Protein 6FWY (pdb70)

B-factor: mean 42.36, std 6.83, range [26.88, 72.82]

Structure (mmCIF, N/CA/C/O backbone):
data_6FWY
#
_entry.id   6FWY
#
_cell.length_a   197.700
_cell.length_b   33.732
_cell.length_c   206.052
_cell.angle_alpha   90.000
_cell.angle_beta   105.880
_cell.angle_gamma   90.000
#
_symmetry.space_group_name_H-M   'C 1 2 1'
#
loop_
_entity.id
_entity.type
_entity.pdbx_description
1 polymer 'B-type Cna protein'
2 non-polymer 'TETRAETHYLENE GLYCOL'
3 non-polymer GLYCEROL
4 water water
#
loop_
_atom_site.group_PDB
_atom_site.id
_atom_site.type_symbol
_atom_site.label_atom_id
_atom_site.label_alt_id
_atom_site.label_comp_id
_atom_site.label_asym_id
_atom_site.label_entity_id
_atom_site.label_seq_id
_atom_site.pdbx_PDB_ins_code
_atom_site.Cartn_x
_atom_site.Cartn_y
_atom_site.Cartn_z
_atom_site.occupancy
_atom_site.B_iso_or_equiv
_atom_site.auth_seq_id
_atom_site.auth_comp_id
_atom_site.auth_asym_id
_atom_site.auth_atom_id
_atom_site.pdbx_PDB_model_num
ATOM 1 N N . GLY A 1 1 ? -17.336 -31.555 24.184 1.00 41.96 1 GLY A N 1
ATOM 2 C CA . GLY A 1 1 ? -17.541 -30.117 24.532 1.00 38.82 1 GLY A CA 1
ATOM 3 C C . GLY A 1 1 ? -18.858 -29.911 25.257 1.00 35.30 1 GLY A C 1
ATOM 4 O O . GLY A 1 1 ? -19.867 -30.551 24.921 1.00 40.35 1 GLY A O 1
ATOM 5 N N . ALA A 1 2 ? -18.842 -29.043 26.268 1.00 64.05 2 ALA A N 1
ATOM 6 C CA . ALA A 1 2 ? -20.024 -28.799 27.102 1.00 59.55 2 ALA A CA 1
ATOM 7 C C . ALA A 1 2 ? -20.866 -27.679 26.496 1.00 56.04 2 ALA A C 1
ATOM 8 O O . ALA A 1 2 ? -20.345 -26.847 25.720 1.00 54.70 2 ALA A O 1
ATOM 10 N N . MET A 1 3 ? -22.133 -27.612 26.914 1.00 53.38 3 MET A N 1
ATOM 11 C CA . MET A 1 3 ? -22.978 -26.491 26.514 1.00 50.55 3 MET A CA 1
ATOM 12 C C . MET A 1 3 ? -23.414 -25.649 27.701 1.00 48.42 3 MET A C 1
ATOM 13 O O . MET A 1 3 ? -24.050 -26.142 28.650 1.00 48.44 3 MET A O 1
ATOM 18 N N . GLY A 1 4 ? -23.096 -24.363 27.614 1.00 46.72 4 GLY A N 1
ATOM 19 C CA . GLY A 1 4 ? -23.401 -23.444 28.687 1.00 45.53 4 GLY A CA 1
ATOM 20 C C . GLY A 1 4 ? -24.872 -23.111 28.714 1.00 44.67 4 GLY A C 1
ATOM 21 O O . GLY A 1 4 ? -25.543 -23.043 27.648 1.00 45.92 4 GLY A O 1
ATOM 22 N N . ASP A 1 5 ? -25.377 -22.889 29.921 1.00 43.74 5 ASP A N 1
ATOM 23 C CA A ASP A 1 5 ? -26.764 -22.489 30.162 0.50 43.10 5 ASP A CA 1
ATOM 24 C CA B ASP A 1 5 ? -26.768 -22.489 30.163 0.50 43.11 5 ASP A CA 1
ATOM 25 C C . ASP A 1 5 ? -26.778 -21.019 30.595 1.00 42.05 5 ASP A C 1
ATOM 26 O O . ASP A 1 5 ? -26.424 -20.700 31.727 1.00 42.10 5 ASP A O 1
ATOM 35 N N . VAL A 1 6 ? -27.169 -20.132 29.683 1.00 40.67 6 VAL A N 1
ATOM 36 C CA . VAL A 1 6 ? -27.257 -18.702 29.947 1.00 39.75 6 VAL A CA 1
ATOM 37 C C . VAL A 1 6 ? -28.580 -18.425 30.662 1.00 39.86 6 VAL A C 1
ATOM 38 O O . VAL A 1 6 ? -29.638 -18.853 30.193 1.00 40.20 6 VAL A O 1
ATOM 42 N N . THR A 1 7 ? -28.519 -17.718 31.790 1.00 39.43 7 THR A N 1
ATOM 43 C CA . THR A 1 7 ? -29.723 -17.314 32.506 1.00 39.72 7 THR A CA 1
ATOM 44 C C . THR A 1 7 ? -30.386 -16.188 31.719 1.00 38.75 7 THR A C 1
ATOM 45 O O . THR A 1 7 ? -29.729 -15.212 31.347 1.00 38.73 7 THR A O 1
ATOM 49 N N . LYS A 1 8 ? -31.675 -16.336 31.454 1.00 38.44 8 LYS A N 1
ATOM 50 C CA . LYS A 1 8 ? -32.379 -15.369 30.621 1.00 37.62 8 LYS A CA 1
ATOM 51 C C . LYS A 1 8 ? -32.939 -14.239 31.471 1.00 37.91 8 LYS A C 1
ATOM 52 O O . LYS A 1 8 ? -33.417 -14.486 32.583 1.00 39.39 8 LYS A O 1
ATOM 58 N N . PRO A 1 9 ? -32.857 -12.992 30.981 1.00 36.85 9 PRO A N 1
ATOM 59 C CA . PRO A 1 9 ? -33.628 -11.935 31.628 1.00 37.22 9 PRO A CA 1
ATOM 60 C C . PRO A 1 9 ? -35.116 -12.179 31.430 1.00 37.37 9 PRO A C 1
ATOM 61 O O . PRO A 1 9 ? -35.486 -12.922 30.534 1.00 36.99 9 PRO A O 1
ATOM 65 N N . THR A 1 10 ? -35.942 -11.600 32.282 1.00 37.47 10 THR A N 1
ATOM 66 C CA . THR A 1 10 ? -37.395 -11.725 32.181 1.00 37.89 10 THR A CA 1
ATOM 67 C C . THR A 1 10 ? -38.109 -10.496 31.609 1.00 36.60 10 THR A C 1
ATOM 68 O O . THR A 1 10 ? -39.230 -10.644 31.093 1.00 36.14 10 THR A O 1
ATOM 72 N N . SER A 1 11 ? -37.518 -9.309 31.740 1.00 36.20 11 SER A N 1
ATOM 73 C CA . SER A 1 11 ? -38.080 -8.073 31.175 1.00 36.67 11 SER A CA 1
ATOM 74 C C . SER A 1 11 ? -37.065 -6.942 31.137 1.00 35.94 11 SER A C 1
ATOM 75 O O . SER A 1 11 ? -35.990 -7.039 31.720 1.00 35.17 11 SER A O 1
ATOM 78 N N . ALA A 1 12 ? -37.429 -5.879 30.437 1.00 36.39 12 ALA A N 1
ATOM 79 C CA . ALA A 1 12 ? -36.574 -4.707 30.252 1.00 36.45 12 ALA A CA 1
ATOM 80 C C . ALA A 1 12 ? -37.456 -3.470 30.106 1.00 37.25 12 ALA A C 1
ATOM 81 O O . ALA A 1 12 ? -38.575 -3.538 29.614 1.00 36.76 12 ALA A O 1
ATOM 83 N N . LYS A 1 13 ? -36.935 -2.344 30.584 1.00 38.22 13 LYS A N 1
ATOM 84 C CA . LYS A 1 13 ? -37.612 -1.051 30.583 1.00 39.45 13 LYS A CA 1
ATOM 85 C C . LYS A 1 13 ? -36.699 -0.095 29.838 1.00 38.90 13 LYS A C 1
ATOM 86 O O . LYS A 1 13 ? -35.507 0.004 30.144 1.00 39.20 13 LYS A O 1
ATOM 92 N N . PHE A 1 14 ? -37.284 0.622 28.886 1.00 38.78 14 PHE A N 1
ATOM 93 C CA . PHE A 1 14 ? -36.511 1.499 28.015 1.00 38.50 14 PHE A CA 1
ATOM 94 C C . PHE A 1 14 ? -36.916 2.956 28.184 1.00 39.70 14 PHE A C 1
ATOM 95 O O . PHE A 1 14 ? -38.071 3.273 28.494 1.00 40.42 14 PHE A O 1
ATOM 103 N N . ILE A 1 15 ? -35.952 3.833 27.933 1.00 40.11 15 ILE A N 1
ATOM 104 C CA . ILE A 1 15 ? -36.067 5.264 28.202 1.00 40.68 15 ILE A CA 1
ATOM 105 C C . ILE A 1 15 ? -35.467 5.967 27.001 1.00 39.57 15 ILE A C 1
ATOM 106 O O . ILE A 1 15 ? -34.422 5.557 26.518 1.00 37.69 15 ILE A O 1
ATOM 111 N N . GLU A 1 16 ? -36.118 7.025 26.536 1.00 40.51 16 GLU A N 1
ATOM 112 C CA . GLU A 1 16 ? -35.612 7.872 25.435 1.00 40.49 16 GLU A CA 1
ATOM 113 C C . GLU A 1 16 ? -34.433 8.708 25.911 1.00 40.73 16 GLU A C 1
ATOM 114 O O . GLU A 1 16 ? -34.467 9.226 27.034 1.00 42.31 16 GLU A O 1
ATOM 120 N N . THR A 1 17 ? -33.392 8.835 25.091 1.00 39.31 17 THR A N 1
ATOM 121 C CA . THR A 1 17 ? -32.237 9.697 25.422 1.00 39.96 17 THR A CA 1
ATOM 122 C C . THR A 1 17 ? -32.439 11.166 25.047 1.00 40.41 17 THR A C 1
ATOM 123 O O . THR A 1 17 ? -31.695 12.025 25.507 1.00 41.55 17 THR A O 1
ATOM 127 N N . GLY A 1 18 ? -33.401 11.450 24.186 1.00 39.73 18 GLY A N 1
ATOM 128 C CA . GLY A 1 18 ? -33.589 12.778 23.598 1.00 40.75 18 GLY A CA 1
ATOM 129 C C . GLY A 1 18 ? -32.997 12.902 22.199 1.00 39.51 18 GLY A C 1
ATOM 130 O O . GLY A 1 18 ? -33.249 13.876 21.533 1.00 40.26 18 GLY A O 1
ATOM 131 N N . VAL A 1 19 ? -32.171 11.951 21.778 1.00 38.37 19 VAL A N 1
ATOM 132 C CA . VAL A 1 19 ? -31.631 11.943 20.428 1.00 38.58 19 VAL A CA 1
ATOM 133 C C . VAL A 1 19 ? -32.646 11.350 19.436 1.00 37.32 19 VAL A C 1
ATOM 134 O O . VAL A 1 19 ? -33.200 10.279 19.661 1.00 36.97 19 VAL A O 1
ATOM 138 N N . LYS A 1 20 ? -32.890 12.059 18.353 1.00 37.69 20 LYS A N 1
ATOM 139 C CA . LYS A 1 20 ? -33.768 11.549 17.293 1.00 37.64 20 LYS A CA 1
ATOM 140 C C . LYS A 1 20 ? -33.367 12.119 15.954 1.00 36.67 20 LYS A C 1
ATOM 141 O O . LYS A 1 20 ? -32.720 13.168 15.873 1.00 37.42 20 LYS A O 1
ATOM 147 N N . THR A 1 21 ? -33.788 11.406 14.922 1.00 35.16 21 THR A N 1
ATOM 148 C CA . THR A 1 21 ? -33.511 11.794 13.549 1.00 35.00 21 THR A CA 1
ATOM 149 C C . THR A 1 21 ? -34.647 11.351 12.632 1.00 34.45 21 THR A C 1
ATOM 150 O O . THR A 1 21 ? -35.306 10.342 12.871 1.00 32.32 21 THR A O 1
ATOM 154 N N . ASP A 1 22 ? -34.829 12.112 11.548 1.00 36.08 22 ASP A N 1
ATOM 155 C CA . ASP A 1 22 ? -35.723 11.721 10.463 1.00 34.93 22 ASP A CA 1
ATOM 156 C C . ASP A 1 22 ? -35.069 10.705 9.515 1.00 34.58 22 ASP A C 1
ATOM 157 O O . ASP A 1 22 ? -35.726 10.211 8.567 1.00 34.40 22 ASP A O 1
ATOM 162 N N . GLY A 1 23 ? -33.784 10.409 9.719 1.00 33.53 23 GLY A N 1
ATOM 163 C CA . GLY A 1 23 ? -33.087 9.387 8.946 1.00 32.74 23 GLY A CA 1
ATOM 164 C C . GLY A 1 23 ? -32.232 9.998 7.877 1.00 32.71 23 GLY A C 1
ATOM 165 O O . GLY A 1 23 ? -32.527 11.087 7.389 1.00 33.91 23 GLY A O 1
ATOM 166 N N . TYR A 1 24 ? -31.154 9.301 7.530 1.00 32.22 24 TYR A N 1
ATOM 167 C CA . TYR A 1 24 ? -30.216 9.713 6.477 1.00 33.29 24 TYR A CA 1
ATOM 168 C C . TYR A 1 24 ? -30.403 8.946 5.159 1.00 32.28 24 TYR A C 1
ATOM 169 O O . TYR A 1 24 ? -29.680 9.188 4.199 1.00 32.65 24 TYR A O 1
ATOM 178 N N . ILE A 1 25 ? -31.358 8.022 5.162 1.00 31.48 25 ILE A N 1
ATOM 179 C CA . ILE A 1 25 ? -31.689 7.154 4.050 1.00 31.72 25 ILE A CA 1
ATOM 180 C C . ILE A 1 25 ? -33.201 7.019 3.992 1.00 31.59 25 ILE A C 1
ATOM 181 O O . ILE A 1 25 ? -33.904 7.435 4.897 1.00 32.28 25 ILE A O 1
ATOM 186 N N . ARG A 1 26 ? -33.682 6.418 2.912 1.00 32.23 26 ARG A N 1
ATOM 187 C CA . ARG A 1 26 ? -35.081 6.026 2.775 1.00 32.04 26 ARG A CA 1
ATOM 188 C C . ARG A 1 26 ? -35.076 4.583 2.300 1.00 32.24 26 ARG A C 1
ATOM 189 O O . ARG A 1 26 ? -34.018 4.047 1.978 1.00 32.42 26 ARG A O 1
ATOM 197 N N . VAL A 1 27 ? -36.250 3.958 2.270 1.00 31.89 27 VAL A N 1
ATOM 198 C CA . VAL A 1 27 ? -36.373 2.580 1.832 1.00 31.57 27 VAL A CA 1
ATOM 199 C C . VAL A 1 27 ? -37.570 2.427 0.900 1.00 32.27 27 VAL A C 1
ATOM 200 O O . VAL A 1 27 ? -38.702 2.820 1.265 1.00 31.62 27 VAL A O 1
ATOM 204 N N . ASN A 1 28 ? -37.307 1.838 -0.275 1.00 31.10 28 ASN A N 1
ATOM 205 C CA . ASN A 1 28 ? -38.354 1.329 -1.141 1.00 31.73 28 ASN A CA 1
ATOM 206 C C . ASN A 1 28 ? -38.986 0.103 -0.498 1.00 32.44 28 ASN A C 1
ATOM 207 O O . ASN A 1 28 ? -38.455 -0.998 -0.533 1.00 31.43 28 ASN A O 1
ATOM 212 N N . MET A 1 29 ? -40.116 0.338 0.146 1.00 33.75 29 MET A N 1
ATOM 213 C CA . MET A 1 29 ? -40.890 -0.693 0.781 1.00 34.83 29 MET A CA 1
ATOM 214 C C . MET A 1 29 ? -41.897 -1.176 -0.230 1.00 35.21 29 MET A C 1
ATOM 215 O O . MET A 1 29 ? -42.238 -0.431 -1.141 1.00 35.75 29 MET A O 1
ATOM 220 N N . PRO A 1 30 ? -42.456 -2.380 -0.023 1.00 36.24 30 PRO A N 1
ATOM 221 C CA . PRO A 1 30 ? -43.359 -2.929 -1.051 1.00 37.67 30 PRO A CA 1
ATOM 222 C C . PRO A 1 30 ? -44.530 -2.084 -1.562 1.00 38.97 30 PRO A C 1
ATOM 223 O O . PRO A 1 30 ? -44.818 -2.135 -2.745 1.00 40.56 30 PRO A O 1
ATOM 227 N N . ASN A 1 31 ? -45.192 -1.329 -0.724 1.00 38.37 31 ASN A N 1
ATOM 228 C CA . ASN A 1 31 ? -46.307 -0.495 -1.195 1.00 39.29 31 ASN A CA 1
ATOM 229 C C . ASN A 1 31 ? -45.925 1.013 -1.235 1.00 38.62 31 ASN A C 1
ATOM 230 O O . ASN A 1 31 ? -46.777 1.865 -1.469 1.00 40.03 31 ASN A O 1
ATOM 235 N N . HIS A 1 32 ? -44.662 1.304 -0.909 1.00 37.07 32 HIS A N 1
ATOM 236 C CA A HIS A 1 32 ? -44.243 2.661 -0.550 0.50 35.84 32 HIS A CA 1
ATOM 237 C CA B HIS A 1 32 ? -44.243 2.675 -0.577 0.50 36.20 32 HIS A CA 1
ATOM 238 C C . HIS A 1 32 ? -42.799 2.989 -0.980 1.00 35.00 32 HIS A C 1
ATOM 239 O O . HIS A 1 32 ? -41.827 2.745 -0.216 1.00 35.02 32 HIS A O 1
ATOM 252 N N . PRO A 1 33 ? -42.644 3.585 -2.176 1.00 34.81 33 PRO A N 1
ATOM 253 C CA . PRO A 1 33 ? -41.321 4.022 -2.580 1.00 34.13 33 PRO A CA 1
ATOM 254 C C . PRO A 1 33 ? -40.784 5.150 -1.693 1.00 32.72 33 PRO A C 1
ATOM 255 O O . PRO A 1 33 ? -41.554 5.994 -1.255 1.00 31.95 33 PRO A O 1
ATOM 259 N N . ASN A 1 34 ? -39.472 5.144 -1.458 1.00 31.67 34 ASN A N 1
ATOM 260 C CA . ASN A 1 34 ? -38.778 6.233 -0.759 1.00 32.55 34 ASN A CA 1
ATOM 261 C C . ASN A 1 34 ? -39.362 6.535 0.646 1.00 32.49 34 ASN A C 1
ATOM 262 O O . ASN A 1 34 ? -39.397 7.678 1.092 1.00 32.80 34 ASN A O 1
ATOM 267 N N . GLU A 1 35 A -39.815 5.491 1.338 1.00 32.43 35 GLU A N 1
ATOM 268 C CA . GLU A 1 35 A -40.402 5.626 2.667 1.00 33.22 35 GLU A CA 1
ATOM 269 C C . GLU A 1 35 A -39.300 6.038 3.678 1.00 31.87 35 GLU A C 1
ATOM 270 O O . GLU A 1 35 A -38.198 5.487 3.660 1.00 30.07 35 GLU A O 1
ATOM 276 N N . TRP A 1 36 ? -39.609 7.025 4.521 1.00 31.98 36 TRP A N 1
ATOM 277 C CA . TRP A 1 36 ? -38.660 7.503 5.537 1.00 32.12 36 TRP A CA 1
ATOM 278 C C . TRP A 1 36 ? -38.539 6.470 6.656 1.00 30.70 36 TRP A C 1
ATOM 279 O O . TRP A 1 36 ? -39.501 5.755 6.971 1.00 29.93 36 TRP A O 1
ATOM 290 N N . MET A 1 37 ? -37.333 6.400 7.215 1.00 30.81 37 MET A N 1
ATOM 291 C CA . MET A 1 37 ? -37.046 5.515 8.329 1.00 31.76 37 MET A CA 1
ATOM 292 C C . MET A 1 37 ? -36.523 6.339 9.509 1.00 31.88 37 MET A C 1
ATOM 293 O O . MET A 1 37 ? -35.320 6.416 9.753 1.00 32.13 37 MET A O 1
ATOM 298 N N . ILE A 1 38 ? -37.468 6.950 10.215 1.00 32.05 38 ILE A N 1
ATOM 299 C CA . ILE A 1 38 ? -37.182 7.818 11.342 1.00 32.43 38 ILE A CA 1
ATOM 300 C C . ILE A 1 38 ? -36.896 6.908 12.559 1.00 31.96 38 ILE A C 1
ATOM 301 O O . ILE A 1 38 ? -37.258 5.716 12.562 1.00 29.80 38 ILE A O 1
ATOM 306 N N . SER A 1 39 ? -36.245 7.488 13.571 1.00 32.28 39 SER A N 1
ATOM 307 C CA . SER A 1 39 ? -35.948 6.755 14.790 1.00 32.41 39 SER A CA 1
ATOM 308 C C . SER A 1 39 ? -35.661 7.679 15.964 1.00 33.08 39 SER A C 1
ATOM 309 O O . SER A 1 39 ? -35.232 8.833 15.791 1.00 32.61 39 SER A O 1
ATOM 312 N N . SER A 1 40 ? -35.909 7.127 17.151 1.00 32.94 40 SER A N 1
ATOM 313 C CA . SER A 1 40 ? -35.578 7.766 18.425 1.00 34.61 40 SER A CA 1
ATOM 314 C C . SER A 1 40 ? -34.585 6.889 19.176 1.00 33.46 40 SER A C 1
ATOM 315 O O . SER A 1 40 ? -34.799 5.692 19.326 1.00 32.32 40 SER A O 1
ATOM 318 N N . GLN A 1 41 ? -33.513 7.494 19.662 1.00 34.21 41 GLN A N 1
ATOM 319 C CA . GLN A 1 41 ? -32.515 6.745 20.416 1.00 34.49 41 GLN A CA 1
ATOM 320 C C . GLN A 1 41 ? -33.055 6.451 21.835 1.00 35.63 41 GLN A C 1
ATOM 321 O O . GLN A 1 41 ? -33.637 7.325 22.497 1.00 36.22 41 GLN A O 1
ATOM 327 N N . PHE A 1 42 ? -32.876 5.207 22.271 1.00 35.14 42 PHE A N 1
ATOM 328 C CA . PHE A 1 42 ? -33.278 4.781 23.600 1.00 34.74 42 PHE A CA 1
ATOM 329 C C . PHE A 1 42 ? -32.254 3.832 24.247 1.00 35.23 42 PHE A C 1
ATOM 330 O O . PHE A 1 42 ? -31.425 3.213 23.559 1.00 33.01 42 PHE A O 1
ATOM 338 N N . LYS A 1 43 ? -32.350 3.752 25.588 1.00 36.05 43 LYS A N 1
ATOM 339 C CA . LYS A 1 43 ? -31.499 2.937 26.426 1.00 36.67 43 LYS A CA 1
ATOM 340 C C . LYS A 1 43 ? -32.382 2.123 27.354 1.00 37.07 43 LYS A C 1
ATOM 341 O O . LYS A 1 43 ? -33.496 2.546 27.685 1.00 37.77 43 LYS A O 1
ATOM 347 N N . ASP A 1 44 ? -31.865 0.994 27.836 1.00 36.66 44 ASP A N 1
ATOM 348 C CA . ASP A 1 44 ? -32.552 0.261 28.888 1.00 37.16 44 ASP A CA 1
ATOM 349 C C . ASP A 1 44 ? -32.261 0.965 30.229 1.00 38.06 44 ASP A C 1
ATOM 350 O O . ASP A 1 44 ? -31.483 1.921 30.266 1.00 37.82 44 ASP A O 1
ATOM 355 N N . SER A 1 45 ? -32.885 0.518 31.311 1.00 38.69 45 SER A N 1
ATOM 356 C CA . SER A 1 45 ? -32.753 1.212 32.603 1.00 39.98 45 SER A CA 1
ATOM 357 C C . SER A 1 45 ? -31.375 1.080 33.283 1.00 41.21 45 SER A C 1
ATOM 358 O O . SER A 1 45 ? -31.115 1.761 34.274 1.00 42.65 45 SER A O 1
ATOM 361 N N . HIS A 1 46 ? -30.510 0.204 32.776 1.00 41.02 46 HIS A N 1
ATOM 362 C CA . HIS A 1 46 ? -29.100 0.145 33.224 1.00 41.83 46 HIS A CA 1
ATOM 363 C C . HIS A 1 46 ? -28.152 1.000 32.337 1.00 41.87 46 HIS A C 1
ATOM 364 O O . HIS A 1 46 ? -26.935 0.922 32.472 1.00 42.56 46 HIS A O 1
ATOM 371 N N . GLY A 1 47 ? -28.701 1.798 31.426 1.00 41.00 47 GLY A N 1
ATOM 372 C CA . GLY A 1 47 ? -27.898 2.700 30.606 1.00 40.82 47 GLY A CA 1
ATOM 373 C C . GLY A 1 47 ? -27.259 2.100 29.356 1.00 39.61 47 GLY A C 1
ATOM 374 O O . GLY A 1 47 ? -26.377 2.720 28.755 1.00 39.12 47 GLY A O 1
ATOM 375 N N . ASN A 1 48 ? -27.684 0.903 28.959 1.00 38.73 48 ASN A N 1
ATOM 376 C CA . ASN A 1 48 ? -27.161 0.268 27.739 1.00 37.64 48 ASN A CA 1
ATOM 377 C C . ASN A 1 48 ? -28.093 0.542 26.573 1.00 36.11 48 ASN A C 1
ATOM 378 O O . ASN A 1 48 ? -29.313 0.475 26.714 1.00 35.35 48 ASN A O 1
ATOM 383 N N . ILE A 1 49 ? -27.496 0.876 25.433 1.00 35.43 49 ILE A N 1
ATOM 384 C CA . ILE A 1 49 ? -28.238 1.251 24.251 1.00 34.70 49 ILE A CA 1
ATOM 385 C C . ILE A 1 49 ? -29.125 0.115 23.722 1.00 33.86 49 ILE A C 1
ATOM 386 O O . ILE A 1 49 ? -28.703 -1.032 23.669 1.00 34.17 49 ILE A O 1
ATOM 391 N N . GLY A 1 50 ? -30.367 0.436 23.385 1.00 33.86 50 GLY A N 1
ATOM 392 C CA . GLY A 1 50 ? -31.288 -0.523 22.735 1.00 32.88 50 GLY A CA 1
ATOM 393 C C . GLY A 1 50 ? -31.391 -0.215 21.246 1.00 32.51 50 GLY A C 1
ATOM 394 O O . GLY A 1 50 ? -31.201 0.941 20.837 1.00 32.57 50 GLY A O 1
ATOM 395 N N . TYR A 1 51 ? -31.671 -1.225 20.431 1.00 30.95 51 TYR A N 1
ATOM 396 C CA . TYR A 1 51 ? -31.963 -1.019 18.996 1.00 31.20 51 TYR A CA 1
ATOM 397 C C . TYR A 1 51 ? -33.304 -1.625 18.638 1.00 30.69 51 TYR A C 1
ATOM 398 O O . TYR A 1 51 ? -33.715 -2.638 19.191 1.00 29.81 51 TYR A O 1
ATOM 407 N N . CYS A 1 52 ? -33.974 -0.950 17.707 1.00 31.49 52 CYS A N 1
ATOM 408 C CA . CYS A 1 52 ? -35.288 -1.332 17.218 1.00 32.11 52 CYS A CA 1
ATOM 409 C C . CYS A 1 52 ? -35.207 -2.502 16.215 1.00 31.63 52 CYS A C 1
ATOM 410 O O . CYS A 1 52 ? -34.344 -2.523 15.353 1.00 30.99 52 CYS A O 1
ATOM 413 N N . MET A 1 53 ? -36.106 -3.467 16.371 1.00 32.97 53 MET A N 1
ATOM 414 C CA . MET A 1 53 ? -36.230 -4.640 15.483 1.00 33.60 53 MET A CA 1
ATOM 415 C C . MET A 1 53 ? -37.307 -4.463 14.424 1.00 33.63 53 MET A C 1
ATOM 416 O O . MET A 1 53 ? -37.367 -5.287 13.509 1.00 34.90 53 MET A O 1
ATOM 421 N N . ASP A 1 54 ? -38.186 -3.478 14.594 1.00 33.65 54 ASP A N 1
ATOM 422 C CA . ASP A 1 54 ? -39.360 -3.305 13.730 1.00 34.72 54 ASP A CA 1
ATOM 423 C C . ASP A 1 54 ? -39.449 -1.856 13.248 1.00 35.14 54 ASP A C 1
ATOM 424 O O . ASP A 1 54 ? -39.824 -0.970 14.021 1.00 35.42 54 ASP A O 1
ATOM 429 N N . SER A 1 55 ? -39.183 -1.612 11.968 1.00 34.65 55 SER A N 1
ATOM 430 C CA . SER A 1 55 ? -39.149 -0.240 11.432 1.00 34.37 55 SER A CA 1
ATOM 431 C C . SER A 1 55 ? -40.486 0.499 11.396 1.00 35.00 55 SER A C 1
ATOM 432 O O . SER A 1 55 ? -40.497 1.717 11.280 1.00 35.87 55 SER A O 1
ATOM 435 N N . GLU A 1 56 ? -41.602 -0.215 11.486 1.00 35.56 56 GLU A N 1
ATOM 436 C CA . GLU A 1 56 ? -42.932 0.388 11.336 1.00 36.12 56 GLU A CA 1
ATOM 437 C C . GLU A 1 56 ? -43.702 0.564 12.629 1.00 35.60 56 GLU A C 1
ATOM 438 O O . GLU A 1 56 ? -44.874 0.922 12.601 1.00 36.08 56 GLU A O 1
ATOM 444 N N . LEU A 1 57 ? -43.067 0.303 13.763 1.00 35.18 57 LEU A N 1
ATOM 445 C CA . LEU A 1 57 ? -43.712 0.443 15.081 1.00 35.77 57 LEU A CA 1
ATOM 446 C C . LEU A 1 57 ? -42.976 1.517 15.891 1.00 34.98 57 LEU A C 1
ATOM 447 O O . LEU A 1 57 ? -41.775 1.722 15.702 1.00 33.99 57 LEU A O 1
ATOM 452 N N . PRO A 1 58 ? -43.696 2.214 16.795 1.00 36.01 58 PRO A N 1
ATOM 453 C CA . PRO A 1 58 ? -43.059 3.237 17.627 1.00 36.19 58 PRO A CA 1
ATOM 454 C C . PRO A 1 58 ? -42.074 2.683 18.682 1.00 35.90 58 PRO A C 1
ATOM 455 O O . PRO A 1 58 ? -42.130 1.511 19.041 1.00 35.22 58 PRO A O 1
ATOM 459 N N . SER A 1 59 ? -41.188 3.555 19.156 1.00 36.52 59 SER A N 1
ATOM 460 C CA . SER A 1 59 ? -40.196 3.232 20.195 1.00 36.43 59 SER A CA 1
ATOM 461 C C . SER A 1 59 ? -40.832 2.673 21.472 1.00 35.74 59 SER A C 1
ATOM 462 O O . SER A 1 59 ? -41.910 3.100 21.840 1.00 36.09 59 SER A O 1
ATOM 465 N N . PRO A 1 60 ? -40.155 1.725 22.139 1.00 34.83 60 PRO A N 1
ATOM 466 C CA . PRO A 1 60 ? -40.788 1.024 23.268 1.00 36.00 60 PRO A CA 1
ATOM 467 C C . PRO A 1 60 ? -40.552 1.772 24.614 1.00 36.15 60 PRO A C 1
ATOM 468 O O . PRO A 1 60 ? -40.003 1.209 25.542 1.00 35.66 60 PRO A O 1
ATOM 472 N N . THR A 1 61 ? -41.024 3.011 24.679 1.00 37.17 61 THR A N 1
ATOM 473 C CA . THR A 1 61 ? -40.772 3.952 25.763 1.00 38.14 61 THR A CA 1
ATOM 474 C C . THR A 1 61 ? -42.050 4.685 26.174 1.00 39.87 61 THR A C 1
ATOM 475 O O . THR A 1 61 ? -43.044 4.722 25.441 1.00 38.68 61 THR A O 1
ATOM 479 N N . GLY A 1 62 ? -42.009 5.281 27.367 1.00 41.74 62 GLY A N 1
ATOM 480 C CA . GLY A 1 62 ? -43.167 5.965 27.964 1.00 44.03 62 GLY A CA 1
ATOM 481 C C . GLY A 1 62 ? -44.019 5.054 28.836 1.00 45.17 62 GLY A C 1
ATOM 482 O O . GLY A 1 62 ? -43.733 3.883 28.980 1.00 46.04 62 GLY A O 1
ATOM 483 N N . SER A 1 63 ? -45.069 5.613 29.430 1.00 46.78 63 SER A N 1
ATOM 484 C CA . SER A 1 63 ? -45.933 4.889 30.377 1.00 47.65 63 SER A CA 1
ATOM 485 C C . SER A 1 63 ? -46.760 3.776 29.721 1.00 47.24 63 SER A C 1
ATOM 486 O O . SER A 1 63 ? -47.009 2.746 30.329 1.00 47.79 63 SER A O 1
ATOM 489 N N . GLY A 1 64 ? -47.181 3.986 28.488 1.00 46.84 64 GLY A N 1
ATOM 490 C CA . GLY A 1 64 ? -47.893 2.971 27.699 1.00 46.64 64 GLY A CA 1
ATOM 491 C C . GLY A 1 64 ? -47.075 1.696 27.554 1.00 44.86 64 GLY A C 1
ATOM 492 O O . GLY A 1 64 ? -47.515 0.615 27.979 1.00 46.55 64 GLY A O 1
ATOM 493 N N . ALA A 1 65 ? -45.870 1.838 27.002 1.00 42.40 65 ALA A N 1
ATOM 494 C CA . ALA A 1 65 ? -44.918 0.722 26.856 1.00 40.68 65 ALA A CA 1
ATOM 495 C C . ALA A 1 65 ? -44.704 -0.103 28.161 1.00 40.77 65 ALA A C 1
ATOM 496 O O . ALA A 1 65 ? -44.861 -1.321 28.167 1.00 38.72 65 ALA A O 1
ATOM 498 N N . GLY A 1 66 ? -44.344 0.597 29.233 1.00 41.54 66 GLY A N 1
ATOM 499 C CA . GLY A 1 66 ? -43.960 -0.022 30.502 1.00 42.56 66 GLY A CA 1
ATOM 500 C C . GLY A 1 66 ? -42.778 -0.921 30.275 1.00 41.34 66 GLY A C 1
ATOM 501 O O . GLY A 1 66 ? -41.934 -0.629 29.403 1.00 41.62 66 GLY A O 1
ATOM 502 N N . SER A 1 67 ? -42.735 -2.025 30.980 1.00 41.21 67 SER A N 1
ATOM 503 C CA . SER A 1 67 ? -41.767 -3.090 30.698 1.00 40.61 67 SER A CA 1
ATOM 504 C C . SER A 1 67 ? -42.217 -3.962 29.512 1.00 39.73 67 SER A C 1
ATOM 505 O O . SER A 1 67 ? -43.404 -4.258 29.360 1.00 40.25 67 SER A O 1
ATOM 508 N N . LEU A 1 68 ? -41.239 -4.347 28.702 1.00 38.44 68 LEU A N 1
ATOM 509 C CA . LEU A 1 68 ? -41.406 -5.366 27.662 1.00 37.92 68 LEU A CA 1
ATOM 510 C C . LEU A 1 68 ? -40.889 -6.695 28.222 1.00 37.74 68 LEU A C 1
ATOM 511 O O . LEU A 1 68 ? -39.788 -6.755 28.754 1.00 36.59 68 LEU A O 1
ATOM 516 N N . LYS A 1 69 ? -41.683 -7.755 28.090 1.00 38.44 69 LYS A N 1
ATOM 517 C CA . LYS A 1 69 ? -41.275 -9.097 28.553 1.00 39.26 69 LYS A CA 1
ATOM 518 C C . LYS A 1 69 ? -40.220 -9.675 27.606 1.00 38.17 69 LYS A C 1
ATOM 519 O O . LYS A 1 69 ? -40.146 -9.297 26.430 1.00 35.87 69 LYS A O 1
ATOM 525 N N . TYR A 1 70 ? -39.397 -10.570 28.154 1.00 38.20 70 TYR A N 1
ATOM 526 C CA . TYR A 1 70 ? -38.384 -11.316 27.399 1.00 37.75 70 TYR A CA 1
ATOM 527 C C . TYR A 1 70 ? -39.004 -12.051 26.217 1.00 37.75 70 TYR A C 1
ATOM 528 O O . TYR A 1 70 ? -40.064 -12.645 26.350 1.00 38.22 70 TYR A O 1
ATOM 537 N N . LYS A 1 71 ? -38.339 -11.979 25.062 1.00 37.27 71 LYS A N 1
ATOM 538 C CA . LYS A 1 71 ? -38.792 -12.655 23.863 1.00 38.25 71 LYS A CA 1
ATOM 539 C C . LYS A 1 71 ? -37.834 -13.775 23.450 1.00 38.56 71 LYS A C 1
ATOM 540 O O . LYS A 1 71 ? -38.265 -14.896 23.232 1.00 39.41 71 LYS A O 1
ATOM 546 N N . GLY A 1 72 ? -36.547 -13.454 23.310 1.00 38.26 72 GLY A N 1
ATOM 547 C CA . GLY A 1 72 ? -35.553 -14.448 22.903 1.00 38.34 72 GLY A CA 1
ATOM 548 C C . GLY A 1 72 ? -34.120 -13.976 22.953 1.00 38.02 72 GLY A C 1
ATOM 549 O O . GLY A 1 72 ? -33.817 -12.813 23.297 1.00 39.08 72 GLY A O 1
ATOM 550 N N . ALA A 1 73 ? -33.224 -14.905 22.630 1.00 37.63 73 ALA A N 1
ATOM 551 C CA . ALA A 1 73 ? -31.781 -14.656 22.685 1.00 37.28 73 ALA A CA 1
ATOM 552 C C . ALA A 1 73 ? -31.342 -14.125 21.347 1.00 36.26 73 ALA A C 1
ATOM 553 O O . ALA A 1 73 ? -31.652 -14.709 20.326 1.00 38.41 73 ALA A O 1
ATOM 555 N N . GLY A 1 74 ? -30.608 -13.024 21.338 1.00 35.50 74 GLY A N 1
ATOM 556 C CA . GLY A 1 74 ? -30.097 -12.446 20.082 1.00 34.82 74 GLY A CA 1
ATOM 557 C C . GLY A 1 74 ? -29.045 -13.321 19.433 1.00 35.05 74 GLY A C 1
ATOM 558 O O . GLY A 1 74 ? -28.245 -13.966 20.129 1.00 35.20 74 GLY A O 1
ATOM 559 N N . SER A 1 75 ? -29.033 -13.362 18.097 1.00 34.50 75 SER A N 1
ATOM 560 C CA . SER A 1 75 ? -28.049 -14.175 17.381 1.00 34.87 75 SER A CA 1
ATOM 561 C C . SER A 1 75 ? -26.619 -13.617 17.489 1.00 34.21 75 SER A C 1
ATOM 562 O O . SER A 1 75 ? -26.405 -12.501 17.953 1.00 33.89 75 SER A O 1
ATOM 565 N N . ASP A 1 76 ? -25.644 -14.394 17.028 1.00 35.00 76 ASP A N 1
ATOM 566 C CA . ASP A 1 76 ? -24.270 -13.923 16.924 1.00 35.51 76 ASP A CA 1
ATOM 567 C C . ASP A 1 76 ? -24.146 -12.667 16.049 1.00 35.27 76 ASP A C 1
ATOM 568 O O . ASP A 1 76 ? -23.293 -11.810 16.295 1.00 35.07 76 ASP A O 1
ATOM 573 N N . GLU A 1 77 ? -24.999 -12.548 15.042 1.00 35.30 77 GLU A N 1
ATOM 574 C CA . GLU A 1 77 ? -25.010 -11.359 14.178 1.00 35.13 77 GLU A CA 1
ATOM 575 C C . GLU A 1 77 ? -25.349 -10.114 15.003 1.00 33.81 77 GLU A C 1
ATOM 576 O O . GLU A 1 77 ? -24.671 -9.102 14.894 1.00 33.50 77 GLU A O 1
ATOM 582 N N . PHE A 1 78 ? -26.387 -10.202 15.829 1.00 33.41 78 PHE A N 1
ATOM 583 C CA . PHE A 1 78 ? -26.760 -9.101 16.719 1.00 32.92 78 PHE A CA 1
ATOM 584 C C . PHE A 1 78 ? -25.681 -8.827 17.781 1.00 33.17 78 PHE A C 1
ATOM 585 O O . PHE A 1 78 ? -25.412 -7.675 18.086 1.00 32.78 78 PHE A O 1
ATOM 593 N N . TYR A 1 79 ? -25.055 -9.865 18.325 1.00 33.56 79 TYR A N 1
ATOM 594 C CA . TYR A 1 79 ? -23.915 -9.681 19.235 1.00 34.12 79 TYR A CA 1
ATOM 595 C C . TYR A 1 79 ? -22.865 -8.816 18.582 1.00 34.63 79 TYR A C 1
ATOM 596 O O . TYR A 1 79 ? -22.454 -7.821 19.148 1.00 34.20 79 TYR A O 1
ATOM 605 N N . ARG A 1 80 ? -22.460 -9.194 17.371 1.00 35.02 80 ARG A N 1
ATOM 606 C CA . ARG A 1 80 ? -21.435 -8.460 16.646 1.00 35.55 80 ARG A CA 1
ATOM 607 C C . ARG A 1 80 ? -21.855 -7.049 16.257 1.00 34.69 80 ARG A C 1
ATOM 608 O O . ARG A 1 80 ? -21.016 -6.157 16.243 1.00 35.16 80 ARG A O 1
ATOM 616 N N . MET A 1 81 ? -23.137 -6.837 15.968 1.00 33.87 81 MET A N 1
ATOM 617 C CA . MET A 1 81 ? -23.628 -5.491 15.680 1.00 34.06 81 MET A CA 1
ATOM 618 C C . MET A 1 81 ? -23.318 -4.562 16.857 1.00 34.53 81 MET A C 1
ATOM 619 O O . MET A 1 81 ? -22.826 -3.453 16.646 1.00 34.82 81 MET A O 1
ATOM 624 N N . PHE A 1 82 ? -23.618 -5.013 18.076 1.00 34.16 82 PHE A N 1
ATOM 625 C CA . PHE A 1 82 ? -23.296 -4.243 19.268 1.00 34.82 82 PHE A CA 1
ATOM 626 C C . PHE A 1 82 ? -21.790 -4.051 19.440 1.00 35.73 82 PHE A C 1
ATOM 627 O O . PHE A 1 82 ? -21.345 -2.943 19.609 1.00 36.98 82 PHE A O 1
ATOM 635 N N . LYS A 1 83 ? -21.019 -5.128 19.374 1.00 35.87 83 LYS A N 1
ATOM 636 C CA . LYS A 1 83 ? -19.551 -5.073 19.579 1.00 36.85 83 LYS A CA 1
ATOM 637 C C . LYS A 1 83 ? -18.827 -4.212 18.542 1.00 37.29 83 LYS A C 1
ATOM 638 O O . LYS A 1 83 ? -17.877 -3.513 18.877 1.00 37.75 83 LYS A O 1
ATOM 644 N N . GLY A 1 84 ? -19.286 -4.277 17.289 1.00 36.46 84 GLY A N 1
ATOM 645 C CA . GLY A 1 84 ? -18.677 -3.535 16.177 1.00 37.09 84 GLY A CA 1
ATOM 646 C C . GLY A 1 84 ? -19.375 -2.250 15.770 1.00 36.38 84 GLY A C 1
ATOM 647 O O . GLY A 1 84 ? -18.943 -1.595 14.840 1.00 36.75 84 GLY A O 1
ATOM 648 N N . GLY A 1 85 ? -20.441 -1.893 16.477 1.00 35.80 85 GLY A N 1
ATOM 649 C CA . GLY A 1 85 ? -21.235 -0.697 16.193 1.00 35.49 85 GLY A CA 1
ATOM 650 C C . GLY A 1 85 ? -21.218 0.292 17.364 1.00 36.08 85 GLY A C 1
ATOM 651 O O . GLY A 1 85 ? -20.413 0.174 18.301 1.00 36.09 85 GLY A O 1
ATOM 652 N N . PHE A 1 86 ? -22.110 1.273 17.292 1.00 36.24 86 PHE A N 1
ATOM 653 C CA . PHE A 1 86 ? -22.117 2.379 18.243 1.00 36.79 86 PHE A CA 1
ATOM 654 C C . PHE A 1 86 ? -22.912 1.930 19.486 1.00 36.60 86 PHE A C 1
ATOM 655 O O . PHE A 1 86 ? -23.905 1.206 19.308 1.00 35.22 86 PHE A O 1
ATOM 663 N N . PRO A 1 87 ? -22.500 2.306 20.717 1.00 36.70 87 PRO A N 1
ATOM 664 C CA . PRO A 1 87 ? -21.313 3.126 21.029 1.00 38.37 87 PRO A CA 1
ATOM 665 C C . PRO A 1 87 ? -20.045 2.368 21.406 1.00 39.74 87 PRO A C 1
ATOM 666 O O . PRO A 1 87 ? -19.098 2.978 21.902 1.00 41.08 87 PRO A O 1
ATOM 670 N N . SER A 1 88 ? -20.032 1.051 21.200 1.00 39.21 88 SER A N 1
ATOM 671 C CA . SER A 1 88 ? -18.845 0.239 21.469 1.00 39.82 88 SER A CA 1
ATOM 672 C C . SER A 1 88 ? -17.679 0.736 20.618 1.00 40.79 88 SER A C 1
ATOM 673 O O . SER A 1 88 ? -16.565 0.842 21.106 1.00 41.79 88 SER A O 1
ATOM 676 N N . LYS A 1 89 ? -17.956 1.054 19.353 1.00 40.01 89 LYS A N 1
ATOM 677 C CA . LYS A 1 89 ? -17.015 1.777 18.508 1.00 40.99 89 LYS A CA 1
ATOM 678 C C . LYS A 1 89 ? -17.441 3.242 18.408 1.00 40.71 89 LYS A C 1
ATOM 679 O O . LYS A 1 89 ? -18.656 3.551 18.380 1.00 38.97 89 LYS A O 1
ATOM 685 N N . THR A 1 90 ? -16.446 4.127 18.323 1.00 41.92 90 THR A N 1
ATOM 686 C CA . THR A 1 90 ? -16.709 5.560 18.227 1.00 42.95 90 THR A CA 1
ATOM 687 C C . THR A 1 90 ? -17.099 5.932 16.805 1.00 42.77 90 THR A C 1
ATOM 688 O O . THR A 1 90 ? -16.893 5.164 15.867 1.00 42.49 90 THR A O 1
ATOM 692 N N . ALA A 1 91 ? -17.630 7.139 16.648 1.00 43.15 91 ALA A N 1
ATOM 693 C CA . ALA A 1 91 ? -17.939 7.701 15.342 1.00 42.54 91 ALA A CA 1
ATOM 694 C C . ALA A 1 91 ? -16.711 7.703 14.406 1.00 44.23 91 ALA A C 1
ATOM 695 O O . ALA A 1 91 ? -16.803 7.256 13.248 1.00 44.24 91 ALA A O 1
ATOM 697 N N . LYS A 1 92 ? -15.580 8.199 14.905 1.00 46.11 92 LYS A N 1
ATOM 698 C CA . LYS A 1 92 ? -14.327 8.231 14.143 1.00 47.94 92 LYS A CA 1
ATOM 699 C C . LYS A 1 92 ? -13.915 6.847 13.606 1.00 47.57 92 LYS A C 1
ATOM 700 O O . LYS A 1 92 ? -13.582 6.706 12.429 1.00 48.18 92 LYS A O 1
ATOM 706 N N . GLU A 1 93 ? -13.935 5.851 14.487 1.00 46.69 93 GLU A N 1
ATOM 707 C CA . GLU A 1 93 ? -13.618 4.466 14.127 1.00 46.06 93 GLU A CA 1
ATOM 708 C C . GLU A 1 93 ? -14.550 3.876 13.077 1.00 43.88 93 GLU A C 1
ATOM 709 O O . GLU A 1 93 ? -14.119 3.110 12.238 1.00 44.42 93 GLU A O 1
ATOM 715 N N . LEU A 1 94 ? -15.825 4.235 13.139 1.00 42.28 94 LEU A N 1
ATOM 716 C CA . LEU A 1 94 ? -16.823 3.772 12.166 1.00 41.34 94 LEU A CA 1
ATOM 717 C C . LEU A 1 94 ? -16.873 4.550 10.829 1.00 42.06 94 LEU A C 1
ATOM 718 O O . LEU A 1 94 ? -17.492 4.086 9.876 1.00 41.58 94 LEU A O 1
ATOM 723 N N . GLY A 1 95 ? -16.236 5.717 10.758 1.00 43.73 95 GLY A N 1
ATOM 724 C CA . GLY A 1 95 ? -16.296 6.566 9.569 1.00 43.65 95 GLY A CA 1
ATOM 725 C C . GLY A 1 95 ? -17.480 7.520 9.577 1.00 42.80 95 GLY A C 1
ATOM 726 O O . GLY A 1 95 ? -17.666 8.279 8.639 1.00 43.38 95 GLY A O 1
ATOM 727 N N . ALA A 1 96 ? -18.273 7.493 10.646 1.00 42.07 96 ALA A N 1
ATOM 728 C CA . ALA A 1 96 ? -19.361 8.440 10.837 1.00 41.06 96 ALA A CA 1
ATOM 729 C C . ALA A 1 96 ? -18.782 9.776 11.271 1.00 42.39 96 ALA A C 1
ATOM 730 O O . ALA A 1 96 ? -17.748 9.827 11.908 1.00 43.61 96 ALA A O 1
ATOM 732 N N . GLY A 1 97 ? -19.448 10.856 10.904 1.00 42.73 97 GLY A N 1
ATOM 733 C CA . GLY A 1 97 ? -19.018 12.216 11.246 1.00 44.20 97 GLY A CA 1
ATOM 734 C C . GLY A 1 97 ? -19.411 12.695 12.630 1.00 43.95 97 GLY A C 1
ATOM 735 O O . GLY A 1 97 ? -18.868 13.679 13.076 1.00 45.57 97 GLY A O 1
ATOM 736 N N . ASN A 1 98 ? -20.385 12.040 13.257 1.00 42.95 98 ASN A N 1
ATOM 737 C CA . ASN A 1 98 ? -20.836 12.370 14.624 1.00 43.13 98 ASN A CA 1
ATOM 738 C C . ASN A 1 98 ? -21.581 11.168 15.226 1.00 41.48 98 ASN A C 1
ATOM 739 O O . ASN A 1 98 ? -21.846 10.193 14.521 1.00 40.03 98 ASN A O 1
ATOM 744 N N . ASP A 1 99 ? -21.929 11.255 16.503 1.00 41.63 99 ASP A N 1
ATOM 745 C CA . ASP A 1 99 ? -22.604 10.159 17.224 1.00 40.77 99 ASP A CA 1
ATOM 746 C C . ASP A 1 99 ? -24.023 9.820 16.752 1.00 38.97 99 ASP A C 1
ATOM 747 O O . ASP A 1 99 ? -24.456 8.674 16.912 1.00 37.03 99 ASP A O 1
ATOM 752 N N . THR A 1 100 ? -24.739 10.799 16.192 1.00 38.80 100 THR A N 1
ATOM 753 C CA . THR A 1 100 ? -26.086 10.553 15.651 1.00 37.25 100 THR A CA 1
ATOM 754 C C . THR A 1 100 ? -25.991 9.693 14.402 1.00 35.84 100 THR A C 1
ATOM 755 O O . THR A 1 100 ? -26.753 8.752 14.257 1.00 34.10 100 THR A O 1
ATOM 759 N N . GLU A 1 101 ? -25.053 10.034 13.520 1.00 36.56 101 GLU A N 1
ATOM 760 C CA . GLU A 1 101 ? -24.780 9.237 12.318 1.00 36.32 101 GLU A CA 1
ATOM 761 C C . GLU A 1 101 ? -24.315 7.820 12.667 1.00 35.79 101 GLU A C 1
ATOM 762 O O . GLU A 1 101 ? -24.741 6.862 12.031 1.00 34.77 101 GLU A O 1
ATOM 768 N N . ALA A 1 102 ? -23.435 7.704 13.663 1.00 36.19 102 ALA A N 1
ATOM 769 C CA . ALA A 1 102 ? -22.925 6.390 14.099 1.00 35.96 102 ALA A CA 1
ATOM 770 C C . ALA A 1 102 ? -24.051 5.532 14.678 1.00 34.24 102 ALA A C 1
ATOM 771 O O . ALA A 1 102 ? -24.209 4.375 14.310 1.00 33.86 102 ALA A O 1
ATOM 773 N N . TRP A 1 103 ? -24.841 6.116 15.568 1.00 34.16 103 TRP A N 1
ATOM 774 C CA . TRP A 1 103 ? -26.006 5.432 16.115 1.00 33.62 103 TRP A CA 1
ATOM 775 C C . TRP A 1 103 ? -26.998 4.996 15.023 1.00 33.77 103 TRP A C 1
ATOM 776 O O . TRP A 1 103 ? -27.448 3.848 15.023 1.00 33.99 103 TRP A O 1
ATOM 787 N N . TYR A 1 104 ? -27.336 5.895 14.099 1.00 33.98 104 TYR A N 1
ATOM 788 C CA . TYR A 1 104 ? -28.311 5.566 13.049 1.00 33.49 104 TYR A CA 1
ATOM 789 C C . TYR A 1 104 ? -27.808 4.461 12.129 1.00 33.79 104 TYR A C 1
ATOM 790 O O . TYR A 1 104 ? -28.574 3.566 11.734 1.00 33.13 104 TYR A O 1
ATOM 799 N N . ALA A 1 105 ? -26.529 4.535 11.765 1.00 34.96 105 ALA A N 1
ATOM 800 C CA . ALA A 1 105 ? -25.862 3.470 10.997 1.00 34.59 105 ALA A CA 1
ATOM 801 C C . ALA A 1 105 ? -26.033 2.127 11.666 1.00 33.46 105 ALA A C 1
ATOM 802 O O . ALA A 1 105 ? -26.311 1.143 11.000 1.00 33.24 105 ALA A O 1
ATOM 804 N N . THR A 1 106 ? -25.895 2.099 12.984 1.00 32.91 106 THR A N 1
ATOM 805 C CA . THR A 1 106 ? -26.059 0.866 13.731 1.00 32.18 106 THR A CA 1
ATOM 806 C C . THR A 1 106 ? -27.534 0.424 13.717 1.00 31.29 106 THR A C 1
ATOM 807 O O . THR A 1 106 ? -27.816 -0.752 13.532 1.00 31.81 106 THR A O 1
ATOM 811 N N . GLN A 1 107 ? -28.458 1.359 13.893 1.00 30.73 107 GLN A N 1
ATOM 812 C CA . GLN A 1 107 ? -29.897 1.053 13.827 1.00 30.92 107 GLN A CA 1
ATOM 813 C C . GLN A 1 107 ? -30.293 0.518 12.435 1.00 30.74 107 GLN A C 1
ATOM 814 O O . GLN A 1 107 ? -31.171 -0.335 12.316 1.00 30.04 107 GLN A O 1
ATOM 820 N N . LEU A 1 108 ? -29.637 1.028 11.397 1.00 30.82 108 LEU A N 1
ATOM 821 C CA . LEU A 1 108 ? -29.886 0.558 10.038 1.00 31.20 108 LEU A CA 1
ATOM 822 C C . LEU A 1 108 ? -29.497 -0.926 9.912 1.00 30.99 108 LEU A C 1
ATOM 823 O O . LEU A 1 108 ? -30.266 -1.727 9.412 1.00 31.24 108 LEU A O 1
ATOM 828 N N . VAL A 1 109 ? -28.327 -1.289 10.440 1.00 31.41 109 VAL A N 1
ATOM 829 C CA . VAL A 1 109 ? -27.909 -2.697 10.566 1.00 31.61 109 VAL A CA 1
ATOM 830 C C . VAL A 1 109 ? -28.955 -3.525 11.332 1.00 31.28 109 VAL A C 1
ATOM 831 O O . VAL A 1 109 ? -29.369 -4.588 10.866 1.00 31.25 109 VAL A O 1
ATOM 835 N N . SER A 1 110 ? -29.387 -3.035 12.479 1.00 29.75 110 SER A N 1
ATOM 836 C CA . SER A 1 110 ? -30.429 -3.723 13.242 1.00 30.01 110 SER A CA 1
ATOM 837 C C . SER A 1 110 ? -31.699 -4.023 12.412 1.00 29.48 110 SER A C 1
ATOM 838 O O . SER A 1 110 ? -32.218 -5.134 12.444 1.00 28.36 110 SER A O 1
ATOM 841 N N . TRP A 1 111 ? -32.180 -3.023 11.680 1.00 29.59 111 TRP A N 1
ATOM 842 C CA . TRP A 1 111 ? -33.385 -3.178 10.863 1.00 30.20 111 TRP A CA 1
ATOM 843 C C . TRP A 1 111 ? -33.209 -4.253 9.782 1.00 30.38 111 TRP A C 1
ATOM 844 O O . TRP A 1 111 ? -34.093 -5.064 9.569 1.00 31.16 111 TRP A O 1
ATOM 855 N N . VAL A 1 112 ? -32.049 -4.248 9.130 1.00 30.79 112 VAL A N 1
ATOM 856 C CA . VAL A 1 112 ? -31.716 -5.226 8.092 1.00 31.18 112 VAL A CA 1
ATOM 857 C C . VAL A 1 112 ? -31.569 -6.623 8.683 1.00 31.32 112 VAL A C 1
ATOM 858 O O . VAL A 1 112 ? -32.167 -7.560 8.192 1.00 30.96 112 VAL A O 1
ATOM 862 N N . LEU A 1 113 ? -30.814 -6.757 9.768 1.00 31.33 113 LEU A N 1
ATOM 863 C CA . LEU A 1 113 ? -30.654 -8.053 10.451 1.00 31.72 113 LEU A CA 1
ATOM 864 C C . LEU A 1 113 ? -31.971 -8.637 10.918 1.00 31.80 113 LEU A C 1
ATOM 865 O O . LEU A 1 113 ? -32.154 -9.837 10.873 1.00 33.07 113 LEU A O 1
ATOM 870 N N . ALA A 1 114 ? -32.884 -7.785 11.362 1.00 31.79 114 ALA A N 1
ATOM 871 C CA . ALA A 1 114 ? -34.214 -8.221 11.806 1.00 32.22 114 ALA A CA 1
ATOM 872 C C . ALA A 1 114 ? -35.170 -8.541 10.643 1.00 32.16 114 ALA A C 1
ATOM 873 O O . ALA A 1 114 ? -36.270 -9.008 10.858 1.00 32.25 114 ALA A O 1
ATOM 875 N N . GLY A 1 115 ? -34.745 -8.279 9.415 1.00 32.64 115 GLY A N 1
ATOM 876 C CA . GLY A 1 115 ? -35.501 -8.662 8.224 1.00 32.91 115 GLY A CA 1
ATOM 877 C C . GLY A 1 115 ? -36.557 -7.653 7.778 1.00 32.08 115 GLY A C 1
ATOM 878 O O . GLY A 1 115 ? -37.452 -8.007 7.026 1.00 32.32 115 GLY A O 1
ATOM 879 N N . ASN A 1 116 ? -36.453 -6.407 8.225 1.00 31.08 116 ASN A N 1
ATOM 880 C CA . ASN A 1 116 ? -37.457 -5.394 7.916 1.00 31.17 116 ASN A CA 1
ATOM 881 C C . ASN A 1 116 ? -37.443 -5.000 6.405 1.00 31.62 116 ASN A C 1
ATOM 882 O O . ASN A 1 116 ? -38.472 -4.695 5.827 1.00 29.85 116 ASN A O 1
ATOM 887 N N . PHE A 1 117 ? -36.234 -4.981 5.848 1.00 31.20 117 PHE A N 1
ATOM 888 C CA . PHE A 1 117 ? -35.970 -4.791 4.452 1.00 32.49 117 PHE A CA 1
ATOM 889 C C . PHE A 1 117 ? -34.563 -5.296 4.105 1.00 32.98 117 PHE A C 1
ATOM 890 O O . PHE A 1 117 ? -33.682 -5.453 4.981 1.00 32.43 117 PHE A O 1
ATOM 898 N N . LYS A 1 118 ? -34.386 -5.556 2.812 1.00 33.87 118 LYS A N 1
ATOM 899 C CA . LYS A 1 118 ? -33.100 -5.957 2.247 1.00 34.16 118 LYS A CA 1
ATOM 900 C C . LYS A 1 118 ? -32.254 -4.718 1.944 1.00 33.35 118 LYS A C 1
ATOM 901 O O . LYS A 1 118 ? -32.790 -3.596 1.843 1.00 31.85 118 LYS A O 1
ATOM 907 N N . VAL A 1 119 ? -30.941 -4.930 1.789 1.00 33.99 119 VAL A N 1
ATOM 908 C CA . VAL A 1 119 ? -29.999 -3.862 1.449 1.00 34.54 119 VAL A CA 1
ATOM 909 C C . VAL A 1 119 ? -30.334 -3.242 0.078 1.00 35.33 119 VAL A C 1
ATOM 910 O O . VAL A 1 119 ? -30.208 -2.029 -0.093 1.00 35.82 119 VAL A O 1
ATOM 914 N N . SER A 1 120 ? -30.796 -4.050 -0.871 1.00 35.45 120 SER A N 1
ATOM 915 C CA . SER A 1 120 ? -31.179 -3.544 -2.183 1.00 36.21 120 SER A CA 1
ATOM 916 C C . SER A 1 120 ? -32.386 -2.592 -2.161 1.00 35.76 120 SER A C 1
ATOM 917 O O . SER A 1 120 ? -32.608 -1.859 -3.125 1.00 35.09 120 SER A O 1
ATOM 920 N N . GLN A 1 121 ? -33.189 -2.635 -1.087 1.00 34.75 121 GLN A N 1
ATOM 921 C CA . GLN A 1 121 ? -34.279 -1.665 -0.908 1.00 34.47 121 GLN A CA 1
ATOM 922 C C . GLN A 1 121 ? -33.829 -0.292 -0.359 1.00 33.61 121 GLN A C 1
ATOM 923 O O . GLN A 1 121 ? -34.580 0.673 -0.436 1.00 33.12 121 GLN A O 1
ATOM 929 N N . ILE A 1 122 ? -32.622 -0.193 0.185 1.00 33.39 122 ILE A N 1
ATOM 930 C CA . ILE A 1 122 ? -32.169 1.070 0.773 1.00 33.14 122 ILE A CA 1
ATOM 931 C C . ILE A 1 122 ? -31.903 2.119 -0.302 1.00 32.61 122 ILE A C 1
ATOM 932 O O . ILE A 1 122 ? -31.147 1.866 -1.209 1.00 34.37 122 ILE A O 1
ATOM 937 N N . VAL A 1 123 ? -32.539 3.280 -0.170 1.00 32.30 123 VAL A N 1
ATOM 938 C CA . VAL A 1 123 ? -32.274 4.472 -0.991 1.00 33.29 123 VAL A CA 1
ATOM 939 C C . VAL A 1 123 ? -31.283 5.382 -0.248 1.00 33.53 123 VAL A C 1
ATOM 940 O O . VAL A 1 123 ? -31.604 5.926 0.815 1.00 34.25 123 VAL A O 1
ATOM 944 N N . TRP A 1 124 ? -30.097 5.564 -0.816 1.00 33.64 124 TRP A N 1
ATOM 945 C CA . TRP A 1 124 ? -28.984 6.235 -0.131 1.00 34.36 124 TRP A CA 1
ATOM 946 C C . TRP A 1 124 ? -29.030 7.735 -0.329 1.00 34.93 124 TRP A C 1
ATOM 947 O O . TRP A 1 124 ? -28.100 8.334 -0.866 1.00 36.77 124 TRP A O 1
ATOM 958 N N . SER A 1 125 ? -30.127 8.335 0.117 1.00 34.03 125 SER A N 1
ATOM 959 C CA . SER A 1 125 ? -30.334 9.781 0.031 1.00 34.21 125 SER A CA 1
ATOM 960 C C . SER A 1 125 ? -31.581 10.131 0.825 1.00 33.84 125 SER A C 1
ATOM 961 O O . SER A 1 125 ? -32.476 9.299 1.001 1.00 33.27 125 SER A O 1
ATOM 964 N N . HIS A 1 126 ? -31.615 11.364 1.316 1.00 34.92 126 HIS A N 1
ATOM 965 C CA . HIS A 1 126 ? -32.728 11.894 2.104 1.00 33.90 126 HIS A CA 1
ATOM 966 C C . HIS A 1 126 ? -32.805 13.418 1.873 1.00 34.40 126 HIS A C 1
ATOM 967 O O . HIS A 1 126 ? -31.771 14.098 1.899 1.00 35.33 126 HIS A O 1
ATOM 974 N N . PRO A 1 127 ? -34.022 13.974 1.664 1.00 34.92 127 PRO A N 1
ATOM 975 C CA . PRO A 1 127 ? -34.158 15.423 1.334 1.00 36.39 127 PRO A CA 1
ATOM 976 C C . PRO A 1 127 ? -33.648 16.447 2.371 1.00 37.85 127 PRO A C 1
ATOM 977 O O . PRO A 1 127 ? -33.408 17.603 2.013 1.00 39.08 127 PRO A O 1
ATOM 981 N N . ASN A 1 128 ? -33.465 16.019 3.622 1.00 37.48 128 ASN A N 1
ATOM 982 C CA . ASN A 1 128 ? -33.041 16.881 4.750 1.00 38.89 128 ASN A CA 1
ATOM 983 C C . ASN A 1 128 ? -31.564 16.717 5.133 1.00 39.06 128 ASN A C 1
ATOM 984 O O . ASN A 1 128 ? -31.120 17.323 6.099 1.00 40.65 128 ASN A O 1
ATOM 989 N N . HIS A 1 129 ? -30.823 15.875 4.409 1.00 38.55 129 HIS A N 1
ATOM 990 C CA . HIS A 1 129 ? -29.407 15.657 4.695 1.00 38.63 129 HIS A CA 1
ATOM 991 C C . HIS A 1 129 ? -28.592 15.659 3.419 1.00 39.20 129 HIS A C 1
ATOM 992 O O . HIS A 1 129 ? -29.076 15.258 2.345 1.00 39.19 129 HIS A O 1
ATOM 999 N N . THR A 1 130 ? -27.344 16.113 3.525 1.00 40.21 130 THR A N 1
ATOM 1000 C CA . THR A 1 130 ? -26.475 16.241 2.346 1.00 40.50 130 THR A CA 1
ATOM 1001 C C . THR A 1 130 ? -25.998 14.841 1.932 1.00 40.33 130 THR A C 1
ATOM 1002 O O . THR A 1 130 ? -26.084 13.880 2.715 1.00 39.99 130 THR A O 1
ATOM 1006 N N . ALA A 1 131 ? -25.504 14.745 0.701 1.00 40.78 131 ALA A N 1
ATOM 1007 C CA . ALA A 1 131 ? -24.919 13.519 0.200 1.00 40.33 131 ALA A CA 1
ATOM 1008 C C . ALA A 1 131 ? -23.728 13.051 1.033 1.00 40.62 131 ALA A C 1
ATOM 1009 O O . ALA A 1 131 ? -23.540 11.851 1.199 1.00 40.18 131 ALA A O 1
ATOM 1011 N N . ALA A 1 132 ? -22.933 13.986 1.552 1.00 42.25 132 ALA A N 1
ATOM 1012 C CA . ALA A 1 132 ? -21.759 13.654 2.385 1.00 42.63 132 ALA A CA 1
ATOM 1013 C C . ALA A 1 132 ? -22.165 13.051 3.727 1.00 42.06 132 ALA A C 1
ATOM 1014 O O . ALA A 1 132 ? -21.541 12.084 4.183 1.00 42.42 132 ALA A O 1
ATOM 1016 N N . GLU A 1 133 ? -23.224 13.596 4.342 1.00 41.49 133 GLU A N 1
ATOM 1017 C CA . GLU A 1 133 ? -23.800 13.020 5.575 1.00 40.53 133 GLU A CA 1
ATOM 1018 C C . GLU A 1 133 ? -24.249 11.571 5.353 1.00 38.92 133 GLU A C 1
ATOM 1019 O O . GLU A 1 133 ? -23.856 10.656 6.066 1.00 37.19 133 GLU A O 1
ATOM 1025 N N . THR A 1 134 ? -25.068 11.377 4.313 1.00 38.13 134 THR A N 1
ATOM 1026 C CA . THR A 1 134 ? -25.600 10.062 3.997 1.00 36.33 134 THR A CA 1
ATOM 1027 C C . THR A 1 134 ? -24.462 9.082 3.668 1.00 37.09 134 THR A C 1
ATOM 1028 O O . THR A 1 134 ? -24.510 7.937 4.110 1.00 36.38 134 THR A O 1
ATOM 1032 N N . ALA A 1 135 ? -23.444 9.542 2.930 1.00 37.78 135 ALA A N 1
ATOM 1033 C CA . ALA A 1 135 ? -22.294 8.703 2.564 1.00 38.68 135 ALA A CA 1
ATOM 1034 C C . ALA A 1 135 ? -21.448 8.236 3.773 1.00 38.84 135 ALA A C 1
ATOM 1035 O O . ALA A 1 135 ? -20.955 7.101 3.788 1.00 38.88 135 ALA A O 1
ATOM 1037 N N . ARG A 1 136 ? -21.271 9.102 4.766 1.00 38.90 136 ARG A N 1
ATOM 1038 C CA . ARG A 1 136 ? -20.644 8.688 6.032 1.00 39.33 136 ARG A CA 1
ATOM 1039 C C . ARG A 1 136 ? -21.479 7.603 6.719 1.00 37.68 136 ARG A C 1
ATOM 1040 O O . ARG A 1 136 ? -20.944 6.594 7.169 1.00 36.74 136 ARG A O 1
ATOM 1048 N N . VAL A 1 137 ? -22.797 7.799 6.747 1.00 36.75 137 VAL A N 1
ATOM 1049 C CA . VAL A 1 137 ? -23.708 6.776 7.272 1.00 36.18 137 VAL A CA 1
ATOM 1050 C C . VAL A 1 137 ? -23.599 5.448 6.500 1.00 35.78 137 VAL A C 1
ATOM 1051 O O . VAL A 1 137 ? -23.513 4.370 7.114 1.00 34.22 137 VAL A O 1
ATOM 1055 N N . LYS A 1 138 ? -23.574 5.537 5.166 1.00 35.80 138 LYS A N 1
ATOM 1056 C CA . LYS A 1 138 ? -23.395 4.358 4.316 1.00 35.90 138 LYS A CA 1
ATOM 1057 C C . LYS A 1 138 ? -22.080 3.602 4.610 1.00 36.59 138 LYS A C 1
ATOM 1058 O O . LYS A 1 138 ? -22.067 2.379 4.713 1.00 36.08 138 LYS A O 1
ATOM 1064 N N . LYS A 1 139 ? -20.991 4.351 4.713 1.00 37.75 139 LYS A N 1
ATOM 1065 C CA . LYS A 1 139 ? -19.676 3.806 5.050 1.00 39.09 139 LYS A CA 1
ATOM 1066 C C . LYS A 1 139 ? -19.701 3.100 6.424 1.00 38.79 139 LYS A C 1
ATOM 1067 O O . LYS A 1 139 ? -19.260 1.956 6.541 1.00 39.15 139 LYS A O 1
ATOM 1073 N N . ALA A 1 140 ? -20.246 3.772 7.433 1.00 37.76 140 ALA A N 1
ATOM 1074 C CA . ALA A 1 140 ? -20.427 3.169 8.768 1.00 37.35 140 ALA A CA 1
ATOM 1075 C C . ALA A 1 140 ? -21.297 1.917 8.751 1.00 35.84 140 ALA A C 1
ATOM 1076 O O . ALA A 1 140 ? -20.915 0.900 9.337 1.00 34.59 140 ALA A O 1
ATOM 1078 N N . PHE A 1 141 ? -22.449 2.001 8.077 1.00 34.93 141 PHE A N 1
ATOM 1079 C CA . PHE A 1 141 ? -23.349 0.845 7.872 1.00 34.36 141 PHE A CA 1
ATOM 1080 C C . PHE A 1 141 ? -22.616 -0.371 7.305 1.00 35.36 141 PHE A C 1
ATOM 1081 O O . PHE A 1 141 ? -22.698 -1.467 7.860 1.00 35.90 141 PHE A O 1
ATOM 1089 N N . GLU A 1 142 ? -21.914 -0.170 6.192 1.00 36.12 142 GLU A N 1
ATOM 1090 C CA . GLU A 1 142 ? -21.207 -1.256 5.513 1.00 37.40 142 GLU A CA 1
ATOM 1091 C C . GLU A 1 142 ? -20.124 -1.904 6.370 1.00 37.50 142 GLU A C 1
ATOM 1092 O O . GLU A 1 142 ? -19.928 -3.117 6.325 1.00 37.50 142 GLU A O 1
ATOM 1098 N N . LYS A 1 143 ? -19.411 -1.087 7.134 1.00 38.25 143 LYS A N 1
ATOM 1099 C CA . LYS A 1 143 ? -18.439 -1.618 8.084 1.00 39.14 143 LYS A CA 1
ATOM 1100 C C . LYS A 1 143 ? -19.149 -2.504 9.111 1.00 37.91 143 LYS A C 1
ATOM 1101 O O . LYS A 1 143 ? -18.786 -3.650 9.290 1.00 38.24 143 LYS A O 1
ATOM 1107 N N . ILE A 1 144 ? -20.169 -1.967 9.765 1.00 36.73 144 ILE A N 1
ATOM 1108 C CA . ILE A 1 144 ? -20.851 -2.680 10.858 1.00 36.14 144 ILE A CA 1
ATOM 1109 C C . ILE A 1 144 ? -21.544 -3.938 10.321 1.00 35.63 144 ILE A C 1
ATOM 1110 O O . ILE A 1 144 ? -21.432 -5.015 10.913 1.00 35.40 144 ILE A O 1
ATOM 1115 N N . TYR A 1 145 ? -22.246 -3.802 9.197 1.00 34.85 145 TYR A N 1
ATOM 1116 C CA . TYR A 1 145 ? -22.987 -4.914 8.600 1.00 34.57 145 TYR A CA 1
ATOM 1117 C C . TYR A 1 145 ? -22.045 -6.053 8.190 1.00 35.85 145 TYR A C 1
ATOM 1118 O O . TYR A 1 145 ? -22.282 -7.211 8.522 1.00 35.89 145 TYR A O 1
ATOM 1127 N N . ASP A 1 146 ? -20.963 -5.713 7.494 1.00 37.02 146 ASP A N 1
ATOM 1128 C CA . ASP A 1 146 ? -19.961 -6.699 7.107 1.00 38.72 146 ASP A CA 1
ATOM 1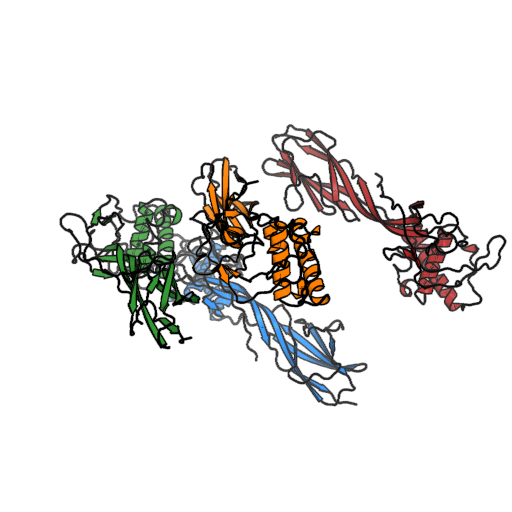129 C C . ASP A 1 146 ? -19.455 -7.495 8.321 1.00 38.42 146 ASP A C 1
ATOM 1130 O O . ASP A 1 146 ? -19.366 -8.716 8.271 1.00 37.90 146 ASP A O 1
ATOM 1135 N N . TYR A 1 147 ? -19.159 -6.791 9.413 1.00 37.56 147 TYR A N 1
ATOM 1136 C CA . TYR A 1 147 ? -18.713 -7.435 10.637 1.00 38.35 147 TYR A CA 1
ATOM 1137 C C . TYR A 1 147 ? -19.819 -8.323 11.249 1.00 37.26 147 TYR A C 1
ATOM 1138 O O . TYR A 1 147 ? -19.566 -9.461 11.628 1.00 37.09 147 TYR A O 1
ATOM 1147 N N . ALA A 1 148 ? -21.045 -7.814 11.310 1.00 36.37 148 ALA A N 1
ATOM 1148 C CA . ALA A 1 148 ? -22.179 -8.581 11.834 1.00 36.13 148 ALA A CA 1
ATOM 1149 C C . ALA A 1 148 ? -22.458 -9.875 11.054 1.00 36.86 148 ALA A C 1
ATOM 1150 O O . ALA A 1 148 ? -22.638 -10.927 11.662 1.00 37.97 148 ALA A O 1
ATOM 1152 N N . LYS A 1 149 ? -22.465 -9.790 9.728 1.00 37.22 149 LYS A N 1
ATOM 1153 C CA . LYS A 1 149 ? -22.675 -10.951 8.858 1.00 38.22 149 LYS A CA 1
ATOM 1154 C C . LYS A 1 149 ? -21.476 -11.887 8.830 1.00 39.73 149 LYS A C 1
ATOM 1155 O O . LYS A 1 149 ? -21.639 -13.099 8.932 1.00 40.87 149 LYS A O 1
ATOM 1161 N N . ASN A 1 150 ? -20.279 -11.331 8.658 1.00 40.36 150 ASN A N 1
ATOM 1162 C CA . ASN A 1 150 ? -19.091 -12.114 8.288 1.00 41.91 150 ASN A CA 1
ATOM 1163 C C . ASN A 1 150 ? -18.016 -12.246 9.349 1.00 42.70 150 ASN A C 1
ATOM 1164 O O . ASN A 1 150 ? -17.093 -13.028 9.163 1.00 44.26 150 ASN A O 1
ATOM 1169 N N . GLY A 1 151 ? -18.120 -11.504 10.450 1.00 41.82 151 GLY A N 1
ATOM 1170 C CA . GLY A 1 151 ? -17.158 -11.592 11.568 1.00 42.19 151 GLY A CA 1
ATOM 1171 C C . GLY A 1 151 ? -17.287 -12.914 12.296 1.00 42.75 151 GLY A C 1
ATOM 1172 O O . GLY A 1 151 ? -18.291 -13.609 12.157 1.00 43.07 151 GLY A O 1
ATOM 1173 N N . LYS A 1 152 ? -16.266 -13.264 13.076 1.00 43.62 152 LYS A N 1
ATOM 1174 C CA . LYS A 1 152 ? -16.195 -14.568 13.747 1.00 44.50 152 LYS A CA 1
ATOM 1175 C C . LYS A 1 152 ? -16.558 -14.564 15.238 1.00 43.56 152 LYS A C 1
ATOM 1176 O O . LYS A 1 152 ? -16.872 -15.623 15.786 1.00 44.54 152 LYS A O 1
ATOM 1182 N N . ASP A 1 153 ? -16.507 -13.395 15.889 1.00 42.69 153 ASP A N 1
ATOM 1183 C CA . ASP A 1 153 ? -16.647 -13.304 17.357 1.00 41.70 153 ASP A CA 1
ATOM 1184 C C . ASP A 1 153 ? -18.074 -13.586 17.797 1.00 40.16 153 ASP A C 1
ATOM 1185 O O . ASP A 1 153 ? -19.039 -13.205 17.121 1.00 39.55 153 ASP A O 1
ATOM 1190 N N . THR A 1 154 ? -18.184 -14.246 18.945 1.00 40.15 154 THR A N 1
ATOM 1191 C CA . THR A 1 154 ? -19.456 -14.673 19.532 1.00 39.35 154 THR A CA 1
ATOM 1192 C C . THR A 1 154 ? -19.394 -14.376 21.026 1.00 39.27 154 THR A C 1
ATOM 1193 O O . THR A 1 154 ? -18.314 -14.080 21.546 1.00 39.59 154 THR A O 1
ATOM 1197 N N . PRO A 1 155 ? -20.544 -14.479 21.740 1.00 38.66 155 PRO A N 1
ATOM 1198 C CA . PRO A 1 155 ? -20.518 -14.351 23.210 1.00 38.32 155 PRO A CA 1
ATOM 1199 C C . PRO A 1 155 ? -20.120 -15.643 23.969 1.00 39.20 155 PRO A C 1
ATOM 1200 O O . PRO A 1 155 ? -20.358 -15.741 25.179 1.00 40.19 155 PRO A O 1
ATOM 1204 N N . ASN A 1 156 ? -19.530 -16.609 23.278 1.00 39.52 156 ASN A N 1
ATOM 1205 C CA . ASN A 1 156 ? -19.131 -17.881 23.849 1.00 41.27 156 ASN A CA 1
ATOM 1206 C C . ASN A 1 156 ? -18.259 -17.730 25.120 1.00 41.97 156 ASN A C 1
ATOM 1207 O O . ASN A 1 156 ? -17.357 -16.907 25.172 1.00 41.77 156 ASN A O 1
ATOM 1212 N N . THR A 1 157 ? -18.604 -18.518 26.134 1.00 41.08 157 THR A N 1
ATOM 1213 C CA . THR A 1 157 ? -17.820 -18.652 27.352 1.00 40.36 157 THR A CA 1
ATOM 1214 C C . THR A 1 157 ? -16.860 -19.818 27.145 1.00 40.06 157 THR A C 1
ATOM 1215 O O . THR A 1 157 ? -17.291 -20.932 26.880 1.00 40.17 157 THR A O 1
ATOM 1219 N N . GLU A 1 158 ? -15.566 -19.533 27.221 1.00 40.85 158 GLU A N 1
ATOM 1220 C CA . GLU A 1 158 ? -14.531 -20.559 27.256 1.00 41.24 158 GLU A CA 1
ATOM 1221 C C . GLU A 1 158 ? -14.316 -20.924 28.722 1.00 40.14 158 GLU A C 1
ATOM 1222 O O . GLU A 1 158 ? -14.223 -20.033 29.580 1.00 40.78 158 GLU A O 1
ATOM 1228 N N . PHE A 1 159 ? -14.236 -22.220 29.012 1.00 39.42 159 PHE A N 1
ATOM 1229 C CA . PHE A 1 159 ? -13.876 -22.697 30.346 1.00 37.90 159 PHE A CA 1
ATOM 1230 C C . PHE A 1 159 ? -13.144 -24.028 30.269 1.00 37.85 159 PHE A C 1
ATOM 1231 O O . PHE A 1 159 ? -13.591 -24.959 29.596 1.00 37.65 159 PHE A O 1
ATOM 1239 N N . SER A 1 160 ? -12.018 -24.112 30.975 1.00 37.40 160 SER A N 1
ATOM 1240 C CA . SER A 1 160 ? -11.246 -25.340 31.032 1.00 37.61 160 SER A CA 1
ATOM 1241 C C . SER A 1 160 ? -10.551 -25.527 32.383 1.00 37.31 160 SER A C 1
ATOM 1242 O O . SER A 1 160 ? -10.162 -24.559 33.045 1.00 36.70 160 SER A O 1
ATOM 1245 N N . ILE A 1 161 ? -10.431 -26.798 32.768 1.00 37.48 161 ILE A N 1
ATOM 1246 C CA . ILE A 1 161 ? -9.582 -27.232 33.860 1.00 36.83 161 ILE A CA 1
ATOM 1247 C C . ILE A 1 161 ? -8.594 -28.210 33.253 1.00 37.97 161 ILE A C 1
ATOM 1248 O O . ILE A 1 161 ? -8.997 -29.184 32.652 1.00 38.66 161 ILE A O 1
ATOM 1253 N N . THR A 1 162 ? -7.305 -27.945 33.428 1.00 38.95 162 THR A N 1
ATOM 1254 C CA . THR A 1 162 ? -6.237 -28.735 32.816 1.00 40.95 162 THR A CA 1
ATOM 1255 C C . THR A 1 162 ? -5.184 -29.125 33.861 1.00 41.27 162 THR A C 1
ATOM 1256 O O . THR A 1 162 ? -4.696 -28.273 34.596 1.00 41.15 162 THR A O 1
ATOM 1260 N N . ALA A 1 163 ? -4.858 -30.409 33.927 1.00 42.19 163 ALA A N 1
ATOM 1261 C CA . ALA A 1 163 ? -3.826 -30.930 34.828 1.00 42.22 163 ALA A CA 1
ATOM 1262 C C . ALA A 1 163 ? -2.498 -30.357 34.377 1.00 44.67 163 ALA A C 1
ATOM 1263 O O . ALA A 1 163 ? -2.201 -30.365 33.181 1.00 46.98 163 ALA A O 1
ATOM 1265 N N . SER A 1 164 ? -1.735 -29.819 35.325 1.00 44.63 164 SER A N 1
ATOM 1266 C CA . SER A 1 164 ? -0.419 -29.228 35.049 1.00 47.45 164 SER A CA 1
ATOM 1267 C C . SER A 1 164 ? 0.727 -30.077 35.582 1.00 48.72 164 SER A C 1
ATOM 1268 O O . SER A 1 164 ? 1.743 -30.233 34.901 1.00 52.63 164 SER A O 1
ATOM 1271 N N . LYS A 1 165 ? 0.582 -30.612 36.791 1.00 46.73 165 LYS A N 1
ATOM 1272 C CA . LYS A 1 165 ? 1.626 -31.442 37.404 1.00 47.46 165 LYS A CA 1
ATOM 1273 C C . LYS A 1 165 ? 1.087 -32.313 38.523 1.00 45.08 165 LYS A C 1
ATOM 1274 O O . LYS A 1 165 ? 0.008 -32.059 39.052 1.00 42.81 165 LYS A O 1
ATOM 1280 N N . THR A 1 166 ? 1.850 -33.344 38.869 1.00 46.28 166 THR A N 1
ATOM 1281 C CA . THR A 1 166 ? 1.549 -34.263 39.955 1.00 45.33 166 THR A CA 1
ATOM 1282 C C . THR A 1 166 ? 2.826 -34.463 40.752 1.00 46.71 166 THR A C 1
ATOM 1283 O O . THR A 1 166 ? 3.912 -34.436 40.182 1.00 48.73 166 THR A O 1
ATOM 1287 N N . ALA A 1 167 ? 2.702 -34.677 42.058 1.00 45.64 167 ALA A N 1
ATOM 1288 C CA . ALA A 1 167 ? 3.855 -34.981 42.897 1.00 47.17 167 ALA A CA 1
ATOM 1289 C C . ALA A 1 167 ? 3.425 -35.571 44.237 1.00 47.04 167 ALA A C 1
ATOM 1290 O O . ALA A 1 167 ? 2.338 -35.268 44.749 1.00 45.75 167 ALA A O 1
ATOM 1292 N N . ASP A 1 168 ? 4.297 -36.400 44.806 1.00 48.20 168 ASP A N 1
ATOM 1293 C CA . ASP A 1 168 ? 4.157 -36.811 46.185 1.00 48.54 168 ASP A CA 1
ATOM 1294 C C . ASP A 1 168 ? 4.831 -35.740 47.054 1.00 48.90 168 ASP A C 1
ATOM 1295 O O . ASP A 1 168 ? 5.949 -35.326 46.769 1.00 50.89 168 ASP A O 1
ATOM 1300 N N . GLU A 1 169 ? 4.112 -35.283 48.079 1.00 48.27 169 GLU A N 1
ATOM 1301 C CA . GLU A 1 169 ? 4.548 -34.212 48.976 1.00 49.07 169 GLU A CA 1
ATOM 1302 C C . GLU A 1 169 ? 4.017 -34.530 50.362 1.00 49.05 169 GLU A C 1
ATOM 1303 O O . GLU A 1 169 ? 2.810 -34.646 50.551 1.00 47.57 169 GLU A O 1
ATOM 1309 N N . GLY A 1 170 ? 4.923 -34.664 51.333 1.00 51.18 170 GLY A N 1
ATOM 1310 C CA . GLY A 1 170 ? 4.558 -35.034 52.704 1.00 51.96 170 GLY A CA 1
ATOM 1311 C C . GLY A 1 170 ? 3.774 -36.333 52.726 1.00 51.10 170 GLY A C 1
ATOM 1312 O O . GLY A 1 170 ? 4.224 -37.329 52.178 1.00 50.64 170 GLY A O 1
ATOM 1313 N N . LYS A 1 171 ? 2.585 -36.298 53.313 1.00 51.83 171 LYS A N 1
ATOM 1314 C CA . LYS A 1 171 ? 1.734 -37.483 53.438 1.00 52.79 171 LYS A CA 1
ATOM 1315 C C . LYS A 1 171 ? 0.672 -37.605 52.310 1.00 50.85 171 LYS A C 1
ATOM 1316 O O . LYS A 1 171 ? -0.333 -38.308 52.457 1.00 51.33 171 LYS A O 1
ATOM 1322 N N . TYR A 1 172 ? 0.878 -36.896 51.196 1.00 43.21 172 TYR A N 1
ATOM 1323 C CA . TYR A 1 172 ? -0.138 -36.808 50.141 1.00 42.63 172 TYR A CA 1
ATOM 1324 C C . TYR A 1 172 ? 0.422 -37.075 48.753 1.00 43.08 172 TYR A C 1
ATOM 1325 O O . TYR A 1 172 ? 1.550 -36.668 48.440 1.00 43.58 172 TYR A O 1
ATOM 1334 N N . HIS A 1 173 ? -0.387 -37.759 47.931 1.00 42.60 173 HIS A N 1
ATOM 1335 C CA . HIS A 1 173 ? -0.285 -37.662 46.484 1.00 42.14 173 HIS A CA 1
ATOM 1336 C C . HIS A 1 173 ? -0.969 -36.352 46.120 1.00 41.98 173 HIS A C 1
ATOM 1337 O O . HIS A 1 173 ? -2.096 -36.127 46.551 1.00 41.60 173 HIS A O 1
ATOM 1344 N N . THR A 1 174 ? -0.298 -35.494 45.345 1.00 42.36 174 THR A N 1
ATOM 1345 C CA . THR A 1 174 ? -0.842 -34.176 44.962 1.00 42.13 174 THR A CA 1
ATOM 1346 C C . THR A 1 174 ? -1.087 -34.085 43.440 1.00 42.10 174 THR A C 1
ATOM 1347 O O . THR A 1 174 ? -0.315 -34.617 42.643 1.00 42.45 174 THR A O 1
ATOM 1351 N N . PHE A 1 175 ? -2.168 -33.412 43.060 1.00 41.37 175 PHE A N 1
ATOM 1352 C CA . PHE A 1 175 ? -2.537 -33.214 41.660 1.00 41.63 175 PHE A CA 1
ATOM 1353 C C . PHE A 1 175 ? -2.923 -31.749 41.473 1.00 41.63 175 PHE A C 1
ATOM 1354 O O . PHE A 1 175 ? -3.920 -31.287 42.028 1.00 39.78 175 PHE A O 1
ATOM 1362 N N . THR A 1 176 ? -2.124 -31.011 40.714 1.00 43.00 176 THR A N 1
ATOM 1363 C CA . THR A 1 176 ? -2.380 -29.596 40.454 1.00 43.25 176 THR A CA 1
ATOM 1364 C C . THR A 1 176 ? -3.049 -29.421 39.091 1.00 43.26 176 THR A C 1
ATOM 1365 O O . THR A 1 176 ? -2.705 -30.099 38.136 1.00 44.26 176 THR A O 1
ATOM 1369 N N . TYR A 1 177 ? -4.015 -28.506 39.028 1.00 42.66 177 TYR A N 1
ATOM 1370 C CA . TYR A 1 177 ? -4.792 -28.202 37.819 1.00 42.12 177 TYR A CA 1
ATOM 1371 C C . TYR A 1 177 ? -4.833 -26.691 37.589 1.00 42.70 177 TYR A C 1
ATOM 1372 O O . TYR A 1 177 ? -4.861 -25.934 38.542 1.00 42.54 177 TYR A O 1
ATOM 1381 N N . LYS A 1 178 ? -4.788 -26.262 36.332 1.00 43.18 178 LYS A N 1
ATOM 1382 C CA . LYS A 1 178 ? -5.003 -24.854 35.942 1.00 43.69 178 LYS A CA 1
ATOM 1383 C C . LYS A 1 178 ? -6.432 -24.618 35.446 1.00 42.22 178 LYS A C 1
ATOM 1384 O O . LYS A 1 178 ? -6.918 -25.375 34.617 1.00 41.95 178 LYS A O 1
ATOM 1390 N N . THR A 1 179 ? -7.068 -23.565 35.949 1.00 41.70 179 THR A N 1
ATOM 1391 C CA . THR A 1 179 ? -8.365 -23.109 35.456 1.00 40.87 179 THR A CA 1
ATOM 1392 C C . THR A 1 179 ? -8.140 -21.977 34.459 1.00 42.06 179 THR A C 1
ATOM 1393 O O . THR A 1 179 ? -7.174 -21.214 34.594 1.00 43.41 179 THR A O 1
ATOM 1397 N N . ALA A 1 180 ? -9.034 -21.872 33.474 1.00 41.08 180 ALA A N 1
ATOM 1398 C CA . ALA A 1 180 ? -8.987 -20.796 32.495 1.00 42.18 180 ALA A CA 1
ATOM 1399 C C . ALA A 1 180 ? -10.379 -20.435 31.986 1.00 40.90 180 ALA A C 1
ATOM 1400 O O . ALA A 1 180 ? -11.224 -21.305 31.800 1.00 39.50 180 ALA A O 1
ATOM 1402 N N . SER A 1 181 ? -10.604 -19.142 31.769 1.00 41.40 181 SER A N 1
ATOM 1403 C CA . SER A 1 181 ? -11.861 -18.640 31.221 1.00 40.55 181 SER A CA 1
ATOM 1404 C C . SER A 1 181 ? -11.679 -17.242 30.638 1.00 41.43 181 SER A C 1
ATOM 1405 O O . SER A 1 181 ? -10.855 -16.460 31.108 1.00 42.26 181 SER A O 1
ATOM 1408 N N . ASN A 1 182 ? -12.479 -16.936 29.619 1.00 40.86 182 ASN A N 1
ATOM 1409 C CA . ASN A 1 182 ? -12.576 -15.574 29.100 1.00 41.80 182 ASN A CA 1
ATOM 1410 C C . ASN A 1 182 ? -13.666 -14.741 29.790 1.00 40.86 182 ASN A C 1
ATOM 1411 O O . ASN A 1 182 ? -13.919 -13.624 29.379 1.00 40.50 182 ASN A O 1
ATOM 1416 N N . LYS A 1 183 ? -14.305 -15.281 30.831 1.00 40.17 183 LYS A N 1
ATOM 1417 C CA . LYS A 1 183 ? -15.285 -14.540 31.635 1.00 39.85 183 LYS A CA 1
ATOM 1418 C C . LYS A 1 183 ? -14.868 -14.575 33.108 1.00 40.31 183 LYS A C 1
ATOM 1419 O O . LYS A 1 183 ? -14.164 -15.474 33.535 1.00 39.89 183 LYS A O 1
ATOM 1425 N N . THR A 1 184 ? -15.324 -13.585 33.870 1.00 41.20 184 THR A N 1
ATOM 1426 C CA . THR A 1 184 ? -15.039 -13.506 35.304 1.00 42.33 184 THR A CA 1
ATOM 1427 C C . THR A 1 184 ? -16.126 -14.259 36.090 1.00 41.09 184 THR A C 1
ATOM 1428 O O . THR A 1 184 ? -17.308 -14.301 35.682 1.00 39.92 184 THR A O 1
ATOM 1432 N N . GLY A 1 185 A -15.707 -14.858 37.202 1.00 40.86 185 GLY A N 1
ATOM 1433 C CA . GLY A 1 185 A -16.572 -15.665 38.054 1.00 40.00 185 GLY A CA 1
ATOM 1434 C C . GLY A 1 185 A -15.761 -16.691 38.833 1.00 40.03 185 GLY A C 1
ATOM 1435 O O . GLY A 1 185 A -14.638 -16.413 39.231 1.00 41.50 185 GLY A O 1
ATOM 1436 N N . ASN A 1 186 ? -16.339 -17.870 39.056 1.00 38.97 186 ASN A N 1
ATOM 1437 C CA . ASN A 1 186 ? -15.657 -18.984 39.745 1.00 39.38 186 ASN A CA 1
ATOM 1438 C C . ASN A 1 186 ? -16.216 -20.304 39.243 1.00 38.07 186 ASN A C 1
ATOM 1439 O O . ASN A 1 186 ? -17.125 -20.310 38.413 1.00 37.80 186 ASN A O 1
ATOM 1444 N N . ALA A 1 187 ? -15.669 -21.406 39.736 1.00 37.50 187 ALA A N 1
ATOM 1445 C CA . ALA A 1 187 ? -16.153 -22.737 39.391 1.00 36.94 187 ALA A CA 1
ATOM 1446 C C . ALA A 1 187 ? -16.348 -23.605 40.630 1.00 37.53 187 ALA A C 1
ATOM 1447 O O . ALA A 1 187 ? -15.653 -23.452 41.632 1.00 37.28 187 ALA A O 1
ATOM 1449 N N . LYS A 1 188 ? -17.315 -24.505 40.514 1.00 37.58 188 LYS A N 1
ATOM 1450 C CA A LYS A 1 188 ? -17.662 -25.480 41.537 0.50 37.71 188 LYS A CA 1
ATOM 1451 C CA B LYS A 1 188 ? -17.660 -25.480 41.536 0.50 37.69 188 LYS A CA 1
ATOM 1452 C C . LYS A 1 188 ? -17.221 -26.852 41.056 1.00 37.38 188 LYS A C 1
ATOM 1453 O O . LYS A 1 188 ? -17.544 -27.257 39.936 1.00 36.68 188 LYS A O 1
ATOM 1464 N N . LEU A 1 189 ? -16.490 -27.576 41.902 1.00 37.70 189 LEU A N 1
ATOM 1465 C CA . LEU A 1 189 ? -16.084 -28.940 41.578 1.00 37.97 189 LEU A CA 1
ATOM 1466 C C . LEU A 1 189 ? -17.167 -29.943 41.952 1.00 38.71 189 LEU A C 1
ATOM 1467 O O . LEU A 1 189 ? -17.748 -29.841 43.026 1.00 39.90 189 LEU A O 1
ATOM 1472 N N . THR A 1 190 ? -17.447 -30.885 41.056 1.00 38.73 190 THR A N 1
ATOM 1473 C CA . THR A 1 190 ? -18.332 -32.013 41.328 1.00 40.07 190 THR A CA 1
ATOM 1474 C C . THR A 1 190 ? -17.535 -33.284 41.111 1.00 40.29 190 THR A C 1
ATOM 1475 O O . THR A 1 190 ? -16.960 -33.499 40.042 1.00 40.56 190 THR A O 1
ATOM 1479 N N . PHE A 1 191 ? -17.509 -34.136 42.131 1.00 40.48 191 PHE A N 1
ATOM 1480 C CA . PHE A 1 191 ? -16.818 -35.422 42.048 1.00 40.68 191 PHE A CA 1
ATOM 1481 C C . PHE A 1 191 ? -17.775 -36.481 41.542 1.00 41.74 191 PHE A C 1
ATOM 1482 O O . PHE A 1 191 ? -18.868 -36.647 42.077 1.00 42.66 191 PHE A O 1
ATOM 1490 N N . THR A 1 192 ? -17.364 -37.159 40.477 1.00 42.02 192 THR A N 1
ATOM 1491 C CA . THR A 1 192 ? -18.212 -38.114 39.763 1.00 43.40 192 THR A CA 1
ATOM 1492 C C . THR A 1 192 ? -17.908 -39.561 40.119 1.00 44.44 192 THR A C 1
ATOM 1493 O O . THR A 1 192 ? -18.559 -40.460 39.611 1.00 46.72 192 THR A O 1
ATOM 1497 N N . SER A 1 193 ? -16.933 -39.773 41.003 1.00 44.18 193 SER A N 1
ATOM 1498 C CA . SER A 1 193 ? -16.665 -41.066 41.627 1.00 44.68 193 SER A CA 1
ATOM 1499 C C . SER A 1 193 ? -16.510 -40.863 43.128 1.00 45.04 193 SER A C 1
ATOM 1500 O O . SER A 1 193 ? -16.594 -39.742 43.631 1.00 44.33 193 SER A O 1
ATOM 1503 N N . ALA A 1 194 ? -16.287 -41.969 43.833 1.00 45.60 194 ALA A N 1
ATOM 1504 C CA . ALA A 1 194 ? -15.997 -41.968 45.259 1.00 45.50 194 ALA A CA 1
ATOM 1505 C C . ALA A 1 194 ? -14.776 -41.117 45.596 1.00 43.89 194 ALA A C 1
ATOM 1506 O O . ALA A 1 194 ? -13.751 -41.213 44.934 1.00 43.88 194 ALA A O 1
ATOM 1508 N N . LYS A 1 195 ? -14.906 -40.278 46.612 1.00 43.21 195 LYS A N 1
ATOM 1509 C CA . LYS A 1 195 ? -13.786 -39.488 47.117 1.00 42.24 195 LYS A CA 1
ATOM 1510 C C . LYS A 1 195 ? -13.053 -40.308 48.178 1.00 42.56 195 LYS A C 1
ATOM 1511 O O . LYS A 1 195 ? -13.683 -40.776 49.131 1.00 42.92 195 LYS A O 1
ATOM 1517 N N . PRO A 1 196 ? -11.725 -40.466 48.037 1.00 41.93 196 PRO A N 1
ATOM 1518 C CA . PRO A 1 196 ? -10.987 -41.133 49.118 1.00 42.39 196 PRO A CA 1
ATOM 1519 C C . PRO A 1 196 ? -11.070 -40.345 50.428 1.00 42.03 196 PRO A C 1
ATOM 1520 O O . PRO A 1 196 ? -11.153 -39.107 50.408 1.00 40.80 196 PRO A O 1
ATOM 1524 N N . ALA A 1 197 ? -11.071 -41.069 51.545 1.00 42.85 197 ALA A N 1
ATOM 1525 C CA . ALA A 1 197 ? -11.072 -40.449 52.874 1.00 43.54 197 ALA A CA 1
ATOM 1526 C C . ALA A 1 197 ? -9.861 -39.538 53.039 1.00 41.82 197 ALA A C 1
ATOM 1527 O O . ALA A 1 197 ? -8.757 -39.853 52.534 1.00 40.36 197 ALA A O 1
ATOM 1529 N N . GLY A 1 198 ? -10.080 -38.399 53.702 1.00 42.10 198 GLY A N 1
ATOM 1530 C CA . GLY A 1 198 ? -8.976 -37.462 53.993 1.00 42.28 198 GLY A CA 1
ATOM 1531 C C . GLY A 1 198 ? -8.501 -36.658 52.786 1.00 41.49 198 GLY A C 1
ATOM 1532 O O . GLY A 1 198 ? -7.456 -36.021 52.844 1.00 40.64 198 GLY A O 1
ATOM 1533 N N . MET A 1 199 ? -9.266 -36.679 51.688 1.00 41.25 199 MET A N 1
ATOM 1534 C CA . MET A 1 199 ? -8.939 -35.874 50.512 1.00 41.01 199 MET A CA 1
ATOM 1535 C C . MET A 1 199 ? -9.086 -34.390 50.853 1.00 40.68 199 MET A C 1
ATOM 1536 O O . MET A 1 199 ? -10.031 -34.000 51.502 1.00 41.57 199 MET A O 1
ATOM 1541 N N . LYS A 1 200 ? -8.130 -33.588 50.426 1.00 40.65 200 LYS A N 1
ATOM 1542 C CA . LYS A 1 200 ? -8.185 -32.134 50.595 1.00 41.72 200 LYS A CA 1
ATOM 1543 C C . LYS A 1 200 ? -7.938 -31.418 49.269 1.00 40.62 200 LYS A C 1
ATOM 1544 O O . LYS A 1 200 ? -7.325 -31.962 48.369 1.00 39.15 200 LYS A O 1
ATOM 1550 N N . ILE A 1 201 ? -8.427 -30.186 49.201 1.00 41.13 201 ILE A N 1
ATOM 1551 C CA . ILE A 1 201 ? -8.243 -29.293 48.055 1.00 40.79 201 ILE A CA 1
ATOM 1552 C C . ILE A 1 201 ? -7.594 -27.991 48.545 1.00 41.86 201 ILE A C 1
ATOM 1553 O O . ILE A 1 201 ? -7.989 -27.449 49.579 1.00 43.07 201 ILE A O 1
ATOM 1558 N N . TYR A 1 202 ? -6.596 -27.502 47.814 1.00 41.94 202 TYR A N 1
ATOM 1559 C CA . TYR A 1 202 ? -5.909 -26.241 48.124 1.00 43.35 202 TYR A CA 1
ATOM 1560 C C . TYR A 1 202 ? -5.923 -25.269 46.949 1.00 43.47 202 TYR A C 1
ATOM 1561 O O . TYR A 1 202 ? -5.833 -25.693 45.796 1.00 44.04 202 TYR A O 1
ATOM 1570 N N . ASP A 1 203 ? -6.060 -23.969 47.231 1.00 44.06 203 ASP A N 1
ATOM 1571 C CA . ASP A 1 203 ? -5.967 -22.915 46.203 1.00 44.02 203 ASP A CA 1
ATOM 1572 C C . ASP A 1 203 ? -4.505 -22.676 45.814 1.00 44.70 203 ASP A C 1
ATOM 1573 O O . ASP A 1 203 ? -3.603 -23.333 46.338 1.00 43.89 203 ASP A O 1
ATOM 1578 N N . ALA A 1 204 ? -4.280 -21.733 44.902 1.00 45.15 204 ALA A N 1
ATOM 1579 C CA . ALA A 1 204 ? -2.938 -21.423 44.384 1.00 46.74 204 ALA A CA 1
ATOM 1580 C C . ALA A 1 204 ? -1.977 -20.870 45.420 1.00 48.46 204 ALA A C 1
ATOM 1581 O O . ALA A 1 204 ? -0.772 -20.950 45.220 1.00 49.38 204 ALA A O 1
ATOM 1583 N N . ASP A 1 205 ? -2.510 -20.283 46.497 1.00 49.64 205 ASP A N 1
ATOM 1584 C CA . ASP A 1 205 ? -1.702 -19.722 47.594 1.00 52.11 205 ASP A CA 1
ATOM 1585 C C . ASP A 1 205 ? -1.384 -20.767 48.678 1.00 52.31 205 ASP A C 1
ATOM 1586 O O . ASP A 1 205 ? -0.746 -20.434 49.681 1.00 54.06 205 ASP A O 1
ATOM 1591 N N . GLY A 1 206 ? -1.834 -22.013 48.495 1.00 50.49 206 GLY A N 1
ATOM 1592 C CA . GLY A 1 206 ? -1.600 -23.090 49.470 1.00 50.47 206 GLY A CA 1
ATOM 1593 C C . GLY A 1 206 ? -2.590 -23.158 50.623 1.00 50.32 206 GLY A C 1
ATOM 1594 O O . GLY A 1 206 ? -2.371 -23.884 51.570 1.00 50.49 206 GLY A O 1
ATOM 1595 N N . LYS A 1 207 ? -3.688 -22.426 50.519 1.00 50.43 207 LYS A N 1
ATOM 1596 C CA . LYS A 1 207 ? -4.720 -22.371 51.553 1.00 50.30 207 LYS A CA 1
ATOM 1597 C C . LYS A 1 207 ? -5.849 -23.334 51.191 1.00 48.15 207 LYS A C 1
ATOM 1598 O O . LYS A 1 207 ? -6.254 -23.435 50.022 1.00 45.85 207 LYS A O 1
ATOM 1604 N N . GLU A 1 208 ? -6.361 -24.030 52.193 1.00 47.42 208 GLU A N 1
ATOM 1605 C CA . GLU A 1 208 ? -7.342 -25.086 51.982 1.00 46.01 208 GLU A CA 1
ATOM 1606 C C . GLU A 1 208 ? -8.689 -24.532 51.527 1.00 45.13 208 GLU A C 1
ATOM 1607 O O . GLU A 1 208 ? -9.157 -23.532 52.029 1.00 44.97 208 GLU A O 1
ATOM 1613 N N . ILE A 1 209 ? -9.282 -25.207 50.551 1.00 44.21 209 ILE A N 1
ATOM 1614 C CA . ILE A 1 209 ? -10.646 -24.953 50.074 1.00 44.34 209 ILE A CA 1
ATOM 1615 C C . ILE A 1 209 ? -11.546 -25.988 50.744 1.00 44.59 209 ILE A C 1
ATOM 1616 O O . ILE A 1 209 ? -11.233 -27.183 50.731 1.00 44.22 209 ILE A O 1
ATOM 1621 N N . THR A 1 210 ? -12.645 -25.540 51.329 1.00 45.94 210 THR A N 1
ATOM 1622 C CA . THR A 1 210 ? -13.612 -26.453 51.992 1.00 46.65 210 THR A CA 1
ATOM 1623 C C . THR A 1 210 ? -15.043 -26.340 51.450 1.00 46.52 210 THR A C 1
ATOM 1624 O O . THR A 1 210 ? -15.925 -27.062 51.901 1.00 47.24 210 THR A O 1
ATOM 1628 N N . ASN A 1 211 ? -15.259 -25.449 50.476 1.00 45.67 211 ASN A N 1
ATOM 1629 C CA . ASN A 1 211 ? -16.574 -25.231 49.894 1.00 45.60 211 ASN A CA 1
ATOM 1630 C C . ASN A 1 211 ? -16.621 -25.669 48.404 1.00 43.53 211 ASN A C 1
ATOM 1631 O O . ASN A 1 211 ? -17.497 -25.262 47.673 1.00 43.37 211 ASN A O 1
ATOM 1636 N N . ASN A 1 212 ? -15.663 -26.502 47.999 1.00 43.00 212 ASN A N 1
ATOM 1637 C CA . ASN A 1 212 ? -15.503 -27.024 46.618 1.00 42.08 212 ASN A CA 1
ATOM 1638 C C . ASN A 1 212 ? -15.450 -25.965 45.511 1.00 41.16 212 ASN A C 1
ATOM 1639 O O . ASN A 1 212 ? -15.741 -26.271 44.356 1.00 40.58 212 ASN A O 1
ATOM 1644 N N . THR A 1 213 ? -15.028 -24.743 45.839 1.00 41.39 213 THR A N 1
ATOM 1645 C CA . THR A 1 213 ? -15.040 -23.630 44.887 1.00 40.61 213 THR A CA 1
ATOM 1646 C C . THR A 1 213 ? -13.611 -23.203 44.550 1.00 40.06 213 THR A C 1
ATOM 1647 O O . THR A 1 213 ? -12.781 -23.105 45.430 1.00 41.04 213 THR A O 1
ATOM 1651 N N . VAL A 1 214 ? -13.337 -22.985 43.266 1.00 39.16 214 VAL A N 1
ATOM 1652 C CA . VAL A 1 214 ? -12.010 -22.588 42.776 1.00 39.20 214 VAL A CA 1
ATOM 1653 C C . VAL A 1 214 ? -12.118 -21.314 41.955 1.00 39.55 214 VAL A C 1
ATOM 1654 O O . VAL A 1 214 ? -13.198 -20.964 41.453 1.00 38.72 214 VAL A O 1
ATOM 1658 N N . LYS A 1 215 ? -10.996 -20.625 41.818 1.00 40.53 215 LYS A N 1
ATOM 1659 C CA . LYS A 1 215 ? -10.935 -19.425 41.009 1.00 41.12 215 LYS A CA 1
ATOM 1660 C C . LYS A 1 215 ? -10.668 -19.788 39.557 1.00 40.27 215 LYS A C 1
ATOM 1661 O O . LYS A 1 215 ? -10.123 -20.836 39.281 1.00 39.46 215 LYS A O 1
ATOM 1667 N N . LEU A 1 216 ? -11.087 -18.897 38.662 1.00 40.69 216 LEU A N 1
ATOM 1668 C CA . LEU A 1 216 ? -10.800 -18.985 37.220 1.00 40.69 216 LEU A CA 1
ATOM 1669 C C . LEU A 1 216 ? -9.505 -18.249 36.908 1.00 42.38 216 LEU A C 1
ATOM 1670 O O . LEU A 1 216 ? -9.202 -17.237 37.536 1.00 44.25 216 LEU A O 1
ATOM 1675 N N . ASN A 1 217 ? -8.776 -18.737 35.909 1.00 42.34 217 ASN A N 1
ATOM 1676 C CA . ASN A 1 217 ? -7.456 -18.199 35.545 1.00 44.14 217 ASN A CA 1
ATOM 1677 C C . ASN A 1 217 ? -6.506 -18.245 36.748 1.00 45.43 217 ASN A C 1
ATOM 1678 O O . ASN A 1 217 ? -5.865 -17.258 37.124 1.00 47.20 217 ASN A O 1
ATOM 1683 N N . SER A 1 218 ? -6.445 -19.428 37.343 1.00 44.67 218 SER A N 1
ATOM 1684 C CA . SER A 1 218 ? -5.700 -19.677 38.567 1.00 45.55 218 SER A CA 1
ATOM 1685 C C . SER A 1 218 ? -5.286 -21.147 38.590 1.00 44.82 218 SER A C 1
ATOM 1686 O O . SER A 1 218 ? -5.200 -21.787 37.545 1.00 44.62 218 SER A O 1
ATOM 1689 N N . SER A 1 219 ? -5.005 -21.684 39.767 1.00 44.59 219 SER A N 1
ATOM 1690 C CA . SER A 1 219 ? -4.797 -23.113 39.906 1.00 43.61 219 SER A CA 1
ATOM 1691 C C . SER A 1 219 ? -5.282 -23.609 41.246 1.00 42.76 219 SER A C 1
ATOM 1692 O O . SER A 1 219 ? -5.552 -22.828 42.142 1.00 42.99 219 SER A O 1
ATOM 1695 N N . PHE A 1 220 ? -5.442 -24.917 41.347 1.00 41.59 220 PHE A N 1
ATOM 1696 C CA . PHE A 1 220 ? -5.723 -25.573 42.606 1.00 41.69 220 PHE A CA 1
ATOM 1697 C C . PHE A 1 220 ? -5.046 -26.926 42.631 1.00 41.68 220 PHE A C 1
ATOM 1698 O O . PHE A 1 220 ? -4.612 -27.426 41.612 1.00 41.62 220 PHE A O 1
ATOM 1706 N N . THR A 1 221 ? -4.979 -27.512 43.820 1.00 41.64 221 THR A N 1
ATOM 1707 C CA . THR A 1 221 ? -4.332 -28.799 44.041 1.00 40.73 221 THR A CA 1
ATOM 1708 C C . THR A 1 221 ? -5.266 -29.709 44.836 1.00 39.76 221 THR A C 1
ATOM 1709 O O . THR A 1 221 ? -5.837 -29.288 45.831 1.00 40.27 221 THR A O 1
ATOM 1713 N N . ILE A 1 222 ? -5.439 -30.936 44.354 1.00 39.17 222 ILE A N 1
ATOM 1714 C CA . ILE A 1 222 ? -6.133 -31.996 45.067 1.00 39.19 222 ILE A CA 1
ATOM 1715 C C . ILE A 1 222 ? -5.068 -32.861 45.739 1.00 39.66 222 ILE A C 1
ATOM 1716 O O . ILE A 1 222 ? -4.057 -33.191 45.120 1.00 39.58 222 ILE A O 1
ATOM 1721 N N . LYS A 1 223 ? -5.308 -33.218 47.000 1.00 39.82 223 LYS A N 1
ATOM 1722 C CA . LYS A 1 223 ? -4.374 -34.026 47.782 1.00 40.16 223 LYS A CA 1
ATOM 1723 C C . LYS A 1 223 ? -5.046 -35.284 48.299 1.00 39.59 223 LYS A C 1
ATOM 1724 O O . LYS A 1 223 ? -6.090 -35.211 48.930 1.00 40.04 223 LYS A O 1
ATOM 1730 N N . VAL A 1 224 ? -4.434 -36.428 48.028 1.00 39.43 224 VAL A N 1
ATOM 1731 C CA . VAL A 1 224 ? -4.978 -37.741 48.360 1.00 39.68 224 VAL A CA 1
ATOM 1732 C C . VAL A 1 224 ? -3.962 -38.390 49.294 1.00 39.68 224 VAL A C 1
ATOM 1733 O O . VAL A 1 224 ? -2.801 -38.512 48.922 1.00 39.23 224 VAL A O 1
ATOM 1737 N N . PRO A 1 225 ? -4.385 -38.795 50.510 1.00 40.24 225 PRO A N 1
ATOM 1738 C CA . PRO A 1 225 ? -3.405 -39.391 51.441 1.00 40.97 225 PRO A CA 1
ATOM 1739 C C . PRO A 1 225 ? -2.672 -40.598 50.851 1.00 41.02 225 PRO A C 1
ATOM 1740 O O . PRO A 1 225 ? -3.297 -41.437 50.191 1.00 40.67 225 PRO A O 1
ATOM 1744 N N . VAL A 1 226 ? -1.357 -40.678 51.073 1.00 41.25 226 VAL A N 1
ATOM 1745 C CA . VAL A 1 226 ? -0.563 -41.813 50.550 1.00 41.54 226 VAL A CA 1
ATOM 1746 C C . VAL A 1 226 ? -0.967 -43.163 51.160 1.00 41.61 226 VAL A C 1
ATOM 1747 O O . VAL A 1 226 ? -0.585 -44.205 50.665 1.00 42.53 226 VAL A O 1
ATOM 1751 N N . THR A 1 227 ? -1.738 -43.144 52.239 1.00 42.51 227 THR A N 1
ATOM 1752 C CA . THR A 1 227 ? -2.369 -44.351 52.796 1.00 43.24 227 THR A CA 1
ATOM 1753 C C . THR A 1 227 ? -3.547 -44.893 51.986 1.00 43.66 227 THR A C 1
ATOM 1754 O O . THR A 1 227 ? -3.983 -46.023 52.206 1.00 44.36 227 THR A O 1
ATOM 1758 N N . THR A 1 228 ? -4.057 -44.103 51.040 1.00 43.11 228 THR A N 1
ATOM 1759 C CA . THR A 1 228 ? -5.203 -44.496 50.244 1.00 42.92 228 THR A CA 1
ATOM 1760 C C . THR A 1 228 ? -4.835 -45.679 49.343 1.00 43.42 228 THR A C 1
ATOM 1761 O O . THR A 1 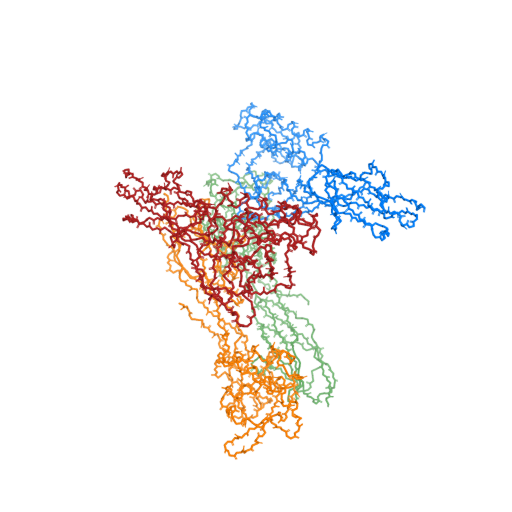228 ? -3.783 -45.643 48.692 1.00 44.05 228 THR A O 1
ATOM 1765 N N . PRO A 1 229 ? -5.691 -46.724 49.297 1.00 44.11 229 PRO A N 1
ATOM 1766 C CA . PRO A 1 229 ? -5.516 -47.824 48.340 1.00 44.85 229 PRO A CA 1
ATOM 1767 C C . PRO A 1 229 ? -5.392 -47.348 46.884 1.00 44.58 229 PRO A C 1
ATOM 1768 O O . PRO A 1 229 ? -6.057 -46.398 46.490 1.00 43.49 229 PRO A O 1
ATOM 1772 N N . SER A 1 230 ? -4.532 -48.010 46.115 1.00 45.22 230 SER A N 1
ATOM 1773 C CA . SER A 1 230 ? -4.276 -47.642 44.721 1.00 45.71 230 SER A CA 1
ATOM 1774 C C . SER A 1 230 ? -5.575 -47.481 43.949 1.00 45.89 230 SER A C 1
ATOM 1775 O O . SER A 1 230 ? -6.488 -48.294 44.094 1.00 46.74 230 SER A O 1
ATOM 1778 N N . GLY A 1 231 ? -5.687 -46.416 43.169 1.00 44.98 231 GLY A N 1
ATOM 1779 C CA . GLY A 1 231 ? -6.914 -46.190 42.416 1.00 45.74 231 GLY A CA 1
ATOM 1780 C C . GLY A 1 231 ? -7.016 -44.840 41.729 1.00 44.85 231 GLY A C 1
ATOM 1781 O O . GLY A 1 231 ? -6.010 -44.167 41.472 1.00 44.17 231 GLY A O 1
ATOM 1782 N N . THR A 1 232 ? -8.252 -44.462 41.429 1.00 44.54 232 THR A N 1
ATOM 1783 C CA . THR A 1 232 ? -8.535 -43.258 40.676 1.00 43.84 232 THR A CA 1
ATOM 1784 C C . THR A 1 232 ? -9.696 -42.474 41.272 1.00 43.22 232 THR A C 1
ATOM 1785 O O . THR A 1 232 ? -10.557 -43.009 41.971 1.00 43.73 232 THR A O 1
ATOM 1789 N N . LEU A 1 233 ? -9.710 -41.201 40.924 1.00 42.29 233 LEU A N 1
ATOM 1790 C CA . LEU A 1 233 ? -10.745 -40.265 41.290 1.00 42.03 233 LEU A CA 1
ATOM 1791 C C . LEU A 1 233 ? -11.084 -39.497 40.018 1.00 41.63 233 LEU A C 1
ATOM 1792 O O . LEU A 1 233 ? -10.188 -39.162 39.252 1.00 40.90 233 LEU A O 1
ATOM 1797 N N . SER A 1 234 ? -12.358 -39.211 39.786 1.00 41.83 234 SER A N 1
ATOM 1798 C CA . SER A 1 234 ? -12.744 -38.380 38.644 1.00 41.81 234 SER A CA 1
ATOM 1799 C C . SER A 1 234 ? -13.600 -37.206 39.089 1.00 40.94 234 SER A C 1
ATOM 1800 O O . SER A 1 234 ? -14.335 -37.297 40.056 1.00 40.96 234 SER A O 1
ATOM 1803 N N . PHE A 1 235 ? -13.477 -36.086 38.383 1.00 40.47 235 PHE A N 1
ATOM 1804 C CA . PHE A 1 235 ? -14.271 -34.885 38.678 1.00 39.72 235 PHE A CA 1
ATOM 1805 C C . PHE A 1 235 ? -14.426 -33.978 37.462 1.00 39.52 235 PHE A C 1
ATOM 1806 O O . PHE A 1 235 ? -13.784 -34.186 36.431 1.00 39.75 235 PHE A O 1
ATOM 1814 N N . LYS A 1 236 ? -15.294 -32.983 37.613 1.00 38.71 236 LYS A N 1
ATOM 1815 C CA . LYS A 1 236 ? -15.419 -31.874 36.666 1.00 38.18 236 LYS A CA 1
ATOM 1816 C C . LYS A 1 236 ? -15.630 -30.585 37.452 1.00 37.20 236 LYS A C 1
ATOM 1817 O O . LYS A 1 236 ? -15.927 -30.614 38.651 1.00 37.14 236 LYS A O 1
ATOM 1823 N N . GLY A 1 237 ? -15.501 -29.469 36.751 1.00 36.36 237 GLY A N 1
ATOM 1824 C CA . GLY A 1 237 ? -15.830 -28.155 37.271 1.00 36.48 237 GLY A CA 1
ATOM 1825 C C . GLY A 1 237 ? -17.029 -27.621 36.533 1.00 36.64 237 GLY A C 1
ATOM 1826 O O . GLY A 1 237 ? -17.228 -27.960 35.371 1.00 37.12 237 GLY A O 1
ATOM 1827 N N . THR A 1 238 ? -17.820 -26.792 37.209 1.00 37.10 238 THR A N 1
ATOM 1828 C CA . THR A 1 238 ? -18.908 -26.042 36.572 1.00 37.51 238 THR A CA 1
ATOM 1829 C C . THR A 1 238 ? -18.644 -24.568 36.846 1.00 37.61 238 THR A C 1
ATOM 1830 O O . THR A 1 238 ? -18.821 -24.098 37.965 1.00 37.86 238 THR A O 1
ATOM 1834 N N . ALA A 1 239 ? -18.230 -23.834 35.812 1.00 37.87 239 ALA A N 1
ATOM 1835 C CA . ALA A 1 239 ? -18.002 -22.395 35.937 1.00 37.36 239 ALA A CA 1
ATOM 1836 C C . ALA A 1 239 ? -19.330 -21.668 36.103 1.00 37.31 239 ALA A C 1
ATOM 1837 O O . ALA A 1 239 ? -20.354 -22.080 35.562 1.00 37.46 239 ALA A O 1
ATOM 1839 N N . ASN A 1 240 ? -19.309 -20.616 36.903 1.00 37.35 240 ASN A N 1
ATOM 1840 C CA . ASN A 1 240 ? -20.437 -19.734 37.060 1.00 37.99 240 ASN A CA 1
ATOM 1841 C C . ASN A 1 240 ? -19.884 -18.345 36.804 1.00 38.34 240 ASN A C 1
ATOM 1842 O O . ASN A 1 240 ? -19.101 -17.820 37.609 1.00 38.87 240 ASN A O 1
ATOM 1847 N N . VAL A 1 241 ? -20.272 -17.784 35.664 1.00 37.71 241 VAL A N 1
ATOM 1848 C CA . VAL A 1 241 ? -19.656 -16.579 35.151 1.00 38.03 241 VAL A CA 1
ATOM 1849 C C . VAL A 1 241 ? -20.669 -15.489 34.875 1.00 37.77 241 VAL A C 1
ATOM 1850 O O . VAL A 1 241 ? -21.867 -15.721 34.808 1.00 37.72 241 VAL A O 1
ATOM 1854 N N . SER A 1 242 ? -20.137 -14.292 34.740 1.00 38.22 242 SER A N 1
ATOM 1855 C CA . SER A 1 242 ? -20.874 -13.138 34.305 1.00 38.60 242 SER A CA 1
ATOM 1856 C C . SER A 1 242 ? -20.676 -13.066 32.791 1.00 38.43 242 SER A C 1
ATOM 1857 O O . SER A 1 242 ? -19.557 -13.265 32.313 1.00 39.56 242 SER A O 1
ATOM 1860 N N . THR A 1 243 ? -21.750 -12.819 32.042 1.00 37.23 243 THR A N 1
ATOM 1861 C CA . THR A 1 243 ? -21.671 -12.697 30.596 1.00 36.52 243 THR A CA 1
ATOM 1862 C C . THR A 1 243 ? -22.653 -11.619 30.117 1.00 36.16 243 THR A C 1
ATOM 1863 O O . THR A 1 243 ? -23.752 -11.489 30.652 1.00 35.02 243 THR A O 1
ATOM 1867 N N . THR A 1 244 ? -22.226 -10.829 29.133 1.00 36.72 244 THR A N 1
ATOM 1868 C CA . THR A 1 244 ? -23.062 -9.768 28.538 1.00 36.54 244 THR A CA 1
ATOM 1869 C C . THR A 1 244 ? -23.417 -10.166 27.096 1.00 36.37 244 THR A C 1
ATOM 1870 O O . THR A 1 244 ? -22.561 -10.142 26.202 1.00 37.26 244 THR A O 1
ATOM 1874 N N . ASN A 1 245 ? -24.679 -10.568 26.899 1.00 35.75 245 ASN A N 1
ATOM 1875 C CA . ASN A 1 245 ? -25.201 -11.109 25.617 1.00 35.29 245 ASN A CA 1
ATOM 1876 C C . ASN A 1 245 ? -26.417 -10.295 25.134 1.00 34.70 245 ASN A C 1
ATOM 1877 O O . ASN A 1 245 ? -27.075 -9.633 25.939 1.00 33.76 245 ASN A O 1
ATOM 1882 N N . PRO A 1 246 ? -26.719 -10.339 23.828 1.00 34.68 246 PRO A N 1
ATOM 1883 C CA . PRO A 1 246 ? -27.876 -9.609 23.327 1.00 34.23 246 PRO A CA 1
ATOM 1884 C C . PRO A 1 246 ? -29.161 -10.377 23.514 1.00 33.47 246 PRO A C 1
ATOM 1885 O O . PRO A 1 246 ? -29.205 -11.569 23.225 1.00 33.32 246 PRO A O 1
ATOM 1889 N N . PHE A 1 247 ? -30.204 -9.694 23.970 1.00 32.87 247 PHE A N 1
ATOM 1890 C CA . PHE A 1 247 ? -31.533 -10.293 24.146 1.00 32.64 247 PHE A CA 1
ATOM 1891 C C . PHE A 1 247 ? -32.614 -9.417 23.520 1.00 32.37 247 PHE A C 1
ATOM 1892 O O . PHE A 1 247 ? -32.486 -8.195 23.470 1.00 31.93 247 PHE A O 1
ATOM 1900 N N . THR A 1 248 ? -33.670 -10.062 23.041 1.00 32.53 248 THR A N 1
ATOM 1901 C CA . THR A 1 248 ? -34.788 -9.370 22.417 1.00 32.53 248 THR A CA 1
ATOM 1902 C C . THR A 1 248 ? -35.976 -9.359 23.351 1.00 32.72 248 THR A C 1
ATOM 1903 O O . THR A 1 248 ? -36.195 -10.318 24.114 1.00 33.74 248 THR A O 1
ATOM 1907 N N . PHE A 1 249 ? -36.747 -8.278 23.266 1.00 32.36 249 PHE A N 1
ATOM 1908 C CA . PHE A 1 249 ? -37.916 -8.060 24.089 1.00 32.74 249 PHE A CA 1
ATOM 1909 C C . PHE A 1 249 ? -39.175 -7.731 23.287 1.00 32.89 249 PHE A C 1
ATOM 1910 O O . PHE A 1 249 ? -39.110 -7.108 22.231 1.00 30.81 249 PHE A O 1
ATOM 1918 N N . ASP A 1 250 ? -40.315 -8.132 23.841 1.00 33.58 250 ASP A N 1
ATOM 1919 C CA . ASP A 1 250 ? -41.575 -8.188 23.124 1.00 34.22 250 ASP A CA 1
ATOM 1920 C C . ASP A 1 250 ? -42.364 -6.887 23.246 1.00 34.43 250 ASP A C 1
ATOM 1921 O O . ASP A 1 250 ? -42.845 -6.555 24.305 1.00 35.83 250 ASP A O 1
ATOM 1926 N N . GLY A 1 251 ? -42.473 -6.159 22.135 1.00 34.50 251 GLY A N 1
ATOM 1927 C CA . GLY A 1 251 ? -43.307 -4.951 22.028 1.00 34.34 251 GLY A CA 1
ATOM 1928 C C . GLY A 1 251 ? -44.805 -5.181 21.846 1.00 34.69 251 GLY A C 1
ATOM 1929 O O . GLY A 1 251 ? -45.569 -4.218 21.777 1.00 33.80 251 GLY A O 1
ATOM 1930 N N . ARG A 1 252 ? -45.216 -6.447 21.793 1.00 35.53 252 ARG A N 1
ATOM 1931 C CA . ARG A 1 252 ? -46.626 -6.886 21.864 1.00 36.98 252 ARG A CA 1
ATOM 1932 C C . ARG A 1 252 ? -47.437 -6.445 20.646 1.00 36.81 252 ARG A C 1
ATOM 1933 O O . ARG A 1 252 ? -48.640 -6.253 20.744 1.00 37.45 252 ARG A O 1
ATOM 1941 N N . GLY A 1 253 ? -46.770 -6.288 19.508 1.00 36.58 253 GLY A N 1
ATOM 1942 C CA . GLY A 1 253 ? -47.421 -5.808 18.272 1.00 36.51 253 GLY A CA 1
ATOM 1943 C C . GLY A 1 253 ? -47.908 -4.364 18.315 1.00 36.52 253 GLY A C 1
ATOM 1944 O O . GLY A 1 253 ? -48.612 -3.953 17.416 1.00 37.96 253 GLY A O 1
ATOM 1945 N N . VAL A 1 254 ? -47.554 -3.608 19.351 1.00 36.56 254 VAL A N 1
ATOM 1946 C CA . VAL A 1 254 ? -47.976 -2.209 19.519 1.00 35.95 254 VAL A CA 1
ATOM 1947 C C . VAL A 1 254 ? -46.743 -1.322 19.471 1.00 35.36 254 VAL A C 1
ATOM 1948 O O . VAL A 1 254 ? -46.694 -0.329 18.737 1.00 35.14 254 VAL A O 1
ATOM 1952 N N . TYR A 1 255 ? -45.744 -1.668 20.280 1.00 34.45 255 TYR A N 1
ATOM 1953 C CA . TYR A 1 255 ? -44.430 -1.028 20.204 1.00 34.24 255 TYR A CA 1
ATOM 1954 C C . TYR A 1 255 ? -43.468 -1.961 19.502 1.00 34.32 255 TYR A C 1
ATOM 1955 O O . TYR A 1 255 ? -43.722 -3.149 19.402 1.00 35.41 255 TYR A O 1
ATOM 1964 N N . GLN A 1 256 ? -42.378 -1.434 18.961 1.00 34.10 256 GLN A N 1
ATOM 1965 C CA . GLN A 1 256 ? -41.390 -2.279 18.325 1.00 34.26 256 GLN A CA 1
ATOM 1966 C C . GLN A 1 256 ? -40.799 -3.255 19.326 1.00 34.44 256 GLN A C 1
ATOM 1967 O O . GLN A 1 256 ? -40.721 -2.943 20.529 1.00 36.55 256 GLN A O 1
ATOM 1972 N N . ASP A 1 257 ? -40.426 -4.439 18.848 1.00 33.76 257 ASP A N 1
ATOM 1973 C CA . ASP A 1 257 ? -39.505 -5.302 19.567 1.00 33.72 257 ASP A CA 1
ATOM 1974 C C . ASP A 1 257 ? -38.147 -4.597 19.618 1.00 33.36 257 ASP A C 1
ATOM 1975 O O . ASP A 1 257 ? -37.785 -3.827 18.698 1.00 33.63 257 ASP A O 1
ATOM 1980 N N . ALA A 1 258 ? -37.401 -4.871 20.680 1.00 32.79 258 ALA A N 1
ATOM 1981 C CA . ALA A 1 258 ? -36.104 -4.243 20.900 1.00 32.53 258 ALA A CA 1
ATOM 1982 C C . ALA A 1 258 ? -35.043 -5.249 21.353 1.00 32.06 258 ALA A C 1
ATOM 1983 O O . ALA A 1 258 ? -35.327 -6.205 22.057 1.00 32.15 258 ALA A O 1
ATOM 1985 N N . VAL A 1 259 ? -33.814 -5.003 20.922 1.00 32.24 259 VAL A N 1
ATOM 1986 C CA . VAL A 1 259 ? -32.665 -5.828 21.272 1.00 32.11 259 VAL A CA 1
ATOM 1987 C C . VAL A 1 259 ? -31.690 -4.963 22.067 1.00 32.02 259 VAL A C 1
ATOM 1988 O O . VAL A 1 259 ? -31.526 -3.784 21.791 1.00 31.79 259 VAL A O 1
ATOM 1992 N N . VAL A 1 260 ? -31.056 -5.565 23.063 1.00 32.92 260 VAL A N 1
ATOM 1993 C CA . VAL A 1 260 ? -30.185 -4.843 24.010 1.00 33.35 260 VAL A CA 1
ATOM 1994 C C . VAL A 1 260 ? -29.220 -5.829 24.669 1.00 32.79 260 VAL A C 1
ATOM 1995 O O . VAL A 1 260 ? -29.558 -6.983 24.875 1.00 31.64 260 VAL A O 1
ATOM 1999 N N . MET A 1 261 ? -28.007 -5.361 24.954 1.00 33.64 261 MET A N 1
ATOM 2000 C CA . MET A 1 261 ? -27.001 -6.142 25.645 1.00 34.51 261 MET A CA 1
ATOM 2001 C C . MET A 1 261 ? -27.337 -6.142 27.129 1.00 35.06 261 MET A C 1
ATOM 2002 O O . MET A 1 261 ? -27.516 -5.091 27.718 1.00 34.14 261 MET A O 1
ATOM 2007 N N . ILE A 1 262 ? -27.455 -7.335 27.700 1.00 34.64 262 ILE A N 1
ATOM 2008 C CA . ILE A 1 262 ? -27.703 -7.494 29.133 1.00 35.67 262 ILE A CA 1
ATOM 2009 C C . ILE A 1 262 ? -26.655 -8.387 29.785 1.00 35.95 262 ILE A C 1
ATOM 2010 O O . ILE A 1 262 ? -26.346 -9.470 29.285 1.00 35.33 262 ILE A O 1
ATOM 2015 N N . THR A 1 263 ? -26.133 -7.911 30.911 1.00 36.63 263 THR A N 1
ATOM 2016 C CA . THR A 1 263 ? -25.225 -8.678 31.758 1.00 37.02 263 THR A CA 1
ATOM 2017 C C . THR A 1 263 ? -26.082 -9.671 32.548 1.00 36.29 263 THR A C 1
ATOM 2018 O O . THR A 1 263 ? -27.016 -9.283 33.225 1.00 36.55 263 THR A O 1
ATOM 2022 N N . THR A 1 264 ? -25.777 -10.956 32.401 1.00 35.76 264 THR A N 1
ATOM 2023 C CA . THR A 1 264 ? -26.464 -12.032 33.126 1.00 35.52 264 THR A CA 1
ATOM 2024 C C . THR A 1 264 ? -25.429 -13.088 33.549 1.00 35.31 264 THR A C 1
ATOM 2025 O O . THR A 1 264 ? -24.226 -12.860 33.412 1.00 35.41 264 THR A O 1
ATOM 2029 N N . SER A 1 265 ? -25.883 -14.211 34.097 1.00 35.70 265 SER A N 1
ATOM 2030 C CA . SER A 1 265 ? -24.982 -15.317 34.486 1.00 36.05 265 SER A CA 1
ATOM 2031 C C . SER A 1 265 ? -25.080 -16.469 33.495 1.00 35.77 265 SER A C 1
ATOM 2032 O O . SER A 1 265 ? -26.088 -16.602 32.776 1.00 36.23 265 SER A O 1
ATOM 2035 N N . GLU A 1 266 ? -24.020 -17.275 33.456 1.00 35.58 266 GLU A N 1
ATOM 2036 C CA . GLU A 1 266 ? -23.978 -18.514 32.689 1.00 35.77 266 GLU A CA 1
ATOM 2037 C C . GLU A 1 266 ? -23.231 -19.593 33.480 1.00 35.22 266 GLU A C 1
ATOM 2038 O O . GLU A 1 266 ? -22.200 -19.318 34.079 1.00 35.55 266 GLU A O 1
ATOM 2044 N N . THR A 1 267 ? -23.760 -20.813 33.462 1.00 35.30 267 THR A N 1
ATOM 2045 C CA . THR A 1 267 ? -23.050 -21.992 33.976 1.00 35.79 267 THR A CA 1
ATOM 2046 C C . THR A 1 267 ? -22.527 -22.842 32.803 1.00 35.75 267 THR A C 1
ATOM 2047 O O . THR A 1 267 ? -23.203 -22.987 31.794 1.00 34.46 267 THR A O 1
ATOM 2051 N N . LYS A 1 268 ? -21.327 -23.382 32.951 1.00 35.77 268 LYS A N 1
ATOM 2052 C CA . LYS A 1 268 ? -20.703 -24.185 31.919 1.00 36.33 268 LYS A CA 1
ATOM 2053 C C . LYS A 1 268 ? -19.694 -25.172 32.484 1.00 36.18 268 LYS A C 1
ATOM 2054 O O . LYS A 1 268 ? -18.836 -24.790 33.272 1.00 36.77 268 LYS A O 1
ATOM 2060 N N . ASP A 1 269 ? -19.798 -26.427 32.053 1.00 36.82 269 ASP A N 1
ATOM 2061 C CA . ASP A 1 269 ? -18.934 -27.512 32.514 1.00 37.50 269 ASP A CA 1
ATOM 2062 C C . ASP A 1 269 ? -17.578 -27.553 31.820 1.00 37.85 269 ASP A C 1
ATOM 2063 O O . ASP A 1 269 ? -17.472 -27.269 30.626 1.00 37.48 269 ASP A O 1
ATOM 2068 N N . SER A 1 270 ? -16.560 -27.954 32.582 1.00 37.56 270 SER A N 1
ATOM 2069 C CA . SER A 1 270 ? -15.281 -28.376 32.044 1.00 37.98 270 SER A CA 1
ATOM 2070 C C . SER A 1 270 ? -15.433 -29.782 31.474 1.00 38.61 270 SER A C 1
ATOM 2071 O O . SER A 1 270 ? -16.474 -30.406 31.627 1.00 38.29 270 SER A O 1
ATOM 2074 N N . LYS A 1 271 ? -14.360 -30.300 30.904 1.00 39.22 271 LYS A N 1
ATOM 2075 C CA . LYS A 1 271 ? -14.259 -31.735 30.679 1.00 41.09 271 LYS A CA 1
ATOM 2076 C C . LYS A 1 271 ? -14.110 -32.543 31.984 1.00 40.93 271 LYS A C 1
ATOM 2077 O O . LYS A 1 271 ? -13.855 -31.992 33.057 1.00 40.44 271 LYS A O 1
ATOM 2083 N N . SER A 1 272 ? -14.270 -33.851 31.864 1.00 41.93 272 SER A N 1
ATOM 2084 C CA . SER A 1 272 ? -14.025 -34.786 32.938 1.00 42.65 272 SER A CA 1
ATOM 2085 C C . SER A 1 272 ? -12.520 -35.019 33.106 1.00 43.35 272 SER A C 1
ATOM 2086 O O . SER A 1 272 ? -11.813 -35.237 32.129 1.00 45.52 272 SER A O 1
ATOM 2089 N N . LEU A 1 273 ? -12.050 -34.963 34.342 1.00 42.76 273 LEU A N 1
ATOM 2090 C CA . LEU A 1 273 ? -10.636 -35.179 34.684 1.00 43.16 273 LEU A CA 1
ATOM 2091 C C . LEU A 1 273 ? -10.496 -36.345 35.629 1.00 42.90 273 LEU A C 1
ATOM 2092 O O . LEU A 1 273 ? -11.395 -36.589 36.417 1.00 42.64 273 LEU A O 1
ATOM 2097 N N . SER A 1 274 ? -9.383 -37.065 35.536 1.00 44.06 274 SER A N 1
ATOM 2098 C CA . SER A 1 274 ? -9.028 -38.140 36.479 1.00 44.03 274 SER A CA 1
ATOM 2099 C C . SER A 1 274 ? -7.675 -37.903 37.134 1.00 43.58 274 SER A C 1
ATOM 2100 O O . SER A 1 274 ? -6.731 -37.505 36.466 1.00 44.08 274 SER A O 1
ATOM 2103 N N . ALA A 1 275 ? -7.609 -38.151 38.438 1.00 42.86 275 ALA A N 1
ATOM 2104 C CA . ALA A 1 275 ? -6.359 -38.233 39.182 1.00 42.69 275 ALA A CA 1
ATOM 2105 C C . ALA A 1 275 ? -6.141 -39.711 39.470 1.00 43.26 275 ALA A C 1
ATOM 2106 O O . ALA A 1 275 ? -7.071 -40.401 39.882 1.00 42.64 275 ALA A O 1
ATOM 2108 N N . LYS A 1 276 ? -4.921 -40.191 39.266 1.00 44.04 276 LYS A N 1
ATOM 2109 C CA . LYS A 1 276 ? -4.577 -41.591 39.505 1.00 44.45 276 LYS A CA 1
ATOM 2110 C C . LYS A 1 276 ? -3.364 -41.660 40.435 1.00 44.34 276 LYS A C 1
ATOM 2111 O O . LYS A 1 276 ? -2.456 -40.859 40.309 1.00 44.64 276 LYS A O 1
ATOM 2117 N N . TRP A 1 277 ? -3.356 -42.627 41.363 1.00 44.15 277 TRP A N 1
ATOM 2118 C CA . TRP A 1 277 ? -2.240 -42.837 42.292 1.00 43.87 277 TRP A CA 1
ATOM 2119 C C . TRP A 1 277 ? -2.043 -44.321 42.597 1.00 45.04 277 TRP A C 1
ATOM 2120 O O . TRP A 1 277 ? -2.972 -45.125 42.485 1.00 44.84 277 TRP A O 1
ATOM 2131 N N . THR A 1 278 ? -0.831 -44.667 43.027 1.00 45.84 278 THR A N 1
ATOM 2132 C CA . THR A 1 278 ? -0.513 -46.027 43.457 1.00 46.80 278 THR A CA 1
ATOM 2133 C C . THR A 1 278 ? 0.025 -45.983 44.886 1.00 46.31 278 THR A C 1
ATOM 2134 O O . THR A 1 278 ? 0.896 -45.180 45.199 1.00 45.74 278 THR A O 1
ATOM 2138 N N . ARG A 1 279 ? -0.517 -46.837 45.748 1.00 46.40 279 ARG A N 1
ATOM 2139 C CA . ARG A 1 279 ? -0.103 -46.908 47.141 1.00 46.09 279 ARG A CA 1
ATOM 2140 C C . ARG A 1 279 ? 1.286 -47.527 47.213 1.00 47.13 279 ARG A C 1
ATOM 2141 O O . ARG A 1 279 ? 1.546 -48.592 46.614 1.00 48.53 279 ARG A O 1
ATOM 2149 N N . ALA A 1 280 ? 2.159 -46.889 47.981 1.00 47.04 280 ALA A N 1
ATOM 2150 C CA . ALA A 1 280 ? 3.511 -47.392 48.204 1.00 48.24 280 ALA A CA 1
ATOM 2151 C C . ALA A 1 280 ? 3.460 -48.663 49.040 1.00 49.40 280 ALA A C 1
ATOM 2152 O O . ALA A 1 280 ? 2.535 -48.891 49.827 1.00 50.20 280 ALA A O 1
ATOM 2155 N N . GLY B 1 1 ? -53.074 11.737 67.176 1.00 42.03 1 GLY B N 1
ATOM 2156 C CA . GLY B 1 1 ? -53.457 10.323 66.872 1.00 38.73 1 GLY B CA 1
ATOM 2157 C C . GLY B 1 1 ? -54.914 10.222 66.475 1.00 36.83 1 GLY B C 1
ATOM 2158 O O . GLY B 1 1 ? -55.765 10.847 67.108 1.00 44.38 1 GLY B O 1
ATOM 2159 N N . ALA B 1 2 ? -55.199 9.433 65.437 1.00 72.21 2 ALA B N 1
ATOM 2160 C CA . ALA B 1 2 ? -56.565 9.196 64.957 1.00 67.58 2 ALA B CA 1
ATOM 2161 C C . ALA B 1 2 ? -57.195 8.046 65.729 1.00 63.58 2 ALA B C 1
ATOM 2162 O O . ALA B 1 2 ? -56.474 7.209 66.309 1.00 62.44 2 ALA B O 1
ATOM 2164 N N . MET B 1 3 ? -58.523 7.957 65.679 1.00 60.95 3 MET B N 1
ATOM 2165 C CA . MET B 1 3 ? -59.217 6.835 66.297 1.00 57.68 3 MET B CA 1
ATOM 2166 C C . MET B 1 3 ? -59.952 5.964 65.295 1.00 56.16 3 MET B C 1
ATOM 2167 O O . MET B 1 3 ? -60.810 6.435 64.535 1.00 56.85 3 MET B O 1
ATOM 2172 N N . GLY B 1 4 ? -59.609 4.683 65.321 1.00 54.20 4 GLY B N 1
ATOM 2173 C CA . GLY B 1 4 ? -60.170 3.736 64.379 1.00 53.14 4 GLY B CA 1
ATOM 2174 C C . GLY B 1 4 ? -61.602 3.403 64.724 1.00 52.31 4 GLY B C 1
ATOM 2175 O O . GLY B 1 4 ? -61.975 3.345 65.918 1.00 53.06 4 GLY B O 1
ATOM 2176 N N A ASP B 1 5 ? -62.398 3.176 63.688 0.50 52.53 5 ASP B N 1
ATOM 2177 N N B ASP B 1 5 ? -62.405 3.187 63.688 0.50 52.53 5 ASP B N 1
ATOM 2178 C CA A ASP B 1 5 ? -63.803 2.782 63.808 0.50 51.65 5 ASP B CA 1
ATOM 2179 C CA B ASP B 1 5 ? -63.804 2.775 63.809 0.50 51.63 5 ASP B CA 1
ATOM 2180 C C A ASP B 1 5 ? -63.933 1.308 63.405 0.50 50.33 5 ASP B C 1
ATOM 2181 C C B ASP B 1 5 ? -63.931 1.304 63.404 0.50 50.32 5 ASP B C 1
ATOM 2182 O O A ASP B 1 5 ? -63.884 0.975 62.217 0.50 50.36 5 ASP B O 1
ATOM 2183 O O B ASP B 1 5 ? -63.888 0.976 62.215 0.50 50.36 5 ASP B O 1
ATOM 2192 N N . VAL B 1 6 ? -64.079 0.437 64.400 1.00 48.84 6 VAL B N 1
ATOM 2193 C CA . VAL B 1 6 ? -64.225 -0.993 64.188 1.00 47.65 6 VAL B CA 1
ATOM 2194 C C . VAL B 1 6 ? -65.693 -1.269 63.850 1.00 47.63 6 VAL B C 1
ATOM 2195 O O . VAL B 1 6 ? -66.592 -0.829 64.593 1.00 48.16 6 VAL B O 1
ATOM 2199 N N . THR B 1 7 ? -65.928 -2.003 62.762 1.00 47.04 7 THR B N 1
ATOM 2200 C CA . THR B 1 7 ? -67.280 -2.403 62.405 1.00 47.55 7 THR B CA 1
ATOM 2201 C C . THR B 1 7 ? -67.726 -3.512 63.373 1.00 46.61 7 THR B C 1
ATOM 2202 O O . THR B 1 7 ? -67.002 -4.484 63.588 1.00 45.77 7 THR B O 1
ATOM 2206 N N . LYS B 1 8 ? -68.894 -3.350 63.958 1.00 47.03 8 LYS B N 1
ATOM 2207 C CA . LYS B 1 8 ? -69.380 -4.301 64.950 1.00 46.50 8 LYS B CA 1
ATOM 2208 C C . LYS B 1 8 ? -70.148 -5.433 64.282 1.00 46.66 8 LYS B C 1
ATOM 2209 O O . LYS B 1 8 ? -70.893 -5.186 63.359 1.00 48.06 8 LYS B O 1
ATOM 2215 N N . PRO B 1 9 ? -69.944 -6.682 64.741 1.00 45.58 9 PRO B N 1
ATOM 2216 C CA . PRO B 1 9 ? -70.869 -7.731 64.330 1.00 45.70 9 PRO B CA 1
ATOM 2217 C C . PRO B 1 9 ? -72.243 -7.469 64.939 1.00 45.86 9 PRO B C 1
ATOM 2218 O O . PRO B 1 9 ? -72.350 -6.739 65.902 1.00 45.39 9 PRO B O 1
ATOM 2222 N N . THR B 1 10 ? -73.275 -8.036 64.336 1.00 46.98 10 THR B N 1
ATOM 2223 C CA . THR B 1 10 ? -74.650 -7.896 64.826 1.00 47.79 10 THR B CA 1
ATOM 2224 C C . THR B 1 10 ? -75.195 -9.123 65.571 1.00 46.85 10 THR B C 1
ATOM 2225 O O . THR B 1 10 ? -76.134 -8.975 66.372 1.00 46.79 10 THR B O 1
ATOM 2229 N N . SER B 1 11 ? -74.657 -10.315 65.292 1.00 45.61 11 SER B N 1
ATOM 2230 C CA . SER B 1 11 ? -75.046 -11.542 66.007 1.00 45.09 11 SER B CA 1
ATOM 2231 C C . SER B 1 11 ? -74.053 -12.667 65.789 1.00 44.42 11 SER B C 1
ATOM 2232 O O . SER B 1 11 ? -73.171 -12.573 64.933 1.00 45.16 11 SER B O 1
ATOM 2235 N N . ALA B 1 12 ? -74.221 -13.737 66.557 1.00 43.01 12 ALA B N 1
ATOM 2236 C CA . ALA B 1 12 ? -73.401 -14.928 66.473 1.00 43.10 12 ALA B CA 1
ATOM 2237 C C . ALA B 1 12 ? -74.250 -16.164 66.801 1.00 43.58 12 ALA B C 1
ATOM 2238 O O . ALA B 1 12 ? -75.217 -16.083 67.529 1.00 43.54 12 ALA B O 1
ATOM 2240 N N . LYS B 1 13 ? -73.865 -17.292 66.215 1.00 44.91 13 LYS B N 1
ATOM 2241 C CA . LYS B 1 13 ? -74.482 -18.595 66.424 1.00 45.70 13 LYS B CA 1
ATOM 2242 C C . LYS B 1 13 ? -73.390 -19.534 66.888 1.00 44.69 13 LYS B C 1
ATOM 2243 O O . LYS B 1 13 ? -72.328 -19.616 66.290 1.00 44.50 13 LYS B O 1
ATOM 2249 N N . PHE B 1 14 ? -73.666 -20.267 67.959 1.00 44.86 14 PHE B N 1
ATOM 2250 C CA . PHE B 1 14 ? -72.704 -21.139 68.587 1.00 44.81 14 PHE B CA 1
ATOM 2251 C C . PHE B 1 14 ? -73.141 -22.601 68.518 1.00 45.50 14 PHE B C 1
ATOM 2252 O O . PHE B 1 14 ? -74.326 -22.918 68.508 1.00 45.94 14 PHE B O 1
ATOM 2260 N N . ILE B 1 15 ? -72.144 -23.476 68.516 1.00 45.29 15 ILE B N 1
ATOM 2261 C CA . ILE B 1 15 ? -72.319 -24.903 68.283 1.00 46.45 15 ILE B CA 1
ATOM 2262 C C . ILE B 1 15 ? -71.425 -25.608 69.278 1.00 45.54 15 ILE B C 1
ATOM 2263 O O . ILE B 1 15 ? -70.288 -25.193 69.468 1.00 43.74 15 ILE B O 1
ATOM 2268 N N . GLU B 1 16 ? -71.931 -26.672 69.896 1.00 46.59 16 GLU B N 1
ATOM 2269 C CA . GLU B 1 16 ? -71.148 -27.527 70.809 1.00 46.77 16 GLU B CA 1
ATOM 2270 C C . GLU B 1 16 ? -70.133 -28.347 70.033 1.00 47.25 16 GLU B C 1
ATOM 2271 O O . GLU B 1 16 ? -70.466 -28.861 68.971 1.00 49.04 16 GLU B O 1
ATOM 2277 N N . THR B 1 17 ? -68.910 -28.477 70.546 1.00 45.70 17 THR B N 1
ATOM 2278 C CA . THR B 1 17 ? -67.891 -29.349 69.923 1.00 46.69 17 THR B CA 1
ATOM 2279 C C . THR B 1 17 ? -68.005 -30.820 70.332 1.00 47.54 17 THR B C 1
ATOM 2280 O O . THR B 1 17 ? -67.419 -31.682 69.686 1.00 47.22 17 THR B O 1
ATOM 2284 N N . GLY B 1 18 ? -68.710 -31.088 71.438 1.00 47.03 18 GLY B N 1
ATOM 2285 C CA . GLY B 1 18 ? -68.759 -32.413 72.044 1.00 48.30 18 GLY B CA 1
ATOM 2286 C C . GLY B 1 18 ? -67.792 -32.578 73.206 1.00 47.68 18 GLY B C 1
ATOM 2287 O O . GLY B 1 18 ? -67.877 -33.549 73.917 1.00 49.68 18 GLY B O 1
ATOM 2288 N N . VAL B 1 19 ? -66.873 -31.638 73.399 1.00 46.45 19 VAL B N 1
ATOM 2289 C CA . VAL B 1 19 ? -66.015 -31.628 74.579 1.00 45.74 19 VAL B CA 1
ATOM 2290 C C . VAL B 1 19 ? -66.751 -31.026 75.785 1.00 44.19 19 VAL B C 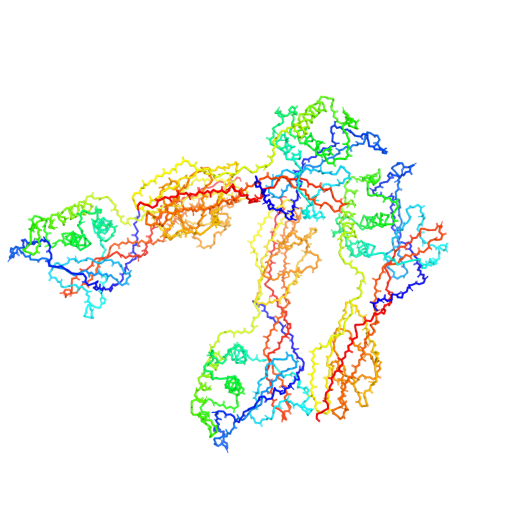1
ATOM 2291 O O . VAL B 1 19 ? -67.341 -29.953 75.706 1.00 42.89 19 VAL B O 1
ATOM 2295 N N . LYS B 1 20 ? -66.711 -31.734 76.904 1.00 44.95 20 LYS B N 1
ATOM 2296 C CA . LYS B 1 20 ? -67.244 -31.210 78.159 1.00 44.03 20 LYS B CA 1
ATOM 2297 C C . LYS B 1 20 ? -66.522 -31.790 79.341 1.00 44.33 20 LYS B C 1
ATOM 2298 O O . LYS B 1 20 ? -65.882 -32.859 79.237 1.00 45.92 20 LYS B O 1
ATOM 2304 N N . THR B 1 21 ? -66.665 -31.097 80.465 1.00 42.15 21 THR B N 1
ATOM 2305 C CA . THR B 1 21 ? -66.047 -31.503 81.710 1.00 41.65 21 THR B CA 1
ATOM 2306 C C . THR B 1 21 ? -66.894 -31.046 82.902 1.00 40.07 21 THR B C 1
ATOM 2307 O O . THR B 1 21 ? -67.594 -30.034 82.845 1.00 38.51 21 THR B O 1
ATOM 2311 N N . ASP B 1 22 ? -66.792 -31.801 83.987 1.00 39.92 22 ASP B N 1
ATOM 2312 C CA . ASP B 1 22 ? -67.375 -31.406 85.278 1.00 39.71 22 ASP B CA 1
ATOM 2313 C C . ASP B 1 22 ? -66.489 -30.394 86.027 1.00 38.58 22 ASP B C 1
ATOM 2314 O O . ASP B 1 22 ? -66.874 -29.898 87.094 1.00 38.79 22 ASP B O 1
ATOM 2319 N N . GLY B 1 23 ? -65.304 -30.102 85.488 1.00 38.21 23 GLY B N 1
ATOM 2320 C CA . GLY B 1 23 ? -64.432 -29.066 86.053 1.00 37.46 23 GLY B CA 1
ATOM 2321 C C . GLY B 1 23 ? -63.321 -29.678 86.871 1.00 37.11 23 GLY B C 1
ATOM 2322 O O . GLY B 1 23 ? -63.479 -30.765 87.409 1.00 37.12 23 GLY B O 1
ATOM 2323 N N . TYR B 1 24 ? -62.189 -28.990 86.925 1.00 36.79 24 TYR B N 1
ATOM 2324 C CA . TYR B 1 24 ? -61.002 -29.396 87.680 1.00 37.75 24 TYR B CA 1
ATOM 2325 C C . TYR B 1 24 ? -60.831 -28.622 88.993 1.00 37.23 24 TYR B C 1
ATOM 2326 O O . TYR B 1 24 ? -59.874 -28.859 89.731 1.00 37.98 24 TYR B O 1
ATOM 2335 N N . ILE B 1 25 ? -61.756 -27.699 89.245 1.00 36.48 25 ILE B N 1
ATOM 2336 C CA . ILE B 1 25 ? -61.776 -26.832 90.412 1.00 36.32 25 ILE B CA 1
ATOM 2337 C C . ILE B 1 25 ? -63.223 -26.703 90.869 1.00 35.93 25 ILE B C 1
ATOM 2338 O O . ILE B 1 25 ? -64.146 -27.114 90.173 1.00 35.85 25 ILE B O 1
ATOM 2343 N N . ARG B 1 26 ? -63.396 -26.111 92.049 1.00 36.33 26 ARG B N 1
ATOM 2344 C CA . ARG B 1 26 ? -64.705 -25.716 92.557 1.00 35.52 26 ARG B CA 1
ATOM 2345 C C . ARG B 1 26 ? -64.569 -24.286 93.025 1.00 35.32 26 ARG B C 1
ATOM 2346 O O . ARG B 1 26 ? -63.459 -23.749 93.061 1.00 35.04 26 ARG B O 1
ATOM 2354 N N . VAL B 1 27 ? -65.690 -23.663 93.386 1.00 35.32 27 VAL B N 1
ATOM 2355 C CA . VAL B 1 27 ? -65.687 -22.287 93.866 1.00 34.76 27 VAL B CA 1
ATOM 2356 C C . VAL B 1 27 ? -66.592 -22.137 95.072 1.00 34.77 27 VAL B C 1
ATOM 2357 O O . VAL B 1 27 ? -67.773 -22.527 95.029 1.00 33.72 27 VAL B O 1
ATOM 2361 N N . ASN B 1 28 ? -66.028 -21.545 96.136 1.00 33.91 28 ASN B N 1
ATOM 2362 C CA . ASN B 1 28 ? -66.811 -21.037 97.251 1.00 34.66 28 ASN B CA 1
ATOM 2363 C C . ASN B 1 28 ? -67.596 -19.817 96.803 1.00 34.30 28 ASN B C 1
ATOM 2364 O O . ASN B 1 28 ? -67.072 -18.722 96.701 1.00 32.89 28 ASN B O 1
ATOM 2369 N N . MET B 1 29 ? -68.856 -20.052 96.485 1.00 35.63 29 MET B N 1
ATOM 2370 C CA . MET B 1 29 ? -69.768 -19.009 96.079 1.00 37.45 29 MET B CA 1
ATOM 2371 C C . MET B 1 29 ? -70.492 -18.556 97.319 1.00 38.97 29 MET B C 1
ATOM 2372 O O . MET B 1 29 ? -70.575 -19.303 98.278 1.00 39.28 29 MET B O 1
ATOM 2377 N N . PRO B 1 30 ? -71.104 -17.359 97.289 1.00 40.36 30 PRO B N 1
ATOM 2378 C CA . PRO B 1 30 ? -71.667 -16.820 98.547 1.00 40.81 30 PRO B CA 1
ATOM 2379 C C . PRO B 1 30 ? -72.643 -17.670 99.379 1.00 41.60 30 PRO B C 1
ATOM 2380 O O . PRO B 1 30 ? -72.530 -17.655 100.594 1.00 42.41 30 PRO B O 1
ATOM 2384 N N . ASN B 1 31 ? -73.558 -18.384 98.770 1.00 41.15 31 ASN B N 1
ATOM 2385 C CA . ASN B 1 31 ? -74.451 -19.260 99.523 1.00 41.81 31 ASN B CA 1
ATOM 2386 C C . ASN B 1 31 ? -74.137 -20.753 99.290 1.00 40.89 31 ASN B C 1
ATOM 2387 O O . ASN B 1 31 ? -74.975 -21.652 99.594 1.00 40.71 31 ASN B O 1
ATOM 2392 N N . HIS B 1 32 ? -72.957 -21.050 98.750 1.00 40.54 32 HIS B N 1
ATOM 2393 C CA . HIS B 1 32 ? -72.681 -22.385 98.195 1.00 40.75 32 HIS B CA 1
ATOM 2394 C C . HIS B 1 32 ? -71.178 -22.707 98.240 1.00 39.42 32 HIS B C 1
ATOM 2395 O O . HIS B 1 32 ? -70.441 -22.461 97.241 1.00 38.27 32 HIS B O 1
ATOM 2402 N N . PRO B 1 33 ? -70.717 -23.301 99.355 1.00 38.35 33 PRO B N 1
ATOM 2403 C CA . PRO B 1 33 ? -69.329 -23.733 99.398 1.00 37.71 33 PRO B CA 1
ATOM 2404 C C . PRO B 1 33 ? -69.035 -24.868 98.404 1.00 36.39 33 PRO B C 1
ATOM 2405 O O . PRO B 1 33 ? -69.888 -25.706 98.167 1.00 34.82 33 PRO B O 1
ATOM 2409 N N . ASN B 1 34 ? -67.832 -24.861 97.839 1.00 35.77 34 ASN B N 1
ATOM 2410 C CA . ASN B 1 34 ? -67.343 -25.953 96.970 1.00 36.44 34 ASN B CA 1
ATOM 2411 C C . ASN B 1 34 ? -68.267 -26.239 95.759 1.00 35.76 34 ASN B C 1
ATOM 2412 O O . ASN B 1 34 ? -68.409 -27.374 95.336 1.00 35.78 34 ASN B O 1
ATOM 2417 N N . GLU B 1 35 A -68.882 -25.194 95.222 1.00 35.68 35 GLU B N 1
ATOM 2418 C CA . GLU B 1 35 A -69.791 -25.315 94.083 1.00 36.52 35 GLU B CA 1
ATOM 2419 C C . GLU B 1 35 A -69.006 -25.722 92.815 1.00 35.74 35 GLU B C 1
ATOM 2420 O O . GLU B 1 35 A -67.943 -25.171 92.547 1.00 34.71 35 GLU B O 1
ATOM 2426 N N . TRP B 1 36 ? -69.521 -26.700 92.081 1.00 35.98 36 TRP B N 1
ATOM 2427 C CA . TRP B 1 36 ? -68.873 -27.176 90.839 1.00 35.92 36 TRP B CA 1
ATOM 2428 C C . TRP B 1 36 ? -69.057 -26.139 89.732 1.00 35.56 36 TRP B C 1
ATOM 2429 O O . TRP B 1 36 ? -70.070 -25.427 89.685 1.00 34.88 36 TRP B O 1
ATOM 2440 N N . MET B 1 37 ? -68.059 -26.066 88.866 1.00 35.46 37 MET B N 1
ATOM 2441 C CA . MET B 1 37 ? -68.083 -25.174 87.704 1.00 35.78 37 MET B CA 1
ATOM 2442 C C . MET B 1 37 ? -67.874 -25.991 86.436 1.00 35.54 37 MET B C 1
ATOM 2443 O O . MET B 1 37 ? -66.776 -26.077 85.894 1.00 33.87 37 MET B O 1
ATOM 2448 N N . ILE B 1 38 ? -68.967 -26.599 85.994 1.00 36.62 38 ILE B N 1
ATOM 2449 C CA . ILE B 1 38 ? -68.977 -27.476 84.827 1.00 37.55 38 ILE B CA 1
ATOM 2450 C C . ILE B 1 38 ? -69.008 -26.592 83.581 1.00 37.54 38 ILE B C 1
ATOM 2451 O O . ILE B 1 38 ? -69.359 -25.406 83.661 1.00 37.41 38 ILE B O 1
ATOM 2456 N N . SER B 1 39 ? -68.649 -27.175 82.434 1.00 37.95 39 SER B N 1
ATOM 2457 C CA . SER B 1 39 ? -68.673 -26.436 81.168 1.00 37.43 39 SER B CA 1
ATOM 2458 C C . SER B 1 39 ? -68.713 -27.356 79.963 1.00 38.22 39 SER B C 1
ATOM 2459 O O . SER B 1 39 ? -68.274 -28.510 80.013 1.00 36.74 39 SER B O 1
ATOM 2462 N N . SER B 1 40 ? -69.251 -26.796 78.872 1.00 38.82 40 SER B N 1
ATOM 2463 C CA . SER B 1 40 ? -69.288 -27.424 77.562 1.00 39.80 40 SER B CA 1
ATOM 2464 C C . SER B 1 40 ? -68.514 -26.554 76.575 1.00 39.92 40 SER B C 1
ATOM 2465 O O . SER B 1 40 ? -68.746 -25.344 76.496 1.00 38.64 40 SER B O 1
ATOM 2468 N N . GLN B 1 41 ? -67.625 -27.167 75.805 1.00 40.29 41 GLN B N 1
ATOM 2469 C CA . GLN B 1 41 ? -66.852 -26.422 74.823 1.00 40.72 41 GLN B CA 1
ATOM 2470 C C . GLN B 1 41 ? -67.731 -26.101 73.606 1.00 41.46 41 GLN B C 1
ATOM 2471 O O . GLN B 1 41 ? -68.467 -26.965 73.111 1.00 42.59 41 GLN B O 1
ATOM 2477 N N . PHE B 1 42 ? -67.671 -24.846 73.162 1.00 40.94 42 PHE B N 1
ATOM 2478 C CA . PHE B 1 42 ? -68.417 -24.411 71.984 1.00 42.17 42 PHE B CA 1
ATOM 2479 C C . PHE B 1 42 ? -67.617 -23.454 71.085 1.00 42.09 42 PHE B C 1
ATOM 2480 O O . PHE B 1 42 ? -66.648 -22.842 71.516 1.00 40.78 42 PHE B O 1
ATOM 2488 N N . LYS B 1 43 ? -68.067 -23.371 69.835 1.00 43.23 43 LYS B N 1
ATOM 2489 C CA . LYS B 1 43 ? -67.463 -22.563 68.777 1.00 43.90 43 LYS B CA 1
ATOM 2490 C C . LYS B 1 43 ? -68.561 -21.745 68.124 1.00 44.28 43 LYS B C 1
ATOM 2491 O O . LYS B 1 43 ? -69.719 -22.169 68.103 1.00 44.47 43 LYS B O 1
ATOM 2497 N N . ASP B 1 44 ? -68.183 -20.611 67.547 1.00 43.96 44 ASP B N 1
ATOM 2498 C CA . ASP B 1 44 ? -69.133 -19.860 66.727 1.00 45.09 44 ASP B CA 1
ATOM 2499 C C . ASP B 1 44 ? -69.200 -20.530 65.347 1.00 46.57 44 ASP B C 1
ATOM 2500 O O . ASP B 1 44 ? -68.463 -21.481 65.081 1.00 47.39 44 ASP B O 1
ATOM 2505 N N . SER B 1 45 ? -70.080 -20.053 64.472 1.00 47.49 45 SER B N 1
ATOM 2506 C CA . SER B 1 45 ? -70.290 -20.687 63.168 1.00 48.58 45 SER B CA 1
ATOM 2507 C C . SER B 1 45 ? -69.133 -20.524 62.162 1.00 49.22 45 SER B C 1
ATOM 2508 O O . SER B 1 45 ? -69.149 -21.154 61.113 1.00 50.19 45 SER B O 1
ATOM 2511 N N . HIS B 1 46 ? -68.156 -19.674 62.459 1.00 47.83 46 HIS B N 1
ATOM 2512 C CA . HIS B 1 46 ? -66.902 -19.599 61.678 1.00 48.41 46 HIS B CA 1
ATOM 2513 C C . HIS B 1 46 ? -65.773 -20.482 62.251 1.00 47.37 46 HIS B C 1
ATOM 2514 O O . HIS B 1 46 ? -64.628 -20.379 61.825 1.00 47.79 46 HIS B O 1
ATOM 2521 N N . GLY B 1 47 ? -66.078 -21.319 63.235 1.00 47.13 47 GLY B N 1
ATOM 2522 C CA . GLY B 1 47 ? -65.091 -22.245 63.798 1.00 47.28 47 GLY B CA 1
ATOM 2523 C C . GLY B 1 47 ? -64.149 -21.680 64.859 1.00 46.37 47 GLY B C 1
ATOM 2524 O O . GLY B 1 47 ? -63.145 -22.315 65.186 1.00 47.45 47 GLY B O 1
ATOM 2525 N N . ASN B 1 48 ? -64.449 -20.490 65.381 1.00 45.01 48 ASN B N 1
ATOM 2526 C CA . ASN B 1 48 ? -63.611 -19.877 66.420 1.00 44.39 48 ASN B CA 1
ATOM 2527 C C . ASN B 1 48 ? -64.197 -20.164 67.793 1.00 42.15 48 ASN B C 1
ATOM 2528 O O . ASN B 1 48 ? -65.420 -20.094 67.983 1.00 41.79 48 ASN B O 1
ATOM 2533 N N . ILE B 1 49 ? -63.316 -20.504 68.721 1.00 41.06 49 ILE B N 1
ATOM 2534 C CA . ILE B 1 49 ? -63.730 -20.887 70.071 1.00 40.49 49 ILE B CA 1
ATOM 2535 C C . ILE B 1 49 ? -64.430 -19.758 70.821 1.00 37.97 49 ILE B C 1
ATOM 2536 O O . ILE B 1 49 ? -64.007 -18.619 70.785 1.00 37.24 49 ILE B O 1
ATOM 2541 N N . GLY B 1 50 ? -65.561 -20.072 71.438 1.00 37.91 50 GLY B N 1
ATOM 2542 C CA . GLY B 1 50 ? -66.302 -19.117 72.308 1.00 38.13 50 GLY B CA 1
ATOM 2543 C C . GLY B 1 50 ? -66.006 -19.438 73.772 1.00 36.82 50 GLY B C 1
ATOM 2544 O O . GLY B 1 50 ? -65.714 -20.580 74.093 1.00 37.85 50 GLY B O 1
ATOM 2545 N N . TYR B 1 51 ? -66.050 -18.434 74.637 1.00 37.06 51 TYR B N 1
ATOM 2546 C CA . TYR B 1 51 ? -65.948 -18.640 76.096 1.00 36.21 51 TYR B CA 1
ATOM 2547 C C . TYR B 1 51 ? -67.142 -18.029 76.800 1.00 36.34 51 TYR B C 1
ATOM 2548 O O . TYR B 1 51 ? -67.682 -17.012 76.379 1.00 36.41 51 TYR B O 1
ATOM 2557 N N . CYS B 1 52 ? -67.553 -18.705 77.874 1.00 36.47 52 CYS B N 1
ATOM 2558 C CA . CYS B 1 52 ? -68.692 -18.330 78.680 1.00 36.68 52 CYS B CA 1
ATOM 2559 C C . CYS B 1 52 ? -68.358 -17.172 79.642 1.00 36.25 52 CYS B C 1
ATOM 2560 O O . CYS B 1 52 ? -67.299 -17.157 80.256 1.00 34.14 52 CYS B O 1
ATOM 2563 N N . MET B 1 53 ? -69.269 -16.208 79.730 1.00 37.56 53 MET B N 1
ATOM 2564 C CA . MET B 1 53 ? -69.158 -15.045 80.645 1.00 38.03 53 MET B CA 1
ATOM 2565 C C . MET B 1 53 ? -69.924 -15.234 81.936 1.00 37.50 53 MET B C 1
ATOM 2566 O O . MET B 1 53 ? -69.721 -14.458 82.866 1.00 38.51 53 MET B O 1
ATOM 2571 N N . ASP B 1 54 ? -70.825 -16.215 81.985 1.00 37.24 54 ASP B N 1
ATOM 2572 C CA . ASP B 1 54 ? -71.738 -16.424 83.104 1.00 37.67 54 ASP B CA 1
ATOM 2573 C C . ASP B 1 54 ? -71.690 -17.856 83.611 1.00 37.44 54 ASP B C 1
ATOM 2574 O O . ASP B 1 54 ? -72.255 -18.728 82.979 1.00 37.25 54 ASP B O 1
ATOM 2579 N N . SER B 1 55 ? -71.090 -18.086 84.770 1.00 37.34 55 SER B N 1
ATOM 2580 C CA . SER B 1 55 ? -70.910 -19.458 85.295 1.00 37.24 55 SER B CA 1
ATOM 2581 C C . SER B 1 55 ? -72.195 -20.191 85.689 1.00 37.61 55 SER B C 1
ATOM 2582 O O . SER B 1 55 ? -72.166 -21.408 85.805 1.00 38.01 55 SER B O 1
ATOM 2585 N N . GLU B 1 56 ? -73.305 -19.473 85.885 1.00 38.33 56 GLU B N 1
ATOM 2586 C CA . GLU B 1 56 ? -74.540 -20.091 86.366 1.00 40.09 56 GLU B CA 1
ATOM 2587 C C . GLU B 1 56 ? -75.612 -20.314 85.310 1.00 40.38 56 GLU B C 1
ATOM 2588 O O . GLU B 1 56 ? -76.724 -20.687 85.636 1.00 40.93 56 GLU B O 1
ATOM 2594 N N . LEU B 1 57 ? -75.294 -20.055 84.042 1.00 40.78 57 LEU B N 1
ATOM 2595 C CA . LEU B 1 57 ? -76.258 -20.172 82.944 1.00 41.31 57 LEU B CA 1
ATOM 2596 C C . LEU B 1 57 ? -75.749 -21.218 81.943 1.00 41.10 57 LEU B C 1
ATOM 2597 O O . LEU B 1 57 ? -74.541 -21.417 81.811 1.00 41.03 57 LEU B O 1
ATOM 2602 N N . PRO B 1 58 ? -76.672 -21.907 81.229 1.00 41.55 58 PRO B N 1
ATOM 2603 C CA . PRO B 1 58 ? -76.251 -22.934 80.272 1.00 41.71 58 PRO B CA 1
ATOM 2604 C C . PRO B 1 58 ? -75.564 -22.381 79.009 1.00 40.94 58 PRO B C 1
ATOM 2605 O O . PRO B 1 58 ? -75.736 -21.191 78.670 1.00 39.94 58 PRO B O 1
ATOM 2609 N N . SER B 1 59 ? -74.794 -23.253 78.328 1.00 41.08 59 SER B N 1
ATOM 2610 C CA . SER B 1 59 ? -74.137 -22.912 77.054 1.00 41.96 59 SER B CA 1
ATOM 2611 C C . SER B 1 59 ? -75.099 -22.379 76.005 1.00 41.68 59 SER B C 1
ATOM 2612 O O . SER B 1 59 ? -76.238 -22.833 75.942 1.00 41.66 59 SER B O 1
ATOM 2615 N N . PRO B 1 60 ? -74.660 -21.405 75.183 1.00 41.57 60 PRO B N 1
ATOM 2616 C CA . PRO B 1 60 ? -75.601 -20.717 74.282 1.00 42.48 60 PRO B CA 1
ATOM 2617 C C . PRO B 1 60 ? -75.711 -21.450 72.928 1.00 43.33 60 PRO B C 1
ATOM 2618 O O . PRO B 1 60 ? -75.431 -20.873 71.877 1.00 43.93 60 PRO B O 1
ATOM 2622 N N . THR B 1 61 ? -76.173 -22.693 72.989 1.00 44.23 61 THR B N 1
ATOM 2623 C CA . THR B 1 61 ? -76.203 -23.628 71.845 1.00 45.19 61 THR B CA 1
ATOM 2624 C C . THR B 1 61 ? -77.536 -24.370 71.779 1.00 46.32 61 THR B C 1
ATOM 2625 O O . THR B 1 61 ? -78.300 -24.424 72.769 1.00 45.44 61 THR B O 1
ATOM 2629 N N . GLY B 1 62 ? -77.803 -24.960 70.611 1.00 47.51 62 GLY B N 1
ATOM 2630 C CA . GLY B 1 62 ? -79.067 -25.659 70.343 1.00 49.26 62 GLY B CA 1
ATOM 2631 C C . GLY B 1 62 ? -80.153 -24.759 69.775 1.00 50.15 62 GLY B C 1
ATOM 2632 O O . GLY B 1 62 ? -79.926 -23.588 69.546 1.00 48.71 62 GLY B O 1
ATOM 2633 N N . SER B 1 63 ? -81.327 -25.333 69.549 1.00 52.82 63 SER B N 1
ATOM 2634 C CA . SER B 1 63 ? -82.428 -24.631 68.843 1.00 54.96 63 SER B CA 1
ATOM 2635 C C . SER B 1 63 ? -83.037 -23.493 69.671 1.00 54.23 63 SER B C 1
ATOM 2636 O O . SER B 1 63 ? -83.440 -22.471 69.133 1.00 54.41 63 SER B O 1
ATOM 2639 N N . GLY B 1 64 ? -83.102 -23.682 70.986 1.00 53.95 64 GLY B N 1
ATOM 2640 C CA . GLY B 1 64 ? -83.604 -22.663 71.910 1.00 53.36 64 GLY B CA 1
ATOM 2641 C C . GLY B 1 64 ? -82.766 -21.401 71.826 1.00 51.58 64 GLY B C 1
ATOM 2642 O O . GLY B 1 64 ? -83.310 -20.329 71.545 1.00 53.80 64 GLY B O 1
ATOM 2643 N N . ALA B 1 65 ? -81.448 -21.535 72.019 1.00 48.39 65 ALA B N 1
ATOM 2644 C CA . ALA B 1 65 ? -80.504 -20.417 71.893 1.00 47.14 65 ALA B CA 1
ATOM 2645 C C . ALA B 1 65 ? -80.657 -19.590 70.609 1.00 47.69 65 ALA B C 1
ATOM 2646 O O . ALA B 1 65 ? -80.818 -18.364 70.669 1.00 46.37 65 ALA B O 1
ATOM 2648 N N . GLY B 1 66 ? -80.602 -20.279 69.464 1.00 48.88 66 GLY B N 1
ATOM 2649 C CA . GLY B 1 66 ? -80.587 -19.628 68.151 1.00 50.08 66 GLY B CA 1
ATOM 2650 C C . GLY B 1 66 ? -79.392 -18.704 68.081 1.00 48.50 66 GLY B C 1
ATOM 2651 O O . GLY B 1 66 ? -78.345 -18.994 68.647 1.00 47.71 66 GLY B O 1
ATOM 2652 N N . SER B 1 67 ? -79.565 -17.572 67.405 1.00 49.29 67 SER B N 1
ATOM 2653 C CA . SER B 1 67 ? -78.573 -16.504 67.422 1.00 48.06 67 SER B CA 1
ATOM 2654 C C . SER B 1 67 ? -78.657 -15.660 68.699 1.00 46.75 67 SER B C 1
ATOM 2655 O O . SER B 1 67 ? -79.745 -15.383 69.202 1.00 46.80 67 SER B O 1
ATOM 2658 N N . LEU B 1 68 ? -77.488 -15.280 69.205 1.00 45.65 68 LEU B N 1
ATOM 2659 C CA . LEU B 1 68 ? -77.352 -14.273 70.248 1.00 45.20 68 LEU B CA 1
ATOM 2660 C C . LEU B 1 68 ? -77.008 -12.934 69.581 1.00 45.60 68 LEU B C 1
ATOM 2661 O O . LEU B 1 68 ? -76.072 -12.876 68.786 1.00 45.27 68 LEU B O 1
ATOM 2666 N N . LYS B 1 69 ? -77.739 -11.872 69.905 1.00 46.30 69 LYS B N 1
ATOM 2667 C CA . LYS B 1 69 ? -77.450 -10.532 69.361 1.00 46.73 69 LYS B CA 1
ATOM 2668 C C . LYS B 1 69 ? -76.177 -9.956 69.993 1.00 45.25 69 LYS B C 1
ATOM 2669 O O . LYS B 1 69 ? -75.805 -10.336 71.115 1.00 43.33 69 LYS B O 1
ATOM 2675 N N . TYR B 1 70 ? -75.530 -9.057 69.252 1.00 44.81 70 TYR B N 1
ATOM 2676 C CA . TYR B 1 70 ? -74.351 -8.318 69.710 1.00 43.91 70 TYR B CA 1
ATOM 2677 C C . TYR B 1 70 ? -74.632 -7.585 71.009 1.00 44.53 70 TYR B C 1
ATOM 2678 O O . TYR B 1 70 ? -75.687 -6.978 71.169 1.00 45.76 70 TYR B O 1
ATOM 2687 N N . LYS B 1 71 ? -73.685 -7.661 71.948 1.00 43.53 71 LYS B N 1
ATOM 2688 C CA . LYS B 1 71 ? -73.797 -6.983 73.227 1.00 43.63 71 LYS B CA 1
ATOM 2689 C C . LYS B 1 71 ? -72.756 -5.863 73.347 1.00 43.57 71 LYS B C 1
ATOM 2690 O O . LYS B 1 71 ? -73.111 -4.738 73.664 1.00 45.12 71 LYS B O 1
ATOM 2696 N N . GLY B 1 72 ? -71.482 -6.190 73.128 1.00 42.46 72 GLY B N 1
ATOM 2697 C CA . GLY B 1 72 ? -70.412 -5.206 73.243 1.00 42.41 72 GLY B CA 1
ATOM 2698 C C . GLY B 1 72 ? -69.044 -5.674 72.820 1.00 41.24 72 GLY B C 1
ATOM 2699 O O . GLY B 1 72 ? -68.848 -6.833 72.437 1.00 40.92 72 GLY B O 1
ATOM 2700 N N . ALA B 1 73 ? -68.094 -4.746 72.881 1.00 41.36 73 ALA B N 1
ATOM 2701 C CA . ALA B 1 73 ? -66.725 -4.988 72.464 1.00 41.48 73 ALA B CA 1
ATOM 2702 C C . ALA B 1 73 ? -65.944 -5.491 73.639 1.00 41.24 73 ALA B C 1
ATOM 2703 O O . ALA B 1 73 ? -65.979 -4.881 74.699 1.00 43.62 73 ALA B O 1
ATOM 2705 N N . GLY B 1 74 ? -65.236 -6.606 73.477 1.00 40.46 74 GLY B N 1
ATOM 2706 C CA . GLY B 1 74 ? -64.436 -7.170 74.564 1.00 39.85 74 GLY B CA 1
ATOM 2707 C C . GLY B 1 74 ? -63.248 -6.295 74.929 1.00 39.91 74 GLY B C 1
ATOM 2708 O O . GLY B 1 74 ? -62.643 -5.659 74.046 1.00 40.20 74 GLY B O 1
ATOM 2709 N N . SER B 1 75 ? -62.900 -6.254 76.224 1.00 39.92 75 SER B N 1
ATOM 2710 C CA . SER B 1 75 ? -61.766 -5.458 76.672 1.00 40.16 75 SER B CA 1
ATOM 2711 C C . SER B 1 75 ? -60.416 -6.024 76.207 1.00 39.91 75 SER B C 1
ATOM 2712 O O . SER B 1 75 ? -60.329 -7.145 75.693 1.00 39.44 75 SER B O 1
ATOM 2715 N N . ASP B 1 76 ? -59.356 -5.245 76.409 1.00 40.75 76 ASP B N 1
ATOM 2716 C CA . ASP B 1 76 ? -57.999 -5.712 76.127 1.00 41.02 76 ASP B CA 1
ATOM 2717 C C . ASP B 1 76 ? -57.652 -6.970 76.941 1.00 39.94 76 ASP B C 1
ATOM 2718 O O . ASP B 1 76 ? -56.889 -7.827 76.470 1.00 39.04 76 ASP B O 1
ATOM 2723 N N . GLU B 1 77 ? -58.212 -7.086 78.145 1.00 39.24 77 GLU B N 1
ATOM 2724 C CA . GLU B 1 77 ? -57.995 -8.279 78.965 1.00 38.87 77 GLU B CA 1
ATOM 2725 C C . GLU B 1 77 ? -58.526 -9.530 78.258 1.00 37.46 77 GLU B C 1
ATOM 2726 O O . GLU B 1 77 ? -57.843 -10.541 78.180 1.00 36.35 77 GLU B O 1
ATOM 2732 N N . PHE B 1 78 ? -59.745 -9.442 77.734 1.00 37.25 78 PHE B N 1
ATOM 2733 C CA . PHE B 1 78 ? -60.338 -10.548 76.980 1.00 37.13 78 PHE B CA 1
ATOM 2734 C C . PHE B 1 78 ? -59.575 -10.821 75.663 1.00 37.50 78 PHE B C 1
ATOM 2735 O O . PHE B 1 78 ? -59.390 -11.968 75.303 1.00 37.20 78 PHE B O 1
ATOM 2743 N N . TYR B 1 79 ? -59.121 -9.778 74.972 1.00 38.18 79 TYR B N 1
ATOM 2744 C CA . TYR B 1 79 ? -58.254 -9.955 73.805 1.00 38.87 79 TYR B CA 1
ATOM 2745 C C . TYR B 1 79 ? -57.062 -10.820 74.158 1.00 38.95 79 TYR B C 1
ATOM 2746 O O . TYR B 1 79 ? -56.804 -11.811 73.507 1.00 39.00 79 TYR B O 1
ATOM 2755 N N . ARG B 1 80 ? -56.361 -10.446 75.215 1.00 39.04 80 ARG B N 1
ATOM 2756 C CA . ARG B 1 80 ? -55.176 -11.175 75.647 1.00 39.52 80 ARG B CA 1
ATOM 2757 C C . ARG B 1 80 ? -55.474 -12.592 76.129 1.00 39.15 80 ARG B C 1
ATOM 2758 O O . ARG B 1 80 ? -54.660 -13.482 75.928 1.00 39.43 80 ARG B O 1
ATOM 2766 N N . MET B 1 81 ? -56.640 -12.809 76.740 1.00 38.40 81 MET B N 1
ATOM 2767 C CA . MET B 1 81 ? -57.037 -14.155 77.130 1.00 38.03 81 MET B CA 1
ATOM 2768 C C . MET B 1 81 ? -57.037 -15.079 75.916 1.00 37.90 81 MET B C 1
ATOM 2769 O O . MET B 1 81 ? -56.513 -16.187 75.980 1.00 38.00 81 MET B O 1
ATOM 2774 N N . PHE B 1 82 ? -57.640 -14.627 74.826 1.00 38.19 82 PHE B N 1
ATOM 2775 C CA . PHE B 1 82 ? -57.633 -15.391 73.573 1.00 38.65 82 PHE B CA 1
ATOM 2776 C C . PHE B 1 82 ? -56.219 -15.575 73.017 1.00 39.52 82 PHE B C 1
ATOM 2777 O O . PHE B 1 82 ? -55.832 -16.678 72.739 1.00 40.64 82 PHE B O 1
ATOM 2785 N N . LYS B 1 83 ? -55.457 -14.496 72.895 1.00 40.33 83 LYS B N 1
ATOM 2786 C CA A LYS B 1 83 ? -54.091 -14.541 72.331 0.50 41.62 83 LYS B CA 1
ATOM 2787 C CA B LYS B 1 83 ? -54.092 -14.544 72.332 0.50 41.66 83 LYS B CA 1
ATOM 2788 C C . LYS B 1 83 ? -53.123 -15.405 73.147 1.00 42.24 83 LYS B C 1
ATOM 2789 O O . LYS B 1 83 ? -52.282 -16.102 72.589 1.00 43.62 83 LYS B O 1
ATOM 2800 N N . GLY B 1 84 ? -53.252 -15.355 74.460 1.00 41.64 84 GLY B N 1
ATOM 2801 C CA . GLY B 1 84 ? -52.384 -16.102 75.392 1.00 42.64 84 GLY B CA 1
ATOM 2802 C C . GLY B 1 84 ? -52.954 -17.388 75.955 1.00 41.99 84 GLY B C 1
ATOM 2803 O O . GLY B 1 84 ? -52.294 -18.044 76.739 1.00 41.87 84 GLY B O 1
ATOM 2804 N N . GLY B 1 85 ? -54.162 -17.748 75.525 1.00 41.54 85 GLY B N 1
ATOM 2805 C CA . GLY B 1 85 ? -54.860 -18.950 75.993 1.00 41.33 85 GLY B CA 1
ATOM 2806 C C . GLY B 1 85 ? -55.134 -19.932 74.869 1.00 41.66 85 GLY B C 1
ATOM 2807 O O . GLY B 1 85 ? -54.600 -19.808 73.761 1.00 42.89 85 GLY B O 1
ATOM 2808 N N . PHE B 1 86 ? -55.977 -20.916 75.163 1.00 41.47 86 PHE B N 1
ATOM 2809 C CA . PHE B 1 86 ? -56.228 -22.019 74.223 1.00 42.34 86 PHE B CA 1
ATOM 2810 C C . PHE B 1 86 ? -57.311 -21.569 73.241 1.00 41.37 86 PHE B C 1
ATOM 2811 O O . PHE B 1 86 ? -58.230 -20.852 73.663 1.00 40.59 86 PHE B O 1
ATOM 2819 N N . PRO B 1 87 ? -57.227 -21.931 71.945 1.00 43.42 87 PRO B N 1
ATOM 2820 C CA . PRO B 1 87 ? -56.153 -22.748 71.326 1.00 44.55 87 PRO B CA 1
ATOM 2821 C C . PRO B 1 87 ? -55.030 -21.960 70.635 1.00 45.31 87 PRO B C 1
ATOM 2822 O O . PRO B 1 87 ? -54.243 -22.549 69.898 1.00 46.67 87 PRO B O 1
ATOM 2826 N N . SER B 1 88 ? -54.969 -20.646 70.850 1.00 44.67 88 SER B N 1
ATOM 2827 C CA . SER B 1 88 ? -53.891 -19.829 70.301 1.00 45.93 88 SER B CA 1
ATOM 2828 C C . SER B 1 88 ? -52.541 -20.324 70.819 1.00 46.51 88 SER B C 1
ATOM 2829 O O . SER B 1 88 ? -51.579 -20.416 70.067 1.00 47.60 88 SER B O 1
ATOM 2832 N N . LYS B 1 89 ? -52.486 -20.661 72.102 1.00 45.56 89 LYS B N 1
ATOM 2833 C CA . LYS B 1 89 ? -51.361 -21.392 72.669 1.00 46.85 89 LYS B CA 1
ATOM 2834 C C . LYS B 1 89 ? -51.748 -22.863 72.846 1.00 47.30 89 LYS B C 1
ATOM 2835 O O . LYS B 1 89 ? -52.917 -23.174 73.193 1.00 46.09 89 LYS B O 1
ATOM 2841 N N . THR B 1 90 ? -50.762 -23.744 72.655 1.00 48.94 90 THR B N 1
ATOM 2842 C CA . THR B 1 90 ? -50.987 -25.179 72.806 1.00 49.81 90 THR B CA 1
ATOM 2843 C C . THR B 1 90 ? -50.998 -25.562 74.280 1.00 48.81 90 THR B C 1
ATOM 2844 O O . THR B 1 90 ? -50.560 -24.794 75.142 1.00 48.47 90 THR B O 1
ATOM 2848 N N . ALA B 1 91 ? -51.468 -26.777 74.553 1.00 48.86 91 ALA B N 1
ATOM 2849 C CA . ALA B 1 91 ? -51.442 -27.333 75.907 1.00 48.16 91 ALA B CA 1
ATOM 2850 C C . ALA B 1 91 ? -50.014 -27.336 76.504 1.00 49.21 91 ALA B C 1
ATOM 2851 O O . ALA B 1 91 ? -49.814 -26.893 77.649 1.00 47.47 91 ALA B O 1
ATOM 2853 N N . LYS B 1 92 ? -49.046 -27.830 75.726 1.00 50.86 92 LYS B N 1
ATOM 2854 C CA . LYS B 1 92 ? -47.646 -27.863 76.151 1.00 52.63 92 LYS B CA 1
ATOM 2855 C C . LYS B 1 92 ? -47.107 -26.480 76.565 1.00 52.41 92 LYS B C 1
ATOM 2856 O O . LYS B 1 92 ? -46.485 -26.339 77.627 1.00 53.28 92 LYS B O 1
ATOM 2862 N N . GLU B 1 93 ? -47.344 -25.484 75.723 1.00 51.57 93 GLU B N 1
ATOM 2863 C CA . GLU B 1 93 ? -46.951 -24.096 75.992 1.00 51.10 93 GLU B CA 1
ATOM 2864 C C . GLU B 1 93 ? -47.587 -23.511 77.246 1.00 49.96 93 GLU B C 1
ATOM 2865 O O . GLU B 1 93 ? -46.945 -22.751 77.962 1.00 50.54 93 GLU B O 1
ATOM 2871 N N . LEU B 1 94 ? -48.834 -23.874 77.511 1.00 48.45 94 LEU B N 1
ATOM 2872 C CA . LEU B 1 94 ? -49.544 -23.418 78.717 1.00 46.77 94 LEU B CA 1
ATOM 2873 C C . LEU B 1 94 ? -49.256 -24.204 80.018 1.00 47.12 94 LEU B C 1
ATOM 2874 O O . LEU B 1 94 ? -49.604 -23.746 81.086 1.00 46.15 94 LEU B O 1
ATOM 2879 N N . GLY B 1 95 ? -48.626 -25.369 79.918 1.00 48.86 95 GLY B N 1
ATOM 2880 C CA . GLY B 1 95 ? -48.371 -26.221 81.079 1.00 49.24 95 GLY B CA 1
ATOM 2881 C C . GLY B 1 95 ? -49.508 -27.188 81.369 1.00 48.58 95 GLY B C 1
ATOM 2882 O O . GLY B 1 95 ? -49.423 -27.965 82.310 1.00 49.19 95 GLY B O 1
ATOM 2883 N N . ALA B 1 96 ? -50.553 -27.156 80.550 1.00 47.76 96 ALA B N 1
ATOM 2884 C CA . ALA B 1 96 ? -51.646 -28.105 80.648 1.00 47.34 96 ALA B CA 1
ATOM 2885 C C . ALA B 1 96 ? -51.196 -29.438 80.052 1.00 49.37 96 ALA B C 1
ATOM 2886 O O . ALA B 1 96 ? -50.365 -29.472 79.164 1.00 51.39 96 ALA B O 1
ATOM 2888 N N . GLY B 1 97 ? -51.743 -30.528 80.556 1.00 49.66 97 GLY B N 1
ATOM 2889 C CA . GLY B 1 97 ? -51.411 -31.879 80.101 1.00 51.32 97 GLY B CA 1
ATOM 2890 C C . GLY B 1 97 ? -52.141 -32.343 78.859 1.00 51.48 97 GLY B C 1
ATOM 2891 O O . GLY B 1 97 ? -51.708 -33.289 78.212 1.00 54.38 97 GLY B O 1
ATOM 2892 N N . ASN B 1 98 ? -53.255 -31.696 78.526 1.00 49.66 98 ASN B N 1
ATOM 2893 C CA . ASN B 1 98 ? -54.051 -32.019 77.325 1.00 49.45 98 ASN B CA 1
ATOM 2894 C C . ASN B 1 98 ? -54.926 -30.823 76.957 1.00 47.69 98 ASN B C 1
ATOM 2895 O O . ASN B 1 98 ? -55.002 -29.851 77.720 1.00 46.60 98 ASN B O 1
ATOM 2900 N N . ASP B 1 99 ? -55.592 -30.904 75.806 1.00 47.80 99 ASP B N 1
ATOM 2901 C CA . ASP B 1 99 ? -56.432 -29.808 75.295 1.00 46.15 99 ASP B CA 1
ATOM 2902 C C . ASP B 1 99 ? -57.680 -29.473 76.129 1.00 43.92 99 ASP B C 1
ATOM 2903 O O . ASP B 1 99 ? -58.145 -28.334 76.092 1.00 41.87 99 ASP B O 1
ATOM 2908 N N . THR B 1 100 ? -58.224 -30.455 76.853 1.00 43.17 100 THR B N 1
ATOM 2909 C CA . THR B 1 100 ? -59.384 -30.223 77.720 1.00 42.14 100 THR B CA 1
ATOM 2910 C C . THR B 1 100 ? -58.976 -29.366 78.909 1.00 40.24 100 THR B C 1
ATOM 2911 O O . THR B 1 100 ? -59.678 -28.427 79.253 1.00 37.71 100 THR B O 1
ATOM 2915 N N . GLU B 1 101 ? -57.840 -29.706 79.512 1.00 40.99 101 GLU B N 1
ATOM 2916 C CA . GLU B 1 101 ? -57.271 -28.910 80.608 1.00 40.85 101 GLU B CA 1
ATOM 2917 C C . GLU B 1 101 ? -56.917 -27.494 80.164 1.00 40.15 101 GLU B C 1
ATOM 2918 O O . GLU B 1 101 ? -57.171 -26.540 80.897 1.00 38.00 101 GLU B O 1
ATOM 2924 N N . ALA B 1 102 ? -56.321 -27.370 78.973 1.00 40.59 102 ALA B N 1
ATOM 2925 C CA . ALA B 1 102 ? -55.944 -26.053 78.428 1.00 40.18 102 ALA B CA 1
ATOM 2926 C C . ALA B 1 102 ? -57.182 -25.197 78.164 1.00 38.38 102 ALA B C 1
ATOM 2927 O O . ALA B 1 102 ? -57.244 -24.045 78.567 1.00 36.76 102 ALA B O 1
ATOM 2929 N N . TRP B 1 103 ? -58.171 -25.778 77.501 1.00 38.72 103 TRP B N 1
ATOM 2930 C CA . TRP B 1 103 ? -59.439 -25.098 77.275 1.00 38.17 103 TRP B CA 1
ATOM 2931 C C . TRP B 1 103 ? -60.122 -24.666 78.599 1.00 36.62 103 TRP B C 1
ATOM 2932 O O . TRP B 1 103 ? -60.561 -23.521 78.721 1.00 35.77 103 TRP B O 1
ATOM 2943 N N . TYR B 1 104 ? -60.205 -25.572 79.570 1.00 37.07 104 TYR B N 1
ATOM 2944 C CA . TYR B 1 104 ? -60.881 -25.253 80.843 1.00 36.48 104 TYR B CA 1
ATOM 2945 C C . TYR B 1 104 ? -60.153 -24.137 81.613 1.00 35.56 104 TYR B C 1
ATOM 2946 O O . TYR B 1 104 ? -60.788 -23.250 82.178 1.00 34.92 104 TYR B O 1
ATOM 2955 N N . ALA B 1 105 ? -58.824 -24.214 81.634 1.00 36.20 105 ALA B N 1
ATOM 2956 C CA . ALA B 1 105 ? -57.981 -23.156 82.196 1.00 36.21 105 ALA B CA 1
ATOM 2957 C C . ALA B 1 105 ? -58.319 -21.803 81.597 1.00 36.22 105 ALA B C 1
ATOM 2958 O O . ALA B 1 105 ? -58.405 -20.817 82.317 1.00 35.46 105 ALA B O 1
ATOM 2960 N N . THR B 1 106 ? -58.530 -21.767 80.289 1.00 35.49 106 THR B N 1
ATOM 2961 C CA . THR B 1 106 ? -58.879 -20.537 79.621 1.00 35.40 106 THR B CA 1
ATOM 2962 C C . THR B 1 106 ? -60.298 -20.089 80.012 1.00 34.63 106 THR B C 1
ATOM 2963 O O . THR B 1 106 ? -60.524 -18.907 80.263 1.00 33.97 106 THR B O 1
ATOM 2967 N N . GLN B 1 107 ? -61.238 -21.027 80.077 1.00 34.88 107 GLN B N 1
ATOM 2968 C CA . GLN B 1 107 ? -62.609 -20.719 80.521 1.00 34.65 107 GLN B CA 1
ATOM 2969 C C . GLN B 1 107 ? -62.622 -20.189 81.966 1.00 34.57 107 GLN B C 1
ATOM 2970 O O . GLN B 1 107 ? -63.443 -19.334 82.317 1.00 33.22 107 GLN B O 1
ATOM 2976 N N . LEU B 1 108 ? -61.717 -20.702 82.794 1.00 35.21 108 LEU B N 1
ATOM 2977 C CA . LEU B 1 108 ? -61.600 -20.245 84.174 1.00 35.51 108 LEU B CA 1
ATOM 2978 C C . LEU B 1 108 ? -61.196 -18.754 84.200 1.00 34.91 108 LEU B C 1
ATOM 2979 O O . LEU B 1 108 ? -61.806 -17.959 84.886 1.00 35.41 108 LEU B O 1
ATOM 2984 N N . VAL B 1 109 ? -60.208 -18.388 83.391 1.00 35.53 109 VAL B N 1
ATOM 2985 C CA . VAL B 1 109 ? -59.838 -16.976 83.160 1.00 35.74 109 VAL B CA 1
ATOM 2986 C C . VAL B 1 109 ? -61.045 -16.148 82.705 1.00 35.15 109 VAL B C 1
ATOM 2987 O O . VAL B 1 109 ? -61.325 -15.088 83.268 1.00 35.77 109 VAL B O 1
ATOM 2991 N N . SER B 1 110 ? -61.765 -16.633 81.706 1.00 34.68 110 SER B N 1
ATOM 2992 C CA . SER B 1 110 ? -62.973 -15.943 81.251 1.00 34.79 110 SER B CA 1
ATOM 2993 C C . SER B 1 110 ? -63.978 -15.649 82.386 1.00 34.10 110 SER B C 1
ATOM 2994 O O . SER B 1 110 ? -64.481 -14.539 82.502 1.00 33.87 110 SER B O 1
ATOM 2997 N N . TRP B 1 111 ? -64.250 -16.655 83.215 1.00 34.24 111 TRP B N 1
ATOM 2998 C CA . TRP B 1 111 ? -65.195 -16.503 84.322 1.00 34.48 111 TRP B CA 1
ATOM 2999 C C . TRP B 1 111 ? -64.740 -15.438 85.325 1.00 34.78 111 TRP B C 1
ATOM 3000 O O . TRP B 1 111 ? -65.545 -14.624 85.771 1.00 35.46 111 TRP B O 1
ATOM 3011 N N . VAL B 1 112 ? -63.452 -15.446 85.649 1.00 34.77 112 VAL B N 1
ATOM 3012 C CA . VAL B 1 112 ? -62.859 -14.476 86.578 1.00 34.87 112 VAL B CA 1
ATOM 3013 C C . VAL B 1 112 ? -62.881 -13.068 85.975 1.00 35.42 112 VAL B C 1
ATOM 3014 O O . VAL B 1 112 ? -63.331 -12.139 86.615 1.00 34.79 112 VAL B O 1
ATOM 3018 N N . LEU B 1 113 ? -62.432 -12.927 84.725 1.00 35.42 113 LEU B N 1
ATOM 3019 C CA . LEU B 1 113 ? -62.451 -11.626 84.038 1.00 35.71 113 LEU B CA 1
ATOM 3020 C C . LEU B 1 113 ? -63.854 -11.041 83.939 1.00 35.45 113 LEU B C 1
ATOM 3021 O O . LEU B 1 113 ? -64.018 -9.844 84.030 1.00 36.22 113 LEU B O 1
ATOM 3026 N N . ALA B 1 114 ? -64.851 -11.895 83.740 1.00 35.18 114 ALA B N 1
ATOM 3027 C CA . ALA B 1 114 ? -66.247 -11.462 83.656 1.00 35.77 114 ALA B CA 1
ATOM 3028 C C . ALA B 1 114 ? -66.873 -11.142 85.031 1.00 35.54 114 ALA B C 1
ATOM 3029 O O . ALA B 1 114 ? -68.017 -10.696 85.104 1.00 34.29 114 ALA B O 1
ATOM 3031 N N . GLY B 1 115 ? -66.140 -11.405 86.107 1.00 36.21 115 GLY B N 1
ATOM 3032 C CA . GLY B 1 115 ? -66.566 -11.025 87.442 1.00 36.77 115 GLY B CA 1
ATOM 3033 C C . GLY B 1 115 ? -67.447 -12.041 88.157 1.00 36.44 115 GLY B C 1
ATOM 3034 O O . GLY B 1 115 ? -68.131 -11.702 89.107 1.00 37.82 115 GLY B O 1
ATOM 3035 N N . ASN B 1 116 ? -67.436 -13.283 87.713 1.00 36.01 116 ASN B N 1
ATOM 3036 C CA . ASN B 1 116 ? -68.307 -14.320 88.295 1.00 36.27 116 ASN B CA 1
ATOM 3037 C C . ASN B 1 116 ? -67.897 -14.698 89.730 1.00 36.13 116 ASN B C 1
ATOM 3038 O O . ASN B 1 116 ? -68.734 -15.008 90.551 1.00 35.15 116 ASN B O 1
ATOM 3043 N N . PHE B 1 117 ? -66.587 -14.713 89.941 1.00 36.10 117 PHE B N 1
ATOM 3044 C CA . PHE B 1 117 ? -65.970 -14.914 91.246 1.00 37.00 117 PHE B CA 1
ATOM 3045 C C . PHE B 1 117 ? -64.521 -14.416 91.211 1.00 37.22 117 PHE B C 1
ATOM 3046 O O . PHE B 1 117 ? -63.894 -14.263 90.109 1.00 36.96 117 PHE B O 1
ATOM 3054 N N . LYS B 1 118 ? -64.002 -14.168 92.402 1.00 36.97 118 LYS B N 1
ATOM 3055 C CA . LYS B 1 118 ? -62.609 -13.780 92.594 1.00 37.26 118 LYS B CA 1
ATOM 3056 C C . LYS B 1 118 ? -61.720 -15.029 92.652 1.00 36.20 118 LYS B C 1
ATOM 3057 O O . LYS B 1 118 ? -62.212 -16.133 92.912 1.00 35.23 118 LYS B O 1
ATOM 3063 N N . VAL B 1 119 ? -60.419 -14.828 92.434 1.00 36.36 119 VAL B N 1
ATOM 3064 C CA . VAL B 1 119 ? -59.417 -15.885 92.528 1.00 36.51 119 VAL B CA 1
ATOM 3065 C C . VAL B 1 119 ? -59.366 -16.499 93.948 1.00 37.52 119 VAL B C 1
ATOM 3066 O O . VAL B 1 119 ? -59.200 -17.704 94.091 1.00 36.82 119 VAL B O 1
ATOM 3070 N N . SER B 1 120 ? -59.552 -15.684 94.975 1.00 37.97 120 SER B N 1
ATOM 3071 C CA . SER B 1 120 ? -59.573 -16.173 96.350 1.00 39.36 120 SER B CA 1
ATOM 3072 C C . SER B 1 120 ? -60.749 -17.127 96.664 1.00 38.55 120 SER B C 1
ATOM 3073 O O . SER B 1 120 ? -60.677 -17.870 97.652 1.00 37.29 120 SER B O 1
ATOM 3076 N N . GLN B 1 121 ? -61.808 -17.088 95.848 1.00 37.59 121 GLN B N 1
ATOM 3077 C CA . GLN B 1 121 ? -62.903 -18.055 95.978 1.00 37.30 121 GLN B CA 1
ATOM 3078 C C . GLN B 1 121 ? -62.621 -19.431 95.322 1.00 37.21 121 GLN B C 1
ATOM 3079 O O . GLN B 1 121 ? -63.345 -20.396 95.581 1.00 38.43 121 GLN B O 1
ATOM 3085 N N . ILE B 1 122 ? -61.604 -19.531 94.470 1.00 36.94 122 ILE B N 1
ATOM 3086 C CA . ILE B 1 122 ? -61.352 -20.783 93.757 1.00 36.29 122 ILE B CA 1
ATOM 3087 C C . ILE B 1 122 ? -60.802 -21.843 94.718 1.00 36.76 122 ILE B C 1
ATOM 3088 O O . ILE B 1 122 ? -59.821 -21.599 95.409 1.00 36.47 122 ILE B O 1
ATOM 3093 N N . VAL B 1 123 ? -61.460 -23.006 94.748 1.00 36.60 123 VAL B N 1
ATOM 3094 C CA . VAL B 1 123 ? -60.985 -24.202 95.454 1.00 37.03 123 VAL B CA 1
ATOM 3095 C C . VAL B 1 123 ? -60.237 -25.102 94.458 1.00 37.04 123 VAL B C 1
ATOM 3096 O O . VAL B 1 123 ? -60.828 -25.638 93.519 1.00 36.11 123 VAL B O 1
ATOM 3100 N N . TRP B 1 124 ? -58.941 -25.286 94.674 1.00 37.82 124 TRP B N 1
ATOM 3101 C CA . TRP B 1 124 ? -58.055 -25.950 93.719 1.00 37.72 124 TRP B CA 1
ATOM 3102 C C . TRP B 1 124 ? -58.042 -27.452 93.931 1.00 37.90 124 TRP B C 1
ATOM 3103 O O . TRP B 1 124 ? -57.003 -28.052 94.203 1.00 38.81 124 TRP B O 1
ATOM 3114 N N . SER B 1 125 ? -59.217 -28.051 93.791 1.00 37.41 125 SER B N 1
ATOM 3115 C CA . SER B 1 125 ? -59.395 -29.494 93.906 1.00 38.24 125 SER B CA 1
ATOM 3116 C C . SER B 1 125 ? -60.809 -29.838 93.457 1.00 37.69 125 SER B C 1
ATOM 3117 O O . SER B 1 125 ? -61.721 -29.005 93.530 1.00 37.06 125 SER B O 1
ATOM 3120 N N . HIS B 1 126 ? -60.968 -31.069 92.982 1.00 38.40 126 HIS B N 1
ATOM 3121 C CA . HIS B 1 126 ? -62.254 -31.594 92.541 1.00 38.86 126 HIS B CA 1
ATOM 3122 C C . HIS B 1 126 ? -62.275 -33.115 92.783 1.00 40.45 126 HIS B C 1
ATOM 3123 O O . HIS B 1 126 ? -61.289 -33.797 92.471 1.00 41.88 126 HIS B O 1
ATOM 3130 N N . PRO B 1 127 ? -63.387 -33.664 93.330 1.00 40.44 127 PRO B N 1
ATOM 3131 C CA . PRO B 1 127 ? -63.429 -35.115 93.681 1.00 41.65 127 PRO B CA 1
ATOM 3132 C C . PRO B 1 127 ? -63.230 -36.142 92.527 1.00 43.17 127 PRO B C 1
ATOM 3133 O O . PRO B 1 127 ? -62.922 -37.296 92.798 1.00 44.87 127 PRO B O 1
ATOM 3137 N N . ASN B 1 128 ? -63.390 -35.708 91.273 1.00 43.01 128 ASN B N 1
ATOM 3138 C CA . ASN B 1 128 ? -63.296 -36.559 90.073 1.00 44.07 128 ASN B CA 1
ATOM 3139 C C . ASN B 1 128 ? -61.981 -36.394 89.299 1.00 44.24 128 ASN B C 1
ATOM 3140 O O . ASN B 1 128 ? -61.813 -37.005 88.236 1.00 45.89 128 ASN B O 1
ATOM 3145 N N . HIS B 1 129 ? -61.065 -35.566 89.795 1.00 43.05 129 HIS B N 1
ATOM 3146 C CA . HIS B 1 129 ? -59.776 -35.357 89.131 1.00 43.42 129 HIS B CA 1
ATOM 3147 C C . HIS B 1 129 ? -58.645 -35.343 90.144 1.00 44.03 129 HIS B C 1
ATOM 3148 O O . HIS B 1 129 ? -58.825 -34.919 91.288 1.00 42.69 129 HIS B O 1
ATOM 3155 N N . THR B 1 130 ? -57.470 -35.792 89.709 1.00 45.47 130 THR B N 1
ATOM 3156 C CA . THR B 1 130 ? -56.318 -35.912 90.612 1.00 46.24 130 THR B CA 1
ATOM 3157 C C . THR B 1 130 ? -55.746 -34.525 90.907 1.00 45.32 130 THR B C 1
ATOM 3158 O O . THR B 1 130 ? -56.027 -33.564 90.195 1.00 45.18 130 THR B O 1
ATOM 3162 N N . ALA B 1 131 ? -54.950 -34.436 91.963 1.00 45.81 131 ALA B N 1
ATOM 3163 C CA . ALA B 1 131 ? -54.252 -33.207 92.314 1.00 45.23 131 ALA B CA 1
ATOM 3164 C C . ALA B 1 131 ? -53.312 -32.746 91.189 1.00 45.93 131 ALA B C 1
ATOM 3165 O O . ALA B 1 131 ? -53.165 -31.544 90.978 1.00 44.87 131 ALA B O 1
ATOM 3167 N N . ALA B 1 132 ? -52.683 -33.690 90.479 1.00 47.23 132 ALA B N 1
ATOM 3168 C CA . ALA B 1 132 ? -51.767 -33.361 89.384 1.00 48.29 132 ALA B CA 1
ATOM 3169 C C . ALA B 1 132 ? -52.510 -32.745 88.183 1.00 47.34 132 ALA B C 1
ATOM 3170 O O . ALA B 1 132 ? -52.023 -31.780 87.582 1.00 47.57 132 ALA B O 1
ATOM 3172 N N . GLU B 1 133 ? -53.693 -33.285 87.864 1.00 46.72 133 GLU B N 1
ATOM 3173 C CA . GLU B 1 133 ? -54.570 -32.696 86.834 1.00 45.95 133 GLU B CA 1
ATOM 3174 C C . GLU B 1 133 ? -54.948 -31.255 87.175 1.00 43.95 133 GLU B C 1
ATOM 3175 O O . GLU B 1 133 ? -54.753 -30.340 86.382 1.00 43.46 133 GLU B O 1
ATOM 3181 N N . THR B 1 134 ? -55.465 -31.061 88.381 1.00 43.10 134 THR B N 1
ATOM 3182 C CA . THR B 1 134 ? -55.884 -29.743 88.841 1.00 41.39 134 THR B CA 1
ATOM 3183 C C . THR B 1 134 ? -54.695 -28.770 88.862 1.00 41.61 134 THR B C 1
ATOM 3184 O O . THR B 1 134 ? -54.851 -27.628 88.458 1.00 41.44 134 THR B O 1
ATOM 3188 N N . ALA B 1 135 ? -53.524 -29.230 89.290 1.00 42.69 135 ALA B N 1
ATOM 3189 C CA . ALA B 1 135 ? -52.309 -28.397 89.348 1.00 43.42 135 ALA B CA 1
ATOM 3190 C C . ALA B 1 135 ? -51.812 -27.935 87.959 1.00 44.15 135 ALA B C 1
ATOM 3191 O O . ALA B 1 135 ? -51.337 -26.800 87.812 1.00 43.66 135 ALA B O 1
ATOM 3193 N N . ARG B 1 136 ? -51.910 -28.800 86.951 1.00 44.40 136 ARG B N 1
ATOM 3194 C CA . ARG B 1 136 ? -51.646 -28.381 85.564 1.00 44.91 136 ARG B CA 1
ATOM 3195 C C . ARG B 1 136 ? -52.628 -27.288 85.128 1.00 42.89 136 ARG B C 1
ATOM 3196 O O . ARG B 1 136 ? -52.229 -26.276 84.566 1.00 42.19 136 ARG B O 1
ATOM 3204 N N . VAL B 1 137 ? -53.907 -27.481 85.451 1.00 41.83 137 VAL B N 1
ATOM 3205 C CA . VAL B 1 137 ? -54.922 -26.459 85.191 1.00 40.60 137 VAL B CA 1
ATOM 3206 C C . VAL B 1 137 ? -54.609 -25.132 85.929 1.00 40.41 137 VAL B C 1
ATOM 3207 O O . VAL B 1 137 ? -54.689 -24.050 85.327 1.00 39.40 137 VAL B O 1
ATOM 3211 N N . LYS B 1 138 ? -54.223 -25.225 87.200 1.00 39.81 138 LYS B N 1
ATOM 3212 C CA . LYS B 1 138 ? -53.827 -24.057 87.978 1.00 40.22 138 LYS B CA 1
ATOM 3213 C C . LYS B 1 138 ? -52.639 -23.297 87.354 1.00 41.03 138 LYS B C 1
ATOM 3214 O O . LYS B 1 138 ? -52.650 -22.063 87.263 1.00 39.84 138 LYS B O 1
ATOM 3220 N N . LYS B 1 139 ? -51.611 -24.046 86.957 1.00 42.55 139 LYS B N 1
ATOM 3221 C CA . LYS B 1 139 ? -50.434 -23.492 86.291 1.00 44.04 139 LYS B CA 1
ATOM 3222 C C . LYS B 1 139 ? -50.832 -22.778 84.983 1.00 43.24 139 LYS B C 1
ATOM 3223 O O . LYS B 1 139 ? -50.436 -21.629 84.771 1.00 42.74 139 LYS B O 1
ATOM 3229 N N . ALA B 1 140 ? -51.636 -23.444 84.147 1.00 42.62 140 ALA B N 1
ATOM 3230 C CA . ALA B 1 140 ? -52.150 -22.839 82.914 1.00 41.88 140 ALA B CA 1
ATOM 3231 C C . ALA B 1 140 ? -52.986 -21.587 83.170 1.00 40.38 140 ALA B C 1
ATOM 3232 O O . ALA B 1 140 ? -52.772 -20.566 82.508 1.00 39.55 140 ALA B O 1
ATOM 3234 N N . PHE B 1 141 ? -53.916 -21.674 84.125 1.00 39.55 141 PHE B N 1
ATOM 3235 C CA . PHE B 1 141 ? -54.723 -20.521 84.574 1.00 38.73 141 PHE B CA 1
ATOM 3236 C C . PHE B 1 141 ? -53.875 -19.301 84.922 1.00 39.04 141 PHE B C 1
ATOM 3237 O O . PHE B 1 141 ? -54.098 -18.205 84.414 1.00 38.50 141 PHE B O 1
ATOM 3245 N N . GLU B 1 142 ? -52.907 -19.506 85.806 1.00 40.18 142 GLU B N 1
ATOM 3246 C CA . GLU B 1 142 ? -52.045 -18.414 86.290 1.00 41.03 142 GLU B CA 1
ATOM 3247 C C . GLU B 1 142 ? -51.225 -17.772 85.180 1.00 41.26 142 GLU B C 1
ATOM 3248 O O . GLU B 1 142 ? -51.020 -16.555 85.179 1.00 41.74 142 GLU B O 1
ATOM 3254 N N . LYS B 1 143 ? -50.744 -18.588 84.245 1.00 41.61 143 LYS B N 1
ATOM 3255 C CA . LYS B 1 143 ? -50.058 -18.051 83.080 1.00 42.54 143 LYS B CA 1
ATOM 3256 C C . LYS B 1 143 ? -51.002 -17.164 82.278 1.00 41.18 143 LYS B C 1
ATOM 3257 O O . LYS B 1 143 ? -50.692 -16.010 82.021 1.00 41.51 143 LYS B O 1
ATOM 3263 N N . ILE B 1 144 ? -52.158 -17.700 81.908 1.00 39.93 144 ILE B N 1
ATOM 3264 C CA . ILE B 1 144 ? -53.104 -16.979 81.039 1.00 39.48 144 ILE B CA 1
ATOM 3265 C C . ILE B 1 144 ? -53.628 -15.721 81.744 1.00 39.11 144 ILE B C 1
ATOM 3266 O O . ILE B 1 144 ? -53.676 -14.644 81.152 1.00 38.77 144 ILE B O 1
ATOM 3271 N N . TYR B 1 145 ? -54.007 -15.862 83.015 1.00 39.22 145 TYR B N 1
ATOM 3272 C CA . TYR B 1 145 ? -54.562 -14.758 83.795 1.00 38.48 145 TYR B CA 1
ATOM 3273 C C . TYR B 1 145 ? -53.550 -13.618 83.945 1.00 39.47 145 TYR B C 1
ATOM 3274 O O . TYR B 1 145 ? -53.873 -12.457 83.691 1.00 38.77 145 TYR B O 1
ATOM 3283 N N . ASP B 1 146 ? -52.321 -13.958 84.329 1.00 40.71 146 ASP B N 1
ATOM 3284 C CA . ASP B 1 146 ? -51.256 -12.968 84.443 1.00 42.21 146 ASP B CA 1
ATOM 3285 C C . ASP B 1 146 ? -51.094 -12.169 83.144 1.00 42.12 146 ASP B C 1
ATOM 3286 O O . ASP B 1 146 ? -50.999 -10.942 83.176 1.00 41.83 146 ASP B O 1
ATOM 3291 N N . TYR B 1 147 ? -51.092 -12.870 82.007 1.00 41.37 147 TYR B N 1
ATOM 3292 C CA . TYR B 1 147 ? -50.985 -12.216 80.715 1.00 41.47 147 TYR B CA 1
ATOM 3293 C C . TYR B 1 147 ? -52.212 -11.328 80.420 1.00 40.00 147 TYR B C 1
ATOM 3294 O O . TYR B 1 147 ? -52.065 -10.185 79.996 1.00 40.23 147 TYR B O 1
ATOM 3303 N N . ALA B 1 148 ? -53.411 -11.843 80.674 1.00 38.80 148 ALA B N 1
ATOM 3304 C CA . ALA B 1 148 ? -54.640 -11.080 80.462 1.00 38.72 148 ALA B CA 1
ATOM 3305 C C . ALA B 1 148 ? -54.712 -9.786 81.291 1.00 40.35 148 ALA B C 1
ATOM 3306 O O . ALA B 1 148 ? -55.045 -8.734 80.751 1.00 40.45 148 ALA B O 1
ATOM 3308 N N . LYS B 1 149 ? -54.379 -9.880 82.587 1.00 40.67 149 LYS B N 1
ATOM 3309 C CA . LYS B 1 149 ? -54.366 -8.728 83.480 1.00 42.16 149 LYS B CA 1
ATOM 3310 C C . LYS B 1 149 ? -53.203 -7.783 83.204 1.00 44.07 149 LYS B C 1
ATOM 3311 O O . LYS B 1 149 ? -53.396 -6.570 83.144 1.00 45.47 149 LYS B O 1
ATOM 3317 N N . ASN B 1 150 ? -51.998 -8.336 83.064 1.00 44.60 150 ASN B N 1
ATOM 3318 C CA . ASN B 1 150 ? -50.763 -7.542 83.118 1.00 46.01 150 ASN B CA 1
ATOM 3319 C C . ASN B 1 150 ? -49.998 -7.395 81.809 1.00 46.34 150 ASN B C 1
ATOM 3320 O O . ASN B 1 150 ? -49.071 -6.601 81.756 1.00 47.93 150 ASN B O 1
ATOM 3325 N N . GLY B 1 151 ? -50.375 -8.140 80.770 1.00 45.23 151 GLY B N 1
ATOM 3326 C CA . GLY B 1 151 ? -49.730 -8.042 79.441 1.00 45.81 151 GLY B CA 1
ATOM 3327 C C . GLY B 1 151 ? -50.053 -6.715 78.771 1.00 46.38 151 GLY B C 1
ATOM 3328 O O . GLY B 1 151 ? -50.998 -6.030 79.173 1.00 45.94 151 GLY B O 1
ATOM 3329 N N . LYS B 1 152 ? -49.285 -6.357 77.751 1.00 58.78 152 LYS B N 1
ATOM 3330 C CA . LYS B 1 152 ? -49.409 -5.040 77.101 1.00 57.80 152 LYS B CA 1
ATOM 3331 C C . LYS B 1 152 ? -50.114 -5.041 75.745 1.00 54.59 152 LYS B C 1
ATOM 3332 O O . LYS B 1 152 ? -50.578 -3.981 75.299 1.00 53.75 152 LYS B O 1
ATOM 3338 N N . ASP B 1 153 ? -50.224 -6.202 75.100 1.00 53.53 153 ASP B N 1
ATOM 3339 C CA . ASP B 1 153 ? -50.747 -6.285 73.713 1.00 50.76 153 ASP B CA 1
ATOM 3340 C C . ASP B 1 153 ? -52.246 -6.017 73.661 1.00 48.72 153 ASP B C 1
ATOM 3341 O O . ASP B 1 153 ? -52.997 -6.412 74.568 1.00 48.83 153 ASP B O 1
ATOM 3346 N N . THR B 1 154 ? -52.656 -5.363 72.581 1.00 47.40 154 THR B N 1
ATOM 3347 C CA . THR B 1 154 ? -54.044 -4.942 72.352 1.00 45.82 154 THR B CA 1
ATOM 3348 C C . THR B 1 154 ? -54.394 -5.241 70.902 1.00 44.36 154 THR B C 1
ATOM 3349 O O . THR B 1 154 ? -53.496 -5.536 70.105 1.00 44.33 154 THR B O 1
ATOM 3353 N N . PRO B 1 155 ? -55.694 -5.146 70.530 1.00 43.64 155 PRO B N 1
ATOM 3354 C CA . PRO B 1 155 ? -56.076 -5.284 69.112 1.00 42.14 155 PRO B CA 1
ATOM 3355 C C . PRO B 1 155 ? -55.905 -4.013 68.258 1.00 42.01 155 PRO B C 1
ATOM 3356 O O . PRO B 1 155 ? -56.436 -3.947 67.144 1.00 40.64 155 PRO B O 1
ATOM 3360 N N . ASN B 1 156 ? -55.162 -3.024 68.769 1.00 42.80 156 ASN B N 1
ATOM 3361 C CA . ASN B 1 156 ? -54.946 -1.763 68.095 1.00 42.97 156 ASN B CA 1
ATOM 3362 C C . ASN B 1 156 ? -54.409 -1.940 66.660 1.00 42.11 156 ASN B C 1
ATOM 3363 O O . ASN B 1 156 ? -53.528 -2.769 66.402 1.00 42.44 156 ASN B O 1
ATOM 3368 N N . THR B 1 157 ? -54.992 -1.177 65.738 1.00 41.11 157 THR B N 1
ATOM 3369 C CA . THR B 1 157 ? -54.514 -1.065 64.371 1.00 40.30 157 THR B CA 1
ATOM 3370 C C . THR B 1 157 ? -53.539 0.101 64.323 1.00 40.38 157 THR B C 1
ATOM 3371 O O . THR B 1 157 ? -53.903 1.222 64.654 1.00 40.39 157 THR B O 1
ATOM 3375 N N . GLU B 1 158 ? -52.291 -0.188 63.957 1.00 40.78 158 GLU B N 1
ATOM 3376 C CA . GLU B 1 158 ? -51.298 0.837 63.672 1.00 41.67 158 GLU B CA 1
ATOM 3377 C C . GLU B 1 158 ? -51.435 1.176 62.181 1.00 40.77 158 GLU B C 1
ATOM 3378 O O . GLU B 1 158 ? -51.549 0.280 61.341 1.00 39.98 158 GLU B O 1
ATOM 3384 N N . PHE B 1 159 ? -51.442 2.469 61.873 1.00 40.85 159 PHE B N 1
ATOM 3385 C CA . PHE B 1 159 ? -51.430 2.941 60.504 1.00 40.31 159 PHE B CA 1
ATOM 3386 C C . PHE B 1 159 ? -50.709 4.273 60.396 1.00 41.01 159 PHE B C 1
ATOM 3387 O O . PHE B 1 159 ? -50.990 5.214 61.157 1.00 42.01 159 PHE B O 1
ATOM 3395 N N . SER B 1 160 ? -49.768 4.344 59.456 1.00 40.65 160 SER B N 1
ATOM 3396 C CA . SER B 1 160 ? -49.037 5.573 59.212 1.00 41.30 160 SER B CA 1
ATOM 3397 C C . SER B 1 160 ? -48.666 5.734 57.730 1.00 41.18 160 SER B C 1
ATOM 3398 O O . SER B 1 160 ? -48.433 4.755 57.012 1.00 40.05 160 SER B O 1
ATOM 3401 N N . ILE B 1 161 ? -48.638 6.994 57.304 1.00 41.96 161 ILE B N 1
ATOM 3402 C CA . ILE B 1 161 ? -48.071 7.412 56.036 1.00 41.62 161 ILE B CA 1
ATOM 3403 C C . ILE B 1 161 ? -46.984 8.411 56.396 1.00 43.24 161 ILE B C 1
ATOM 3404 O O . ILE B 1 161 ? -47.256 9.413 57.063 1.00 43.96 161 ILE B O 1
ATOM 3409 N N . THR B 1 162 ? -45.760 8.142 55.948 1.00 44.42 162 THR B N 1
ATOM 3410 C CA . THR B 1 162 ? -44.591 8.942 56.329 1.00 46.00 162 THR B CA 1
ATOM 3411 C C . THR B 1 162 ? -43.783 9.310 55.078 1.00 46.71 162 THR B C 1
ATOM 3412 O O . THR B 1 162 ? -43.449 8.439 54.274 1.00 46.41 162 THR B O 1
ATOM 3416 N N . ALA B 1 163 ? -43.486 10.603 54.928 1.00 47.40 163 ALA B N 1
ATOM 3417 C CA . ALA B 1 163 ? -42.671 11.100 53.823 1.00 48.41 163 ALA B CA 1
ATOM 3418 C C . ALA B 1 163 ? -41.274 10.538 54.000 1.00 50.88 163 ALA B C 1
ATOM 3419 O O . ALA B 1 163 ? -40.739 10.569 55.109 1.00 52.64 163 ALA B O 1
ATOM 3421 N N . SER B 1 164 ? -40.722 9.978 52.924 1.00 51.56 164 SER B N 1
ATOM 3422 C CA . SER B 1 164 ? -39.384 9.384 52.941 1.00 54.03 164 SER B CA 1
ATOM 3423 C C . SER B 1 164 ? -38.365 10.225 52.168 1.00 56.06 164 SER B C 1
ATOM 3424 O O . SER B 1 164 ? -37.234 10.394 52.627 1.00 59.54 164 SER B O 1
ATOM 3427 N N . LYS B 1 165 ? -38.759 10.745 51.010 1.00 54.40 165 LYS B N 1
ATOM 3428 C CA . LYS B 1 165 ? -37.878 11.580 50.205 1.00 55.80 165 LYS B CA 1
ATOM 3429 C C . LYS B 1 165 ? -38.666 12.443 49.221 1.00 54.09 165 LYS B C 1
ATOM 3430 O O . LYS B 1 165 ? -39.823 12.163 48.897 1.00 52.34 165 LYS B O 1
ATOM 3436 N N . THR B 1 166 ? -37.998 13.496 48.765 1.00 54.80 166 THR B N 1
ATOM 3437 C CA . THR B 1 166 ? -38.521 14.404 47.749 1.00 53.52 166 THR B CA 1
ATOM 3438 C C . THR B 1 166 ? -37.418 14.624 46.737 1.00 55.12 166 THR B C 1
ATOM 3439 O O . THR B 1 166 ? -36.243 14.641 47.097 1.00 57.15 166 THR B O 1
ATOM 3443 N N . ALA B 1 167 ? -37.792 14.770 45.470 1.00 54.58 167 ALA B N 1
ATOM 3444 C CA . ALA B 1 167 ? -36.820 15.067 44.422 1.00 56.37 167 ALA B CA 1
ATOM 3445 C C . ALA B 1 167 ? -37.497 15.623 43.183 1.00 55.61 167 ALA B C 1
ATOM 3446 O O . ALA B 1 167 ? -38.652 15.298 42.881 1.00 54.40 167 ALA B O 1
ATOM 3448 N N . ASP B 1 168 ? -36.758 16.456 42.462 1.00 56.81 168 ASP B N 1
ATOM 3449 C CA . ASP B 1 168 ? -37.156 16.875 41.133 1.00 56.65 168 ASP B CA 1
ATOM 3450 C C . ASP B 1 168 ? -36.628 15.825 40.157 1.00 58.74 168 ASP B C 1
ATOM 3451 O O . ASP B 1 168 ? -35.465 15.410 40.244 1.00 61.43 168 ASP B O 1
ATOM 3456 N N . GLU B 1 169 ? -37.510 15.356 39.276 1.00 58.15 169 GLU B N 1
ATOM 3457 C CA . GLU B 1 169 ? -37.218 14.280 38.318 1.00 59.37 169 GLU B CA 1
ATOM 3458 C C . GLU B 1 169 ? -37.984 14.603 37.041 1.00 58.72 169 GLU B C 1
ATOM 3459 O O . GLU B 1 169 ? -39.217 14.681 37.065 1.00 56.98 169 GLU B O 1
ATOM 3465 N N . GLY B 1 170 ? -37.261 14.784 35.941 1.00 60.56 170 GLY B N 1
ATOM 3466 C CA . GLY B 1 170 ? -37.851 15.193 34.666 1.00 60.68 170 GLY B CA 1
ATOM 3467 C C . GLY B 1 170 ? -38.686 16.454 34.806 1.00 58.35 170 GLY B C 1
ATOM 3468 O O . GLY B 1 170 ? -38.210 17.452 35.300 1.00 58.11 170 GLY B O 1
ATOM 3469 N N . LYS B 1 171 ? -39.946 16.380 34.409 1.00 57.04 171 LYS B N 1
ATOM 3470 C CA . LYS B 1 171 ? -40.873 17.501 34.459 1.00 55.52 171 LYS B CA 1
ATOM 3471 C C . LYS B 1 171 ? -41.747 17.529 35.754 1.00 53.37 171 LYS B C 1
ATOM 3472 O O . LYS B 1 171 ? -42.774 18.213 35.796 1.00 52.28 171 LYS B O 1
ATOM 3478 N N . TYR B 1 172 ? -41.324 16.825 36.807 1.00 52.92 172 TYR B N 1
ATOM 3479 C CA . TYR B 1 172 ? -42.114 16.736 38.036 1.00 51.14 172 TYR B CA 1
ATOM 3480 C C . TYR B 1 172 ? -41.308 17.029 39.292 1.00 50.86 172 TYR B C 1
ATOM 3481 O O . TYR B 1 172 ? -40.136 16.642 39.396 1.00 51.79 172 TYR B O 1
ATOM 3490 N N . HIS B 1 173 ? -41.952 17.720 40.240 1.00 49.86 173 HIS B N 1
ATOM 3491 C CA . HIS B 1 173 ? -41.580 17.643 41.650 1.00 49.28 173 HIS B CA 1
ATOM 3492 C C . HIS B 1 173 ? -42.171 16.324 42.144 1.00 48.78 173 HIS B C 1
ATOM 3493 O O . HIS B 1 173 ? -43.360 16.080 41.928 1.00 48.37 173 HIS B O 1
ATOM 3500 N N . THR B 1 174 ? -41.357 15.485 42.784 1.00 49.20 174 THR B N 1
ATOM 3501 C CA . THR B 1 174 ? -41.810 14.169 43.282 1.00 48.75 174 THR B CA 1
ATOM 3502 C C . THR B 1 174 ? -41.759 14.093 44.814 1.00 47.81 174 THR B C 1
ATOM 3503 O O . THR B 1 174 ? -40.856 14.634 45.447 1.00 48.71 174 THR B O 1
ATOM 3507 N N . PHE B 1 175 ? -42.750 13.433 45.391 1.00 46.43 175 PHE B N 1
ATOM 3508 C CA . PHE B 1 175 ? -42.852 13.257 46.853 1.00 45.67 175 PHE B CA 1
ATOM 3509 C C . PHE B 1 175 ? -43.175 11.793 47.119 1.00 44.88 175 PHE B C 1
ATOM 3510 O O . PHE B 1 175 ? -44.254 11.332 46.784 1.00 43.19 175 PHE B O 1
ATOM 3518 N N . THR B 1 176 ? -42.223 11.069 47.691 1.00 46.48 176 THR B N 1
ATOM 3519 C CA . THR B 1 176 ? -42.424 9.661 48.036 1.00 47.07 176 THR B CA 1
ATOM 3520 C C . THR B 1 176 ? -42.798 9.517 49.516 1.00 46.02 176 THR B C 1
ATOM 3521 O O . THR B 1 176 ? -42.264 10.217 50.366 1.00 46.07 176 THR B O 1
ATOM 3525 N N . TYR B 1 177 ? -43.728 8.606 49.785 1.00 45.56 177 TYR B N 1
ATOM 3526 C CA . TYR B 1 177 ? -44.227 8.320 51.143 1.00 45.35 177 TYR B CA 1
ATOM 3527 C C . TYR B 1 177 ? -44.198 6.812 51.396 1.00 45.93 177 TYR B C 1
ATOM 3528 O O . TYR B 1 177 ? -44.447 6.039 50.471 1.00 47.43 177 TYR B O 1
ATOM 3537 N N . LYS B 1 178 ? -43.890 6.403 52.621 1.00 45.82 178 LYS B N 1
ATOM 3538 C CA . LYS B 1 178 ? -44.012 4.999 53.053 1.00 45.87 178 LYS B CA 1
ATOM 3539 C C . LYS B 1 178 ? -45.302 4.776 53.844 1.00 44.07 178 LYS B C 1
ATOM 3540 O O . LYS B 1 178 ? -45.616 5.556 54.755 1.00 43.20 178 LYS B O 1
ATOM 3546 N N . THR B 1 179 ? -46.038 3.716 53.497 1.00 43.71 179 THR B N 1
ATOM 3547 C CA . THR B 1 179 ? -47.189 3.274 54.280 1.00 42.71 179 THR B CA 1
ATOM 3548 C C . THR B 1 179 ? -46.737 2.160 55.215 1.00 44.16 179 THR B C 1
ATOM 3549 O O . THR B 1 179 ? -45.821 1.397 54.878 1.00 45.72 179 THR B O 1
ATOM 3553 N N . ALA B 1 180 ? -47.382 2.078 56.381 1.00 43.43 180 ALA B N 1
ATOM 3554 C CA . ALA B 1 180 ? -47.121 1.012 57.336 1.00 44.19 180 ALA B CA 1
ATOM 3555 C C . ALA B 1 180 ? -48.387 0.655 58.118 1.00 42.96 180 ALA B C 1
ATOM 3556 O O . ALA B 1 180 ? -49.174 1.529 58.481 1.00 42.01 180 ALA B O 1
ATOM 3558 N N . SER B 1 181 ? -48.565 -0.641 58.359 1.00 43.38 181 SER B N 1
ATOM 3559 C CA . SER B 1 181 ? -49.647 -1.140 59.200 1.00 42.62 181 SER B CA 1
ATOM 3560 C C . SER B 1 181 ? -49.331 -2.528 59.746 1.00 43.44 181 SER B C 1
ATOM 3561 O O . SER B 1 181 ? -48.631 -3.307 59.121 1.00 44.62 181 SER B O 1
ATOM 3564 N N . ASN B 1 182 ? -49.869 -2.823 60.920 1.00 43.02 182 ASN B N 1
ATOM 3565 C CA . ASN B 1 182 ? -49.839 -4.182 61.462 1.00 43.57 182 ASN B CA 1
ATOM 3566 C C . ASN B 1 182 ? -51.061 -5.018 61.051 1.00 42.82 182 ASN B C 1
ATOM 3567 O O . ASN B 1 182 ? -51.201 -6.127 61.517 1.00 43.36 182 ASN B O 1
ATOM 3572 N N . LYS B 1 183 ? -51.929 -4.494 60.184 1.00 41.49 183 LYS B N 1
ATOM 3573 C CA . LYS B 1 183 ? -53.077 -5.245 59.653 1.00 41.14 183 LYS B CA 1
ATOM 3574 C C . LYS B 1 183 ? -53.043 -5.234 58.115 1.00 41.73 183 LYS B C 1
ATOM 3575 O O . LYS B 1 183 ? -52.461 -4.324 57.524 1.00 40.90 183 LYS B O 1
ATOM 3581 N N . THR B 1 184 ? -53.673 -6.231 57.489 1.00 42.50 184 THR B N 1
ATOM 3582 C CA . THR B 1 184 ? -53.721 -6.303 56.023 1.00 44.00 184 THR B CA 1
ATOM 3583 C C . THR B 1 184 ? -54.963 -5.551 55.500 1.00 43.15 184 THR B C 1
ATOM 3584 O O . THR B 1 184 ? -56.024 -5.515 56.175 1.00 42.36 184 THR B O 1
ATOM 3588 N N . GLY B 1 185 A -54.798 -4.954 54.320 1.00 42.85 185 GLY B N 1
ATOM 3589 C CA . GLY B 1 185 A -55.835 -4.169 53.683 1.00 42.69 185 GLY B CA 1
ATOM 3590 C C . GLY B 1 185 A -55.211 -3.156 52.733 1.00 42.95 185 GLY B C 1
ATOM 3591 O O . GLY B 1 185 A -54.192 -3.441 52.076 1.00 43.15 185 GLY B O 1
ATOM 3592 N N . ASN B 1 186 ? -55.825 -1.975 52.649 1.00 42.55 186 ASN B N 1
ATOM 3593 C CA . ASN B 1 186 ? -55.311 -0.881 51.816 1.00 42.61 186 ASN B CA 1
ATOM 3594 C C . ASN B 1 186 ? -55.717 0.448 52.437 1.00 41.94 186 ASN B C 1
ATOM 3595 O O . ASN B 1 186 ? -56.416 0.468 53.466 1.00 40.80 186 ASN B O 1
ATOM 3600 N N . ALA B 1 187 ? -55.272 1.539 51.805 1.00 41.25 187 ALA B N 1
ATOM 3601 C CA . ALA B 1 187 ? -55.660 2.874 52.226 1.00 40.67 187 ALA B CA 1
ATOM 3602 C C . ALA B 1 187 ? -56.130 3.703 51.036 1.00 40.95 187 ALA B C 1
ATOM 3603 O O . ALA B 1 187 ? -55.663 3.524 49.902 1.00 42.23 187 ALA B O 1
ATOM 3605 N N . LYS B 1 188 ? -57.060 4.605 51.327 1.00 40.84 188 LYS B N 1
ATOM 3606 C CA . LYS B 1 188 ? -57.601 5.561 50.380 1.00 41.99 188 LYS B CA 1
ATOM 3607 C C . LYS B 1 188 ? -57.075 6.944 50.716 1.00 41.57 188 LYS B C 1
ATOM 3608 O O . LYS B 1 188 ? -57.177 7.378 51.865 1.00 41.66 188 LYS B O 1
ATOM 3614 N N . LEU B 1 189 ? -56.541 7.642 49.725 1.00 42.13 189 LEU B N 1
ATOM 3615 C CA . LEU B 1 189 ? -56.079 9.013 49.907 1.00 42.32 189 LEU B CA 1
ATOM 3616 C C . LEU B 1 189 ? -57.221 10.009 49.739 1.00 43.44 189 LEU B C 1
ATOM 3617 O O . LEU B 1 189 ? -58.034 9.879 48.825 1.00 45.14 189 LEU B O 1
ATOM 3622 N N . THR B 1 190 ? -57.302 10.975 50.650 1.00 43.79 190 THR B N 1
ATOM 3623 C CA . THR B 1 190 ? -58.241 12.095 50.553 1.00 44.81 190 THR B CA 1
ATOM 3624 C C . THR B 1 190 ? -57.415 13.372 50.546 1.00 44.83 190 THR B C 1
ATOM 3625 O O . THR B 1 190 ? -56.620 13.620 51.462 1.00 44.24 190 THR B O 1
ATOM 3629 N N . PHE B 1 191 ? -57.609 14.179 49.506 1.00 46.01 191 PHE B N 1
ATOM 3630 C CA . PHE B 1 191 ? -56.917 15.461 49.385 1.00 45.99 191 PHE B CA 1
ATOM 3631 C C . PHE B 1 191 ? -57.751 16.550 50.029 1.00 47.69 191 PHE B C 1
ATOM 3632 O O . PHE B 1 191 ? -58.924 16.707 49.716 1.00 49.62 191 PHE B O 1
ATOM 3640 N N . THR B 1 192 ? -57.135 17.262 50.967 1.00 47.58 192 THR B N 1
ATOM 3641 C CA . THR B 1 192 ? -57.822 18.239 51.809 1.00 49.14 192 THR B CA 1
ATOM 3642 C C . THR B 1 192 ? -57.576 19.672 51.355 1.00 50.70 192 THR B C 1
ATOM 3643 O O . THR B 1 192 ? -58.079 20.607 51.979 1.00 53.22 192 THR B O 1
ATOM 3647 N N . SER B 1 193 ? -56.798 19.841 50.282 1.00 49.77 193 SER B N 1
ATOM 3648 C CA . SER B 1 193 ? -56.656 21.115 49.576 1.00 50.72 193 SER B CA 1
ATOM 3649 C C . SER B 1 193 ? -56.815 20.877 48.086 1.00 50.04 193 SER B C 1
ATOM 3650 O O . SER B 1 193 ? -57.001 19.749 47.640 1.00 48.72 193 SER B O 1
ATOM 3653 N N . ALA B 1 194 ? -56.742 21.961 47.333 1.00 51.58 194 ALA B N 1
ATOM 3654 C CA . ALA B 1 194 ? -56.740 21.935 45.862 1.00 52.01 194 ALA B CA 1
ATOM 3655 C C . ALA B 1 194 ? -55.610 21.067 45.315 1.00 50.08 194 ALA B C 1
ATOM 3656 O O . ALA B 1 194 ? -54.466 21.171 45.756 1.00 49.60 194 ALA B O 1
ATOM 3658 N N . LYS B 1 195 ? -55.947 20.203 44.363 1.00 49.97 195 LYS B N 1
ATOM 3659 C CA . LYS B 1 195 ? -54.960 19.404 43.663 1.00 48.63 195 LYS B CA 1
ATOM 3660 C C . LYS B 1 195 ? -54.430 20.183 42.464 1.00 49.18 195 LYS B C 1
ATOM 3661 O O . LYS B 1 195 ? -55.217 20.669 41.651 1.00 50.58 195 LYS B O 1
ATOM 3667 N N . PRO B 1 196 ? -53.092 20.314 42.350 1.00 48.08 196 PRO B N 1
ATOM 3668 C CA . PRO B 1 196 ? -52.565 21.012 41.175 1.00 48.55 196 PRO B CA 1
ATOM 3669 C C . PRO B 1 196 ? -52.898 20.249 39.881 1.00 49.37 196 PRO B C 1
ATOM 3670 O O . PRO B 1 196 ? -53.007 19.018 39.895 1.00 48.99 196 PRO B O 1
ATOM 3674 N N . ALA B 1 197 ? -53.078 20.986 38.794 1.00 50.31 197 ALA B N 1
ATOM 3675 C CA . ALA B 1 197 ? -53.318 20.390 37.482 1.00 51.47 197 ALA B CA 1
ATOM 3676 C C . ALA B 1 197 ? -52.166 19.461 37.091 1.00 50.43 197 ALA B C 1
ATOM 3677 O O . ALA B 1 197 ? -51.012 19.747 37.377 1.00 48.99 197 ALA B O 1
ATOM 3679 N N . GLY B 1 198 ? -52.504 18.341 36.458 1.00 51.29 198 GLY B N 1
ATOM 3680 C CA . GLY B 1 198 ? -51.528 17.356 35.999 1.00 51.08 198 GLY B CA 1
ATOM 3681 C C . GLY B 1 198 ? -50.857 16.544 37.112 1.00 49.45 198 GLY B C 1
ATOM 3682 O O . GLY B 1 198 ? -49.842 15.878 36.865 1.00 48.73 198 GLY B O 1
ATOM 3683 N N . MET B 1 199 ? -51.405 16.589 38.326 1.00 48.00 199 MET B N 1
ATOM 3684 C CA . MET B 1 199 ? -50.863 15.800 39.436 1.00 47.49 199 MET B CA 1
ATOM 3685 C C . MET B 1 199 ? -51.108 14.317 39.158 1.00 47.48 199 MET B C 1
ATOM 3686 O O . MET B 1 199 ? -52.191 13.945 38.715 1.00 48.06 199 MET B O 1
ATOM 3691 N N . LYS B 1 200 ? -50.089 13.494 39.389 1.00 47.03 200 LYS B N 1
ATOM 3692 C CA . LYS B 1 200 ? -50.228 12.053 39.267 1.00 47.85 200 LYS B CA 1
ATOM 3693 C C . LYS B 1 200 ? -49.696 11.354 40.514 1.00 46.46 200 LYS B C 1
ATOM 3694 O O . LYS B 1 200 ? -48.857 11.901 41.233 1.00 45.71 200 LYS B O 1
ATOM 3700 N N . ILE B 1 201 ? -50.194 10.135 40.734 1.00 46.90 201 ILE B N 1
ATOM 3701 C CA . ILE B 1 201 ? -49.752 9.268 41.822 1.00 46.21 201 ILE B CA 1
ATOM 3702 C C . ILE B 1 201 ? -49.254 7.945 41.245 1.00 47.26 201 ILE B C 1
ATOM 3703 O O . ILE B 1 201 ? -49.889 7.377 40.353 1.00 48.99 201 ILE B O 1
ATOM 3708 N N . TYR B 1 202 ? -48.117 7.468 41.749 1.00 47.36 202 TYR B N 1
ATOM 3709 C CA . TYR B 1 202 ? -47.527 6.196 41.310 1.00 49.22 202 TYR B CA 1
ATOM 3710 C C . TYR B 1 202 ? -47.294 5.242 42.488 1.00 48.93 202 TYR B C 1
ATOM 3711 O O . TYR B 1 202 ? -46.943 5.687 43.589 1.00 47.29 202 TYR B O 1
ATOM 3720 N N . ASP B 1 203 ? -47.508 3.942 42.254 1.00 50.05 203 ASP B N 1
ATOM 3721 C CA . ASP B 1 203 ? -47.192 2.902 43.257 1.00 50.28 203 ASP B CA 1
ATOM 3722 C C . ASP B 1 203 ? -45.678 2.657 43.320 1.00 51.72 203 ASP B C 1
ATOM 3723 O O . ASP B 1 203 ? -44.911 3.302 42.609 1.00 53.94 203 ASP B O 1
ATOM 3728 N N . ALA B 1 204 ? -45.256 1.730 44.168 1.00 52.36 204 ALA B N 1
ATOM 3729 C CA . ALA B 1 204 ? -43.841 1.415 44.384 1.00 53.85 204 ALA B CA 1
ATOM 3730 C C . ALA B 1 204 ? -43.128 0.845 43.168 1.00 56.79 204 ALA B C 1
ATOM 3731 O O . ALA B 1 204 ? -41.906 0.924 43.093 1.00 58.96 204 ALA B O 1
ATOM 3733 N N . ASP B 1 205 ? -43.882 0.253 42.237 1.00 57.98 205 ASP B N 1
ATOM 3734 C CA . ASP B 1 205 ? -43.332 -0.309 40.990 1.00 60.79 205 ASP B CA 1
ATOM 3735 C C . ASP B 1 205 ? -43.256 0.721 39.858 1.00 61.28 205 ASP B C 1
ATOM 3736 O O . ASP B 1 205 ? -42.843 0.381 38.743 1.00 63.65 205 ASP B O 1
ATOM 3741 N N . GLY B 1 206 ? -43.661 1.967 40.126 1.00 58.73 206 GLY B N 1
ATOM 3742 C CA . GLY B 1 206 ? -43.652 3.036 39.111 1.00 58.92 206 GLY B CA 1
ATOM 3743 C C . GLY B 1 206 ? -44.865 3.084 38.201 1.00 58.74 206 GLY B C 1
ATOM 3744 O O . GLY B 1 206 ? -44.856 3.794 37.220 1.00 59.90 206 GLY B O 1
ATOM 3745 N N . LYS B 1 207 ? -45.913 2.340 38.541 1.00 58.42 207 LYS B N 1
ATOM 3746 C CA . LYS B 1 207 ? -47.145 2.275 37.762 1.00 58.90 207 LYS B CA 1
ATOM 3747 C C . LYS B 1 207 ? -48.168 3.246 38.352 1.00 56.50 207 LYS B C 1
ATOM 3748 O O . LYS B 1 207 ? -48.305 3.366 39.581 1.00 54.39 207 LYS B O 1
ATOM 3754 N N . GLU B 1 208 ? -48.892 3.925 37.474 1.00 56.68 208 GLU B N 1
ATOM 3755 C CA . GLU B 1 208 ? -49.802 4.992 37.889 1.00 54.60 208 GLU B CA 1
ATOM 3756 C C . GLU B 1 208 ? -51.012 4.447 38.650 1.00 53.57 208 GLU B C 1
ATOM 3757 O O . GLU B 1 208 ? -51.580 3.434 38.270 1.00 55.38 208 GLU B O 1
ATOM 3763 N N . ILE B 1 209 ? -51.369 5.135 39.726 1.00 51.32 209 ILE B N 1
ATOM 3764 C CA . ILE B 1 209 ? -52.592 4.889 40.489 1.00 50.34 209 ILE B CA 1
ATOM 3765 C C . ILE B 1 209 ? -53.632 5.912 40.029 1.00 49.94 209 ILE B C 1
ATOM 3766 O O . ILE B 1 209 ? -53.341 7.094 39.972 1.00 48.22 209 ILE B O 1
ATOM 3771 N N . THR B 1 210 ? -54.830 5.446 39.699 1.00 51.25 210 THR B N 1
ATOM 3772 C CA . THR B 1 210 ? -55.938 6.315 39.280 1.00 52.09 210 THR B CA 1
ATOM 3773 C C . THR B 1 210 ? -57.212 6.198 40.117 1.00 51.62 210 THR B C 1
ATOM 3774 O O . THR B 1 210 ? -58.182 6.900 39.850 1.00 51.58 210 THR B O 1
ATOM 3778 N N . ASN B 1 211 ? -57.199 5.343 41.143 1.00 50.63 211 ASN B N 1
ATOM 3779 C CA . ASN B 1 211 ? -58.353 5.175 42.030 1.00 50.34 211 ASN B CA 1
ATOM 3780 C C . ASN B 1 211 ? -58.038 5.654 43.471 1.00 48.33 211 ASN B C 1
ATOM 3781 O O . ASN B 1 211 ? -58.739 5.284 44.407 1.00 46.34 211 ASN B O 1
ATOM 3786 N N . ASN B 1 212 ? -56.984 6.463 43.614 1.00 47.49 212 ASN B N 1
ATOM 3787 C CA . ASN B 1 212 ? -56.491 6.996 44.904 1.00 46.03 212 ASN B CA 1
ATOM 3788 C C . ASN B 1 212 ? -56.238 5.960 46.014 1.00 45.11 212 ASN B C 1
ATOM 3789 O O . ASN B 1 212 ? -56.301 6.286 47.201 1.00 43.52 212 ASN B O 1
ATOM 3794 N N . THR B 1 213 ? -55.921 4.725 45.614 1.00 45.58 213 THR B N 1
ATOM 3795 C CA . THR B 1 213 ? -55.759 3.626 46.581 1.00 44.93 213 THR B CA 1
ATOM 3796 C C . THR B 1 213 ? -54.294 3.186 46.604 1.00 44.62 213 THR B C 1
ATOM 3797 O O . THR B 1 213 ? -53.660 3.056 45.545 1.00 45.11 213 THR B O 1
ATOM 3801 N N . VAL B 1 214 ? -53.762 3.003 47.817 1.00 43.60 214 VAL B N 1
ATOM 3802 C CA . VAL B 1 214 ? -52.364 2.605 48.017 1.00 43.62 214 VAL B CA 1
ATOM 3803 C C . VAL B 1 214 ? -52.299 1.353 48.860 1.00 43.76 214 VAL B C 1
ATOM 3804 O O . VAL B 1 214 ? -53.240 1.013 49.593 1.00 43.90 214 VAL B O 1
ATOM 3808 N N . LYS B 1 215 ? -51.173 0.670 48.757 1.00 44.69 215 LYS B N 1
ATOM 3809 C CA . LYS B 1 215 ? -50.932 -0.540 49.524 1.00 45.22 215 LYS B CA 1
ATOM 3810 C C . LYS B 1 215 ? -50.334 -0.150 50.864 1.00 44.24 215 LYS B C 1
ATOM 3811 O O . LYS B 1 215 ? -49.746 0.919 51.003 1.00 43.71 215 LYS B O 1
ATOM 3817 N N . LEU B 1 216 ? -50.541 -1.017 51.857 1.00 43.99 216 LEU B N 1
ATOM 3818 C CA . LEU B 1 216 ? -49.937 -0.886 53.199 1.00 43.42 216 LEU B CA 1
ATOM 3819 C C . LEU B 1 216 ? -48.601 -1.615 53.227 1.00 45.17 216 LEU B C 1
ATOM 3820 O O . LEU B 1 216 ? -48.438 -2.636 52.561 1.00 46.94 216 LEU B O 1
ATOM 3825 N N . ASN B 1 217 ? -47.661 -1.108 54.014 1.00 45.51 217 ASN B N 1
ATOM 3826 C CA . ASN B 1 217 ? -46.284 -1.631 54.069 1.00 47.36 217 ASN B CA 1
ATOM 3827 C C . ASN B 1 217 ? -45.643 -1.607 52.677 1.00 48.88 217 ASN B C 1
ATOM 3828 O O . ASN B 1 217 ? -45.102 -2.600 52.183 1.00 50.47 217 ASN B O 1
ATOM 3833 N N . SER B 1 218 ? -45.732 -0.432 52.063 1.00 47.96 218 SER B N 1
ATOM 3834 C CA . SER B 1 218 ? -45.276 -0.206 50.700 1.00 48.87 218 SER B CA 1
ATOM 3835 C C . SER B 1 218 ? -44.869 1.263 50.560 1.00 48.15 218 SER B C 1
ATOM 3836 O O . SER B 1 218 ? -44.558 1.922 51.553 1.00 48.16 218 SER B O 1
ATOM 3839 N N . SER B 1 219 ? -44.861 1.779 49.343 1.00 48.22 219 SER B N 1
ATOM 3840 C CA . SER B 1 219 ? -44.697 3.209 49.153 1.00 47.23 219 SER B CA 1
ATOM 3841 C C . SER B 1 219 ? -45.470 3.685 47.948 1.00 46.91 219 SER B C 1
ATOM 3842 O O . SER B 1 219 ? -45.912 2.886 47.123 1.00 47.62 219 SER B O 1
ATOM 3845 N N . PHE B 1 220 ? -45.657 4.994 47.885 1.00 45.91 220 PHE B N 1
ATOM 3846 C CA . PHE B 1 220 ? -46.183 5.629 46.693 1.00 46.11 220 PHE B CA 1
ATOM 3847 C C . PHE B 1 220 ? -45.515 6.976 46.506 1.00 46.17 220 PHE B C 1
ATOM 3848 O O . PHE B 1 220 ? -44.864 7.486 47.412 1.00 46.41 220 PHE B O 1
ATOM 3856 N N . THR B 1 221 ? -45.687 7.534 45.314 1.00 46.11 221 THR B N 1
ATOM 3857 C CA . THR B 1 221 ? -45.087 8.806 44.951 1.00 45.95 221 THR B CA 1
ATOM 3858 C C . THR B 1 221 ? -46.151 9.709 44.339 1.00 45.33 221 THR B C 1
ATOM 3859 O O . THR B 1 221 ? -46.911 9.276 43.476 1.00 46.43 221 THR B O 1
ATOM 3863 N N . ILE B 1 222 ? -46.217 10.944 44.828 1.00 44.50 222 ILE B N 1
ATOM 3864 C CA . ILE B 1 222 ? -47.050 11.998 44.253 1.00 44.25 222 ILE B CA 1
ATOM 3865 C C . ILE B 1 222 ? -46.137 12.846 43.360 1.00 45.00 222 ILE B C 1
ATOM 3866 O O . ILE B 1 222 ? -45.009 13.186 43.755 1.00 45.18 222 ILE B O 1
ATOM 3871 N N . LYS B 1 223 ? -46.625 13.174 42.166 1.00 45.36 223 LYS B N 1
ATOM 3872 C CA . LYS B 1 223 ? -45.845 13.960 41.199 1.00 46.32 223 LYS B CA 1
ATOM 3873 C C . LYS B 1 223 ? -46.608 15.213 40.799 1.00 45.41 223 LYS B C 1
ATOM 3874 O O . LYS B 1 223 ? -47.761 15.130 40.382 1.00 45.29 223 LYS B O 1
ATOM 3880 N N . VAL B 1 224 ? -45.950 16.358 40.959 1.00 45.18 224 VAL B N 1
ATOM 3881 C CA . VAL B 1 224 ? -46.555 17.666 40.723 1.00 45.69 224 VAL B CA 1
ATOM 3882 C C . VAL B 1 224 ? -45.734 18.307 39.598 1.00 46.31 224 VAL B C 1
ATOM 3883 O O . VAL B 1 224 ? -44.524 18.432 39.735 1.00 45.84 224 VAL B O 1
ATOM 3887 N N . PRO B 1 225 ? -46.376 18.692 38.483 1.00 47.25 225 PRO B N 1
ATOM 3888 C CA . PRO B 1 225 ? -45.593 19.280 37.374 1.00 48.82 225 PRO B CA 1
ATOM 3889 C C . PRO B 1 225 ? -44.771 20.501 37.808 1.00 48.96 225 PRO B C 1
ATOM 3890 O O . PRO B 1 225 ? -45.271 21.343 38.568 1.00 48.22 225 PRO B O 1
ATOM 3894 N N . VAL B 1 226 ? -43.521 20.586 37.344 1.00 49.92 226 VAL B N 1
ATOM 3895 C CA . VAL B 1 226 ? -42.651 21.725 37.696 1.00 50.61 226 VAL B CA 1
ATOM 3896 C C . VAL B 1 226 ? -43.177 23.075 37.174 1.00 51.01 226 VAL B C 1
ATOM 3897 O O . VAL B 1 226 ? -42.712 24.125 37.614 1.00 50.57 226 VAL B O 1
ATOM 3901 N N . THR B 1 227 ? -44.137 23.037 36.244 1.00 51.58 227 THR B N 1
ATOM 3902 C CA . THR B 1 227 ? -44.857 24.238 35.816 1.00 52.38 227 THR B CA 1
ATOM 3903 C C . THR B 1 227 ? -45.873 24.780 36.832 1.00 51.72 227 THR B C 1
ATOM 3904 O O . THR B 1 227 ? -46.356 25.894 36.688 1.00 52.82 227 THR B O 1
ATOM 3908 N N . THR B 1 228 ? -46.194 24.000 37.854 1.00 50.87 228 THR B N 1
ATOM 3909 C CA . THR B 1 228 ? -47.173 24.390 38.854 1.00 50.42 228 THR B CA 1
ATOM 3910 C C . THR B 1 228 ? -46.656 25.588 39.663 1.00 50.72 228 THR B C 1
ATOM 3911 O O . THR B 1 228 ? -45.503 25.577 40.103 1.00 50.44 228 THR B O 1
ATOM 3915 N N . PRO B 1 229 ? -47.508 26.620 39.858 1.00 51.34 229 PRO B N 1
ATOM 3916 C CA . PRO B 1 229 ? -47.184 27.734 40.754 1.00 51.64 229 PRO B CA 1
ATOM 3917 C C . PRO B 1 229 ? -46.772 27.290 42.157 1.00 50.63 229 PRO B C 1
ATOM 3918 O O . PRO B 1 229 ? -47.331 26.337 42.680 1.00 49.30 229 PRO B O 1
ATOM 3922 N N . SER B 1 230 ? -45.799 27.986 42.744 1.00 50.93 230 SER B N 1
ATOM 3923 C CA . SER B 1 230 ? -45.267 27.634 44.058 1.00 50.93 230 SER B CA 1
ATOM 3924 C C . SER B 1 230 ? -46.397 27.457 45.069 1.00 50.93 230 SER B C 1
ATOM 3925 O O . SER B 1 230 ? -47.336 28.252 45.100 1.00 52.04 230 SER B O 1
ATOM 3928 N N . GLY B 1 231 ? -46.322 26.405 45.867 1.00 49.67 231 GLY B N 1
ATOM 3929 C CA . GLY B 1 231 ? -47.367 26.176 46.852 1.00 49.89 231 GLY B CA 1
ATOM 3930 C C . GLY B 1 231 ? -47.313 24.837 47.554 1.00 48.39 231 GLY B C 1
ATOM 3931 O O . GLY B 1 231 ? -46.272 24.174 47.611 1.00 47.76 231 GLY B O 1
ATOM 3932 N N . THR B 1 232 ? -48.461 24.460 48.095 1.00 47.98 232 THR B N 1
ATOM 3933 C CA . THR B 1 232 ? -48.581 23.265 48.898 1.00 47.39 232 THR B CA 1
ATOM 3934 C C . THR B 1 232 ? -49.826 22.473 48.543 1.00 46.10 232 THR B C 1
ATOM 3935 O O . THR B 1 232 ? -50.811 22.994 48.026 1.00 46.11 232 THR B O 1
ATOM 3939 N N . LEU B 1 233 ? -49.746 21.203 48.891 1.00 45.39 233 LEU B N 1
ATOM 3940 C CA . LEU B 1 233 ? -50.815 20.252 48.748 1.00 45.27 233 LEU B CA 1
ATOM 3941 C C . LEU B 1 233 ? -50.887 19.513 50.081 1.00 44.82 233 LEU B C 1
ATOM 3942 O O . LEU B 1 233 ? -49.854 19.191 50.653 1.00 44.64 233 LEU B O 1
ATOM 3947 N N . SER B 1 234 ? -52.092 19.264 50.578 1.00 44.77 234 SER B N 1
ATOM 3948 C CA . SER B 1 234 ? -52.236 18.493 51.812 1.00 44.37 234 SER B CA 1
ATOM 3949 C C . SER B 1 234 ? -53.165 17.306 51.588 1.00 43.47 234 SER B C 1
ATOM 3950 O O . SER B 1 234 ? -54.086 17.369 50.772 1.00 42.86 234 SER B O 1
ATOM 3953 N N . PHE B 1 235 ? -52.878 16.208 52.288 1.00 42.78 235 PHE B N 1
ATOM 3954 C CA . PHE B 1 235 ? -53.702 15.005 52.194 1.00 42.63 235 PHE B CA 1
ATOM 3955 C C . PHE B 1 235 ? -53.587 14.126 53.423 1.00 42.17 235 PHE B C 1
ATOM 3956 O O . PHE B 1 235 ? -52.742 14.355 54.292 1.00 42.93 235 PHE B O 1
ATOM 3964 N N . LYS B 1 236 ? -54.466 13.129 53.480 1.00 42.02 236 LYS B N 1
ATOM 3965 C CA . LYS B 1 236 ? -54.383 12.039 54.459 1.00 41.97 236 LYS B CA 1
ATOM 3966 C C . LYS B 1 236 ? -54.763 10.741 53.778 1.00 41.51 236 LYS B C 1
ATOM 3967 O O . LYS B 1 236 ? -55.311 10.750 52.676 1.00 42.09 236 LYS B O 1
ATOM 3973 N N . GLY B 1 237 ? -54.480 9.635 54.457 1.00 40.76 237 GLY B N 1
ATOM 3974 C CA . GLY B 1 237 ? -54.915 8.314 54.040 1.00 40.26 237 GLY B CA 1
ATOM 3975 C C . GLY B 1 237 ? -55.904 7.791 55.055 1.00 40.75 237 GLY B C 1
ATOM 3976 O O . GLY B 1 237 ? -55.831 8.151 56.230 1.00 40.75 237 GLY B O 1
ATOM 3977 N N . THR B 1 238 ? -56.842 6.963 54.599 1.00 40.81 238 THR B N 1
ATOM 3978 C CA . THR B 1 238 ? -57.750 6.233 55.482 1.00 40.74 238 THR B CA 1
ATOM 3979 C C . THR B 1 238 ? -57.557 4.750 55.207 1.00 40.61 238 THR B C 1
ATOM 3980 O O . THR B 1 238 ? -57.980 4.259 54.152 1.00 41.15 238 THR B O 1
ATOM 3984 N N . ALA B 1 239 ? -56.923 4.045 56.143 1.00 39.58 239 ALA B N 1
ATOM 3985 C CA . ALA B 1 239 ? -56.733 2.607 56.009 1.00 39.33 239 ALA B CA 1
ATOM 3986 C C . ALA B 1 239 ? -58.069 1.885 56.172 1.00 39.63 239 ALA B C 1
ATOM 3987 O O . ALA B 1 239 ? -58.956 2.317 56.917 1.00 39.48 239 ALA B O 1
ATOM 3989 N N . ASN B 1 240 ? -58.210 0.805 55.421 1.00 40.34 240 ASN B N 1
ATOM 3990 C CA . ASN B 1 240 ? -59.346 -0.074 55.542 1.00 41.14 240 ASN B CA 1
ATOM 3991 C C . ASN B 1 240 ? -58.754 -1.454 55.685 1.00 41.15 240 ASN B C 1
ATOM 3992 O O . ASN B 1 240 ? -58.172 -1.994 54.723 1.00 41.55 240 ASN B O 1
ATOM 3997 N N . VAL B 1 241 ? -58.867 -1.997 56.899 1.00 40.67 241 VAL B N 1
ATOM 3998 C CA . VAL B 1 241 ? -58.153 -3.204 57.258 1.00 40.41 241 VAL B CA 1
ATOM 3999 C C . VAL B 1 241 ? -59.080 -4.282 57.776 1.00 40.31 241 VAL B C 1
ATOM 4000 O O . VAL B 1 241 ? -60.243 -4.040 58.127 1.00 40.20 241 VAL B O 1
ATOM 4004 N N . SER B 1 242 ? -58.534 -5.486 57.794 1.00 40.56 242 SER B N 1
ATOM 4005 C CA . SER B 1 242 ? -59.155 -6.623 58.419 1.00 40.98 242 SER B CA 1
ATOM 4006 C C . SER B 1 242 ? -58.600 -6.667 59.845 1.00 40.23 242 SER B C 1
ATOM 4007 O O . SER B 1 242 ? -57.395 -6.480 60.036 1.00 40.45 242 SER B O 1
ATOM 4010 N N . THR B 1 243 ? -59.459 -6.893 60.831 1.00 41.99 243 THR B N 1
ATOM 4011 C CA . THR B 1 243 ? -59.021 -6.999 62.226 1.00 41.95 243 THR B CA 1
ATOM 4012 C C . THR B 1 243 ? -59.845 -8.075 62.947 1.00 41.28 243 THR B C 1
ATOM 4013 O O . THR B 1 243 ? -61.041 -8.201 62.711 1.00 40.20 243 THR B O 1
ATOM 4017 N N . THR B 1 244 ? -59.178 -8.863 63.779 1.00 42.24 244 THR B N 1
ATOM 4018 C CA . THR B 1 244 ? -59.831 -9.922 64.577 1.00 42.50 244 THR B CA 1
ATOM 4019 C C . THR B 1 244 ? -59.793 -9.513 66.073 1.00 41.42 244 THR B C 1
ATOM 4020 O O . THR B 1 244 ? -58.741 -9.536 66.706 1.00 41.53 244 THR B O 1
ATOM 4024 N N . ASN B 1 245 ? -60.952 -9.106 66.588 1.00 40.17 245 ASN B N 1
ATOM 4025 C CA . ASN B 1 245 ? -61.135 -8.543 67.952 1.00 39.92 245 ASN B CA 1
ATOM 4026 C C . ASN B 1 245 ? -62.191 -9.341 68.735 1.00 39.29 245 ASN B C 1
ATOM 4027 O O . ASN B 1 245 ? -63.036 -10.003 68.134 1.00 38.41 245 ASN B O 1
ATOM 4032 N N . PRO B 1 246 ? -62.140 -9.301 70.080 1.00 39.64 246 PRO B N 1
ATOM 4033 C CA . PRO B 1 246 ? -63.131 -10.032 70.866 1.00 39.04 246 PRO B CA 1
ATOM 4034 C C . PRO B 1 246 ? -64.422 -9.260 71.010 1.00 37.62 246 PRO B C 1
ATOM 4035 O O . PRO B 1 246 ? -64.387 -8.061 71.287 1.00 37.79 246 PRO B O 1
ATOM 4039 N N . PHE B 1 247 ? -65.549 -9.943 70.842 1.00 37.07 247 PHE B N 1
ATOM 4040 C CA . PHE B 1 247 ? -66.872 -9.347 71.017 1.00 37.10 247 PHE B CA 1
ATOM 4041 C C . PHE B 1 247 ? -67.744 -10.224 71.939 1.00 36.82 247 PHE B C 1
ATOM 4042 O O . PHE B 1 247 ? -67.612 -11.450 71.954 1.00 36.42 247 PHE B O 1
ATOM 4050 N N . THR B 1 248 ? -68.639 -9.581 72.674 1.00 35.98 248 THR B N 1
ATOM 4051 C CA . THR B 1 248 ? -69.562 -10.271 73.550 1.00 36.69 248 THR B CA 1
ATOM 4052 C C . THR B 1 248 ? -70.954 -10.284 72.969 1.00 36.50 248 THR B C 1
ATOM 4053 O O . THR B 1 248 ? -71.365 -9.328 72.310 1.00 36.90 248 THR B O 1
ATOM 4057 N N . PHE B 1 249 ? -71.680 -11.361 73.258 1.00 36.99 249 PHE B N 1
ATOM 4058 C CA . PHE B 1 249 ? -73.031 -11.578 72.767 1.00 37.85 249 PHE B CA 1
ATOM 4059 C C . PHE B 1 249 ? -74.036 -11.912 73.871 1.00 38.35 249 PHE B C 1
ATOM 4060 O O . PHE B 1 249 ? -73.687 -12.528 74.899 1.00 38.83 249 PHE B O 1
ATOM 4068 N N . ASP B 1 250 ? -75.280 -11.517 73.642 1.00 38.89 250 ASP B N 1
ATOM 4069 C CA . ASP B 1 250 ? -76.303 -11.461 74.681 1.00 39.73 250 ASP B CA 1
ATOM 4070 C C . ASP B 1 250 ? -77.095 -12.767 74.756 1.00 39.70 250 ASP B C 1
ATOM 4071 O O . ASP B 1 250 ? -77.845 -13.094 73.850 1.00 40.41 250 ASP B O 1
ATOM 4076 N N . GLY B 1 251 ? -76.914 -13.501 75.853 1.00 38.59 251 GLY B N 1
ATOM 4077 C CA . GLY B 1 251 ? -77.694 -14.712 76.163 1.00 38.28 251 GLY B CA 1
ATOM 4078 C C . GLY B 1 251 ? -79.099 -14.495 76.719 1.00 39.07 251 GLY B C 1
ATOM 4079 O O . GLY B 1 251 ? -79.811 -15.464 76.979 1.00 38.49 251 GLY B O 1
ATOM 4080 N N . ARG B 1 252 ? -79.479 -13.230 76.897 1.00 40.31 252 ARG B N 1
ATOM 4081 C CA . ARG B 1 252 ? -80.850 -12.793 77.214 1.00 42.75 252 ARG B CA 1
ATOM 4082 C C . ARG B 1 252 ? -81.325 -13.249 78.585 1.00 43.39 252 ARG B C 1
ATOM 4083 O O . ARG B 1 252 ? -82.517 -13.452 78.794 1.00 44.57 252 ARG B O 1
ATOM 4091 N N . GLY B 1 253 ? -80.386 -13.426 79.515 1.00 42.49 253 GLY B N 1
ATOM 4092 C CA . GLY B 1 253 ? -80.702 -13.924 80.859 1.00 43.02 253 GLY B CA 1
ATOM 4093 C C . GLY B 1 253 ? -81.177 -15.363 80.931 1.00 42.66 253 GLY B C 1
ATOM 4094 O O . GLY B 1 253 ? -81.617 -15.798 81.984 1.00 44.65 253 GLY B O 1
ATOM 4095 N N . VAL B 1 254 ? -81.103 -16.102 79.831 1.00 42.38 254 VAL B N 1
ATOM 4096 C CA . VAL B 1 254 ? -81.546 -17.506 79.760 1.00 41.85 254 VAL B CA 1
ATOM 4097 C C . VAL B 1 254 ? -80.328 -18.386 79.497 1.00 40.55 254 VAL B C 1
ATOM 4098 O O . VAL B 1 254 ? -80.091 -19.377 80.195 1.00 39.43 254 VAL B O 1
ATOM 4102 N N . TYR B 1 255 ? -79.571 -18.024 78.469 1.00 39.38 255 TYR B N 1
ATOM 4103 C CA . TYR B 1 255 ? -78.278 -18.652 78.207 1.00 38.68 255 TYR B CA 1
ATOM 4104 C C . TYR B 1 255 ? -77.177 -17.713 78.643 1.00 37.87 255 TYR B C 1
ATOM 4105 O O . TYR B 1 255 ? -77.409 -16.522 78.807 1.00 38.02 255 TYR B O 1
ATOM 4114 N N . GLN B 1 256 ? -75.981 -18.247 78.869 1.00 37.86 256 GLN B N 1
ATOM 4115 C CA . GLN B 1 256 ? -74.867 -17.393 79.237 1.00 38.36 256 GLN B CA 1
ATOM 4116 C C . GLN B 1 256 ? -74.563 -16.402 78.117 1.00 38.19 256 GLN B C 1
ATOM 4117 O O . GLN B 1 256 ? -74.798 -16.705 76.952 1.00 38.40 256 GLN B O 1
ATOM 4122 N N . ASP B 1 257 ? -74.080 -15.219 78.496 1.00 38.19 257 ASP B N 1
ATOM 4123 C CA . ASP B 1 257 ? -73.377 -14.355 77.568 1.00 37.65 257 ASP B CA 1
ATOM 4124 C C . ASP B 1 257 ? -72.078 -15.054 77.147 1.00 37.45 257 ASP B C 1
ATOM 4125 O O . ASP B 1 257 ? -71.491 -15.826 77.928 1.00 38.20 257 ASP B O 1
ATOM 4130 N N . ALA B 1 258 ? -71.636 -14.773 75.931 1.00 37.11 258 ALA B N 1
ATOM 4131 C CA . ALA B 1 258 ? -70.443 -15.403 75.376 1.00 37.28 258 ALA B CA 1
ATOM 4132 C C . ALA B 1 258 ? -69.536 -14.397 74.649 1.00 36.99 258 ALA B C 1
ATOM 4133 O O . ALA B 1 258 ? -69.997 -13.444 74.040 1.00 35.32 258 ALA B O 1
ATOM 4135 N N . VAL B 1 259 ? -68.236 -14.645 74.744 1.00 37.67 259 VAL B N 1
ATOM 4136 C CA . VAL B 1 259 ? -67.220 -13.818 74.120 1.00 37.30 259 VAL B CA 1
ATOM 4137 C C . VAL B 1 259 ? -66.482 -14.684 73.096 1.00 37.70 259 VAL B C 1
ATOM 4138 O O . VAL B 1 259 ? -66.245 -15.862 73.317 1.00 37.23 259 VAL B O 1
ATOM 4142 N N . VAL B 1 260 ? -66.133 -14.077 71.969 1.00 37.83 260 VAL B N 1
ATOM 4143 C CA . VAL B 1 260 ? -65.533 -14.802 70.832 1.00 39.32 260 VAL B CA 1
ATOM 4144 C C . VAL B 1 260 ? -64.781 -13.808 69.946 1.00 38.99 260 VAL B C 1
ATOM 4145 O O . VAL B 1 260 ? -65.167 -12.658 69.827 1.00 36.93 260 VAL B O 1
ATOM 4149 N N . MET B 1 261 ? -63.684 -14.267 69.360 1.00 40.60 261 MET B N 1
ATOM 4150 C CA . MET B 1 261 ? -62.894 -13.479 68.425 1.00 41.20 261 MET B CA 1
ATOM 4151 C C . MET B 1 261 ? -63.603 -13.500 67.086 1.00 41.03 261 MET B C 1
ATOM 4152 O O . MET B 1 261 ? -63.916 -14.543 66.570 1.00 41.01 261 MET B O 1
ATOM 4157 N N . ILE B 1 262 ? -63.880 -12.315 66.560 1.00 40.46 262 ILE B N 1
ATOM 4158 C CA . ILE B 1 262 ? -64.493 -12.164 65.232 1.00 41.10 262 ILE B CA 1
ATOM 4159 C C . ILE B 1 262 ? -63.636 -11.280 64.334 1.00 40.98 262 ILE B C 1
ATOM 4160 O O . ILE B 1 262 ? -63.196 -10.203 64.724 1.00 39.17 262 ILE B O 1
ATOM 4165 N N . THR B 1 263 ? -63.429 -11.773 63.113 1.00 43.15 263 THR B N 1
ATOM 4166 C CA . THR B 1 263 ? -62.767 -11.020 62.053 1.00 43.33 263 THR B CA 1
ATOM 4167 C C . THR B 1 263 ? -63.789 -10.022 61.511 1.00 42.46 263 THR B C 1
ATOM 4168 O O . THR B 1 263 ? -64.884 -10.399 61.112 1.00 43.80 263 THR B O 1
ATOM 4172 N N . THR B 1 264 ? -63.440 -8.743 61.557 1.00 41.23 264 THR B N 1
ATOM 4173 C CA . THR B 1 264 ? -64.286 -7.659 61.034 1.00 41.11 264 THR B CA 1
ATOM 4174 C C . THR B 1 264 ? -63.397 -6.628 60.300 1.00 40.90 264 THR B C 1
ATOM 4175 O O . THR B 1 264 ? -62.195 -6.864 60.126 1.00 41.04 264 THR B O 1
ATOM 4179 N N . SER B 1 265 ? -63.981 -5.515 59.878 1.00 41.03 265 SER B N 1
ATOM 4180 C CA . SER B 1 265 ? -63.194 -4.421 59.253 1.00 41.68 265 SER B CA 1
ATOM 4181 C C . SER B 1 265 ? -63.029 -3.248 60.220 1.00 40.26 265 SER B C 1
ATOM 4182 O O . SER B 1 265 ? -63.826 -3.094 61.162 1.00 40.40 265 SER B O 1
ATOM 4185 N N . GLU B 1 266 ? -61.973 -2.467 59.982 1.00 40.11 266 GLU B N 1
ATOM 4186 C CA . GLU B 1 266 ? -61.741 -1.213 60.679 1.00 40.01 266 GLU B CA 1
ATOM 4187 C C . GLU B 1 266 ? -61.217 -0.148 59.723 1.00 40.35 266 GLU B C 1
ATOM 4188 O O . GLU B 1 266 ? -60.359 -0.433 58.870 1.00 40.62 266 GLU B O 1
ATOM 4194 N N . THR B 1 267 ? -61.739 1.073 59.865 1.00 40.37 267 THR B N 1
ATOM 4195 C CA . THR B 1 267 ? -61.161 2.244 59.167 1.00 40.75 267 THR B CA 1
ATOM 4196 C C . THR B 1 267 ? -60.372 3.098 60.155 1.00 41.03 267 THR B C 1
ATOM 4197 O O . THR B 1 267 ? -60.772 3.250 61.323 1.00 40.43 267 THR B O 1
ATOM 4201 N N . LYS B 1 268 ? -59.247 3.642 59.691 1.00 41.23 268 LYS B N 1
ATOM 4202 C CA . LYS B 1 268 ? -58.411 4.494 60.534 1.00 41.85 268 LYS B CA 1
ATOM 4203 C C . LYS B 1 268 ? -57.596 5.468 59.693 1.00 41.88 268 LYS B C 1
ATOM 4204 O O . LYS B 1 268 ? -56.948 5.069 58.727 1.00 41.29 268 LYS B O 1
ATOM 4210 N N . ASP B 1 269 ? -57.601 6.734 60.105 1.00 42.74 269 ASP B N 1
ATOM 4211 C CA . ASP B 1 269 ? -56.860 7.797 59.412 1.00 43.37 269 ASP B CA 1
ATOM 4212 C C . ASP B 1 269 ? -55.381 7.845 59.779 1.00 43.88 269 ASP B C 1
ATOM 4213 O O . ASP B 1 269 ? -55.004 7.594 60.929 1.00 45.38 269 ASP B O 1
ATOM 4218 N N . SER B 1 270 ? -54.561 8.215 58.796 1.00 42.92 270 SER B N 1
ATOM 4219 C CA . SER B 1 270 ? -53.192 8.639 59.017 1.00 43.76 270 SER B CA 1
ATOM 4220 C C . SER B 1 270 ? -53.209 10.054 59.567 1.00 44.54 270 SER B C 1
ATOM 4221 O O . SER B 1 270 ? -54.259 10.683 59.645 1.00 43.68 270 SER B O 1
ATOM 4224 N N . LYS B 1 271 ? -52.032 10.576 59.867 1.00 45.95 271 LYS B N 1
ATOM 4225 C CA . LYS B 1 271 ? -51.884 12.008 60.062 1.00 48.14 271 LYS B CA 1
ATOM 4226 C C . LYS B 1 271 ? -52.054 12.795 58.737 1.00 47.59 271 LYS B C 1
ATOM 4227 O O . LYS B 1 271 ? -52.055 12.231 57.635 1.00 45.99 271 LYS B O 1
ATOM 4233 N N . SER B 1 272 ? -52.200 14.109 58.873 1.00 48.96 272 SER B N 1
ATOM 4234 C CA . SER B 1 272 ? -52.224 15.020 57.750 1.00 48.98 272 SER B CA 1
ATOM 4235 C C . SER B 1 272 ? -50.795 15.261 57.260 1.00 49.95 272 SER B C 1
ATOM 4236 O O . SER B 1 272 ? -49.893 15.507 58.056 1.00 51.85 272 SER B O 1
ATOM 4239 N N . LEU B 1 273 ? -50.602 15.176 55.942 1.00 49.09 273 LEU B N 1
ATOM 4240 C CA . LEU B 1 273 ? -49.298 15.382 55.314 1.00 49.67 273 LEU B CA 1
ATOM 4241 C C . LEU B 1 273 ? -49.389 16.546 54.348 1.00 49.74 273 LEU B C 1
ATOM 4242 O O . LEU B 1 273 ? -50.440 16.771 53.760 1.00 48.77 273 LEU B O 1
ATOM 4247 N N . SER B 1 274 ? -48.285 17.280 54.208 1.00 51.18 274 SER B N 1
ATOM 4248 C CA . SER B 1 274 ? -48.135 18.311 53.174 1.00 51.74 274 SER B CA 1
ATOM 4249 C C . SER B 1 274 ? -46.943 18.028 52.269 1.00 51.79 274 SER B C 1
ATOM 4250 O O . SER B 1 274 ? -45.878 17.647 52.735 1.00 53.04 274 SER B O 1
ATOM 4253 N N . ALA B 1 275 ? -47.153 18.230 50.971 1.00 51.18 275 ALA B N 1
ATOM 4254 C CA . ALA B 1 275 ? -46.082 18.298 49.977 1.00 51.33 275 ALA B CA 1
ATOM 4255 C C . ALA B 1 275 ? -45.938 19.774 49.636 1.00 52.03 275 ALA B C 1
ATOM 4256 O O . ALA B 1 275 ? -46.937 20.451 49.408 1.00 51.93 275 ALA B O 1
ATOM 4258 N N . LYS B 1 276 ? -44.704 20.260 49.597 1.00 52.93 276 LYS B N 1
ATOM 4259 C CA . LYS B 1 276 ? -44.431 21.656 49.288 1.00 53.97 276 LYS B CA 1
ATOM 4260 C C . LYS B 1 276 ? -43.427 21.718 48.129 1.00 54.01 276 LYS B C 1
ATOM 4261 O O . LYS B 1 276 ? -42.499 20.920 48.085 1.00 54.27 276 LYS B O 1
ATOM 4267 N N . TRP B 1 277 ? -43.622 22.671 47.211 1.00 53.41 277 TRP B N 1
ATOM 4268 C CA . TRP B 1 277 ? -42.717 22.877 46.082 1.00 53.93 277 TRP B CA 1
ATOM 4269 C C . TRP B 1 277 ? -42.601 24.362 45.724 1.00 55.14 277 TRP B C 1
ATOM 4270 O O . TRP B 1 277 ? -43.504 25.162 46.013 1.00 55.02 277 TRP B O 1
ATOM 4281 N N . THR B 1 278 ? -41.501 24.713 45.061 1.00 56.30 278 THR B N 1
ATOM 4282 C CA . THR B 1 278 ? -41.289 26.072 44.573 1.00 57.24 278 THR B CA 1
ATOM 4283 C C . THR B 1 278 ? -41.046 26.027 43.069 1.00 56.52 278 THR B C 1
ATOM 4284 O O . THR B 1 278 ? -40.258 25.226 42.571 1.00 56.22 278 THR B O 1
ATOM 4288 N N . ARG B 1 279 ? -41.764 26.872 42.340 1.00 56.40 279 ARG B N 1
ATOM 4289 C CA . ARG B 1 279 ? -41.602 26.986 40.899 1.00 56.19 279 ARG B CA 1
ATOM 4290 C C . ARG B 1 279 ? -40.284 27.661 40.591 1.00 57.75 279 ARG B C 1
ATOM 4291 O O . ARG B 1 279 ? -39.972 28.707 41.148 1.00 58.82 279 ARG B O 1
ATOM 4299 N N . ALA B 1 280 ? -39.532 27.091 39.656 1.00 58.31 280 ALA B N 1
ATOM 4300 C CA . ALA B 1 280 ? -38.295 27.711 39.158 1.00 59.92 280 ALA B CA 1
ATOM 4301 C C . ALA B 1 280 ? -38.590 29.016 38.424 1.00 60.40 280 ALA B C 1
ATOM 4302 O O . ALA B 1 280 ? -39.671 29.214 37.855 1.00 60.01 280 ALA B O 1
ATOM 4305 N N . ALA C 1 2 ? -73.341 -25.929 30.850 1.00 60.34 2 ALA C N 1
ATOM 4306 C CA . ALA C 1 2 ? -71.856 -25.637 30.804 1.00 59.59 2 ALA C CA 1
ATOM 4307 C C . ALA C 1 2 ? -71.503 -24.184 30.472 1.00 57.78 2 ALA C C 1
ATOM 4308 O O . ALA C 1 2 ? -70.594 -23.559 31.028 1.00 57.78 2 ALA C O 1
ATOM 4310 N N . MET C 1 3 ? -72.220 -23.645 29.495 1.00 56.76 3 MET C N 1
ATOM 4311 C CA . MET C 1 3 ? -71.944 -22.338 28.928 1.00 54.84 3 MET C CA 1
ATOM 4312 C C . MET C 1 3 ? -73.083 -21.342 29.104 1.00 54.03 3 MET C C 1
ATOM 4313 O O . MET C 1 3 ? -74.240 -21.652 28.809 1.00 54.95 3 MET C O 1
ATOM 4318 N N . GLY C 1 4 ? -72.742 -20.149 29.566 1.00 52.57 4 GLY C N 1
ATOM 4319 C CA . GLY C 1 4 ? -73.696 -19.100 29.808 1.00 52.29 4 GLY C CA 1
ATOM 4320 C C . GLY C 1 4 ? -74.322 -18.536 28.542 1.00 52.00 4 GLY C C 1
ATOM 4321 O O . GLY C 1 4 ? -73.620 -18.356 27.569 1.00 51.81 4 GLY C O 1
ATOM 4322 N N . ASP C 1 5 ? -75.627 -18.246 28.622 1.00 52.22 5 ASP C N 1
ATOM 4323 C CA . ASP C 1 5 ? -76.425 -17.776 27.520 1.00 51.52 5 ASP C CA 1
ATOM 4324 C C . ASP C 1 5 ? -76.796 -16.323 27.734 1.00 49.21 5 ASP C C 1
ATOM 4325 O O . ASP C 1 5 ? -77.638 -16.026 28.555 1.00 48.91 5 ASP C O 1
ATOM 4330 N N . VAL C 1 6 ? -76.155 -15.434 26.990 1.00 47.49 6 VAL C N 1
ATOM 4331 C CA . VAL C 1 6 ? -76.416 -13.988 27.064 1.00 46.10 6 VAL C CA 1
ATOM 4332 C C . VAL C 1 6 ? -77.665 -13.689 26.235 1.00 47.16 6 VAL C C 1
ATOM 4333 O O . VAL C 1 6 ? -77.768 -14.107 25.089 1.00 48.03 6 VAL C O 1
ATOM 4337 N N . THR C 1 7 ? -78.620 -12.978 26.819 1.00 47.66 7 THR C N 1
ATOM 4338 C CA . THR C 1 7 ? -79.810 -12.523 26.102 1.00 48.26 7 THR C CA 1
ATOM 4339 C C . THR C 1 7 ? -79.378 -11.397 25.178 1.00 46.56 7 THR C C 1
ATOM 4340 O O . THR C 1 7 ? -78.706 -10.451 25.598 1.00 44.52 7 THR C O 1
ATOM 4344 N N . LYS C 1 8 ? -79.742 -11.513 23.903 1.00 46.85 8 LYS C N 1
ATOM 4345 C CA . LYS C 1 8 ? -79.280 -10.550 22.914 1.00 45.88 8 LYS C CA 1
ATOM 4346 C C . LYS C 1 8 ? -80.252 -9.385 22.836 1.00 45.63 8 LYS C C 1
ATOM 4347 O O . LYS C 1 8 ? -81.460 -9.590 22.917 1.00 46.66 8 LYS C O 1
ATOM 4353 N N . PRO C 1 9 ? -79.730 -8.149 22.711 1.00 44.59 9 PRO C N 1
ATOM 4354 C CA . PRO C 1 9 ? -80.640 -7.054 22.369 1.00 45.94 9 PRO C CA 1
ATOM 4355 C C . PRO C 1 9 ? -81.129 -7.258 20.941 1.00 47.23 9 PRO C C 1
ATOM 4356 O O . PRO C 1 9 ? -80.505 -8.004 20.177 1.00 46.97 9 PRO C O 1
ATOM 4360 N N . THR C 1 10 ? -82.262 -6.656 20.606 1.00 49.01 10 THR C N 1
ATOM 4361 C CA . THR C 1 10 ? -82.834 -6.795 19.256 1.00 50.75 10 THR C CA 1
ATOM 4362 C C . THR C 1 10 ? -82.613 -5.578 18.348 1.00 50.12 10 THR C C 1
ATOM 4363 O O . THR C 1 10 ? -82.634 -5.726 17.144 1.00 51.49 10 THR C O 1
ATOM 4367 N N . SER C 1 11 ? -82.429 -4.392 18.933 1.00 49.14 11 SER C N 1
ATOM 4368 C CA . SER C 1 11 ? -82.118 -3.178 18.194 1.00 48.68 11 SER C CA 1
ATOM 4369 C C . SER C 1 11 ? -81.575 -2.068 19.078 1.00 47.16 11 SER C C 1
ATOM 4370 O O . SER C 1 11 ? -81.614 -2.157 20.288 1.00 48.19 11 SER C O 1
ATOM 4373 N N . ALA C 1 12 ? -81.083 -1.019 18.434 1.00 46.55 12 ALA C N 1
ATOM 4374 C CA . ALA C 1 12 ? -80.540 0.160 19.094 1.00 45.30 12 ALA C CA 1
ATOM 4375 C C . ALA C 1 12 ? -80.800 1.401 18.229 1.00 45.89 12 ALA C C 1
ATOM 4376 O O . ALA C 1 12 ? -80.876 1.300 17.014 1.00 46.02 12 ALA C O 1
ATOM 4378 N N . LYS C 1 13 ? -80.960 2.550 18.879 1.00 46.15 13 LYS C N 1
ATOM 4379 C CA . LYS C 1 13 ? -81.216 3.835 18.246 1.00 47.00 13 LYS C CA 1
ATOM 4380 C C . LYS C 1 13 ? -80.116 4.795 18.663 1.00 45.65 13 LYS C C 1
ATOM 4381 O O . LYS C 1 13 ? -79.837 4.922 19.843 1.00 45.28 13 LYS C O 1
ATOM 4387 N N . PHE C 1 14 ? -79.513 5.471 17.696 1.00 44.78 14 PHE C N 1
ATOM 4388 C CA . PHE C 1 14 ? -78.359 6.313 17.941 1.00 42.72 14 PHE C CA 1
ATOM 4389 C C . PHE C 1 14 ? -78.636 7.774 17.609 1.00 44.04 14 PHE C C 1
ATOM 4390 O O . PHE C 1 14 ? -79.430 8.094 16.719 1.00 45.32 14 PHE C O 1
ATOM 4398 N N . ILE C 1 15 ? -77.936 8.655 18.320 1.00 43.13 15 ILE C N 1
ATOM 4399 C CA . ILE C 1 15 ? -78.169 10.091 18.293 1.00 44.19 15 ILE C CA 1
ATOM 4400 C C . ILE C 1 15 ? -76.802 10.744 18.226 1.00 42.43 15 ILE C C 1
ATOM 4401 O O . ILE C 1 15 ? -75.892 10.318 18.940 1.00 40.31 15 ILE C O 1
ATOM 4406 N N . GLU C 1 16 ? -76.672 11.773 17.373 1.00 43.07 16 GLU C N 1
ATOM 4407 C CA . GLU C 1 16 ? -75.412 12.536 17.245 1.00 42.08 16 GLU C CA 1
ATOM 4408 C C . GLU C 1 16 ? -75.261 13.438 18.473 1.00 41.93 16 GLU C C 1
ATOM 4409 O O . GLU C 1 16 ? -76.245 14.024 18.917 1.00 43.87 16 GLU C O 1
ATOM 4415 N N . THR C 1 17 ? -74.045 13.552 19.005 1.00 40.20 17 THR C N 1
ATOM 4416 C CA . THR C 1 17 ? -73.783 14.475 20.131 1.00 41.02 17 THR C CA 1
ATOM 4417 C C . THR C 1 17 ? -73.498 15.913 19.702 1.00 41.71 17 THR C C 1
ATOM 4418 O O . THR C 1 17 ? -73.579 16.817 20.510 1.00 43.08 17 THR C O 1
ATOM 4422 N N . GLY C 1 18 ? -73.139 16.106 18.435 1.00 41.33 18 GLY C N 1
ATOM 4423 C CA . GLY C 1 18 ? -72.658 17.397 17.928 1.00 41.44 18 GLY C CA 1
ATOM 4424 C C . GLY C 1 18 ? -71.144 17.495 17.868 1.00 39.57 18 GLY C C 1
ATOM 4425 O O . GLY C 1 18 ? -70.621 18.423 17.292 1.00 38.95 18 GLY C O 1
ATOM 4426 N N . VAL C 1 19 ? -70.435 16.546 18.471 1.00 38.10 19 VAL C N 1
ATOM 4427 C CA . VAL C 1 19 ? -68.983 16.473 18.348 1.00 36.64 19 VAL C CA 1
ATOM 4428 C C . VAL C 1 19 ? -68.592 15.789 17.024 1.00 35.85 19 VAL C C 1
ATOM 4429 O O . VAL C 1 19 ? -69.095 14.716 16.675 1.00 34.80 19 VAL C O 1
ATOM 4433 N N . LYS C 1 20 ? -67.688 16.423 16.290 1.00 36.16 20 LYS C N 1
ATOM 4434 C CA . LYS C 1 20 ? -67.131 15.818 15.074 1.00 35.69 20 LYS C CA 1
ATOM 4435 C C . LYS C 1 20 ? -65.751 16.333 14.799 1.00 35.18 20 LYS C C 1
ATOM 4436 O O . LYS C 1 20 ? -65.355 17.395 15.292 1.00 36.21 20 LYS C O 1
ATOM 4442 N N . THR C 1 21 ? -65.029 15.577 13.987 1.00 33.88 21 THR C N 1
ATOM 4443 C CA . THR C 1 21 ? -63.662 15.912 13.608 1.00 33.44 21 THR C CA 1
ATOM 4444 C C . THR C 1 21 ? -63.335 15.405 12.204 1.00 32.79 21 THR C C 1
ATOM 4445 O O . THR C 1 21 ? -63.878 14.400 11.770 1.00 33.26 21 THR C O 1
ATOM 4449 N N . ASP C 1 22 ? -62.416 16.102 11.537 1.00 33.06 22 ASP C N 1
ATOM 4450 C CA . ASP C 1 22 ? -61.841 15.640 10.275 1.00 33.76 22 ASP C CA 1
ATOM 4451 C C . ASP C 1 22 ? -60.728 14.598 10.487 1.00 32.55 22 ASP C C 1
ATOM 4452 O O . ASP C 1 22 ? -60.180 14.045 9.505 1.00 32.27 22 ASP C O 1
ATOM 4457 N N . GLY C 1 23 ? -60.360 14.347 11.753 1.00 31.43 23 GLY C N 1
ATOM 4458 C CA . GLY C 1 23 ? -59.380 13.319 12.073 1.00 30.76 23 GLY C CA 1
ATOM 4459 C C . GLY C 1 23 ? -58.008 13.900 12.324 1.00 31.36 23 GLY C C 1
ATOM 4460 O O . GLY C 1 23 ? -57.672 14.960 11.798 1.00 31.60 23 GLY C O 1
ATOM 4461 N N . TYR C 1 24 ? -57.236 13.207 13.170 1.00 30.67 24 TYR C N 1
ATOM 4462 C CA . TYR C 1 24 ? -55.857 13.617 13.529 1.00 30.82 24 TYR C CA 1
ATOM 4463 C C . TYR C 1 24 ? -54.785 12.788 12.829 1.00 30.87 24 TYR C C 1
ATOM 4464 O O . TYR C 1 24 ? -53.584 13.004 13.041 1.00 30.78 24 TYR C O 1
ATOM 4473 N N . ILE C 1 25 ? -55.235 11.835 12.008 1.00 31.07 25 ILE C N 1
ATOM 4474 C CA . ILE C 1 25 ? -54.388 10.910 11.267 1.00 31.59 25 ILE C CA 1
ATOM 4475 C C . ILE C 1 25 ? -55.002 10.721 9.888 1.00 31.81 25 ILE C C 1
ATOM 4476 O O . ILE C 1 25 ? -56.139 11.147 9.632 1.00 31.32 25 ILE C O 1
ATOM 4481 N N . ARG C 1 26 ? -54.250 10.061 9.015 1.00 32.71 26 ARG C N 1
ATOM 4482 C CA . ARG C 1 26 ? -54.745 9.613 7.716 1.00 32.88 26 ARG C CA 1
ATOM 4483 C C . ARG C 1 26 ? -54.356 8.157 7.580 1.00 32.95 26 ARG C C 1
ATOM 4484 O O . ARG C 1 26 ? -53.623 7.636 8.407 1.00 32.73 26 ARG C O 1
ATOM 4492 N N . VAL C 1 27 ? -54.862 7.495 6.540 1.00 34.24 27 VAL C N 1
ATOM 4493 C CA . VAL C 1 27 ? -54.558 6.089 6.297 1.00 34.79 27 VAL C CA 1
ATOM 4494 C C . VAL C 1 27 ? -54.237 5.862 4.828 1.00 36.26 27 VAL C C 1
ATOM 4495 O O . VAL C 1 27 ? -55.039 6.231 3.947 1.00 36.33 27 VAL C O 1
ATOM 4499 N N . ASN C 1 28 ? -53.079 5.231 4.592 1.00 37.20 28 ASN C N 1
ATOM 4500 C CA . ASN C 1 28 ? -52.759 4.653 3.281 1.00 39.87 28 ASN C CA 1
ATOM 4501 C C . ASN C 1 28 ? -53.640 3.441 3.058 1.00 40.92 28 ASN C C 1
ATOM 4502 O O . ASN C 1 28 ? -53.384 2.356 3.577 1.00 40.77 28 ASN C O 1
ATOM 4507 N N . MET C 1 29 ? -54.708 3.672 2.306 1.00 42.07 29 MET C N 1
ATOM 4508 C CA . MET C 1 29 ? -55.626 2.617 1.933 1.00 43.64 29 MET C CA 1
ATOM 4509 C C . MET C 1 29 ? -55.152 2.060 0.616 1.00 45.29 29 MET C C 1
ATOM 4510 O O . MET C 1 29 ? -54.475 2.770 -0.110 1.00 47.40 29 MET C O 1
ATOM 4515 N N . PRO C 1 30 ? -55.459 0.784 0.333 1.00 46.67 30 PRO C N 1
ATOM 4516 C CA . PRO C 1 30 ? -55.058 0.263 -0.972 1.00 49.37 30 PRO C CA 1
ATOM 4517 C C . PRO C 1 30 ? -55.961 1.051 -1.900 1.00 50.57 30 PRO C C 1
ATOM 4518 O O . PRO C 1 30 ? -57.186 1.205 -1.611 1.00 50.55 30 PRO C O 1
ATOM 4522 N N . ASN C 1 31 ? -55.290 1.669 -2.893 1.00 52.13 31 ASN C N 1
ATOM 4523 C CA . ASN C 1 31 ? -55.767 2.586 -3.943 1.00 53.19 31 ASN C CA 1
ATOM 4524 C C . ASN C 1 31 ? -55.996 4.051 -3.552 1.00 51.30 31 ASN C C 1
ATOM 4525 O O . ASN C 1 31 ? -56.377 4.851 -4.387 1.00 51.56 31 ASN C O 1
ATOM 4530 N N . HIS C 1 32 ? -55.669 4.410 -2.301 1.00 48.26 32 HIS C N 1
ATOM 4531 C CA . HIS C 1 32 ? -55.935 5.756 -1.785 1.00 46.16 32 HIS C CA 1
ATOM 4532 C C . HIS C 1 32 ? -54.918 6.164 -0.712 1.00 44.51 32 HIS C C 1
ATOM 4533 O O . HIS C 1 32 ? -55.159 5.979 0.515 1.00 42.22 32 HIS C O 1
ATOM 4540 N N . PRO C 1 33 ? -53.774 6.724 -1.143 1.00 44.57 33 PRO C N 1
ATOM 4541 C CA . PRO C 1 33 ? -52.791 7.165 -0.157 1.00 43.40 33 PRO C CA 1
ATOM 4542 C C . PRO C 1 33 ? -53.301 8.360 0.662 1.00 41.49 33 PRO C C 1
ATOM 4543 O O . PRO C 1 33 ? -54.039 9.202 0.122 1.00 41.23 33 PRO C O 1
ATOM 4547 N N . ASN C 1 34 ? -52.917 8.416 1.938 1.00 39.54 34 ASN C N 1
ATOM 4548 C CA . ASN C 1 34 ? -53.234 9.558 2.810 1.00 37.96 34 ASN C CA 1
ATOM 4549 C C . ASN C 1 34 ? -54.737 9.886 2.905 1.00 36.87 34 ASN C C 1
ATOM 4550 O O . ASN C 1 34 ? -55.116 11.043 3.034 1.00 36.62 34 ASN C O 1
ATOM 4555 N N . GLU C 1 35 A -55.575 8.858 2.857 1.00 37.07 35 GLU C N 1
ATOM 4556 C CA . GLU C 1 35 A -57.030 9.023 2.917 1.00 37.39 35 GLU C CA 1
ATOM 4557 C C . GLU C 1 35 A -57.432 9.521 4.347 1.00 35.57 35 GLU C C 1
ATOM 4558 O O . GLU C 1 35 A -56.946 9.003 5.347 1.00 33.27 35 GLU C O 1
ATOM 4564 N N . TRP C 1 36 ? -58.294 10.530 4.399 1.00 34.96 36 TRP C N 1
ATOM 4565 C CA . TRP C 1 36 ? -58.775 11.085 5.661 1.00 33.93 36 TRP C CA 1
ATOM 4566 C C . TRP C 1 36 ? -59.784 10.133 6.288 1.00 33.57 36 TRP C C 1
ATOM 4567 O O . TRP C 1 36 ? -60.518 9.426 5.584 1.00 33.56 36 TRP C O 1
ATOM 4578 N N . MET C 1 37 ? -59.797 10.115 7.621 1.00 32.20 37 MET C N 1
ATOM 4579 C CA . MET C 1 37 ? -60.720 9.298 8.384 1.00 32.18 37 MET C CA 1
ATOM 4580 C C . MET C 1 37 ? -61.521 10.196 9.335 1.00 32.20 37 MET C C 1
ATOM 4581 O O . MET C 1 37 ? -61.201 10.332 10.528 1.00 30.97 37 MET C O 1
ATOM 4586 N N . ILE C 1 38 ? -62.551 10.820 8.783 1.00 32.74 38 ILE C N 1
ATOM 4587 C CA . ILE C 1 38 ? -63.398 11.754 9.515 1.00 33.28 38 ILE C CA 1
ATOM 4588 C C . ILE C 1 38 ? -64.403 10.939 10.350 1.00 33.87 38 ILE C C 1
ATOM 4589 O O . ILE C 1 38 ? -64.624 9.762 10.073 1.00 34.37 38 ILE C O 1
ATOM 4594 N N . SER C 1 39 ? -65.013 11.572 11.360 1.00 33.24 39 SER C N 1
ATOM 4595 C CA . SER C 1 39 ? -66.033 10.924 12.172 1.00 33.05 39 SER C CA 1
ATOM 4596 C C . SER C 1 39 ? -66.946 11.893 12.910 1.00 33.51 39 SER C C 1
ATOM 4597 O O . SER C 1 39 ? -66.558 13.034 13.156 1.00 34.48 39 SER C O 1
ATOM 4600 N N . SER C 1 40 ? -68.133 11.398 13.260 1.00 33.59 40 SER C N 1
ATOM 4601 C CA . SER C 1 40 ? -69.115 12.088 14.081 1.00 34.65 40 SER C CA 1
ATOM 4602 C C . SER C 1 40 ? -69.378 11.279 15.357 1.00 34.38 40 SER C C 1
ATOM 4603 O O . SER C 1 40 ? -69.638 10.079 15.291 1.00 34.31 40 SER C O 1
ATOM 4606 N N . GLN C 1 41 ? -69.337 11.934 16.507 1.00 33.78 41 GLN C N 1
ATOM 4607 C CA . GLN C 1 41 ? -69.590 11.248 17.767 1.00 33.53 41 GLN C CA 1
ATOM 4608 C C . GLN C 1 41 ? -71.092 10.998 17.940 1.00 33.91 41 GLN C C 1
ATOM 4609 O O . GLN C 1 41 ? -71.916 11.880 17.692 1.00 34.70 41 GLN C O 1
ATOM 4615 N N . PHE C 1 42 ? -71.436 9.774 18.333 1.00 33.53 42 PHE C N 1
ATOM 4616 C CA . PHE C 1 42 ? -72.817 9.401 18.626 1.00 35.04 42 PHE C CA 1
ATOM 4617 C C . PHE C 1 42 ? -72.968 8.506 19.875 1.00 34.51 42 PHE C C 1
ATOM 4618 O O . PHE C 1 42 ? -72.014 7.882 20.318 1.00 32.50 42 PHE C O 1
ATOM 4626 N N . LYS C 1 43 ? -74.194 8.472 20.390 1.00 36.58 43 LYS C N 1
ATOM 4627 C CA . LYS C 1 43 ? -74.589 7.718 21.588 1.00 38.19 43 LYS C CA 1
ATOM 4628 C C . LYS C 1 43 ? -75.847 6.945 21.265 1.00 39.46 43 LYS C C 1
ATOM 4629 O O . LYS C 1 43 ? -76.637 7.379 20.422 1.00 40.59 43 LYS C O 1
ATOM 4635 N N . ASP C 1 44 ? -76.074 5.844 21.978 1.00 39.28 44 ASP C N 1
ATOM 4636 C CA . ASP C 1 44 ? -77.350 5.150 21.872 1.00 41.02 44 ASP C CA 1
ATOM 4637 C C . ASP C 1 44 ? -78.375 5.905 22.739 1.00 42.69 44 ASP C C 1
ATOM 4638 O O . ASP C 1 44 ? -78.015 6.859 23.430 1.00 42.48 44 ASP C O 1
ATOM 4643 N N . SER C 1 45 ? -79.637 5.493 22.702 1.00 44.42 45 SER C N 1
ATOM 4644 C CA . SER C 1 45 ? -80.699 6.219 23.401 1.00 46.77 45 SER C CA 1
ATOM 4645 C C . SER C 1 45 ? -80.668 6.106 24.943 1.00 47.29 45 SER C C 1
ATOM 4646 O O . SER C 1 45 ? -81.412 6.801 25.616 1.00 49.47 45 SER C O 1
ATOM 4649 N N . HIS C 1 46 ? -79.839 5.223 25.489 1.00 46.06 46 HIS C N 1
ATOM 4650 C CA . HIS C 1 46 ? -79.577 5.173 26.942 1.00 46.71 46 HIS C CA 1
ATOM 4651 C C . HIS C 1 46 ? -78.343 6.000 27.361 1.00 45.66 46 HIS C C 1
ATOM 4652 O O . HIS C 1 46 ? -77.906 5.925 28.510 1.00 45.02 46 HIS C O 1
ATOM 4659 N N . GLY C 1 47 ? -77.768 6.773 26.437 1.00 44.33 47 GLY C N 1
ATOM 4660 C CA . GLY C 1 47 ? -76.629 7.633 26.754 1.00 42.90 47 GLY C CA 1
ATOM 4661 C C . GLY C 1 47 ? -75.259 6.976 26.769 1.00 40.42 47 GLY C C 1
ATOM 4662 O O . GLY C 1 47 ? -74.307 7.582 27.251 1.00 39.29 47 GLY C O 1
ATOM 4663 N N . ASN C 1 48 ? -75.146 5.758 26.228 1.00 39.53 48 ASN C N 1
ATOM 4664 C CA . ASN C 1 48 ? -73.846 5.087 26.112 1.00 37.59 48 ASN C CA 1
ATOM 4665 C C . ASN C 1 48 ? -73.237 5.336 24.749 1.00 36.64 48 ASN C C 1
ATOM 4666 O O . ASN C 1 48 ? -73.923 5.277 23.737 1.00 37.27 48 ASN C O 1
ATOM 4671 N N . ILE C 1 49 ? -71.948 5.622 24.746 1.00 35.25 49 ILE C N 1
ATOM 4672 C CA . ILE C 1 49 ? -71.239 5.985 23.534 1.00 35.15 49 ILE C CA 1
ATOM 4673 C C . ILE C 1 49 ? -71.202 4.808 22.530 1.00 35.17 49 ILE C C 1
ATOM 4674 O O . ILE C 1 49 ? -70.980 3.656 22.912 1.00 35.31 49 ILE C O 1
ATOM 4679 N N . GLY C 1 50 ? -71.466 5.106 21.263 1.00 35.45 50 GLY C N 1
ATOM 4680 C CA . GLY C 1 50 ? -71.317 4.121 20.180 1.00 34.86 50 GLY C CA 1
ATOM 4681 C C . GLY C 1 50 ? -70.030 4.375 19.410 1.00 33.21 50 GLY C C 1
ATOM 4682 O O . GLY C 1 50 ? -69.551 5.498 19.367 1.00 33.61 50 GLY C O 1
ATOM 4683 N N . TYR C 1 51 ? -69.455 3.332 18.832 1.00 32.66 51 TYR C N 1
ATOM 4684 C CA . TYR C 1 51 ? -68.295 3.469 17.925 1.00 31.45 51 TYR C CA 1
ATOM 4685 C C . TYR C 1 51 ? -68.595 2.833 16.583 1.00 31.91 51 TYR C C 1
ATOM 4686 O O . TYR C 1 51 ? -69.308 1.840 16.504 1.00 31.81 51 TYR C O 1
ATOM 4695 N N . CYS C 1 52 ? -68.032 3.448 15.548 1.00 32.13 52 CYS C N 1
ATOM 4696 C CA . CYS C 1 52 ? -68.195 3.025 14.173 1.00 32.98 52 CYS C CA 1
ATOM 4697 C C . CYS C 1 52 ? -67.318 1.821 13.834 1.00 32.51 52 CYS C C 1
ATOM 4698 O O . CYS C 1 52 ? -66.152 1.764 14.219 1.00 31.55 52 CYS C O 1
ATOM 4701 N N . MET C 1 53 ? -67.902 0.862 13.113 1.00 34.19 53 MET C N 1
ATOM 4702 C CA . MET C 1 53 ? -67.197 -0.356 12.626 1.00 35.33 53 MET C CA 1
ATOM 4703 C C . MET C 1 53 ? -66.684 -0.219 11.205 1.00 37.04 53 MET C C 1
ATOM 4704 O O . MET C 1 53 ? -65.880 -1.044 10.745 1.00 38.74 53 MET C O 1
ATOM 4709 N N . ASP C 1 54 ? -67.209 0.769 10.471 1.00 38.22 54 ASP C N 1
ATOM 4710 C CA . ASP C 1 54 ? -66.984 0.883 9.022 1.00 40.10 54 ASP C CA 1
ATOM 4711 C C . ASP C 1 54 ? -66.546 2.306 8.690 1.00 39.17 54 ASP C C 1
ATOM 4712 O O . ASP C 1 54 ? -67.381 3.226 8.674 1.00 40.33 54 ASP C O 1
ATOM 4717 N N . SER C 1 55 ? -65.267 2.477 8.355 1.00 37.88 55 SER C N 1
ATOM 4718 C CA . SER C 1 55 ? -64.721 3.812 8.101 1.00 36.85 55 SER C CA 1
ATOM 4719 C C . SER C 1 55 ? -65.265 4.548 6.868 1.00 38.15 55 SER C C 1
ATOM 4720 O O . SER C 1 55 ? -65.093 5.759 6.782 1.00 38.17 55 SER C O 1
ATOM 4723 N N . GLU C 1 56 ? -65.904 3.847 5.935 1.00 38.98 56 GLU C N 1
ATOM 4724 C CA . GLU C 1 56 ? -66.346 4.470 4.687 1.00 41.01 56 GLU C CA 1
ATOM 4725 C C . GLU C 1 56 ? -67.862 4.727 4.612 1.00 42.17 56 GLU C C 1
ATOM 4726 O O . GLU C 1 56 ? -68.346 5.108 3.544 1.00 44.65 56 GLU C O 1
ATOM 4732 N N . LEU C 1 57 ? -68.591 4.530 5.696 1.00 40.57 57 LEU C N 1
ATOM 4733 C CA . LEU C 1 57 ? -70.046 4.770 5.717 1.00 41.54 57 LEU C CA 1
ATOM 4734 C C . LEU C 1 57 ? -70.410 5.860 6.722 1.00 40.40 57 LEU C C 1
ATOM 4735 O O . LEU C 1 57 ? -69.703 6.019 7.704 1.00 39.39 57 LEU C O 1
ATOM 4740 N N . PRO C 1 58 ? -71.515 6.585 6.498 1.00 41.90 58 PRO C N 1
ATOM 4741 C CA . PRO C 1 58 ? -71.915 7.642 7.458 1.00 41.89 58 PRO C CA 1
ATOM 4742 C C . PRO C 1 58 ? -72.441 7.121 8.808 1.00 41.27 58 PRO C C 1
ATOM 4743 O O . PRO C 1 58 ? -72.832 5.975 8.921 1.00 41.49 58 PRO C O 1
ATOM 4747 N N . SER C 1 59 ? -72.425 7.982 9.820 1.00 41.40 59 SER C N 1
ATOM 4748 C CA . SER C 1 59 ? -72.960 7.687 11.169 1.00 40.41 59 SER C CA 1
ATOM 4749 C C . SER C 1 59 ? -74.414 7.189 11.141 1.00 41.64 59 SER C C 1
ATOM 4750 O O . SER C 1 59 ? -75.200 7.641 10.321 1.00 43.19 59 SER C O 1
ATOM 4753 N N . PRO C 1 60 ? -74.769 6.258 12.038 1.00 40.95 60 PRO C N 1
ATOM 4754 C CA . PRO C 1 60 ? -76.081 5.646 12.031 1.00 42.88 60 PRO C CA 1
ATOM 4755 C C . PRO C 1 60 ? -77.140 6.427 12.791 1.00 44.04 60 PRO C C 1
ATOM 4756 O O . PRO C 1 60 ? -77.739 5.911 13.731 1.00 44.05 60 PRO C O 1
ATOM 4760 N N . THR C 1 61 ? -77.370 7.663 12.347 1.00 45.22 61 THR C N 1
ATOM 4761 C CA . THR C 1 61 ? -78.180 8.665 13.074 1.00 46.54 61 THR C CA 1
ATOM 4762 C C . THR C 1 61 ? -79.178 9.384 12.167 1.00 49.29 61 THR C C 1
ATOM 4763 O O . THR C 1 61 ? -79.040 9.356 10.952 1.00 50.03 61 THR C O 1
ATOM 4767 N N . GLY C 1 62 ? -80.169 10.012 12.787 1.00 51.06 62 GLY C N 1
ATOM 4768 C CA . GLY C 1 62 ? -81.218 10.757 12.069 1.00 53.84 62 GLY C CA 1
ATOM 4769 C C . GLY C 1 62 ? -82.448 9.910 11.793 1.00 56.23 62 GLY C C 1
ATOM 4770 O O . GLY C 1 62 ? -82.505 8.734 12.153 1.00 55.88 62 GLY C O 1
ATOM 4771 N N . SER C 1 63 ? -83.433 10.503 11.117 1.00 59.21 63 SER C N 1
ATOM 4772 C CA . SER C 1 63 ? -84.706 9.825 10.810 1.00 61.80 63 SER C CA 1
ATOM 4773 C C . SER C 1 63 ? -84.545 8.679 9.791 1.00 62.05 63 SER C C 1
ATOM 4774 O O . SER C 1 63 ? -85.250 7.669 9.872 1.00 63.45 63 SER C O 1
ATOM 4777 N N . GLY C 1 64 ? -83.620 8.844 8.844 1.00 60.69 64 GLY C N 1
ATOM 4778 C CA . GLY C 1 64 ? -83.287 7.790 7.891 1.00 60.40 64 GLY C CA 1
ATOM 4779 C C . GLY C 1 64 ? -82.836 6.508 8.567 1.00 58.55 64 GLY C C 1
ATOM 4780 O O . GLY C 1 64 ? -83.429 5.469 8.352 1.00 60.13 64 GLY C O 1
ATOM 4781 N N . ALA C 1 65 ? -81.822 6.601 9.421 1.00 55.83 65 ALA C N 1
ATOM 4782 C CA . ALA C 1 65 ? -81.318 5.464 10.217 1.00 53.46 65 ALA C CA 1
ATOM 4783 C C . ALA C 1 65 ? -82.415 4.701 10.974 1.00 54.66 65 ALA C C 1
ATOM 4784 O O . ALA C 1 65 ? -82.549 3.480 10.823 1.00 54.83 65 ALA C O 1
ATOM 4786 N N . GLY C 1 66 ? -83.194 5.430 11.777 1.00 55.49 66 GLY C N 1
ATOM 4787 C CA . GLY C 1 66 ? -84.166 4.824 12.700 1.00 56.24 66 GLY C CA 1
ATOM 4788 C C . GLY C 1 66 ? -83.416 3.898 13.646 1.00 53.84 66 GLY C C 1
ATOM 4789 O O . GLY C 1 66 ? -82.280 4.167 14.019 1.00 51.95 66 GLY C O 1
ATOM 4790 N N . SER C 1 67 ? -84.039 2.784 14.017 1.00 54.42 67 SER C N 1
ATOM 4791 C CA . SER C 1 67 ? -83.338 1.712 14.723 1.00 52.44 67 SER C CA 1
ATOM 4792 C C . SER C 1 67 ? -82.506 0.839 13.778 1.00 51.28 67 SER C C 1
ATOM 4793 O O . SER C 1 67 ? -82.915 0.553 12.657 1.00 52.59 67 SER C O 1
ATOM 4796 N N . LEU C 1 68 ? -81.324 0.450 14.245 1.00 48.74 68 LEU C N 1
ATOM 4797 C CA . LEU C 1 68 ? -80.492 -0.580 13.631 1.00 47.83 68 LEU C CA 1
ATOM 4798 C C . LEU C 1 68 ? -80.763 -1.905 14.350 1.00 48.09 68 LEU C C 1
ATOM 4799 O O . LEU C 1 68 ? -80.707 -1.952 15.574 1.00 48.12 68 LEU C O 1
ATOM 4804 N N . LYS C 1 69 ? -81.053 -2.966 13.600 1.00 49.24 69 LYS C N 1
ATOM 4805 C CA . LYS C 1 69 ? -81.260 -4.292 14.151 1.00 49.62 69 LYS C CA 1
ATOM 4806 C C . LYS C 1 69 ? -79.957 -4.895 14.673 1.00 47.42 69 LYS C C 1
ATOM 4807 O O . LYS C 1 69 ? -78.881 -4.548 14.196 1.00 46.08 69 LYS C O 1
ATOM 4813 N N . TYR C 1 70 ? -80.089 -5.782 15.661 1.00 46.86 70 TYR C N 1
ATOM 4814 C CA . TYR C 1 70 ? -78.975 -6.549 16.213 1.00 45.29 70 TYR C CA 1
ATOM 4815 C C . TYR C 1 70 ? -78.210 -7.306 15.121 1.00 45.46 70 TYR C C 1
ATOM 4816 O O . TYR C 1 70 ? -78.824 -7.894 14.231 1.00 47.21 70 TYR C O 1
ATOM 4825 N N . LYS C 1 71 ? -76.885 -7.266 15.192 1.00 43.59 71 LYS C N 1
ATOM 4826 C CA . LYS C 1 71 ? -76.033 -7.964 14.240 1.00 44.25 71 LYS C CA 1
ATOM 4827 C C . LYS C 1 71 ? -75.245 -9.088 14.908 1.00 43.58 71 LYS C C 1
ATOM 4828 O O . LYS C 1 71 ? -75.283 -10.223 14.448 1.00 44.14 71 LYS C O 1
ATOM 4834 N N . GLY C 1 72 ? -74.510 -8.762 15.973 1.00 42.12 72 GLY C N 1
ATOM 4835 C CA . GLY C 1 72 ? -73.702 -9.765 16.680 1.00 41.63 72 GLY C CA 1
ATOM 4836 C C . GLY C 1 72 ? -73.084 -9.305 17.986 1.00 40.47 72 GLY C C 1
ATOM 4837 O O . GLY C 1 72 ? -73.222 -8.152 18.390 1.00 39.49 72 GLY C O 1
ATOM 4838 N N . ALA C 1 73 ? -72.421 -10.242 18.653 1.00 40.27 73 ALA C N 1
ATOM 4839 C CA . ALA C 1 73 ? -71.820 -10.014 19.955 1.00 39.32 73 ALA C CA 1
ATOM 4840 C C . ALA C 1 73 ? -70.398 -9.536 19.762 1.00 37.98 73 ALA C C 1
ATOM 4841 O O . ALA C 1 73 ? -69.647 -10.169 19.071 1.00 38.14 73 ALA C O 1
ATOM 4843 N N . GLY C 1 74 ? -70.035 -8.432 20.395 1.00 37.12 74 GLY C N 1
ATOM 4844 C CA . GLY C 1 74 ? -68.662 -7.920 20.315 1.00 36.26 74 GLY C CA 1
ATOM 4845 C C . GLY C 1 74 ? -67.636 -8.816 20.998 1.00 36.33 74 GLY C C 1
ATOM 4846 O O . GLY C 1 74 ? -67.930 -9.408 22.024 1.00 36.76 74 GLY C O 1
ATOM 4847 N N . SER C 1 75 ? -66.434 -8.907 20.436 1.00 35.20 75 SER C N 1
ATOM 4848 C CA . SER C 1 75 ? -65.368 -9.714 21.029 1.00 35.12 75 SER C CA 1
ATOM 4849 C C . SER C 1 75 ? -64.831 -9.129 22.361 1.00 34.69 75 SER C C 1
ATOM 4850 O O . SER C 1 75 ? -65.130 -8.012 22.736 1.00 33.21 75 SER C O 1
ATOM 4853 N N . ASP C 1 76 ? -63.993 -9.898 23.029 1.00 35.39 76 ASP C N 1
ATOM 4854 C CA . ASP C 1 76 ? -63.293 -9.446 24.226 1.00 35.51 76 ASP C CA 1
ATOM 4855 C C . ASP C 1 76 ? -62.430 -8.200 23.937 1.00 34.62 76 ASP C C 1
ATOM 4856 O O . ASP C 1 76 ? -62.263 -7.325 24.801 1.00 34.06 76 ASP C O 1
ATOM 4861 N N . GLU C 1 77 ? -61.892 -8.114 22.723 1.00 34.47 77 GLU C N 1
ATOM 4862 C CA . GLU C 1 77 ? -61.102 -6.950 22.321 1.00 33.77 77 GLU C CA 1
ATOM 4863 C C . GLU C 1 77 ? -61.970 -5.687 22.353 1.00 32.45 77 GLU C C 1
ATOM 4864 O O . GLU C 1 77 ? -61.549 -4.668 22.893 1.00 31.02 77 GLU C O 1
ATOM 4870 N N . PHE C 1 78 ? -63.178 -5.766 21.776 1.00 32.20 78 PHE C N 1
ATOM 4871 C CA . PHE C 1 78 ? -64.110 -4.644 21.806 1.00 31.52 78 PHE C CA 1
ATOM 4872 C C . PHE C 1 78 ? -64.575 -4.320 23.241 1.00 31.28 78 PHE C C 1
ATOM 4873 O O . PHE C 1 78 ? -64.714 -3.158 23.588 1.00 30.07 78 PHE C O 1
ATOM 4881 N N . TYR C 1 79 ? -64.813 -5.341 24.063 1.00 31.83 79 TYR C N 1
ATOM 4882 C CA . TYR C 1 79 ? -65.131 -5.115 25.476 1.00 32.48 79 TYR C CA 1
ATOM 4883 C C . TYR C 1 79 ? -64.058 -4.260 26.134 1.00 31.16 79 TYR C C 1
ATOM 4884 O O . TYR C 1 79 ? -64.359 -3.253 26.733 1.00 30.97 79 TYR C O 1
ATOM 4893 N N . ARG C 1 80 ? -62.809 -4.657 25.969 1.00 31.47 80 ARG C N 1
ATOM 4894 C CA . ARG C 1 80 ? -61.691 -3.935 26.542 1.00 32.29 80 ARG C CA 1
ATOM 4895 C C . ARG C 1 80 ? -61.500 -2.535 25.968 1.00 32.30 80 ARG C C 1
ATOM 4896 O O . ARG C 1 80 ? -61.099 -1.624 26.689 1.00 32.87 80 ARG C O 1
ATOM 4904 N N . MET C 1 81 ? -61.801 -2.348 24.685 1.00 32.15 81 MET C N 1
ATOM 4905 C CA . MET C 1 81 ? -61.740 -1.015 24.076 1.00 31.44 81 MET C CA 1
ATOM 4906 C C . MET C 1 81 ? -62.640 -0.057 24.859 1.00 30.93 81 MET C C 1
ATOM 4907 O O . MET C 1 81 ? -62.224 1.061 25.172 1.00 30.06 81 MET C O 1
ATOM 4912 N N . PHE C 1 82 ? -63.871 -0.485 25.141 1.00 31.07 82 PHE C N 1
ATOM 4913 C CA . PHE C 1 82 ? -64.789 0.320 25.933 1.00 31.82 82 PHE C CA 1
ATOM 4914 C C . PHE C 1 82 ? -64.275 0.557 27.359 1.00 32.05 82 PHE C C 1
ATOM 4915 O O . PHE C 1 82 ? -64.202 1.692 27.777 1.00 31.51 82 PHE C O 1
ATOM 4923 N N . LYS C 1 83 ? -63.881 -0.506 28.052 1.00 32.71 83 LYS C N 1
ATOM 4924 C CA A LYS C 1 83 ? -63.421 -0.409 29.445 0.50 33.89 83 LYS C CA 1
ATOM 4925 C CA B LYS C 1 83 ? -63.419 -0.408 29.448 0.50 33.98 83 LYS C CA 1
ATOM 4926 C C . LYS C 1 83 ? -62.156 0.440 29.614 1.00 33.93 83 LYS C C 1
ATOM 4927 O O . LYS C 1 83 ? -62.025 1.185 30.599 1.00 33.90 83 LYS C O 1
ATOM 4938 N N . GLY C 1 84 ? -61.235 0.327 28.651 1.00 33.24 84 GLY C N 1
ATOM 4939 C CA . GLY C 1 84 ? -59.959 1.051 28.673 1.00 33.33 84 GLY C CA 1
ATOM 4940 C C . GLY C 1 84 ? -59.893 2.317 27.834 1.00 32.67 84 GLY C C 1
ATOM 4941 O O . GLY C 1 84 ? -58.844 2.959 27.769 1.00 33.00 84 GLY C O 1
ATOM 4942 N N . GLY C 1 85 ? -61.000 2.677 27.187 1.00 32.10 85 GLY C N 1
ATOM 4943 C CA . GLY C 1 85 ? -61.062 3.849 26.284 1.00 31.91 85 GLY C CA 1
ATOM 4944 C C . GLY C 1 85 ? -62.063 4.883 26.759 1.00 32.49 85 GLY C C 1
ATOM 4945 O O . GLY C 1 85 ? -62.566 4.809 27.897 1.00 32.96 85 GLY C O 1
ATOM 4946 N N . PHE C 1 86 ? -62.357 5.849 25.890 1.00 31.13 86 PHE C N 1
ATOM 4947 C CA . PHE C 1 86 ? -63.187 6.996 26.266 1.00 31.55 86 PHE C CA 1
ATOM 4948 C C . PHE C 1 86 ? -64.657 6.595 26.115 1.00 31.64 86 PHE C C 1
ATOM 4949 O O . PHE C 1 86 ? -64.954 5.845 25.177 1.00 28.56 86 PHE C O 1
ATOM 4957 N N . PRO C 1 87 ? -65.567 7.032 27.020 1.00 32.10 87 PRO C N 1
ATOM 4958 C CA . PRO C 1 87 ? -65.299 7.879 28.191 1.00 33.64 87 PRO C CA 1
ATOM 4959 C C . PRO C 1 87 ? -65.130 7.116 29.531 1.00 34.68 87 PRO C C 1
ATOM 4960 O O . PRO C 1 87 ? -65.156 7.741 30.584 1.00 35.68 87 PRO C O 1
ATOM 4964 N N . SER C 1 88 ? -64.976 5.799 29.485 1.00 34.18 88 SER C N 1
ATOM 4965 C CA . SER C 1 88 ? -64.705 5.012 30.682 1.00 35.30 88 SER C CA 1
ATOM 4966 C C . SER C 1 88 ? -63.405 5.499 31.350 1.00 36.05 88 SER C C 1
ATOM 4967 O O . SER C 1 88 ? -63.345 5.655 32.557 1.00 36.61 88 SER C O 1
ATOM 4970 N N . LYS C 1 89 ? -62.393 5.770 30.532 1.00 35.76 89 LYS C N 1
ATOM 4971 C CA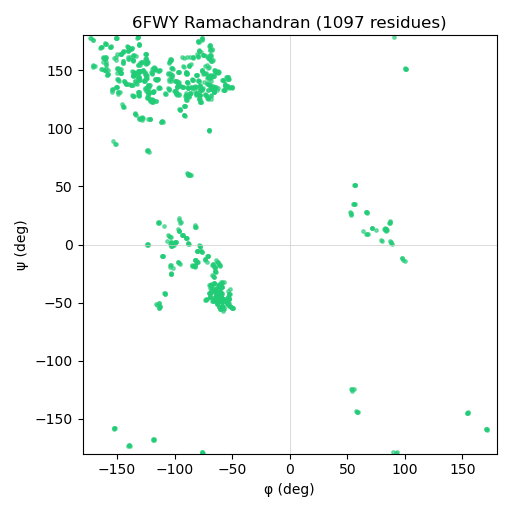 . LYS C 1 89 ? -61.207 6.502 30.961 1.00 36.80 89 LYS C CA 1
ATOM 4972 C C . LYS C 1 89 ? -61.281 7.948 30.481 1.00 36.83 89 LYS C C 1
ATOM 4973 O O . LYS C 1 89 ? -61.776 8.216 29.384 1.00 35.69 89 LYS C O 1
ATOM 4979 N N . THR C 1 90 ? -60.785 8.872 31.298 1.00 37.66 90 THR C N 1
ATOM 4980 C CA . THR C 1 90 ? -60.774 10.292 30.966 1.00 38.40 90 THR C CA 1
ATOM 4981 C C . THR C 1 90 ? -59.666 10.622 29.980 1.00 38.05 90 THR C C 1
ATOM 4982 O O . THR C 1 90 ? -58.749 9.837 29.789 1.00 38.45 90 THR C O 1
ATOM 4986 N N . ALA C 1 91 ? -59.741 11.803 29.386 1.00 37.86 91 ALA C N 1
ATOM 4987 C CA . ALA C 1 91 ? -58.672 12.337 28.540 1.00 36.80 91 ALA C CA 1
ATOM 4988 C C . ALA C 1 91 ? -57.299 12.331 29.229 1.00 37.91 91 ALA C C 1
ATOM 4989 O O . ALA C 1 91 ? -56.302 11.849 28.664 1.00 37.29 91 ALA C O 1
ATOM 4991 N N . LYS C 1 92 ? -57.254 12.863 30.452 1.00 39.82 92 LYS C N 1
ATOM 4992 C CA . LYS C 1 92 ? -56.020 12.896 31.253 1.00 41.32 92 LYS C CA 1
ATOM 4993 C C . LYS C 1 92 ? -55.397 11.508 31.445 1.00 40.58 92 LYS C C 1
ATOM 4994 O O . LYS C 1 92 ? -54.198 11.336 31.248 1.00 40.43 92 LYS C O 1
ATOM 5000 N N . GLU C 1 93 ? -56.220 10.540 31.835 1.00 40.48 93 GLU C N 1
ATOM 5001 C CA . GLU C 1 93 ? -55.793 9.146 32.014 1.00 40.54 93 GLU C CA 1
ATOM 5002 C C . GLU C 1 93 ? -55.250 8.509 30.750 1.00 38.86 93 GLU C C 1
ATOM 5003 O O . GLU C 1 93 ? -54.319 7.730 30.805 1.00 38.94 93 GLU C O 1
ATOM 5009 N N . LEU C 1 94 ? -55.845 8.843 29.613 1.00 37.67 94 LEU C N 1
ATOM 5010 C CA . LEU C 1 94 ? -55.401 8.327 28.302 1.00 36.09 94 LEU C CA 1
ATOM 5011 C C . LEU C 1 94 ? -54.215 9.064 27.657 1.00 35.70 94 LEU C C 1
ATOM 5012 O O . LEU C 1 94 ? -53.634 8.554 26.705 1.00 35.18 94 LEU C O 1
ATOM 5017 N N . GLY C 1 95 ? -53.846 10.245 28.162 1.00 36.36 95 GLY C N 1
ATOM 5018 C CA . GLY C 1 95 ? -52.773 11.048 27.581 1.00 36.34 95 GLY C CA 1
ATOM 5019 C C . GLY C 1 95 ? -53.265 11.968 26.453 1.00 35.30 95 GLY C C 1
ATOM 5020 O O . GLY C 1 95 ? -52.480 12.668 25.806 1.00 34.98 95 GLY C O 1
ATOM 5021 N N . ALA C 1 96 ? -54.570 11.965 26.208 1.00 34.31 96 ALA C N 1
ATOM 5022 C CA . ALA C 1 96 ? -55.189 12.870 25.268 1.00 34.12 96 ALA C CA 1
ATOM 5023 C C . ALA C 1 96 ? -55.293 14.241 25.908 1.00 34.99 96 ALA C C 1
ATOM 5024 O O . ALA C 1 96 ? -55.449 14.341 27.127 1.00 38.00 96 ALA C O 1
ATOM 5026 N N . GLY C 1 97 ? -55.224 15.290 25.096 1.00 34.44 97 GLY C N 1
ATOM 5027 C CA . GLY C 1 97 ? -55.307 16.665 25.559 1.00 35.60 97 GLY C CA 1
ATOM 5028 C C . GLY C 1 97 ? -56.713 17.190 25.795 1.00 35.55 97 GLY C C 1
ATOM 5029 O O . GLY C 1 97 ? -56.873 18.216 26.438 1.00 36.66 97 GLY C O 1
ATOM 5030 N N . ASN C 1 98 ? -57.721 16.524 25.229 1.00 34.09 98 ASN C N 1
ATOM 5031 C CA . ASN C 1 98 ? -59.133 16.900 25.392 1.00 34.27 98 ASN C CA 1
ATOM 5032 C C . ASN C 1 98 ? -60.027 15.708 25.055 1.00 33.23 98 ASN C C 1
ATOM 5033 O O . ASN C 1 98 ? -59.534 14.688 24.556 1.00 32.87 98 ASN C O 1
ATOM 5038 N N . ASP C 1 99 ? -61.328 15.842 25.292 1.00 33.88 99 ASP C N 1
ATOM 5039 C CA . ASP C 1 99 ? -62.287 14.750 25.055 1.00 33.81 99 ASP C CA 1
ATOM 5040 C C . ASP C 1 99 ? -62.494 14.348 23.587 1.00 33.19 99 ASP C C 1
ATOM 5041 O O . ASP C 1 99 ? -62.854 13.195 23.323 1.00 32.43 99 ASP C O 1
ATOM 5046 N N . THR C 1 100 ? -62.278 15.282 22.651 1.00 33.55 100 THR C N 1
ATOM 5047 C CA . THR C 1 100 ? -62.384 14.972 21.222 1.00 33.04 100 THR C CA 1
ATOM 5048 C C . THR C 1 100 ? -61.250 14.066 20.801 1.00 32.51 100 THR C C 1
ATOM 5049 O O . THR C 1 100 ? -61.477 13.102 20.093 1.00 32.33 100 THR C O 1
ATOM 5053 N N . GLU C 1 101 ? -60.038 14.387 21.240 1.00 33.40 101 GLU C N 1
ATOM 5054 C CA . GLU C 1 101 ? -58.854 13.544 20.992 1.00 33.02 101 GLU C CA 1
ATOM 5055 C C . GLU C 1 101 ? -59.000 12.169 21.623 1.00 32.32 101 GLU C C 1
ATOM 5056 O O . GLU C 1 101 ? -58.635 11.179 20.985 1.00 31.75 101 GLU C O 1
ATOM 5062 N N . ALA C 1 102 ? -59.514 12.116 22.860 1.00 31.90 102 ALA C N 1
ATOM 5063 C CA . ALA C 1 102 ? -59.704 10.837 23.556 1.00 31.26 102 ALA C CA 1
ATOM 5064 C C . ALA C 1 102 ? -60.744 9.971 22.827 1.00 29.91 102 ALA C C 1
ATOM 5065 O O . ALA C 1 102 ? -60.521 8.802 22.568 1.00 28.55 102 ALA C O 1
ATOM 5067 N N . TRP C 1 103 ? -61.876 10.568 22.494 1.00 30.01 103 TRP C N 1
ATOM 5068 C CA . TRP C 1 103 ? -62.895 9.881 21.723 1.00 30.47 103 TRP C CA 1
ATOM 5069 C C . TRP C 1 103 ? -62.364 9.378 20.356 1.00 30.11 103 TRP C C 1
ATOM 5070 O O . TRP C 1 103 ? -62.590 8.221 19.999 1.00 29.82 103 TRP C O 1
ATOM 5081 N N . TYR C 1 104 ? -61.660 10.231 19.612 1.00 29.86 104 TYR C N 1
ATOM 5082 C CA . TYR C 1 104 ? -61.150 9.839 18.289 1.00 29.71 104 TYR C CA 1
ATOM 5083 C C . TYR C 1 104 ? -60.127 8.701 18.389 1.00 29.08 104 TYR C C 1
ATOM 5084 O O . TYR C 1 104 ? -60.137 7.777 17.577 1.00 28.77 104 TYR C O 1
ATOM 5093 N N . ALA C 1 105 ? -59.240 8.791 19.368 1.00 28.76 105 ALA C N 1
ATOM 5094 C CA . ALA C 1 105 ? -58.291 7.706 19.687 1.00 28.65 105 ALA C CA 1
ATOM 5095 C C . ALA C 1 105 ? -59.006 6.382 19.875 1.00 27.47 105 ALA C C 1
ATOM 5096 O O . ALA C 1 105 ? -58.565 5.377 19.379 1.00 26.88 105 ALA C O 1
ATOM 5098 N N . THR C 1 106 ? -60.131 6.413 20.573 1.00 27.32 106 THR C N 1
ATOM 5099 C CA . THR C 1 106 ? -60.901 5.216 20.806 1.00 27.81 106 THR C CA 1
ATOM 5100 C C . THR C 1 106 ? -61.561 4.740 19.497 1.00 27.98 106 THR C C 1
ATOM 5101 O O . THR C 1 106 ? -61.567 3.547 19.207 1.00 28.14 106 THR C O 1
ATOM 5105 N N . GLN C 1 107 ? -62.097 5.666 18.707 1.00 28.11 107 GLN C N 1
ATOM 5106 C CA . GLN C 1 107 ? -62.672 5.328 17.389 1.00 28.16 107 GLN C CA 1
ATOM 5107 C C . GLN C 1 107 ? -61.619 4.728 16.452 1.00 27.67 107 GLN C C 1
ATOM 5108 O O . GLN C 1 107 ? -61.922 3.850 15.642 1.00 29.01 107 GLN C O 1
ATOM 5114 N N . LEU C 1 108 ? -60.385 5.202 16.569 1.00 27.47 108 LEU C N 1
ATOM 5115 C CA . LEU C 1 108 ? -59.279 4.685 15.768 1.00 28.03 108 LEU C CA 1
ATOM 5116 C C . LEU C 1 108 ? -59.044 3.197 16.117 1.00 28.80 108 LEU C C 1
ATOM 5117 O O . LEU C 1 108 ? -58.953 2.354 15.217 1.00 27.54 108 LEU C O 1
ATOM 5122 N N . VAL C 1 109 ? -59.024 2.879 17.422 1.00 27.74 109 VAL C N 1
ATOM 5123 C CA . VAL C 1 109 ? -58.995 1.484 17.880 1.00 27.71 109 VAL C CA 1
ATOM 5124 C C . VAL C 1 109 ? -60.156 0.670 17.312 1.00 27.45 109 VAL C C 1
ATOM 5125 O O . VAL C 1 109 ? -59.959 -0.415 16.776 1.00 28.15 109 VAL C O 1
ATOM 5129 N N . SER C 1 110 ? -61.364 1.194 17.414 1.00 27.59 110 SER C N 1
ATOM 5130 C CA . SER C 1 110 ? -62.537 0.520 16.834 1.00 28.81 110 SER C CA 1
ATOM 5131 C C . SER C 1 110 ? -62.361 0.174 15.345 1.00 29.45 110 SER C C 1
ATOM 5132 O O . SER C 1 110 ? -62.656 -0.945 14.932 1.00 30.16 110 SER C O 1
ATOM 5135 N N . TRP C 1 111 ? -61.880 1.126 14.555 1.00 29.03 111 TRP C N 1
ATOM 5136 C CA . TRP C 1 111 ? -61.688 0.903 13.121 1.00 29.89 111 TRP C CA 1
ATOM 5137 C C . TRP C 1 111 ? -60.677 -0.211 12.840 1.00 30.70 111 TRP C C 1
ATOM 5138 O O . TRP C 1 111 ? -60.919 -1.050 11.975 1.00 30.04 111 TRP C O 1
ATOM 5149 N N . VAL C 1 112 ? -59.577 -0.217 13.596 1.00 30.44 112 VAL C N 1
ATOM 5150 C CA . VAL C 1 112 ? -58.542 -1.238 13.471 1.00 31.39 112 VAL C CA 1
ATOM 5151 C C . VAL C 1 112 ? -59.065 -2.607 13.905 1.00 31.93 112 VAL C C 1
ATOM 5152 O O . VAL C 1 112 ? -58.920 -3.577 13.180 1.00 33.28 112 VAL C O 1
ATOM 5156 N N . LEU C 1 113 ? -59.717 -2.674 15.057 1.00 31.46 113 LEU C N 1
ATOM 5157 C CA . LEU C 1 113 ? -60.282 -3.931 15.556 1.00 32.16 113 LEU C CA 1
ATOM 5158 C C . LEU C 1 113 ? -61.318 -4.513 14.598 1.00 32.79 113 LEU C C 1
ATOM 5159 O O . LEU C 1 113 ? -61.404 -5.721 14.461 1.00 33.29 113 LEU C O 1
ATOM 5164 N N . ALA C 1 114 ? -62.097 -3.652 13.952 1.00 32.77 114 ALA C N 1
ATOM 5165 C CA . ALA C 1 114 ? -63.104 -4.083 12.973 1.00 34.11 114 ALA C CA 1
ATOM 5166 C C . ALA C 1 114 ? -62.496 -4.485 11.614 1.00 34.89 114 ALA C C 1
ATOM 5167 O O . ALA C 1 114 ? -63.199 -4.951 10.738 1.00 36.45 114 ALA C O 1
ATOM 5169 N N . GLY C 1 115 ? -61.198 -4.285 11.445 1.00 34.93 115 GLY C N 1
ATOM 5170 C CA . GLY C 1 115 ? -60.486 -4.741 10.258 1.00 36.50 115 GLY C CA 1
ATOM 5171 C C . GLY C 1 115 ? -60.491 -3.775 9.093 1.00 36.74 115 GLY C C 1
ATOM 5172 O O . GLY C 1 115 ? -60.204 -4.185 7.987 1.00 37.74 115 GLY C O 1
ATOM 5173 N N . ASN C 1 116 ? -60.780 -2.498 9.332 1.00 35.44 116 ASN C N 1
ATOM 5174 C CA . ASN C 1 116 ? -60.838 -1.500 8.256 1.00 36.44 116 ASN C CA 1
ATOM 5175 C C . ASN C 1 116 ? -59.454 -1.224 7.641 1.00 36.78 116 ASN C C 1
ATOM 5176 O O . ASN C 1 116 ? -59.345 -0.986 6.446 1.00 37.48 116 ASN C O 1
ATOM 5181 N N . PHE C 1 117 ? -58.431 -1.232 8.487 1.00 35.96 117 PHE C N 1
ATOM 5182 C CA . PHE C 1 117 ? -57.030 -1.117 8.090 1.00 36.24 117 PHE C CA 1
ATOM 5183 C C . PHE C 1 117 ? -56.119 -1.594 9.221 1.00 36.80 117 PHE C C 1
ATOM 5184 O O . PHE C 1 117 ? -56.536 -1.704 10.405 1.00 35.30 117 PHE C O 1
ATOM 5192 N N . LYS C 1 118 ? -54.882 -1.905 8.850 1.00 38.18 118 LYS C N 1
ATOM 5193 C CA . LYS C 1 118 ? -53.833 -2.289 9.799 1.00 38.71 118 LYS C CA 1
ATOM 5194 C C . LYS C 1 118 ? -53.168 -1.042 10.383 1.00 37.94 118 LYS C C 1
ATOM 5195 O O . LYS C 1 118 ? -53.252 0.048 9.805 1.00 37.56 118 LYS C O 1
ATOM 5201 N N . VAL C 1 119 ? -52.504 -1.214 11.529 1.00 37.15 119 VAL C N 1
ATOM 5202 C CA . VAL C 1 119 ? -51.743 -0.142 12.183 1.00 36.41 119 VAL C CA 1
ATOM 5203 C C . VAL C 1 119 ? -50.609 0.379 11.292 1.00 37.41 119 VAL C C 1
ATOM 5204 O O . VAL C 1 119 ? -50.345 1.579 11.279 1.00 37.41 119 VAL C O 1
ATOM 5208 N N . SER C 1 120 ? -49.979 -0.503 10.524 1.00 38.66 120 SER C N 1
ATOM 5209 C CA . SER C 1 120 ? -48.914 -0.091 9.607 1.00 40.38 120 SER C CA 1
ATOM 5210 C C . SER C 1 120 ? -49.402 0.826 8.467 1.00 40.57 120 SER C C 1
ATOM 5211 O O . SER C 1 120 ? -48.586 1.493 7.838 1.00 42.26 120 SER C O 1
ATOM 5214 N N . GLN C 1 121 ? -50.705 0.837 8.183 1.00 39.64 121 GLN C N 1
ATOM 5215 C CA . GLN C 1 12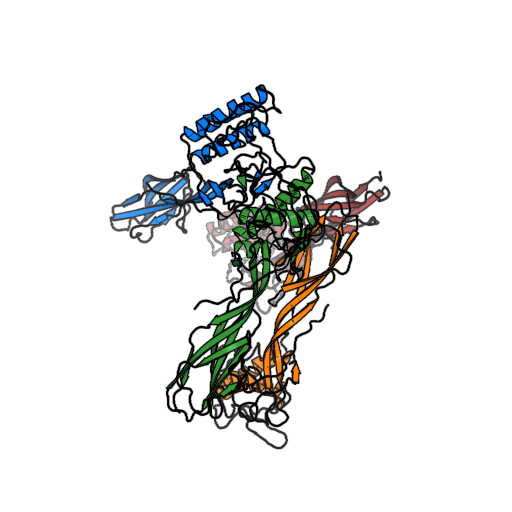1 ? -51.283 1.780 7.222 1.00 39.24 121 GLN C CA 1
ATOM 5216 C C . GLN C 1 121 ? -51.547 3.191 7.793 1.00 37.85 121 GLN C C 1
ATOM 5217 O O . GLN C 1 121 ? -51.787 4.129 7.025 1.00 38.47 121 GLN C O 1
ATOM 5223 N N . ILE C 1 122 ? -51.526 3.358 9.113 1.00 36.71 122 ILE C N 1
ATOM 5224 C CA . ILE C 1 122 ? -51.838 4.661 9.705 1.00 35.25 122 ILE C CA 1
ATOM 5225 C C . ILE C 1 122 ? -50.717 5.661 9.438 1.00 35.58 122 ILE C C 1
ATOM 5226 O O . ILE C 1 122 ? -49.566 5.378 9.753 1.00 37.28 122 ILE C O 1
ATOM 5231 N N . VAL C 1 123 ? -51.075 6.812 8.862 1.00 34.32 123 VAL C N 1
ATOM 5232 C CA . VAL C 1 123 ? -50.175 7.954 8.692 1.00 34.45 123 VAL C CA 1
ATOM 5233 C C . VAL C 1 123 ? -50.392 8.936 9.857 1.00 33.65 123 VAL C C 1
ATOM 5234 O O . VAL C 1 123 ? -51.473 9.526 10.010 1.00 32.48 123 VAL C O 1
ATOM 5238 N N . TRP C 1 124 ? -49.348 9.126 10.664 1.00 34.36 124 TRP C N 1
ATOM 5239 C CA . TRP C 1 124 ? -49.472 9.877 11.938 1.00 34.41 124 TRP C CA 1
ATOM 5240 C C . TRP C 1 124 ? -49.248 11.364 11.705 1.00 34.61 124 TRP C C 1
ATOM 5241 O O . TRP C 1 124 ? -48.338 11.959 12.268 1.00 35.30 124 TRP C O 1
ATOM 5252 N N . SER C 1 125 ? -50.101 11.943 10.871 1.00 34.39 125 SER C N 1
ATOM 5253 C CA . SER C 1 125 ? -50.089 13.373 10.582 1.00 34.84 125 SER C CA 1
ATOM 5254 C C . SER C 1 125 ? -51.358 13.721 9.808 1.00 34.48 125 SER C C 1
ATOM 5255 O O . SER C 1 125 ? -51.929 12.874 9.122 1.00 35.06 125 SER C O 1
ATOM 5258 N N . HIS C 1 126 ? -51.782 14.970 9.940 1.00 34.51 126 HIS C N 1
ATOM 5259 C CA . HIS C 1 126 ? -52.961 15.500 9.258 1.00 33.78 126 HIS C CA 1
ATOM 5260 C C . HIS C 1 126 ? -52.737 17.013 9.014 1.00 34.20 126 HIS C C 1
ATOM 5261 O O . HIS C 1 126 ? -52.290 17.730 9.932 1.00 33.66 126 HIS C O 1
ATOM 5268 N N . PRO C 1 127 ? -53.064 17.515 7.798 1.00 34.77 127 PRO C N 1
ATOM 5269 C CA . PRO C 1 127 ? -52.780 18.936 7.462 1.00 35.27 127 PRO C CA 1
ATOM 5270 C C . PRO C 1 127 ? -53.479 20.030 8.316 1.00 34.84 127 PRO C C 1
ATOM 5271 O O . PRO C 1 127 ? -53.024 21.165 8.307 1.00 35.53 127 PRO C O 1
ATOM 5275 N N . ASN C 1 128 ? -54.540 19.672 9.043 1.00 33.63 128 ASN C N 1
ATOM 5276 C CA . ASN C 1 128 ? -55.341 20.591 9.860 1.00 34.10 128 ASN C CA 1
ATOM 5277 C C . ASN C 1 128 ? -55.043 20.499 11.380 1.00 33.76 128 ASN C C 1
ATOM 5278 O O . ASN C 1 128 ? -55.707 21.168 12.169 1.00 32.88 128 ASN C O 1
ATOM 5283 N N . HIS C 1 129 ? -54.096 19.649 11.772 1.00 33.61 129 HIS C N 1
ATOM 5284 C CA . HIS C 1 129 ? -53.753 19.492 13.189 1.00 33.80 129 HIS C CA 1
ATOM 5285 C C . HIS C 1 129 ? -52.246 19.459 13.381 1.00 34.11 129 HIS C C 1
ATOM 5286 O O . HIS C 1 129 ? -51.501 18.989 12.519 1.00 34.04 129 HIS C O 1
ATOM 5293 N N . THR C 1 130 ? -51.802 19.979 14.528 1.00 34.77 130 THR C N 1
ATOM 5294 C CA . THR C 1 130 ? -50.361 20.072 14.822 1.00 35.48 130 THR C CA 1
ATOM 5295 C C . THR C 1 130 ? -49.805 18.686 15.133 1.00 34.34 130 THR C C 1
ATOM 5296 O O . THR C 1 130 ? -50.557 17.757 15.417 1.00 33.21 130 THR C O 1
ATOM 5300 N N . ALA C 1 131 ? -48.491 18.558 15.061 1.00 35.34 131 ALA C N 1
ATOM 5301 C CA . ALA C 1 131 ? -47.803 17.325 15.424 1.00 36.01 131 ALA C CA 1
ATOM 5302 C C . ALA C 1 131 ? -48.061 16.940 16.884 1.00 36.29 131 ALA C C 1
ATOM 5303 O O . ALA C 1 131 ? -48.165 15.751 17.174 1.00 36.69 131 ALA C O 1
ATOM 5305 N N . ALA C 1 132 ? -48.169 17.930 17.777 1.00 36.61 132 ALA C N 1
ATOM 5306 C CA . ALA C 1 132 ? -48.436 17.660 19.205 1.00 37.95 132 ALA C CA 1
ATOM 5307 C C . ALA C 1 132 ? -49.842 17.095 19.433 1.00 36.58 132 ALA C C 1
ATOM 5308 O O . ALA C 1 132 ? -50.014 16.172 20.223 1.00 35.71 132 ALA C O 1
ATOM 5310 N N . GLU C 1 133 ? -50.831 17.638 18.715 1.00 36.36 133 GLU C N 1
ATOM 5311 C CA . GLU C 1 133 ? -52.209 17.087 18.733 1.00 35.61 133 GLU C CA 1
ATOM 5312 C C . GLU C 1 133 ? -52.228 15.622 18.279 1.00 34.31 133 GLU C C 1
ATOM 5313 O O . GLU C 1 133 ? -52.735 14.753 18.990 1.00 33.43 133 GLU C O 1
ATOM 5319 N N . THR C 1 134 ? -51.646 15.365 17.116 1.00 33.49 134 THR C N 1
ATOM 5320 C CA . THR C 1 134 ? -51.606 14.013 16.565 1.00 32.96 134 THR C CA 1
ATOM 5321 C C . THR C 1 134 ? -50.857 13.056 17.491 1.00 33.66 134 THR C C 1
ATOM 5322 O O . THR C 1 134 ? -51.304 11.939 17.689 1.00 34.59 134 THR C O 1
ATOM 5326 N N . ALA C 1 135 ? -49.754 13.518 18.087 1.00 34.93 135 ALA C N 1
ATOM 5327 C CA . ALA C 1 135 ? -48.949 12.699 19.011 1.00 35.55 135 ALA C CA 1
ATOM 5328 C C . ALA C 1 135 ? -49.695 12.316 20.308 1.00 35.65 135 ALA C C 1
ATOM 5329 O O . ALA C 1 135 ? -49.534 11.194 20.818 1.00 36.74 135 ALA C O 1
ATOM 5331 N N . ARG C 1 136 ? -50.495 13.230 20.854 1.00 35.05 136 ARG C N 1
ATOM 5332 C CA . ARG C 1 136 ? -51.393 12.885 21.971 1.00 34.60 136 ARG C CA 1
ATOM 5333 C C . ARG C 1 136 ? -52.391 11.817 21.559 1.00 33.62 136 ARG C C 1
ATOM 5334 O O . ARG C 1 136 ? -52.609 10.854 22.270 1.00 33.59 136 ARG C O 1
ATOM 5342 N N . VAL C 1 137 ? -52.971 11.975 20.365 1.00 34.14 137 VAL C N 1
ATOM 5343 C CA . VAL C 1 137 ? -53.873 10.951 19.809 1.00 32.56 137 VAL C CA 1
ATOM 5344 C C . VAL C 1 137 ? -53.167 9.593 19.647 1.00 32.34 137 VAL C C 1
ATOM 5345 O O . VAL C 1 137 ? -53.730 8.552 20.063 1.00 31.96 137 VAL C O 1
ATOM 5349 N N . LYS C 1 138 ? -51.953 9.624 19.100 1.00 31.37 138 LYS C N 1
ATOM 5350 C CA . LYS C 1 138 ? -51.149 8.416 18.972 1.00 32.15 138 LYS C CA 1
ATOM 5351 C C . LYS C 1 138 ? -50.875 7.708 20.319 1.00 33.19 138 LYS C C 1
ATOM 5352 O O . LYS C 1 138 ? -51.004 6.497 20.429 1.00 33.76 138 LYS C O 1
ATOM 5358 N N . LYS C 1 139 ? -50.484 8.492 21.309 1.00 33.96 139 LYS C N 1
ATOM 5359 C CA . LYS C 1 139 ? -50.245 8.006 22.675 1.00 35.48 139 LYS C CA 1
ATOM 5360 C C . LYS C 1 139 ? -51.510 7.371 23.265 1.00 34.17 139 LYS C C 1
ATOM 5361 O O . LYS C 1 139 ? -51.461 6.249 23.767 1.00 34.88 139 LYS C O 1
ATOM 5367 N N . ALA C 1 140 ? -52.637 8.077 23.175 1.00 32.73 140 ALA C N 1
ATOM 5368 C CA . ALA C 1 140 ? -53.934 7.541 23.616 1.00 32.03 140 ALA C CA 1
ATOM 5369 C C . ALA C 1 140 ? -54.330 6.253 22.891 1.00 31.65 140 ALA C C 1
ATOM 5370 O O . ALA C 1 140 ? -54.734 5.269 23.531 1.00 31.72 140 ALA C O 1
ATOM 5372 N N . PHE C 1 141 ? -54.207 6.271 21.553 1.00 31.65 141 PHE C N 1
ATOM 5373 C CA . PHE C 1 141 ? -54.455 5.083 20.713 1.00 30.84 141 PHE C CA 1
ATOM 5374 C C . PHE C 1 141 ? -53.665 3.860 21.181 1.00 31.65 141 PHE C C 1
ATOM 5375 O O . PHE C 1 141 ? -54.231 2.791 21.400 1.00 31.65 141 PHE C O 1
ATOM 5383 N N . GLU C 1 142 ? -52.357 4.030 21.322 1.00 32.41 142 GLU C N 1
ATOM 5384 C CA . GLU C 1 142 ? -51.468 2.937 21.717 1.00 33.95 142 GLU C CA 1
ATOM 5385 C C . GLU C 1 142 ? -51.779 2.372 23.101 1.00 34.27 142 GLU C C 1
ATOM 5386 O O . GLU C 1 142 ? -51.676 1.169 23.314 1.00 34.25 142 GLU C O 1
ATOM 5392 N N . LYS C 1 143 ? -52.153 3.239 24.028 1.00 34.09 143 LYS C N 1
ATOM 5393 C CA . LYS C 1 143 ? -52.603 2.783 25.333 1.00 35.34 143 LYS C CA 1
ATOM 5394 C C . LYS C 1 143 ? -53.847 1.901 25.176 1.00 34.08 143 LYS C C 1
ATOM 5395 O O . LYS C 1 143 ? -53.866 0.748 25.634 1.00 34.63 143 LYS C O 1
ATOM 5401 N N . ILE C 1 144 ? -54.869 2.439 24.522 1.00 31.97 144 ILE C N 1
ATOM 5402 C CA . ILE C 1 144 ? -56.153 1.734 24.406 1.00 31.82 144 ILE C CA 1
ATOM 5403 C C . ILE C 1 144 ? -55.990 0.430 23.598 1.00 32.20 144 ILE C C 1
ATOM 5404 O O . ILE C 1 144 ? -56.486 -0.627 24.000 1.00 32.67 144 ILE C O 1
ATOM 5409 N N . TYR C 1 145 ? -55.278 0.516 22.474 1.00 31.99 145 TYR C N 1
ATOM 5410 C CA . TYR C 1 145 ? -55.074 -0.629 21.590 1.00 32.15 145 TYR C CA 1
ATOM 5411 C C . TYR C 1 145 ? -54.317 -1.748 22.288 1.00 33.01 145 TYR C C 1
ATOM 5412 O O . TYR C 1 145 ? -54.731 -2.904 22.252 1.00 33.04 145 TYR C O 1
ATOM 5421 N N . ASP C 1 146 ? -53.223 -1.404 22.945 1.00 33.78 146 ASP C N 1
ATOM 5422 C CA . ASP C 1 146 ? -52.449 -2.388 23.720 1.00 35.21 146 ASP C CA 1
ATOM 5423 C C . ASP C 1 146 ? -53.321 -3.134 24.721 1.00 35.48 146 ASP C C 1
ATOM 5424 O O . ASP C 1 146 ? -53.262 -4.364 24.796 1.00 36.28 146 ASP C O 1
ATOM 5429 N N . TYR C 1 147 ? -54.169 -2.402 25.436 1.00 34.65 147 TYR C N 1
ATOM 5430 C CA . TYR C 1 147 ? -55.098 -3.017 26.380 1.00 34.40 147 TYR C CA 1
ATOM 5431 C C . TYR C 1 147 ? -56.139 -3.907 25.665 1.00 33.56 147 TYR C C 1
ATOM 5432 O O . TYR C 1 147 ? -56.385 -5.033 26.081 1.00 33.99 147 TYR C O 1
ATOM 5441 N N . ALA C 1 148 ? -56.719 -3.407 24.581 1.00 32.63 148 ALA C N 1
ATOM 5442 C CA . ALA C 1 148 ? -57.701 -4.177 23.795 1.00 32.32 148 ALA C CA 1
ATOM 5443 C C . ALA C 1 148 ? -57.145 -5.495 23.236 1.00 32.50 148 ALA C C 1
ATOM 5444 O O . ALA C 1 148 ? -57.785 -6.525 23.345 1.00 31.61 148 ALA C O 1
ATOM 5446 N N . LYS C 1 149 ? -55.947 -5.445 22.667 1.00 33.63 149 LYS C N 1
ATOM 5447 C CA . LYS C 1 149 ? -55.276 -6.632 22.123 1.00 35.24 149 LYS C CA 1
ATOM 5448 C C . LYS C 1 149 ? -54.743 -7.554 23.207 1.00 36.71 149 LYS C C 1
ATOM 5449 O O . LYS C 1 149 ? -54.925 -8.758 23.126 1.00 36.81 149 LYS C O 1
ATOM 5455 N N . ASN C 1 150 ? -54.044 -6.974 24.186 1.00 37.08 150 ASN C N 1
ATOM 5456 C CA . ASN C 1 150 ? -53.196 -7.754 25.104 1.00 39.26 150 ASN C CA 1
ATOM 5457 C C . ASN C 1 150 ? -53.689 -7.850 26.541 1.00 39.96 150 ASN C C 1
ATOM 5458 O O . ASN C 1 150 ? -53.138 -8.649 27.298 1.00 42.00 150 ASN C O 1
ATOM 5463 N N . GLY C 1 151 ? -54.715 -7.078 26.915 1.00 38.80 151 GLY C N 1
ATOM 5464 C CA . GLY C 1 151 ? -55.315 -7.150 28.260 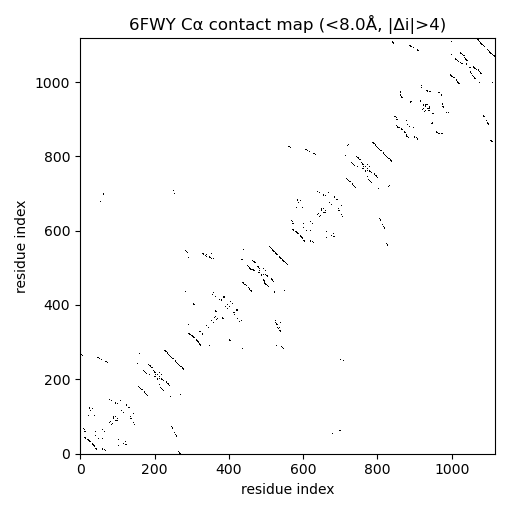1.00 39.91 151 GLY C CA 1
ATOM 5465 C C . GLY C 1 151 ? -56.051 -8.457 28.465 1.00 40.64 151 GLY C C 1
ATOM 5466 O O . GLY C 1 151 ? -56.367 -9.162 27.488 1.00 41.11 151 GLY C O 1
ATOM 5467 N N . LYS C 1 152 ? -56.310 -8.809 29.725 1.00 41.67 152 LYS C N 1
ATOM 5468 C CA . LYS C 1 152 ? -56.903 -10.116 30.063 1.00 42.63 152 LYS C CA 1
ATOM 5469 C C . LYS C 1 152 ? -58.393 -10.095 30.412 1.00 41.79 152 LYS C C 1
ATOM 5470 O O . LYS C 1 152 ? -59.029 -11.140 30.357 1.00 42.57 152 LYS C O 1
ATOM 5476 N N . ASP C 1 153 ? -58.936 -8.928 30.737 1.00 40.49 153 ASP C N 1
ATOM 5477 C CA . ASP C 1 153 ? -60.325 -8.809 31.237 1.00 39.89 153 ASP C CA 1
ATOM 5478 C C . ASP C 1 153 ? -61.345 -9.092 30.142 1.00 39.18 153 ASP C C 1
ATOM 5479 O O . ASP C 1 153 ? -61.137 -8.693 28.975 1.00 37.88 153 ASP C O 1
ATOM 5484 N N . THR C 1 154 ? -62.434 -9.751 30.523 1.00 39.27 154 THR C N 1
ATOM 5485 C CA . THR C 1 154 ? -63.485 -10.172 29.586 1.00 39.02 154 THR C CA 1
ATOM 5486 C C . THR C 1 154 ? -64.836 -9.896 30.236 1.00 39.33 154 THR C C 1
ATOM 5487 O O . THR C 1 154 ? -64.885 -9.634 31.432 1.00 39.58 154 THR C O 1
ATOM 5491 N N . PRO C 1 155 ? -65.936 -9.984 29.462 1.00 39.11 155 PRO C N 1
ATOM 5492 C CA . PRO C 1 155 ? -67.277 -9.883 30.072 1.00 39.23 155 PRO C CA 1
ATOM 5493 C C . PRO C 1 155 ? -67.808 -11.201 30.687 1.00 40.48 155 PRO C C 1
ATOM 5494 O O . PRO C 1 155 ? -68.993 -11.286 31.001 1.00 40.65 155 PRO C O 1
ATOM 5498 N N . ASN C 1 156 ? -66.936 -12.188 30.895 1.00 41.05 156 ASN C N 1
ATOM 5499 C CA . ASN C 1 156 ? -67.308 -13.483 31.451 1.00 42.76 156 ASN C CA 1
ATOM 5500 C C . ASN C 1 156 ? -68.035 -13.340 32.806 1.00 43.48 156 ASN C C 1
ATOM 5501 O O . ASN C 1 156 ? -67.642 -12.538 33.653 1.00 42.39 156 ASN C O 1
ATOM 5506 N N . THR C 1 157 ? -69.118 -14.098 32.953 1.00 46.44 157 THR C N 1
ATOM 5507 C CA . THR C 1 157 ? -69.846 -14.227 34.200 1.00 44.74 157 THR C CA 1
ATOM 5508 C C . THR C 1 157 ? -69.252 -15.427 34.941 1.00 45.41 157 THR C C 1
ATOM 5509 O O . THR C 1 157 ? -69.251 -16.543 34.411 1.00 46.29 157 THR C O 1
ATOM 5513 N N . GLU C 1 158 ? -68.717 -15.176 36.133 1.00 44.72 158 GLU C N 1
ATOM 5514 C CA . GLU C 1 158 ? -68.311 -16.236 37.044 1.00 45.21 158 GLU C CA 1
ATOM 5515 C C . GLU C 1 158 ? -69.525 -16.579 37.905 1.00 43.14 158 GLU C C 1
ATOM 5516 O O . GLU C 1 158 ? -70.216 -15.676 38.395 1.00 41.79 158 GLU C O 1
ATOM 5522 N N . PHE C 1 159 ? -69.783 -17.869 38.086 1.00 42.95 159 PHE C N 1
ATOM 5523 C CA . PHE C 1 159 ? -70.813 -18.338 39.006 1.00 41.88 159 PHE C CA 1
ATOM 5524 C C . PHE C 1 159 ? -70.445 -19.686 39.608 1.00 42.70 159 PHE C C 1
ATOM 5525 O O . PHE C 1 159 ? -70.065 -20.608 38.901 1.00 44.37 159 PHE C O 1
ATOM 5533 N N . SER C 1 160 ? -70.561 -19.787 40.927 1.00 42.44 160 SER C N 1
ATOM 5534 C CA . SER C 1 160 ? -70.318 -21.042 41.629 1.00 42.34 160 SER C CA 1
ATOM 5535 C C . SER C 1 160 ? -71.206 -21.200 42.863 1.00 41.10 160 SER C C 1
ATOM 5536 O O . SER C 1 160 ? -71.573 -20.223 43.517 1.00 40.12 160 SER C O 1
ATOM 5539 N N . ILE C 1 161 ? -71.555 -22.456 43.138 1.00 41.11 161 ILE C N 1
ATOM 5540 C CA . ILE C 1 161 ? -72.161 -22.875 44.394 1.00 40.26 161 ILE C CA 1
ATOM 5541 C C . ILE C 1 161 ? -71.200 -23.910 44.969 1.00 41.39 161 ILE C C 1
ATOM 5542 O O . ILE C 1 161 ? -70.892 -24.905 44.310 1.00 41.43 161 ILE C O 1
ATOM 5547 N N . THR C 1 162 ? -70.740 -23.672 46.195 1.00 41.66 162 THR C N 1
ATOM 5548 C CA . THR C 1 162 ? -69.731 -24.517 46.836 1.00 43.24 162 THR C CA 1
ATOM 5549 C C . THR C 1 162 ? -70.188 -24.898 48.252 1.00 43.31 162 THR C C 1
ATOM 5550 O O . THR C 1 162 ? -70.569 -24.033 49.043 1.00 42.55 162 THR C O 1
ATOM 5554 N N . ALA C 1 163 ? -70.148 -26.194 48.556 1.00 44.01 163 ALA C N 1
ATOM 5555 C CA . ALA C 1 163 ? -70.470 -26.703 49.888 1.00 44.37 163 ALA C CA 1
ATOM 5556 C C . ALA C 1 163 ? -69.420 -26.185 50.847 1.00 45.64 163 ALA C C 1
ATOM 5557 O O . ALA C 1 163 ? -68.235 -26.248 50.537 1.00 47.13 163 ALA C O 1
ATOM 5559 N N . SER C 1 164 ? -69.867 -25.631 51.970 1.00 45.73 164 SER C N 1
ATOM 5560 C CA . SER C 1 164 ? -68.968 -25.062 52.985 1.00 47.79 164 SER C CA 1
ATOM 5561 C C . SER C 1 164 ? -68.919 -25.915 54.255 1.00 48.85 164 SER C C 1
ATOM 5562 O O . SER C 1 164 ? -67.845 -26.109 54.824 1.00 50.89 164 SER C O 1
ATOM 5565 N N . LYS C 1 165 ? -70.071 -26.404 54.700 1.00 47.85 165 LYS C N 1
ATOM 5566 C CA . LYS C 1 165 ? -70.141 -27.248 55.888 1.00 49.06 165 LYS C CA 1
ATOM 5567 C C . LYS C 1 165 ? -71.423 -28.069 55.936 1.00 47.93 165 LYS C C 1
ATOM 5568 O O . LYS C 1 165 ? -72.411 -27.748 55.268 1.00 46.74 165 LYS C O 1
ATOM 5574 N N . THR C 1 166 ? -71.369 -29.135 56.724 1.00 48.63 166 THR C N 1
ATOM 5575 C CA . THR C 1 166 ? -72.506 -30.013 56.975 1.00 48.16 166 THR C CA 1
ATOM 5576 C C . THR C 1 166 ? -72.577 -30.258 58.467 1.00 49.59 166 THR C C 1
ATOM 5577 O O . THR C 1 166 ? -71.556 -30.326 59.121 1.00 51.33 166 THR C O 1
ATOM 5581 N N . ALA C 1 167 ? -73.786 -30.390 58.995 1.00 49.27 167 ALA C N 1
ATOM 5582 C CA . ALA C 1 167 ? -73.976 -30.695 60.412 1.00 51.23 167 ALA C CA 1
ATOM 5583 C C . ALA C 1 167 ? -75.371 -31.200 60.691 1.00 50.99 167 ALA C C 1
ATOM 5584 O O . ALA C 1 167 ? -76.333 -30.852 60.002 1.00 49.55 167 ALA C O 1
ATOM 5586 N N . ASP C 1 168 ? -75.470 -32.033 61.719 1.00 52.71 168 ASP C N 1
ATOM 5587 C CA . ASP C 1 168 ? -76.758 -32.425 62.270 1.00 53.26 168 ASP C CA 1
ATOM 5588 C C . ASP C 1 168 ? -77.140 -31.360 63.302 1.00 54.62 168 ASP C C 1
ATOM 5589 O O . ASP C 1 168 ? -76.322 -30.980 64.137 1.00 56.15 168 ASP C O 1
ATOM 5594 N N . GLU C 1 169 ? -78.364 -30.846 63.185 1.00 54.36 169 GLU C N 1
ATOM 5595 C CA . GLU C 1 169 ? -78.881 -29.755 64.006 1.00 56.38 169 GLU C CA 1
ATOM 5596 C C . GLU C 1 169 ? -80.358 -30.022 64.244 1.00 57.46 169 GLU C C 1
ATOM 5597 O O . GLU C 1 169 ? -81.135 -30.092 63.289 1.00 55.96 169 GLU C O 1
ATOM 5603 N N . GLY C 1 170 ? -80.737 -30.187 65.518 1.00 60.10 170 GLY C N 1
ATOM 5604 C CA . GLY C 1 170 ? -82.088 -30.583 65.890 1.00 61.21 170 GLY C CA 1
ATOM 5605 C C . GLY C 1 170 ? -82.500 -31.865 65.167 1.00 59.85 170 GLY C C 1
ATOM 5606 O O . GLY C 1 170 ? -81.785 -32.882 65.183 1.00 59.15 170 GLY C O 1
ATOM 5607 N N . LYS C 1 171 ? -83.640 -31.786 64.482 1.00 59.35 171 LYS C N 1
ATOM 5608 C CA . LYS C 1 171 ? -84.190 -32.908 63.738 1.00 58.17 171 LYS C CA 1
ATOM 5609 C C . LYS C 1 171 ? -83.825 -32.904 62.233 1.00 55.48 171 LYS C C 1
ATOM 5610 O O . LYS C 1 171 ? -84.479 -33.571 61.429 1.00 54.42 171 LYS C O 1
ATOM 5616 N N . TYR C 1 172 ? -82.742 -32.226 61.873 1.00 53.83 172 TYR C N 1
ATOM 5617 C CA . TYR C 1 172 ? -82.307 -32.144 60.467 1.00 51.52 172 TYR C CA 1
ATOM 5618 C C . TYR C 1 172 ? -80.837 -32.469 60.271 1.00 50.24 172 TYR C C 1
ATOM 5619 O O . TYR C 1 172 ? -79.992 -32.107 61.101 1.00 50.27 172 TYR C O 1
ATOM 5628 N N . HIS C 1 173 ? -80.547 -33.164 59.171 1.00 48.79 173 HIS C N 1
ATOM 5629 C CA . HIS C 1 173 ? -79.221 -33.113 58.539 1.00 48.05 173 HIS C CA 1
ATOM 5630 C C . HIS C 1 173 ? -79.190 -31.794 57.774 1.00 46.56 173 HIS C C 1
ATOM 5631 O O . HIS C 1 173 ? -80.115 -31.525 57.005 1.00 45.66 173 HIS C O 1
ATOM 5638 N N . THR C 1 174 ? -78.153 -30.982 57.991 1.00 46.28 174 THR C N 1
ATOM 5639 C CA . THR C 1 174 ? -78.032 -29.666 57.344 1.00 45.38 174 THR C CA 1
ATOM 5640 C C . THR C 1 174 ? -76.825 -29.613 56.385 1.00 44.23 174 THR C C 1
ATOM 5641 O O . THR C 1 174 ? -75.775 -30.182 56.663 1.00 44.17 174 THR C O 1
ATOM 5645 N N . PHE C 1 175 ? -77.005 -28.920 55.266 1.00 42.84 175 PHE C N 1
ATOM 5646 C CA . PHE C 1 175 ? -75.952 -28.753 54.264 1.00 42.96 175 PHE C CA 1
ATOM 5647 C C . PHE C 1 175 ? -75.923 -27.289 53.845 1.00 42.23 175 PHE C C 1
ATOM 5648 O O . PHE C 1 175 ? -76.874 -26.793 53.241 1.00 40.71 175 PHE C O 1
ATOM 5656 N N . THR C 1 176 ? -74.841 -26.599 54.191 1.00 42.98 176 THR C N 1
ATOM 5657 C CA . THR C 1 176 ? -74.684 -25.190 53.846 1.00 42.67 176 THR C CA 1
ATOM 5658 C C . THR C 1 176 ? -73.796 -25.054 52.607 1.00 41.65 176 THR C C 1
ATOM 5659 O O . THR C 1 176 ? -72.813 -25.776 52.451 1.00 41.39 176 THR C O 1
ATOM 5663 N N . TYR C 1 177 ? -74.174 -24.116 51.735 1.00 40.86 177 TYR C N 1
ATOM 5664 C CA . TYR C 1 177 ? -73.457 -23.841 50.475 1.00 40.45 177 TYR C CA 1
ATOM 5665 C C . TYR C 1 177 ? -73.221 -22.343 50.344 1.00 40.08 177 TYR C C 1
ATOM 5666 O O . TYR C 1 177 ? -74.071 -21.553 50.754 1.00 38.98 177 TYR C O 1
ATOM 5675 N N . LYS C 1 178 ? -72.060 -21.967 49.798 1.00 40.87 178 LYS C N 1
ATOM 5676 C CA . LYS C 1 178 ? -71.764 -20.570 49.451 1.00 41.47 178 LYS C CA 1
ATOM 5677 C C . LYS C 1 178 ? -71.975 -20.311 47.956 1.00 40.42 178 LYS C C 1
ATOM 5678 O O . LYS C 1 178 ? -71.500 -21.084 47.122 1.00 40.72 178 LYS C O 1
ATOM 5684 N N . THR C 1 179 ? -72.678 -19.225 47.636 1.00 40.03 179 THR C N 1
ATOM 5685 C CA . THR C 1 179 ? -72.821 -18.757 46.253 1.00 38.89 179 THR C CA 1
ATOM 5686 C C . THR C 1 179 ? -71.792 -17.666 46.006 1.00 39.82 179 THR C C 1
ATOM 5687 O O . THR C 1 179 ? -71.442 -16.924 46.933 1.00 40.65 179 THR C O 1
ATOM 5691 N N . ALA C 1 180 ? -71.321 -17.568 44.766 1.00 39.94 180 ALA C N 1
ATOM 5692 C CA . ALA C 1 180 ? -70.392 -16.521 44.364 1.00 41.05 180 ALA C CA 1
ATOM 5693 C C . ALA C 1 180 ? -70.580 -16.134 42.902 1.00 41.37 180 ALA C C 1
ATOM 5694 O O . ALA C 1 180 ? -70.839 -16.985 42.049 1.00 42.32 180 ALA C O 1
ATOM 5696 N N . SER C 1 181 ? -70.459 -14.839 42.623 1.00 41.44 181 SER C N 1
ATOM 5697 C CA . SER C 1 181 ? -70.537 -14.313 41.265 1.00 41.09 181 SER C CA 1
ATOM 5698 C C . SER C 1 181 ? -69.893 -12.933 41.182 1.00 41.43 181 SER C C 1
ATOM 5699 O O . SER C 1 181 ? -69.898 -12.172 42.135 1.00 41.02 181 SER C O 1
ATOM 5702 N N . ASN C 1 182 ? -69.341 -12.621 40.022 1.00 42.31 182 ASN C N 1
ATOM 5703 C CA . ASN C 1 182 ? -68.883 -11.263 39.721 1.00 42.60 182 ASN C CA 1
ATOM 5704 C C . ASN C 1 182 ? -69.976 -10.388 39.085 1.00 42.32 182 ASN C C 1
ATOM 5705 O O . ASN C 1 182 ? -69.690 -9.277 38.698 1.00 43.82 182 ASN C O 1
ATOM 5710 N N . LYS C 1 183 ? -71.211 -10.886 38.985 1.00 41.36 183 LYS C N 1
ATOM 5711 C CA . LYS C 1 183 ? -72.349 -10.099 38.508 1.00 41.10 183 LYS C CA 1
ATOM 5712 C C . LYS C 1 183 ? -73.468 -10.116 39.553 1.00 40.69 183 LYS C C 1
ATOM 5713 O O . LYS C 1 183 ? -73.554 -11.037 40.363 1.00 40.59 183 LYS C O 1
ATOM 5719 N N . THR C 1 184 ? -74.331 -9.103 39.524 1.00 40.92 184 THR C N 1
ATOM 5720 C CA . THR C 1 184 ? -75.483 -9.032 40.432 1.00 40.82 184 THR C CA 1
ATOM 5721 C C . THR C 1 184 ? -76.691 -9.729 39.790 1.00 40.81 184 THR C C 1
ATOM 5722 O O . THR C 1 184 ? -76.859 -9.732 38.550 1.00 41.61 184 THR C O 1
ATOM 5726 N N . GLY C 1 185 A -77.516 -10.332 40.636 1.00 39.95 185 GLY C N 1
ATOM 5727 C CA . GLY C 1 185 A -78.696 -11.079 40.233 1.00 40.35 185 GLY C CA 1
ATOM 5728 C C . GLY C 1 185 A -79.037 -12.109 41.305 1.00 41.14 185 GLY C C 1
ATOM 5729 O O . GLY C 1 185 A -78.871 -11.857 42.518 1.00 41.57 185 GLY C O 1
ATOM 5730 N N . ASN C 1 186 ? -79.533 -13.271 40.875 1.00 41.12 186 ASN C N 1
ATOM 5731 C CA . ASN C 1 186 ? -79.861 -14.377 41.779 1.00 40.99 186 ASN C CA 1
ATOM 5732 C C . ASN C 1 186 ? -79.689 -15.696 41.041 1.00 40.83 186 ASN C C 1
ATOM 5733 O O . ASN C 1 186 ? -79.358 -15.703 39.852 1.00 40.82 186 ASN C O 1
ATOM 5738 N N . ALA C 1 187 ? -79.907 -16.801 41.748 1.00 40.17 187 ALA C N 1
ATOM 5739 C CA . ALA C 1 187 ? -79.871 -18.126 41.153 1.00 40.14 187 ALA C CA 1
ATOM 5740 C C . ALA C 1 187 ? -81.094 -18.940 41.546 1.00 40.61 187 ALA C C 1
ATOM 5741 O O . ALA C 1 187 ? -81.641 -18.785 42.633 1.00 40.56 187 ALA C O 1
ATOM 5743 N N . LYS C 1 188 ? -81.489 -19.814 40.629 1.00 40.76 188 LYS C N 1
ATOM 5744 C CA . LYS C 1 188 ? -82.593 -20.746 40.801 1.00 41.99 188 LYS C CA 1
ATOM 5745 C C . LYS C 1 188 ? -82.015 -22.149 40.961 1.00 41.46 188 LYS C C 1
ATOM 5746 O O . LYS C 1 188 ? -81.204 -22.574 40.154 1.00 41.26 188 LYS C O 1
ATOM 5752 N N . LEU C 1 189 ? -82.462 -22.862 41.986 1.00 41.10 189 LEU C N 1
ATOM 5753 C CA . LEU C 1 189 ? -82.057 -24.244 42.198 1.00 41.10 189 LEU C CA 1
ATOM 5754 C C . LEU C 1 189 ? -82.949 -25.193 41.393 1.00 42.91 189 LEU C C 1
ATOM 5755 O O . LEU C 1 189 ? -84.159 -25.036 41.366 1.00 44.21 189 LEU C O 1
ATOM 5760 N N . THR C 1 190 ? -82.328 -26.170 40.731 1.00 43.04 190 THR C N 1
ATOM 5761 C CA . THR C 1 190 ? -83.036 -27.290 40.111 1.00 44.56 190 THR C CA 1
ATOM 5762 C C . THR C 1 190 ? -82.544 -28.573 40.772 1.00 44.43 190 THR C C 1
ATOM 5763 O O . THR C 1 190 ? -81.339 -28.839 40.778 1.00 44.30 190 THR C O 1
ATOM 5767 N N . PHE C 1 191 ? -83.475 -29.354 41.304 1.00 45.24 191 PHE C N 1
ATOM 5768 C CA . PHE C 1 191 ? -83.152 -30.644 41.885 1.00 45.94 191 PHE C CA 1
ATOM 5769 C C . PHE C 1 191 ? -83.234 -31.731 40.830 1.00 47.76 191 PHE C C 1
ATOM 5770 O O . PHE C 1 191 ? -84.245 -31.870 40.165 1.00 49.73 191 PHE C O 1
ATOM 5778 N N . THR C 1 192 ? -82.138 -32.465 40.679 1.00 48.14 192 THR C N 1
ATOM 5779 C CA . THR C 1 192 ? -81.970 -33.438 39.610 1.00 50.80 192 THR C CA 1
ATOM 5780 C C . THR C 1 192 ? -82.184 -34.869 40.071 1.00 51.93 192 THR C C 1
ATOM 5781 O O . THR C 1 192 ? -82.078 -35.793 39.262 1.00 54.88 192 THR C O 1
ATOM 5785 N N . SER C 1 193 ? -82.490 -35.051 41.353 1.00 50.87 193 SER C N 1
ATOM 5786 C CA . SER C 1 193 ? -82.951 -36.325 41.904 1.00 51.90 193 SER C CA 1
ATOM 5787 C C . SER C 1 193 ? -84.179 -36.074 42.771 1.00 51.47 193 SER C C 1
ATOM 5788 O O . SER C 1 193 ? -84.600 -34.917 42.967 1.00 50.45 193 SER C O 1
ATOM 5791 N N . ALA C 1 194 ? -84.724 -37.173 43.286 1.00 52.27 194 ALA C N 1
ATOM 5792 C CA . ALA C 1 194 ? -85.848 -37.156 44.213 1.00 52.65 194 ALA C CA 1
ATOM 5793 C C . ALA C 1 194 ? -85.546 -36.334 45.470 1.00 50.74 194 ALA C C 1
ATOM 5794 O O . ALA C 1 194 ? -84.467 -36.448 46.060 1.00 49.76 194 ALA C O 1
ATOM 5796 N N . LYS C 1 195 ? -86.491 -35.470 45.829 1.00 50.67 195 LYS C N 1
ATOM 5797 C CA . LYS C 1 195 ? -86.372 -34.650 47.020 1.00 49.66 195 LYS C CA 1
ATOM 5798 C C . LYS C 1 195 ? -86.959 -35.402 48.208 1.00 50.56 195 LYS C C 1
ATOM 5799 O O . LYS C 1 195 ? -88.098 -35.865 48.137 1.00 51.91 195 LYS C O 1
ATOM 5805 N N . PRO C 1 196 ? -86.189 -35.531 49.304 1.00 49.73 196 PRO C N 1
ATOM 5806 C CA . PRO C 1 196 ? -86.766 -36.224 50.478 1.00 50.66 196 PRO C CA 1
ATOM 5807 C C . PRO C 1 196 ? -87.949 -35.449 51.056 1.00 51.32 196 PRO C C 1
ATOM 5808 O O . PRO C 1 196 ? -87.987 -34.214 50.965 1.00 50.94 196 PRO C O 1
ATOM 5812 N N . ALA C 1 197 ? -88.917 -36.169 51.607 1.00 52.65 197 ALA C N 1
ATOM 5813 C CA . ALA C 1 197 ? -90.076 -35.543 52.259 1.00 54.28 197 ALA C CA 1
ATOM 5814 C C . ALA C 1 197 ? -89.612 -34.643 53.410 1.00 53.43 197 ALA C C 1
ATOM 5815 O O . ALA C 1 197 ? -88.657 -34.964 54.109 1.00 52.31 197 ALA C O 1
ATOM 5817 N N . GLY C 1 198 ? -90.277 -33.504 53.571 1.00 54.26 198 GLY C N 1
ATOM 5818 C CA . GLY C 1 198 ? -89.969 -32.540 54.621 1.00 54.38 198 GLY C CA 1
ATOM 5819 C C . GLY C 1 198 ? -88.670 -31.766 54.439 1.00 52.29 198 GLY C C 1
ATOM 5820 O O . GLY C 1 198 ? -88.187 -31.130 55.381 1.00 52.29 198 GLY C O 1
ATOM 5821 N N . MET C 1 199 ? -88.089 -31.807 53.238 1.00 51.32 199 MET C N 1
ATOM 5822 C CA . MET C 1 199 ? -86.875 -31.040 52.940 1.00 49.51 199 MET C CA 1
ATOM 5823 C C . MET C 1 199 ? -87.210 -29.552 52.965 1.00 49.85 199 MET C C 1
ATOM 5824 O O . MET C 1 199 ? -88.244 -29.139 52.446 1.00 51.28 199 MET C O 1
ATOM 5829 N N . LYS C 1 200 ? -86.347 -28.760 53.597 1.00 49.12 200 LYS C N 1
ATOM 5830 C CA . LYS C 1 200 ? -86.482 -27.308 53.596 1.00 49.27 200 LYS C CA 1
ATOM 5831 C C . LYS C 1 200 ? -85.179 -26.640 53.166 1.00 47.39 200 LYS C C 1
ATOM 5832 O O . LYS C 1 200 ? -84.096 -27.227 53.293 1.00 46.87 200 LYS C O 1
ATOM 5838 N N . ILE C 1 201 ? -85.309 -25.409 52.675 1.00 46.65 201 ILE C N 1
ATOM 5839 C CA . ILE C 1 201 ? -84.164 -24.567 52.311 1.00 45.07 201 ILE C CA 1
ATOM 5840 C C . ILE C 1 201 ? -84.258 -23.252 53.094 1.00 45.82 201 ILE C C 1
ATOM 5841 O O . ILE C 1 201 ? -85.346 -22.656 53.183 1.00 47.04 201 ILE C O 1
ATOM 5846 N N . TYR C 1 202 ? -83.126 -22.808 53.644 1.00 44.89 202 TYR C N 1
ATOM 5847 C CA . TYR C 1 202 ? -83.053 -21.530 54.366 1.00 46.21 202 TYR C CA 1
ATOM 5848 C C . TYR C 1 202 ? -81.980 -20.601 53.784 1.00 45.01 202 TYR C C 1
ATOM 5849 O O . TYR C 1 202 ? -80.925 -21.067 53.348 1.00 43.76 202 TYR C O 1
ATOM 5858 N N . ASP C 1 203 ? -82.264 -19.299 53.773 1.00 46.37 203 ASP C N 1
ATOM 5859 C CA . ASP C 1 203 ? -81.272 -18.276 53.371 1.00 45.98 203 ASP C CA 1
ATOM 5860 C C . ASP C 1 203 ? -80.248 -18.043 54.483 1.00 46.84 203 ASP C C 1
ATOM 5861 O O . ASP C 1 203 ? -80.319 -18.685 55.534 1.00 48.83 203 ASP C O 1
ATOM 5866 N N . ALA C 1 204 ? -79.311 -17.127 54.259 1.00 46.30 204 ALA C N 1
ATOM 5867 C CA . ALA C 1 204 ? -78.238 -16.834 55.219 1.00 47.58 204 ALA C CA 1
ATOM 5868 C C . ALA C 1 204 ? -78.719 -16.240 56.539 1.00 50.10 204 ALA C C 1
ATOM 5869 O O . ALA C 1 204 ? -78.000 -16.323 57.535 1.00 51.98 204 ALA C O 1
ATOM 5871 N N . ASP C 1 205 ? -79.906 -15.633 56.542 1.00 51.32 205 ASP C N 1
ATOM 5872 C CA . ASP C 1 205 ? -80.505 -15.059 57.766 1.00 53.97 205 ASP C CA 1
ATOM 5873 C C . ASP C 1 205 ? -81.343 -16.077 58.557 1.00 54.87 205 ASP C C 1
ATOM 5874 O O . ASP C 1 205 ? -81.919 -15.728 59.583 1.00 57.94 205 ASP C O 1
ATOM 5879 N N . GLY C 1 206 ? -81.417 -17.324 58.075 1.00 52.80 206 GLY C N 1
ATOM 5880 C CA . GLY C 1 206 ? -82.204 -18.379 58.730 1.00 53.70 206 GLY C CA 1
ATOM 5881 C C . GLY C 1 206 ? -83.691 -18.385 58.395 1.00 54.56 206 GLY C C 1
ATOM 5882 O O . GLY C 1 206 ? -84.465 -19.062 59.048 1.00 55.78 206 GLY C O 1
ATOM 5883 N N . LYS C 1 207 ? -84.074 -17.651 57.356 1.00 54.02 207 LYS C N 1
ATOM 5884 C CA . LYS C 1 207 ? -85.459 -17.550 56.919 1.00 55.50 207 LYS C CA 1
ATOM 5885 C C . LYS C 1 207 ? -85.679 -18.526 55.758 1.00 53.53 207 LYS C C 1
ATOM 5886 O O . LYS C 1 207 ? -84.826 -18.672 54.864 1.00 51.18 207 LYS C O 1
ATOM 5892 N N . GLU C 1 208 ? -86.832 -19.182 55.767 1.00 54.86 208 GLU C N 1
ATOM 5893 C CA . GLU C 1 208 ? -87.125 -20.232 54.810 1.00 53.43 208 GLU C CA 1
ATOM 5894 C C . GLU C 1 208 ? -87.311 -19.685 53.394 1.00 52.23 208 GLU C C 1
ATOM 5895 O O . GLU C 1 208 ? -87.947 -18.660 53.208 1.00 53.91 208 GLU C O 1
ATOM 5901 N N . ILE C 1 209 ? -86.723 -20.388 52.424 1.00 50.06 209 ILE C N 1
ATOM 5902 C CA . ILE C 1 209 ? -86.905 -20.125 51.005 1.00 48.86 209 ILE C CA 1
ATOM 5903 C C . ILE C 1 209 ? -87.946 -21.121 50.493 1.00 49.59 209 ILE C C 1
ATOM 5904 O O . ILE C 1 209 ? -87.840 -22.316 50.753 1.00 48.43 209 ILE C O 1
ATOM 5909 N N . THR C 1 210 ? -88.952 -20.615 49.780 1.00 51.34 210 THR C N 1
ATOM 5910 C CA . THR C 1 210 ? -90.016 -21.449 49.208 1.00 52.98 210 THR C CA 1
ATOM 5911 C C . THR C 1 210 ? -90.184 -21.316 47.694 1.00 52.63 210 THR C C 1
ATOM 5912 O O . THR C 1 210 ? -91.041 -21.979 47.114 1.00 54.02 210 THR C O 1
ATOM 5916 N N . ASN C 1 211 ? -89.372 -20.474 47.059 1.00 51.41 211 ASN C N 1
ATOM 5917 C CA . ASN C 1 211 ? -89.448 -20.246 45.614 1.00 51.62 211 ASN C CA 1
ATOM 5918 C C . ASN C 1 211 ? -88.175 -20.736 44.895 1.00 49.14 211 ASN C C 1
ATOM 5919 O O . ASN C 1 211 ? -87.904 -20.329 43.767 1.00 49.36 211 ASN C O 1
ATOM 5924 N N . ASN C 1 212 ? -87.410 -21.612 45.560 1.00 47.69 212 ASN C N 1
ATOM 5925 C CA . ASN C 1 212 ? -86.135 -22.180 45.065 1.00 45.74 212 ASN C CA 1
ATOM 5926 C C . ASN C 1 212 ? -85.086 -21.161 44.604 1.00 44.58 212 ASN C C 1
ATOM 5927 O O . ASN C 1 212 ? -84.215 -21.496 43.813 1.00 44.73 212 ASN C O 1
ATOM 5932 N N . THR C 1 213 ? -85.128 -19.948 45.134 1.00 44.97 213 THR C N 1
ATOM 5933 C CA . THR C 1 213 ? -84.246 -18.860 44.676 1.00 43.79 213 THR C CA 1
ATOM 5934 C C . THR C 1 213 ? -83.281 -18.474 45.797 1.00 42.74 213 THR C C 1
ATOM 5935 O O . THR C 1 213 ? -83.682 -18.364 46.957 1.00 44.11 213 THR C O 1
ATOM 5939 N N . VAL C 1 214 ? -82.006 -18.311 45.440 1.00 40.91 214 VAL C N 1
ATOM 5940 C CA . VAL C 1 214 ? -80.948 -17.955 46.389 1.00 40.38 214 VAL C CA 1
ATOM 5941 C C . VAL C 1 214 ? -80.229 -16.705 45.917 1.00 40.14 214 VAL C C 1
ATOM 5942 O O . VAL C 1 214 ? -80.268 -16.346 44.738 1.00 40.50 214 VAL C O 1
ATOM 5946 N N . LYS C 1 215 ? -79.564 -16.048 46.844 1.00 39.94 215 LYS C N 1
ATOM 5947 C CA . LYS C 1 215 ? -78.801 -14.856 46.566 1.00 39.84 215 LYS C CA 1
ATOM 5948 C C . LYS C 1 215 ? -77.396 -15.261 46.143 1.00 38.76 215 LYS C C 1
ATOM 5949 O O . LYS C 1 215 ? -76.929 -16.345 46.484 1.00 37.39 215 LYS C O 1
ATOM 5955 N N . LEU C 1 216 ? -76.757 -14.386 45.361 1.00 38.63 216 LEU C N 1
ATOM 5956 C CA . LEU C 1 216 ? -75.355 -14.528 44.963 1.00 38.44 216 LEU C CA 1
ATOM 5957 C C . LEU C 1 216 ? -74.449 -13.838 45.969 1.00 38.83 216 LEU C C 1
ATOM 5958 O O . LEU C 1 216 ? -74.823 -12.821 46.527 1.00 39.19 216 LEU C O 1
ATOM 5963 N N . ASN C 1 217 ? -73.244 -14.370 46.149 1.00 38.71 217 ASN C N 1
ATOM 5964 C CA . ASN C 1 217 ? -72.296 -13.882 47.159 1.00 39.82 217 ASN C CA 1
ATOM 5965 C C . ASN C 1 217 ? -72.930 -13.916 48.564 1.00 40.34 217 ASN C C 1
ATOM 5966 O O . ASN C 1 217 ? -72.940 -12.934 49.310 1.00 40.22 217 ASN C O 1
ATOM 5971 N N . SER C 1 218 ? -73.471 -15.081 48.875 1.00 40.04 218 SER C N 1
ATOM 5972 C CA . SER C 1 218 ? -74.229 -15.307 50.101 1.00 40.89 218 SER C CA 1
ATOM 5973 C C . SER C 1 218 ? -74.107 -16.788 50.477 1.00 40.37 218 SER C C 1
ATOM 5974 O O . SER C 1 218 ? -73.166 -17.465 50.061 1.00 40.07 218 SER C O 1
ATOM 5977 N N . SER C 1 219 ? -75.049 -17.284 51.265 1.00 40.40 219 SER C N 1
ATOM 5978 C CA . SER C 1 219 ? -75.132 -18.713 51.499 1.00 40.18 219 SER C CA 1
ATOM 5979 C C . SER C 1 219 ? -76.564 -19.139 51.691 1.00 39.94 219 SER C C 1
ATOM 5980 O O . SER C 1 219 ? -77.460 -18.318 51.880 1.00 40.70 219 SER C O 1
ATOM 5983 N N . PHE C 1 220 ? -76.776 -20.441 51.587 1.00 39.68 220 PHE C N 1
ATOM 5984 C CA . PHE C 1 220 ? -78.050 -21.046 51.939 1.00 40.16 220 PHE C CA 1
ATOM 5985 C C . PHE C 1 220 ? -77.794 -22.410 52.550 1.00 39.76 220 PHE C C 1
ATOM 5986 O O . PHE C 1 220 ? -76.690 -22.947 52.447 1.00 39.37 220 PHE C O 1
ATOM 5994 N N . THR C 1 221 ? -78.828 -22.953 53.177 1.00 40.28 221 THR C N 1
ATOM 5995 C CA . THR C 1 221 ? -78.749 -24.240 53.844 1.00 40.56 221 THR C CA 1
ATOM 5996 C C . THR C 1 221 ? -79.926 -25.110 53.424 1.00 40.32 221 THR C C 1
ATOM 5997 O O . THR C 1 221 ? -81.069 -24.653 53.426 1.00 40.80 221 THR C O 1
ATOM 6001 N N . ILE C 1 222 ? -79.625 -26.346 53.036 1.00 40.27 222 ILE C N 1
ATOM 6002 C CA . ILE C 1 222 ? -80.629 -27.372 52.761 1.00 41.41 222 ILE C CA 1
ATOM 6003 C C . ILE C 1 222 ? -80.736 -28.238 54.022 1.00 42.78 222 ILE C C 1
ATOM 6004 O O . ILE C 1 222 ? -79.713 -28.603 54.621 1.00 42.51 222 ILE C O 1
ATOM 6009 N N . LYS C 1 223 ? -81.973 -28.548 54.416 1.00 44.19 223 LYS C N 1
ATOM 6010 C CA . LYS C 1 223 ? -82.231 -29.341 55.616 1.00 45.47 223 LYS C CA 1
ATOM 6011 C C . LYS C 1 223 ? -83.056 -30.569 55.287 1.00 46.02 223 LYS C C 1
ATOM 6012 O O . LYS C 1 223 ? -84.119 -30.459 54.681 1.00 46.80 223 LYS C O 1
ATOM 6018 N N . VAL C 1 224 ? -82.550 -31.734 55.683 1.00 45.96 224 VAL C N 1
ATOM 6019 C CA . VAL C 1 224 ? -83.155 -33.025 55.364 1.00 46.53 224 VAL C CA 1
ATOM 6020 C C . VAL C 1 224 ? -83.495 -33.668 56.703 1.00 48.11 224 VAL C C 1
ATOM 6021 O O . VAL C 1 224 ? -82.604 -33.820 57.529 1.00 48.96 224 VAL C O 1
ATOM 6025 N N . PRO C 1 225 ? -84.771 -34.026 56.937 1.00 49.59 225 PRO C N 1
ATOM 6026 C CA . PRO C 1 225 ? -85.117 -34.615 58.254 1.00 51.31 225 PRO C CA 1
ATOM 6027 C C . PRO C 1 225 ? -84.283 -35.851 58.593 1.00 51.34 225 PRO C C 1
ATOM 6028 O O . PRO C 1 225 ? -84.051 -36.693 57.724 1.00 50.41 225 PRO C O 1
ATOM 6032 N N . VAL C 1 226 ? -83.831 -35.953 59.846 1.00 52.80 226 VAL C N 1
ATOM 6033 C CA . VAL C 1 226 ? -83.034 -37.112 60.289 1.00 53.27 226 VAL C CA 1
ATOM 6034 C C . VAL C 1 226 ? -83.793 -38.445 60.207 1.00 54.55 226 VAL C C 1
ATOM 6035 O O . VAL C 1 226 ? -83.182 -39.506 60.274 1.00 55.31 226 VAL C O 1
ATOM 6039 N N . THR C 1 227 ? -85.123 -38.381 60.078 1.00 55.37 227 THR C N 1
ATOM 6040 C CA . THR C 1 227 ? -85.938 -39.567 59.800 1.00 56.38 227 THR C CA 1
ATOM 6041 C C . THR C 1 227 ? -85.834 -40.098 58.362 1.00 55.29 227 THR C C 1
ATOM 6042 O O . THR C 1 227 ? -86.268 -41.213 58.089 1.00 56.22 227 THR C O 1
ATOM 6046 N N . THR C 1 228 ? -85.252 -39.323 57.461 1.00 53.41 228 THR C N 1
ATOM 6047 C CA . THR C 1 228 ? -85.125 -39.710 56.070 1.00 52.57 228 THR C CA 1
ATOM 6048 C C . THR C 1 228 ? -84.187 -40.925 55.936 1.00 52.85 228 THR C C 1
ATOM 6049 O O . THR C 1 228 ? -83.103 -40.931 56.528 1.00 52.16 228 THR C O 1
ATOM 6053 N N . PRO C 1 229 ? -84.606 -41.951 55.158 1.00 53.19 229 PRO C N 1
ATOM 6054 C CA . PRO C 1 229 ? -83.729 -43.079 54.835 1.00 53.56 229 PRO C CA 1
ATOM 6055 C C . PRO C 1 229 ? -82.387 -42.649 54.227 1.00 52.21 229 PRO C C 1
ATOM 6056 O O . PRO C 1 229 ? -82.342 -41.690 53.455 1.00 50.31 229 PRO C O 1
ATOM 6060 N N . SER C 1 230 ? -81.317 -43.356 54.586 1.00 52.66 230 SER C N 1
ATOM 6061 C CA . SER C 1 230 ? -79.969 -43.027 54.124 1.00 52.22 230 SER C CA 1
ATOM 6062 C C . SER C 1 230 ? -79.938 -42.841 52.612 1.00 51.72 230 SER C C 1
ATOM 6063 O O . SER C 1 230 ? -80.532 -43.618 51.882 1.00 53.15 230 SER C O 1
ATOM 6066 N N . GLY C 1 231 ? -79.266 -41.804 52.148 1.00 56.29 231 GLY C N 1
ATOM 6067 C CA . GLY C 1 231 ? -79.200 -41.557 50.712 1.00 56.60 231 GLY C CA 1
ATOM 6068 C C . GLY C 1 231 ? -78.586 -40.243 50.302 1.00 55.07 231 GLY C C 1
ATOM 6069 O O . GLY C 1 231 ? -77.849 -39.597 51.064 1.00 53.86 231 GLY C O 1
ATOM 6070 N N . THR C 1 232 ? -78.901 -39.848 49.074 1.00 55.09 232 THR C N 1
ATOM 6071 C CA . THR C 1 232 ? -78.332 -38.657 48.477 1.00 53.75 232 THR C CA 1
ATOM 6072 C C . THR C 1 232 ? -79.382 -37.831 47.760 1.00 53.55 232 THR C C 1
ATOM 6073 O O . THR C 1 232 ? -80.433 -38.321 47.342 1.00 54.85 232 THR C O 1
ATOM 6077 N N . LEU C 1 233 ? -79.033 -36.568 47.600 1.00 52.33 233 LEU C N 1
ATOM 6078 C CA . LEU C 1 233 ? -79.805 -35.590 46.875 1.00 51.68 233 LEU C CA 1
ATOM 6079 C C . LEU C 1 233 ? -78.823 -34.864 45.971 1.00 50.54 233 LEU C C 1
ATOM 6080 O O . LEU C 1 233 ? -77.709 -34.577 46.382 1.00 50.27 233 LEU C O 1
ATOM 6085 N N . SER C 1 234 ? -79.213 -34.578 44.741 1.00 51.04 234 SER C N 1
ATOM 6086 C CA . SER C 1 234 ? -78.344 -33.804 43.834 1.00 49.76 234 SER C CA 1
ATOM 6087 C C . SER C 1 234 ? -79.087 -32.597 43.290 1.00 47.97 234 SER C C 1
ATOM 6088 O O . SER C 1 234 ? -80.307 -32.639 43.129 1.00 47.89 234 SER C O 1
ATOM 6091 N N . PHE C 1 235 ? -78.350 -31.511 43.065 1.00 46.78 235 PHE C N 1
ATOM 6092 C CA . PHE C 1 235 ? -78.928 -30.291 42.503 1.00 46.31 235 PHE C CA 1
ATOM 6093 C C . PHE C 1 235 ? -77.888 -29.436 41.783 1.00 45.36 235 PHE C C 1
ATOM 6094 O O . PHE C 1 235 ? -76.683 -29.695 41.861 1.00 46.00 235 PHE C O 1
ATOM 6102 N N . LYS C 1 236 ? -78.386 -28.427 41.079 1.00 44.47 236 LYS C N 1
ATOM 6103 C CA . LYS C 1 236 ? -77.556 -27.351 40.523 1.00 43.63 236 LYS C CA 1
ATOM 6104 C C . LYS C 1 236 ? -78.290 -26.031 40.685 1.00 42.66 236 LYS C C 1
ATOM 6105 O O . LYS C 1 236 ? -79.489 -26.014 40.967 1.00 42.90 236 LYS C O 1
ATOM 6111 N N . GLY C 1 237 ? -77.552 -24.947 40.486 1.00 41.69 237 GLY C N 1
ATOM 6112 C CA . GLY C 1 237 ? -78.115 -23.608 40.446 1.00 41.37 237 GLY C CA 1
ATOM 6113 C C . GLY C 1 237 ? -77.965 -23.051 39.054 1.00 41.02 237 GLY C C 1
ATOM 6114 O O . GLY C 1 237 ? -77.028 -23.422 38.342 1.00 41.50 237 GLY C O 1
ATOM 6115 N N . THR C 1 238 ? -78.902 -22.199 38.646 1.00 40.80 238 THR C N 1
ATOM 6116 C CA . THR C 1 238 ? -78.801 -21.442 37.398 1.00 40.30 238 THR C CA 1
ATOM 6117 C C . THR C 1 238 ? -78.855 -19.966 37.749 1.00 39.16 238 THR C C 1
ATOM 6118 O O . THR C 1 238 ? -79.914 -19.461 38.112 1.00 39.17 238 THR C O 1
ATOM 6122 N N . ALA C 1 239 ? -77.717 -19.283 37.641 1.00 38.50 239 ALA C N 1
ATOM 6123 C CA . ALA C 1 239 ? -77.666 -17.844 37.903 1.00 38.75 239 ALA C CA 1
ATOM 6124 C C . ALA C 1 239 ? -78.397 -17.077 36.817 1.00 39.44 239 ALA C C 1
ATOM 6125 O O . ALA C 1 239 ? -78.411 -17.487 35.648 1.00 39.45 239 ALA C O 1
ATOM 6127 N N . ASN C 1 240 ? -79.053 -16.002 37.218 1.00 40.27 240 ASN C N 1
ATOM 6128 C CA . ASN C 1 240 ? -79.678 -15.084 36.297 1.00 40.82 240 ASN C CA 1
ATOM 6129 C C . ASN C 1 240 ? -79.161 -13.724 36.693 1.00 40.64 240 ASN C C 1
ATOM 6130 O O . ASN C 1 240 ? -79.513 -13.196 37.756 1.00 41.17 240 ASN C O 1
ATOM 6135 N N . VAL C 1 241 ? -78.305 -13.169 35.846 1.00 39.77 241 VAL C N 1
ATOM 6136 C CA . VAL C 1 241 ? -77.542 -11.979 36.188 1.00 40.02 241 VAL C CA 1
ATOM 6137 C C . VAL C 1 241 ? -77.736 -10.865 35.181 1.00 39.99 241 VAL C C 1
ATOM 6138 O O . VAL C 1 241 ? -78.234 -11.071 34.094 1.00 39.70 241 VAL C O 1
ATOM 6142 N N . SER C 1 242 ? -77.347 -9.681 35.605 1.00 40.63 242 SER C N 1
ATOM 6143 C CA . SER C 1 242 ? -77.258 -8.519 34.777 1.00 40.52 242 SER C CA 1
ATOM 6144 C C . SER C 1 242 ? -75.816 -8.486 34.274 1.00 39.99 242 SER C C 1
ATOM 6145 O O . SER C 1 242 ? -74.883 -8.718 35.041 1.00 39.78 242 SER C O 1
ATOM 6148 N N . THR C 1 243 ? -75.635 -8.220 32.981 1.00 39.62 243 THR C N 1
ATOM 6149 C CA . THR C 1 243 ? -74.305 -8.118 32.386 1.00 38.82 243 THR C CA 1
ATOM 6150 C C . THR C 1 243 ? -74.318 -6.996 31.332 1.00 38.56 243 THR C C 1
ATOM 6151 O O . THR C 1 243 ? -75.291 -6.829 30.605 1.00 38.69 243 THR C O 1
ATOM 6155 N N . THR C 1 244 ? -73.242 -6.221 31.284 1.00 38.49 244 THR C N 1
ATOM 6156 C CA . THR C 1 244 ? -73.066 -5.141 30.306 1.00 38.42 244 THR C CA 1
ATOM 6157 C C . THR C 1 244 ? -71.935 -5.539 29.332 1.00 37.77 244 THR C C 1
ATOM 6158 O O . THR C 1 244 ? -70.767 -5.536 29.700 1.00 38.70 244 THR C O 1
ATOM 6162 N N . ASN C 1 245 ? -72.327 -5.908 28.113 1.00 36.75 245 ASN C N 1
ATOM 6163 C CA . ASN C 1 245 ? -71.431 -6.455 27.069 1.00 36.34 245 ASN C CA 1
ATOM 6164 C C . ASN C 1 245 ? -71.525 -5.612 25.780 1.00 35.13 245 ASN C C 1
ATOM 6165 O O . ASN C 1 245 ? -72.526 -4.936 25.553 1.00 33.56 245 ASN C O 1
ATOM 6170 N N . PRO C 1 246 ? -70.477 -5.667 24.935 1.00 35.16 246 PRO C N 1
ATOM 6171 C CA . PRO C 1 246 ? -70.534 -4.941 23.670 1.00 35.79 246 PRO C CA 1
ATOM 6172 C C . PRO C 1 246 ? -71.300 -5.721 22.610 1.00 35.96 246 PRO C C 1
ATOM 6173 O O . PRO C 1 246 ? -71.090 -6.928 22.462 1.00 36.31 246 PRO C O 1
ATOM 6177 N N . PHE C 1 247 ? -72.169 -5.025 21.881 1.00 36.17 247 PHE C N 1
ATOM 6178 C CA . PHE C 1 247 ? -72.924 -5.624 20.789 1.00 36.35 247 PHE C CA 1
ATOM 6179 C C . PHE C 1 247 ? -72.837 -4.754 19.537 1.00 37.06 247 PHE C C 1
ATOM 6180 O O . PHE C 1 247 ? -72.726 -3.528 19.622 1.00 37.14 247 PHE C O 1
ATOM 6188 N N . THR C 1 248 ? -72.892 -5.406 18.378 1.00 37.15 248 THR C N 1
ATOM 6189 C CA . THR C 1 248 ? -72.851 -4.725 17.099 1.00 37.19 248 THR C CA 1
ATOM 6190 C C . THR C 1 248 ? -74.239 -4.692 16.490 1.00 37.74 248 THR C C 1
ATOM 6191 O O . THR C 1 248 ? -75.024 -5.630 16.649 1.00 38.52 248 THR C O 1
ATOM 6195 N N . PHE C 1 249 ? -74.500 -3.612 15.754 1.00 37.66 249 PHE C N 1
ATOM 6196 C CA . PHE C 1 249 ? -75.767 -3.372 15.099 1.00 38.14 249 PHE C CA 1
ATOM 6197 C C . PHE C 1 249 ? -75.612 -3.065 13.601 1.00 38.64 249 PHE C C 1
ATOM 6198 O O . PHE C 1 249 ? -74.623 -2.501 13.157 1.00 37.86 249 PHE C O 1
ATOM 6206 N N . ASP C 1 250 ? -76.639 -3.440 12.849 1.00 39.63 250 ASP C N 1
ATOM 6207 C CA . ASP C 1 250 ? -76.577 -3.539 11.401 1.00 40.80 250 ASP C CA 1
ATOM 6208 C C . ASP C 1 250 ? -77.023 -2.229 10.757 1.00 40.69 250 ASP C C 1
ATOM 6209 O O . ASP C 1 250 ? -78.204 -1.873 10.826 1.00 41.46 250 ASP C O 1
ATOM 6214 N N . GLY C 1 251 ? -76.060 -1.537 10.123 1.00 39.90 251 GLY C N 1
ATOM 6215 C CA . GLY C 1 251 ? -76.329 -0.321 9.350 1.00 40.09 251 GLY C CA 1
ATOM 6216 C C . GLY C 1 251 ? -76.932 -0.515 7.959 1.00 41.04 251 GLY C C 1
ATOM 6217 O O . GLY C 1 251 ? -77.187 0.462 7.266 1.00 41.02 251 GLY C O 1
ATOM 6218 N N . ARG C 1 252 ? -77.123 -1.780 7.566 1.00 42.06 252 ARG C N 1
ATOM 6219 C CA . ARG C 1 252 ? -77.854 -2.190 6.357 1.00 44.33 252 ARG C CA 1
ATOM 6220 C C . ARG C 1 252 ? -77.156 -1.759 5.066 1.00 44.31 252 ARG C C 1
ATOM 6221 O O . ARG C 1 252 ? -77.813 -1.527 4.056 1.00 46.16 252 ARG C O 1
ATOM 6229 N N . GLY C 1 253 ? -75.833 -1.637 5.116 1.00 42.87 253 GLY C N 1
ATOM 6230 C CA . GLY C 1 253 ? -75.043 -1.177 3.985 1.00 43.50 253 GLY C CA 1
ATOM 6231 C C . GLY C 1 253 ? -75.255 0.270 3.564 1.00 43.49 253 GLY C C 1
ATOM 6232 O O . GLY C 1 253 ? -74.750 0.685 2.541 1.00 44.05 253 GLY C O 1
ATOM 6233 N N . VAL C 1 254 ? -75.993 1.043 4.361 1.00 43.17 254 VAL C N 1
ATOM 6234 C CA . VAL C 1 254 ? -76.283 2.460 4.089 1.00 42.79 254 VAL C CA 1
ATOM 6235 C C . VAL C 1 254 ? -75.603 3.318 5.148 1.00 40.86 254 VAL C C 1
ATOM 6236 O O . VAL C 1 254 ? -74.893 4.271 4.840 1.00 39.67 254 VAL C O 1
ATOM 6240 N N . TYR C 1 255 ? -75.826 2.961 6.404 1.00 41.19 255 TYR C N 1
ATOM 6241 C CA . TYR C 1 255 ? -75.087 3.550 7.516 1.00 40.04 255 TYR C CA 1
ATOM 6242 C C . TYR C 1 255 ? -74.037 2.556 7.994 1.00 38.91 255 TYR C C 1
ATOM 6243 O O . TYR C 1 255 ? -74.144 1.374 7.730 1.00 40.16 255 TYR C O 1
ATOM 6252 N N . GLN C 1 256 ? -73.016 3.036 8.679 1.00 37.90 256 GLN C N 1
ATOM 6253 C CA . GLN C 1 256 ? -72.015 2.138 9.251 1.00 37.80 256 GLN C CA 1
ATOM 6254 C C . GLN C 1 256 ? -72.677 1.218 10.269 1.00 37.30 256 GLN C C 1
ATOM 6255 O O . GLN C 1 256 ? -73.686 1.581 10.906 1.00 37.40 256 GLN C O 1
ATOM 6260 N N . ASP C 1 257 ? -72.126 0.016 10.390 1.00 37.05 257 ASP C N 1
ATOM 6261 C CA . ASP C 1 257 ? -72.368 -0.821 11.563 1.00 36.96 257 ASP C CA 1
ATOM 6262 C C . ASP C 1 257 ? -71.756 -0.117 12.784 1.00 36.03 257 ASP C C 1
ATOM 6263 O O . ASP C 1 257 ? -70.750 0.602 12.673 1.00 35.60 257 ASP C O 1
ATOM 6268 N N . ALA C 1 258 ? -72.376 -0.343 13.933 1.00 36.13 258 ALA C N 1
ATOM 6269 C CA . ALA C 1 258 ? -71.967 0.303 15.182 1.00 36.29 258 ALA C CA 1
ATOM 6270 C C . ALA C 1 258 ? -71.928 -0.663 16.358 1.00 35.70 258 ALA C C 1
ATOM 6271 O O . ALA C 1 258 ? -72.727 -1.577 16.446 1.00 35.29 258 ALA C O 1
ATOM 6273 N N . VAL C 1 259 ? -70.969 -0.433 17.248 1.00 35.80 259 VAL C N 1
ATOM 6274 C CA . VAL C 1 259 ? -70.780 -1.237 18.449 1.00 35.95 259 VAL C CA 1
ATOM 6275 C C . VAL C 1 259 ? -71.037 -0.338 19.667 1.00 35.84 259 VAL C C 1
ATOM 6276 O O . VAL C 1 259 ? -70.672 0.832 19.667 1.00 35.10 259 VAL C O 1
ATOM 6280 N N . VAL C 1 260 ? -71.671 -0.909 20.682 1.00 36.31 260 VAL C N 1
ATOM 6281 C CA . VAL C 1 260 ? -72.091 -0.162 21.880 1.00 36.67 260 VAL C CA 1
ATOM 6282 C C . VAL C 1 260 ? -72.280 -1.136 23.049 1.00 36.54 260 VAL C C 1
ATOM 6283 O O . VAL C 1 260 ? -72.660 -2.292 22.844 1.00 35.25 260 VAL C O 1
ATOM 6287 N N . MET C 1 261 ? -71.981 -0.662 24.264 1.00 37.24 261 MET C N 1
ATOM 6288 C CA . MET C 1 261 ? -72.168 -1.458 25.466 1.00 37.09 261 MET C CA 1
ATOM 6289 C C . MET C 1 261 ? -73.640 -1.420 25.834 1.00 37.21 261 MET C C 1
ATOM 6290 O O . MET C 1 261 ? -74.223 -0.330 25.940 1.00 38.67 261 MET C O 1
ATOM 6295 N N . ILE C 1 262 ? -74.237 -2.596 25.992 1.00 37.18 262 ILE C N 1
ATOM 6296 C CA . ILE C 1 262 ? -75.622 -2.721 26.430 1.00 37.84 262 ILE C CA 1
ATOM 6297 C C . ILE C 1 262 ? -75.745 -3.633 27.655 1.00 38.16 262 ILE C C 1
ATOM 6298 O O . ILE C 1 262 ? -75.175 -4.728 27.704 1.00 37.77 262 ILE C O 1
ATOM 6303 N N . THR C 1 263 ? -76.526 -3.175 28.626 1.00 38.85 263 THR C N 1
ATOM 6304 C CA . THR C 1 263 ? -76.885 -3.959 29.801 1.00 39.19 263 THR C CA 1
ATOM 6305 C C . THR C 1 263 ? -77.983 -4.937 29.385 1.00 39.26 263 THR C C 1
ATOM 6306 O O . THR C 1 263 ? -79.002 -4.528 28.851 1.00 40.00 263 THR C O 1
ATOM 6310 N N . THR C 1 264 ? -77.739 -6.225 29.577 1.00 38.80 264 THR C N 1
ATOM 6311 C CA . THR C 1 264 ? -78.726 -7.281 29.297 1.00 39.04 264 THR C CA 1
ATOM 6312 C C . THR C 1 264 ? -78.663 -8.351 30.415 1.00 39.24 264 THR C C 1
ATOM 6313 O O . THR C 1 264 ? -77.992 -8.154 31.415 1.00 38.74 264 THR C O 1
ATOM 6317 N N . SER C 1 265 ? -79.374 -9.465 30.251 1.00 39.99 265 SER C N 1
ATOM 6318 C CA . SER C 1 265 ? -79.333 -10.592 31.197 1.00 40.50 265 SER C CA 1
ATOM 6319 C C . SER C 1 265 ? -78.502 -11.749 30.644 1.00 40.08 265 SER C C 1
ATOM 6320 O O . SER C 1 265 ? -78.336 -11.870 29.433 1.00 40.36 265 SER C O 1
ATOM 6323 N N . GLU C 1 266 ? -78.010 -12.599 31.538 1.00 39.11 266 GLU C N 1
ATOM 6324 C CA . GLU C 1 266 ? -77.337 -13.850 31.194 1.00 38.84 266 GLU C CA 1
ATOM 6325 C C . GLU C 1 266 ? -77.718 -14.948 32.199 1.00 39.48 266 GLU C C 1
ATOM 6326 O O . GLU C 1 266 ? -77.791 -14.690 33.396 1.00 38.84 266 GLU C O 1
ATOM 6332 N N . THR C 1 267 ? -77.967 -16.156 31.700 1.00 39.93 267 THR C N 1
ATOM 6333 C CA . THR C 1 267 ? -78.127 -17.344 32.528 1.00 40.78 267 THR C CA 1
ATOM 6334 C C . THR C 1 267 ? -76.867 -18.211 32.480 1.00 40.65 267 THR C C 1
ATOM 6335 O O . THR C 1 267 ? -76.264 -18.354 31.429 1.00 41.15 267 THR C O 1
ATOM 6339 N N . LYS C 1 268 ? -76.489 -18.791 33.618 1.00 40.38 268 LYS C N 1
ATOM 6340 C CA . LYS C 1 268 ? -75.349 -19.695 33.676 1.00 40.05 268 LYS C CA 1
ATOM 6341 C C . LYS C 1 268 ? -75.475 -20.701 34.807 1.00 40.02 268 LYS C C 1
ATOM 6342 O O . LYS C 1 268 ? -75.784 -20.316 35.936 1.00 39.89 268 LYS C O 1
ATOM 6348 N N . ASP C 1 269 ? -75.196 -21.969 34.509 1.00 40.10 269 ASP C N 1
ATOM 6349 C CA . ASP C 1 269 ? -75.256 -23.050 35.494 1.00 40.69 269 ASP C CA 1
ATOM 6350 C C . ASP C 1 269 ? -74.022 -23.145 36.385 1.00 40.63 269 ASP C C 1
ATOM 6351 O O . ASP C 1 269 ? -72.904 -22.919 35.931 1.00 40.48 269 ASP C O 1
ATOM 6356 N N . SER C 1 270 ? -74.254 -23.533 37.642 1.00 40.47 270 SER C N 1
ATOM 6357 C CA . SER C 1 270 ? -73.212 -24.009 38.533 1.00 40.53 270 SER C CA 1
ATOM 6358 C C . SER C 1 270 ? -72.872 -25.433 38.126 1.00 41.77 270 SER C C 1
ATOM 6359 O O . SER C 1 270 ? -73.506 -26.027 37.277 1.00 42.28 270 SER C O 1
ATOM 6362 N N . LYS C 1 271 ? -71.879 -26.002 38.781 1.00 42.72 271 LYS C N 1
ATOM 6363 C CA . LYS C 1 271 ? -71.698 -27.448 38.766 1.00 44.47 271 LYS C CA 1
ATOM 6364 C C . LYS C 1 271 ? -72.816 -28.204 39.511 1.00 44.55 271 LYS C C 1
ATOM 6365 O O . LYS C 1 271 ? -73.628 -27.623 40.229 1.00 43.92 271 LYS C O 1
ATOM 6371 N N . SER C 1 272 ? -72.821 -29.511 39.321 1.00 45.91 272 SER C N 1
ATOM 6372 C CA . SER C 1 272 ? -73.706 -30.418 40.038 1.00 46.53 272 SER C CA 1
ATOM 6373 C C . SER C 1 272 ? -73.164 -30.648 41.452 1.00 46.77 272 SER C C 1
ATOM 6374 O O . SER C 1 272 ? -71.964 -30.896 41.632 1.00 47.00 272 SER C O 1
ATOM 6377 N N . LEU C 1 273 ? -74.052 -30.555 42.440 1.00 46.52 273 LEU C N 1
ATOM 6378 C CA . LEU C 1 273 ? -73.711 -30.783 43.841 1.00 47.14 273 LEU C CA 1
ATOM 6379 C C . LEU C 1 273 ? -74.526 -31.925 44.391 1.00 48.00 273 LEU C C 1
ATOM 6380 O O . LEU C 1 273 ? -75.660 -32.126 43.966 1.00 47.64 273 LEU C O 1
ATOM 6385 N N . SER C 1 274 ? -73.947 -32.674 45.332 1.00 49.23 274 SER C N 1
ATOM 6386 C CA . SER C 1 274 ? -74.663 -33.718 46.086 1.00 49.79 274 SER C CA 1
ATOM 6387 C C . SER C 1 274 ? -74.587 -33.468 47.583 1.00 49.44 274 SER C C 1
ATOM 6388 O O . SER C 1 274 ? -73.527 -33.120 48.106 1.00 49.40 274 SER C O 1
ATOM 6391 N N . ALA C 1 275 ? -75.718 -33.658 48.259 1.00 49.31 275 ALA C N 1
ATOM 6392 C CA . ALA C 1 275 ? -75.791 -33.739 49.716 1.00 48.95 275 ALA C CA 1
ATOM 6393 C C . ALA C 1 275 ? -75.997 -35.209 50.038 1.00 50.21 275 ALA C C 1
ATOM 6394 O O . ALA C 1 275 ? -76.825 -35.868 49.419 1.00 51.01 275 ALA C O 1
ATOM 6396 N N . LYS C 1 276 ? -75.240 -35.723 50.997 1.00 50.78 276 LYS C N 1
ATOM 6397 C CA . LYS C 1 276 ? -75.335 -37.121 51.396 1.00 52.13 276 LYS C CA 1
ATOM 6398 C C . LYS C 1 276 ? -75.571 -37.187 52.909 1.00 51.92 276 LYS C C 1
ATOM 6399 O O . LYS C 1 276 ? -74.993 -36.408 53.650 1.00 52.36 276 LYS C O 1
ATOM 6405 N N . TRP C 1 277 ? -76.417 -38.118 53.344 1.00 52.46 277 TRP C N 1
ATOM 6406 C CA . TRP C 1 277 ? -76.699 -38.337 54.772 1.00 52.73 277 TRP C CA 1
ATOM 6407 C C . TRP C 1 277 ? -76.916 -39.827 55.059 1.00 54.25 277 TRP C C 1
ATOM 6408 O O . TRP C 1 277 ? -77.299 -40.603 54.194 1.00 55.56 277 TRP C O 1
ATOM 6419 N N . THR C 1 278 ? -76.697 -40.199 56.307 1.00 54.83 278 THR C N 1
ATOM 6420 C CA . THR C 1 278 ? -76.947 -41.557 56.793 1.00 56.09 278 THR C CA 1
ATOM 6421 C C . THR C 1 278 ? -77.929 -41.491 57.963 1.00 55.79 278 THR C C 1
ATOM 6422 O O . THR C 1 278 ? -77.765 -40.652 58.850 1.00 54.57 278 THR C O 1
ATOM 6426 N N . ARG C 1 279 ? -78.957 -42.339 57.920 1.00 56.87 279 ARG C N 1
ATOM 6427 C CA . ARG C 1 279 ? -79.998 -42.345 58.925 1.00 57.44 279 ARG C CA 1
ATOM 6428 C C . ARG C 1 279 ? -79.443 -42.835 60.262 1.00 58.13 279 ARG C C 1
ATOM 6429 O O . ARG C 1 279 ? -78.823 -43.895 60.323 1.00 58.62 279 ARG C O 1
ATOM 6437 N N . ALA C 1 280 ? -79.643 -41.991 61.273 1.00 58.53 280 ALA C N 1
ATOM 6438 C CA . ALA C 1 280 ? -78.961 -42.118 62.552 1.00 59.79 280 ALA C CA 1
ATOM 6439 C C . ALA C 1 280 ? -79.613 -43.231 63.331 1.00 61.51 280 ALA C C 1
ATOM 6440 O O . ALA C 1 280 ? -80.848 -43.322 63.350 1.00 62.49 280 ALA C O 1
ATOM 6443 N N . ALA D 1 2 ? -6.508 21.999 73.645 1.00 64.38 2 ALA D N 1
ATOM 6444 C CA . ALA D 1 2 ? -7.679 21.708 74.536 1.00 63.50 2 ALA D CA 1
ATOM 6445 C C . ALA D 1 2 ? -7.566 20.307 75.113 1.00 61.19 2 ALA D C 1
ATOM 6446 O O . ALA D 1 2 ? -6.856 19.450 74.560 1.00 60.48 2 ALA D O 1
ATOM 6448 N N . MET D 1 3 ? -8.173 20.120 76.278 1.00 60.44 3 MET D N 1
ATOM 6449 C CA . MET D 1 3 ? -7.914 18.912 77.072 1.00 58.54 3 MET D CA 1
ATOM 6450 C C . MET D 1 3 ? -9.173 18.079 77.271 1.00 57.53 3 MET D C 1
ATOM 6451 O O . MET D 1 3 ? -10.185 18.546 77.795 1.00 58.31 3 MET D O 1
ATOM 6456 N N . GLY D 1 4 ? -9.059 16.818 76.874 1.00 55.85 4 GLY D N 1
ATOM 6457 C CA . GLY D 1 4 ? -10.155 15.879 76.962 1.00 55.36 4 GLY D CA 1
ATOM 6458 C C . GLY D 1 4 ? -10.416 15.483 78.405 1.00 54.61 4 GLY D C 1
ATOM 6459 O O . GLY D 1 4 ? -9.473 15.346 79.209 1.00 54.28 4 GLY D O 1
ATOM 6460 N N A ASP D 1 5 ? -11.693 15.263 78.703 0.50 54.98 5 ASP D N 1
ATOM 6461 N N B ASP D 1 5 ? -11.700 15.337 78.747 0.50 54.95 5 ASP D N 1
ATOM 6462 C CA A ASP D 1 5 ? -12.162 14.844 80.019 0.50 54.74 5 ASP D CA 1
ATOM 6463 C CA B ASP D 1 5 ? -12.123 14.848 80.071 0.50 54.54 5 ASP D CA 1
ATOM 6464 C C A ASP D 1 5 ? -12.613 13.388 79.939 0.50 53.28 5 ASP D C 1
ATOM 6465 C C B ASP D 1 5 ? -12.616 13.404 79.979 0.50 53.21 5 ASP D C 1
ATOM 6466 O O A ASP D 1 5 ? -13.661 13.085 79.384 0.50 53.80 5 ASP D O 1
ATOM 6467 O O B ASP D 1 5 ? -13.711 13.141 79.484 0.50 53.85 5 ASP D O 1
ATOM 6476 N N . VAL D 1 6 ? -11.796 12.485 80.473 1.00 51.50 6 VAL D N 1
ATOM 6477 C CA . VAL D 1 6 ? -12.084 11.044 80.464 1.00 50.26 6 VAL D CA 1
ATOM 6478 C C . VAL D 1 6 ? -13.044 10.750 81.614 1.00 51.04 6 VAL D C 1
ATOM 6479 O O . VAL D 1 6 ? -12.811 11.164 82.744 1.00 51.79 6 VAL D O 1
ATOM 6483 N N . THR D 1 7 ? -14.130 10.047 81.330 1.00 51.43 7 THR D N 1
ATOM 6484 C CA . THR D 1 7 ? -15.063 9.592 82.363 1.00 52.31 7 THR D CA 1
ATOM 6485 C C . THR D 1 7 ? -14.379 8.462 83.115 1.00 50.95 7 THR D C 1
ATOM 6486 O O . THR D 1 7 ? -13.865 7.517 82.512 1.00 48.98 7 THR D O 1
ATOM 6490 N N . LYS D 1 8 ? -14.353 8.570 84.442 1.00 51.31 8 LYS D N 1
ATOM 6491 C CA . LYS D 1 8 ? -13.623 7.603 85.243 1.00 50.36 8 LYS D CA 1
ATOM 6492 C C . LYS D 1 8 ? -14.541 6.439 85.594 1.00 50.45 8 LYS D C 1
ATOM 6493 O O . LYS D 1 8 ? -15.721 6.656 85.882 1.00 52.10 8 LYS D O 1
ATOM 6499 N N . PRO D 1 9 ? -14.018 5.196 85.548 1.00 49.15 9 PRO D N 1
ATOM 6500 C CA . PRO D 1 9 ? -14.792 4.106 86.130 1.00 50.29 9 PRO D CA 1
ATOM 6501 C C . PRO D 1 9 ? -14.842 4.299 87.646 1.00 51.32 9 PRO D C 1
ATOM 6502 O O . PRO D 1 9 ? -14.018 5.038 88.203 1.00 51.12 9 PRO D O 1
ATOM 6506 N N . THR D 1 10 ? -15.836 3.696 88.289 1.00 52.78 10 THR D N 1
ATOM 6507 C CA . THR D 1 10 ? -16.003 3.846 89.739 1.00 54.35 10 THR D CA 1
ATOM 6508 C C . THR D 1 10 ? -15.529 2.636 90.558 1.00 54.26 10 THR D C 1
ATOM 6509 O O . THR D 1 10 ? -15.212 2.791 91.727 1.00 55.44 10 THR D O 1
ATOM 6513 N N . SER D 1 11 ? -15.520 1.448 89.950 1.00 53.19 11 SER D N 1
ATOM 6514 C CA . SER D 1 11 ? -15.008 0.241 90.581 1.00 52.84 11 SER D CA 1
ATOM 6515 C C . SER D 1 11 ? -14.735 -0.867 89.568 1.00 51.53 11 SER D C 1
ATOM 6516 O O . SER D 1 11 ? -15.121 -0.778 88.405 1.00 50.92 11 SER D O 1
ATOM 6519 N N . ALA D 1 12 ? -14.076 -1.915 90.052 1.00 50.60 12 ALA D N 1
ATOM 6520 C CA . ALA D 1 12 ? -13.740 -3.088 89.255 1.00 49.54 12 ALA D CA 1
ATOM 6521 C C . ALA D 1 12 ? -13.750 -4.330 90.159 1.00 50.18 12 ALA D C 1
ATOM 6522 O O . ALA D 1 12 ? -13.477 -4.230 91.346 1.00 50.15 12 ALA D O 1
ATOM 6524 N N . LYS D 1 13 ? -14.077 -5.476 89.571 1.00 50.31 13 LYS D N 1
ATOM 6525 C CA . LYS D 1 13 ? -14.177 -6.760 90.271 1.00 51.15 13 LYS D CA 1
ATOM 6526 C C . LYS D 1 13 ? -13.242 -7.731 89.576 1.00 49.22 13 LYS D C 1
ATOM 6527 O O . LYS D 1 13 ? -13.313 -7.867 88.370 1.00 48.68 13 LYS D O 1
ATOM 6533 N N . PHE D 1 14 ? -12.383 -8.398 90.330 1.00 48.23 14 PHE D N 1
ATOM 6534 C CA . PHE D 1 14 ? -11.349 -9.243 89.769 1.00 46.57 14 PHE D CA 1
ATOM 6535 C C . PHE D 1 14 ? -11.523 -10.704 90.169 1.00 47.68 14 PHE D C 1
ATOM 6536 O O . PHE D 1 14 ? -12.031 -11.017 91.246 1.00 49.34 14 PHE D O 1
ATOM 6544 N N . ILE D 1 15 ? -11.056 -11.582 89.292 1.00 46.88 15 ILE D N 1
ATOM 6545 C CA . ILE D 1 15 ? -11.265 -13.018 89.382 1.00 48.27 15 ILE D CA 1
ATOM 6546 C C . ILE D 1 15 ? -9.934 -13.667 89.055 1.00 46.51 15 ILE D C 1
ATOM 6547 O O . ILE D 1 15 ? -9.271 -13.241 88.119 1.00 43.95 15 ILE D O 1
ATOM 6552 N N . GLU D 1 16 ? -9.558 -14.696 89.827 1.00 47.55 16 GLU D N 1
ATOM 6553 C CA . GLU D 1 16 ? -8.338 -15.481 89.576 1.00 46.66 16 GLU D CA 1
ATOM 6554 C C . GLU D 1 16 ? -8.544 -16.360 88.339 1.00 46.90 16 GLU D C 1
ATOM 6555 O O . GLU D 1 16 ? -9.620 -16.934 88.175 1.00 48.85 16 GLU D O 1
ATOM 6561 N N . THR D 1 17 ? -7.526 -16.475 87.489 1.00 44.74 17 THR D N 1
ATOM 6562 C CA . THR D 1 17 ? -7.578 -17.404 86.342 1.00 45.07 17 THR D CA 1
ATOM 6563 C C . THR D 1 17 ? -7.213 -18.853 86.679 1.00 45.88 17 THR D C 1
ATOM 6564 O O . THR D 1 17 ? -7.508 -19.751 85.910 1.00 47.33 17 THR D O 1
ATOM 6568 N N . GLY D 1 18 ? -6.543 -19.060 87.810 1.00 45.68 18 GLY D N 1
ATOM 6569 C CA . GLY D 1 18 ? -5.967 -20.364 88.156 1.00 45.97 18 GLY D CA 1
ATOM 6570 C C . GLY D 1 18 ? -4.478 -20.443 87.866 1.00 44.11 18 GLY D C 1
ATOM 6571 O O . GLY D 1 18 ? -3.821 -21.360 88.328 1.00 45.43 18 GLY D O 1
ATOM 6572 N N . VAL D 1 19 ? -3.939 -19.508 87.103 1.00 42.18 19 VAL D N 1
ATOM 6573 C CA . VAL D 1 19 ? -2.503 -19.446 86.853 1.00 40.48 19 VAL D CA 1
ATOM 6574 C C . VAL D 1 19 ? -1.790 -18.745 88.028 1.00 39.10 19 VAL D C 1
ATOM 6575 O O . VAL D 1 19 ? -2.178 -17.668 88.479 1.00 37.69 19 VAL D O 1
ATOM 6579 N N . LYS D 1 20 ? -0.719 -19.366 88.494 1.00 39.09 20 LYS D N 1
ATOM 6580 C CA . LYS D 1 20 ? 0.185 -18.729 89.454 1.00 39.35 20 LYS D CA 1
ATOM 6581 C C . LYS D 1 20 ? 1.595 -19.234 89.304 1.00 38.81 20 LYS D C 1
ATOM 6582 O O . LYS D 1 20 ? 1.828 -20.283 88.681 1.00 39.52 20 LYS D O 1
ATOM 6588 N N . THR D 1 21 ? 2.522 -18.485 89.891 1.00 37.40 21 THR D N 1
ATOM 6589 C CA . THR D 1 21 ? 3.934 -18.817 89.870 1.00 36.79 21 THR D CA 1
ATOM 6590 C C . THR D 1 21 ? 4.643 -18.304 91.130 1.00 36.88 21 THR D C 1
ATOM 6591 O O . THR D 1 21 ? 4.245 -17.285 91.692 1.00 37.21 21 THR D O 1
ATOM 6595 N N . ASP D 1 22 ? 5.709 -19.002 91.519 1.00 36.71 22 ASP D N 1
ATOM 6596 C CA . ASP D 1 22 ? 6.614 -18.520 92.567 1.00 37.98 22 ASP D CA 1
ATOM 6597 C C . ASP D 1 22 ? 7.626 -17.483 92.037 1.00 36.76 22 ASP D C 1
ATOM 6598 O O . ASP D 1 22 ? 8.418 -16.921 92.816 1.00 37.09 22 ASP D O 1
ATOM 6603 N N . GLY D 1 23 ? 7.626 -17.251 90.715 1.00 36.28 23 GLY D N 1
ATOM 6604 C CA . GLY D 1 23 ? 8.471 -16.236 90.115 1.00 34.86 23 GLY D CA 1
ATOM 6605 C C . GLY D 1 23 ? 9.717 -16.816 89.498 1.00 35.14 23 GLY D C 1
ATOM 6606 O O . GLY D 1 23 ? 10.190 -17.858 89.919 1.00 36.39 23 GLY D O 1
ATOM 6607 N N . TYR D 1 24 ? 10.223 -16.133 88.470 1.00 35.23 24 TYR D N 1
ATOM 6608 C CA . TYR D 1 24 ? 11.442 -16.527 87.732 1.00 34.87 24 TYR D CA 1
ATOM 6609 C C . TYR D 1 24 ? 12.668 -15.693 88.103 1.00 34.50 24 TYR D C 1
ATOM 6610 O O . TYR D 1 24 ? 13.763 -15.911 87.570 1.00 33.64 24 TYR D O 1
ATOM 6619 N N . ILE D 1 25 ? 12.454 -14.732 89.005 1.00 34.38 25 ILE D N 1
ATOM 6620 C CA . ILE D 1 25 ? 13.469 -13.793 89.464 1.00 35.02 25 ILE D CA 1
ATOM 6621 C C . ILE D 1 25 ? 13.270 -13.602 90.965 1.00 35.14 25 ILE D C 1
ATOM 6622 O O . ILE D 1 25 ? 12.257 -14.032 91.533 1.00 34.48 25 ILE D O 1
ATOM 6627 N N . ARG D 1 26 ? 14.237 -12.933 91.582 1.00 35.57 26 ARG D N 1
ATOM 6628 C CA . ARG D 1 26 ? 14.122 -12.474 92.962 1.00 36.80 26 ARG D CA 1
ATOM 6629 C C . ARG D 1 26 ? 14.538 -11.018 92.973 1.00 37.63 26 ARG D C 1
ATOM 6630 O O . ARG D 1 26 ? 15.003 -10.502 91.958 1.00 38.25 26 ARG D O 1
ATOM 6638 N N . VAL D 1 27 ? 14.364 -10.347 94.105 1.00 38.69 27 VAL D N 1
ATOM 6639 C CA . VAL D 1 27 ? 14.721 -8.942 94.242 1.00 38.96 27 VAL D CA 1
ATOM 6640 C C . VAL D 1 27 ? 15.439 -8.704 95.566 1.00 40.95 27 VAL D C 1
ATOM 6641 O O . VAL D 1 27 ? 14.922 -9.071 96.637 1.00 40.58 27 VAL D O 1
ATOM 6645 N N . ASN D 1 28 ? 16.614 -8.070 95.471 1.00 41.89 28 ASN D N 1
ATOM 6646 C CA . ASN D 1 28 ? 17.286 -7.493 96.628 1.00 44.00 28 ASN D CA 1
ATOM 6647 C C . ASN D 1 28 ? 16.507 -6.275 97.104 1.00 44.62 28 ASN D C 1
ATOM 6648 O O . ASN D 1 28 ? 16.610 -5.188 96.538 1.00 45.39 28 ASN D O 1
ATOM 6653 N N . MET D 1 29 ? 15.683 -6.498 98.110 1.00 44.97 29 MET D N 1
ATOM 6654 C CA . MET D 1 29 ? 14.897 -5.453 98.715 1.00 46.19 29 MET D CA 1
ATOM 6655 C C . MET D 1 29 ? 15.698 -4.906 99.875 1.00 48.33 29 MET D C 1
ATOM 6656 O O . MET D 1 29 ? 16.547 -5.613 100.398 1.00 49.31 29 MET D O 1
ATOM 6661 N N . PRO D 1 30 ? 15.462 -3.630 100.243 1.00 49.82 30 PRO D N 1
ATOM 6662 C CA . PRO D 1 30 ? 16.173 -3.120 101.411 1.00 52.73 30 PRO D CA 1
ATOM 6663 C C . PRO D 1 30 ? 15.541 -3.931 102.529 1.00 53.51 30 PRO D C 1
ATOM 6664 O O . PRO D 1 30 ? 14.279 -4.108 102.557 1.00 53.63 30 PRO D O 1
ATOM 6668 N N . ASN D 1 31 ? 16.449 -4.538 103.311 1.00 54.78 31 ASN D N 1
ATOM 6669 C CA . ASN D 1 31 ? 16.267 -5.470 104.438 1.00 55.97 31 ASN D CA 1
ATOM 6670 C C . ASN D 1 31 ? 15.986 -6.938 104.106 1.00 53.41 31 ASN D C 1
ATOM 6671 O O . ASN D 1 31 ? 15.857 -7.744 104.996 1.00 53.34 31 ASN D O 1
ATOM 6676 N N . HIS D 1 32 ? 15.986 -7.282 102.818 1.00 50.79 32 HIS D N 1
ATOM 6677 C CA . HIS D 1 32 ? 15.607 -8.632 102.364 1.00 48.66 32 HIS D CA 1
ATOM 6678 C C . HIS D 1 32 ? 16.304 -9.014 101.057 1.00 46.66 32 HIS D C 1
ATOM 6679 O O . HIS D 1 32 ? 15.754 -8.815 99.960 1.00 43.88 32 HIS D O 1
ATOM 6686 N N . PRO D 1 33 ? 17.525 -9.564 101.161 1.00 47.12 33 PRO D N 1
ATOM 6687 C CA . PRO D 1 33 ? 18.211 -9.986 99.930 1.00 45.65 33 PRO D CA 1
ATOM 6688 C C . PRO D 1 33 ? 17.513 -11.192 99.295 1.00 43.58 33 PRO D C 1
ATOM 6689 O O . PRO D 1 33 ? 16.971 -12.035 100.008 1.00 43.53 33 PRO D O 1
ATOM 6693 N N . ASN D 1 34 ? 17.525 -11.254 97.965 1.00 42.60 34 ASN D N 1
ATOM 6694 C CA . ASN D 1 34 ? 16.980 -12.395 97.203 1.00 40.62 34 ASN D CA 1
ATOM 6695 C C . ASN D 1 34 ? 15.506 -12.726 97.545 1.00 40.22 34 ASN D C 1
ATOM 6696 O O . ASN D 1 34 ? 15.104 -13.881 97.543 1.00 38.71 34 ASN D O 1
ATOM 6701 N N . GLU D 1 35 A 14.715 -11.696 97.833 1.00 41.20 35 GLU D N 1
ATOM 6702 C CA . GLU D 1 35 A 13.305 -11.855 98.170 1.00 41.12 35 GLU D CA 1
ATOM 6703 C C . GLU D 1 35 A 12.511 -12.354 96.950 1.00 38.54 35 GLU D C 1
ATOM 6704 O O . GLU D 1 35 A 12.692 -11.841 95.850 1.00 38.64 35 GLU D O 1
ATOM 6710 N N . TRP D 1 36 ? 11.663 -13.361 97.154 1.00 37.72 36 TRP D N 1
ATOM 6711 C CA . TRP D 1 36 ? 10.845 -13.930 96.085 1.00 36.37 36 TRP D CA 1
ATOM 6712 C C . TRP D 1 36 ? 9.710 -12.965 95.746 1.00 36.69 36 TRP D C 1
ATOM 6713 O O . TRP D 1 36 ? 9.201 -12.227 96.618 1.00 36.68 36 TRP D O 1
ATOM 6724 N N . MET D 1 37 ? 9.333 -12.974 94.465 1.00 35.50 37 MET D N 1
ATOM 6725 C CA . MET D 1 37 ? 8.228 -12.167 93.979 1.00 35.39 37 MET D CA 1
ATOM 6726 C C . MET D 1 37 ? 7.196 -13.072 93.313 1.00 35.47 37 MET D C 1
ATOM 6727 O O . MET D 1 37 ? 7.162 -13.220 92.070 1.00 34.47 37 MET D O 1
ATOM 6732 N N . ILE D 1 38 ? 6.365 -13.677 94.138 1.00 35.71 38 ILE D N 1
ATOM 6733 C CA . ILE D 1 38 ? 5.341 -14.614 93.671 1.00 36.12 38 ILE D CA 1
ATOM 6734 C C . ILE D 1 38 ? 4.145 -13.809 93.159 1.00 36.35 38 ILE D C 1
ATOM 6735 O O . ILE D 1 38 ? 4.014 -12.636 93.483 1.00 37.80 38 ILE D O 1
ATOM 6740 N N . SER D 1 39 ? 3.264 -14.446 92.399 1.00 36.10 39 SER D N 1
ATOM 6741 C CA . SER D 1 39 ? 2.053 -13.795 91.896 1.00 36.72 39 SER D CA 1
ATOM 6742 C C . SER D 1 39 ? 0.989 -14.778 91.423 1.00 37.57 39 SER D C 1
ATOM 6743 O O . SER D 1 39 ? 1.296 -15.922 91.078 1.00 37.37 39 SER D O 1
ATOM 6746 N N . SER D 1 40 ? -0.252 -14.293 91.422 1.00 38.26 40 SER D N 1
ATOM 6747 C CA . SER D 1 40 ? -1.417 -14.992 90.894 1.00 38.73 40 SER D CA 1
ATOM 6748 C C . SER D 1 40 ? -2.027 -14.195 89.735 1.00 37.47 40 SER D C 1
ATOM 6749 O O . SER D 1 40 ? -2.262 -13.009 89.856 1.00 35.52 40 SER D O 1
ATOM 6752 N N . GLN D 1 41 ? -2.303 -14.866 88.632 1.00 37.71 41 GLN D N 1
ATOM 6753 C CA . GLN D 1 41 ? -2.892 -14.197 87.471 1.00 37.95 41 GLN D CA 1
ATOM 6754 C C . GLN D 1 41 ? -4.384 -13.933 87.705 1.00 39.01 41 GLN D C 1
ATOM 6755 O O . GLN D 1 41 ? -5.110 -14.816 88.185 1.00 40.62 41 GLN D O 1
ATOM 6761 N N . PHE D 1 42 ? -4.817 -12.709 87.404 1.00 38.37 42 PHE D N 1
ATOM 6762 C CA . PHE D 1 42 ? -6.231 -12.336 87.527 1.00 39.71 42 PHE D CA 1
ATOM 6763 C C . PHE D 1 42 ? -6.734 -11.441 86.380 1.00 39.60 42 PHE D C 1
ATOM 6764 O O . PHE D 1 42 ? -5.948 -10.817 85.678 1.00 37.44 42 PHE D O 1
ATOM 6772 N N . LYS D 1 43 ? -8.057 -11.405 86.234 1.00 41.23 43 LYS D N 1
ATOM 6773 C CA . LYS D 1 43 ? -8.777 -10.658 85.194 1.00 42.39 43 LYS D CA 1
ATOM 6774 C C . LYS D 1 43 ? -9.888 -9.878 85.870 1.00 43.33 43 LYS D C 1
ATOM 6775 O O . LYS D 1 43 ? -10.407 -10.312 86.898 1.00 43.63 43 LYS D O 1
ATOM 6781 N N . ASP D 1 44 ? -10.309 -8.774 85.254 1.00 43.11 44 ASP D N 1
ATOM 6782 C CA . ASP D 1 44 ? -11.505 -8.084 85.718 1.00 44.70 44 ASP D CA 1
ATOM 6783 C C . ASP D 1 44 ? -12.734 -8.834 85.177 1.00 46.32 44 ASP D C 1
ATOM 6784 O O . ASP D 1 44 ? -12.583 -9.784 84.407 1.00 45.89 44 ASP D O 1
ATOM 6789 N N . SER D 1 45 ? -13.933 -8.430 85.577 1.00 48.00 45 SER D N 1
ATOM 6790 C CA . SER D 1 45 ? -15.148 -9.171 85.212 1.00 50.34 45 SER D CA 1
ATOM 6791 C C . SER D 1 45 ? -15.561 -9.038 83.729 1.00 51.03 45 SER D C 1
ATOM 6792 O O . SER D 1 45 ? -16.462 -9.741 83.286 1.00 53.18 45 SER D O 1
ATOM 6795 N N . HIS D 1 46 ? -14.928 -8.135 82.979 1.00 50.11 46 HIS D N 1
ATOM 6796 C CA . HIS D 1 46 ? -15.097 -8.063 81.520 1.00 50.96 46 HIS D CA 1
ATOM 6797 C C . HIS D 1 46 ? -14.032 -8.886 80.749 1.00 49.86 46 HIS D C 1
ATOM 6798 O O . HIS D 1 46 ? -13.943 -8.798 79.527 1.00 50.80 46 HIS D O 1
ATOM 6805 N N . GLY D 1 47 ? -13.220 -9.669 81.451 1.00 48.68 47 GLY D N 1
ATOM 6806 C CA . GLY D 1 47 ? -12.239 -10.534 80.815 1.00 47.92 47 GLY D CA 1
ATOM 6807 C C . GLY D 1 47 ? -10.913 -9.891 80.429 1.00 46.25 47 GLY D C 1
ATOM 6808 O O . GLY D 1 47 ? -10.144 -10.483 79.662 1.00 46.63 47 GLY D O 1
ATOM 6809 N N . ASN D 1 48 ? -10.637 -8.689 80.927 1.00 45.08 48 ASN D N 1
ATOM 6810 C CA . ASN D 1 48 ? -9.355 -8.020 80.658 1.00 43.56 48 ASN D CA 1
ATOM 6811 C C . ASN D 1 48 ? -8.383 -8.269 81.788 1.00 42.21 48 ASN D C 1
ATOM 6812 O O . ASN D 1 48 ? -8.752 -8.208 82.956 1.00 42.32 48 ASN D O 1
ATOM 6817 N N . ILE D 1 49 ? -7.145 -8.556 81.421 1.00 40.90 49 ILE D N 1
ATOM 6818 C CA . ILE D 1 49 ? -6.112 -8.911 82.389 1.00 39.95 49 ILE D CA 1
ATOM 6819 C C . ILE D 1 49 ? -5.800 -7.734 83.344 1.00 39.13 49 ILE D C 1
ATOM 6820 O O . ILE D 1 49 ? -5.696 -6.584 82.914 1.00 37.60 49 ILE D O 1
ATOM 6825 N N . GLY D 1 50 ? -5.694 -8.034 84.634 1.00 38.93 50 GLY D N 1
ATOM 6826 C CA . GLY D 1 50 ? -5.241 -7.050 85.626 1.00 39.01 50 GLY D CA 1
ATOM 6827 C C . GLY D 1 50 ? -3.789 -7.299 86.006 1.00 38.22 50 GLY D C 1
ATOM 6828 O O . GLY D 1 50 ? -3.317 -8.426 85.909 1.00 39.04 50 GLY D O 1
ATOM 6829 N N . TYR D 1 51 ? -3.071 -6.250 86.404 1.00 37.46 51 TYR D N 1
ATOM 6830 C CA . TYR D 1 51 ? -1.706 -6.386 86.936 1.00 36.76 51 TYR D CA 1
ATOM 6831 C C . TYR D 1 51 ? -1.602 -5.742 88.302 1.00 37.75 51 TYR D C 1
ATOM 6832 O O . TYR D 1 51 ? -2.261 -4.748 88.580 1.00 38.57 51 TYR D O 1
ATOM 6841 N N . CYS D 1 52 ? -0.773 -6.351 89.134 1.00 37.31 52 CYS D N 1
ATOM 6842 C CA . CYS D 1 52 ? -0.535 -5.923 90.502 1.00 38.57 52 CYS D CA 1
ATOM 6843 C C . CYS D 1 52 ? 0.405 -4.713 90.580 1.00 37.93 52 CYS D C 1
ATOM 6844 O O . CYS D 1 52 ? 1.412 -4.662 89.887 1.00 36.22 52 CYS D O 1
ATOM 6847 N N . MET D 1 53 ? 0.045 -3.754 91.435 1.00 39.66 53 MET D N 1
ATOM 6848 C CA . MET D 1 53 ? 0.848 -2.541 91.709 1.00 40.16 53 MET D CA 1
ATOM 6849 C C . MET D 1 53 ? 1.727 -2.661 92.939 1.00 41.35 53 MET D C 1
ATOM 6850 O O . MET D 1 53 ? 2.621 -1.829 93.152 1.00 42.06 53 MET D O 1
ATOM 6855 N N . ASP D 1 54 ? 1.433 -3.653 93.785 1.00 43.01 54 ASP D N 1
ATOM 6856 C CA . ASP D 1 54 ? 2.061 -3.781 95.104 1.00 44.46 54 ASP D CA 1
ATOM 6857 C C . ASP D 1 54 ? 2.583 -5.192 95.292 1.00 44.49 54 ASP D C 1
ATOM 6858 O O . ASP D 1 54 ? 1.798 -6.125 95.535 1.00 46.65 54 ASP D O 1
ATOM 6863 N N . SER D 1 55 ? 3.908 -5.348 95.262 1.00 43.49 55 SER D N 1
ATOM 6864 C CA . SER D 1 55 ? 4.514 -6.683 95.347 1.00 42.63 55 SER D CA 1
ATOM 6865 C C . SER D 1 55 ? 4.347 -7.421 96.679 1.00 43.40 55 SER D C 1
ATOM 6866 O O . SER D 1 55 ? 4.550 -8.626 96.722 1.00 43.07 55 SER D O 1
ATOM 6869 N N . GLU D 1 56 ? 3.993 -6.718 97.757 1.00 44.83 56 GLU D N 1
ATOM 6870 C CA . GLU D 1 56 ? 3.918 -7.323 99.073 1.00 45.73 56 GLU D CA 1
ATOM 6871 C C . GLU D 1 56 ? 2.496 -7.609 99.573 1.00 46.58 56 GLU D C 1
ATOM 6872 O O . GLU D 1 56 ? 2.340 -7.976 100.738 1.00 48.90 56 GLU D O 1
ATOM 6878 N N . LEU D 1 57 ? 1.486 -7.418 98.742 1.00 45.01 57 LEU D N 1
ATOM 6879 C CA . LEU D 1 57 ? 0.089 -7.652 99.141 1.00 45.97 57 LEU D CA 1
ATOM 6880 C C . LEU D 1 57 ? -0.549 -8.739 98.277 1.00 45.19 57 LEU D C 1
ATOM 6881 O O . LEU D 1 57 ? -0.148 -8.914 97.124 1.00 41.16 57 LEU D O 1
ATOM 6886 N N . PRO D 1 58 ? -1.547 -9.468 98.817 1.00 46.48 58 PRO D N 1
ATOM 6887 C CA . PRO D 1 58 ? -2.197 -10.528 98.028 1.00 46.13 58 PRO D CA 1
ATOM 6888 C C . PRO D 1 58 ? -3.088 -10.017 96.872 1.00 45.98 58 PRO D C 1
ATOM 6889 O O . PRO D 1 58 ? -3.496 -8.864 96.863 1.00 46.36 58 PRO D O 1
ATOM 6893 N N . SER D 1 59 ? -3.372 -10.895 95.911 1.00 45.52 59 SER D N 1
ATOM 6894 C CA . SER D 1 59 ? -4.256 -10.603 94.776 1.00 44.68 59 SER D CA 1
ATOM 6895 C C . SER D 1 59 ? -5.641 -10.103 95.202 1.00 46.08 59 SER D C 1
ATOM 6896 O O . SER D 1 59 ? -6.173 -10.555 96.199 1.00 47.32 59 SER D O 1
ATOM 6899 N N . PRO D 1 60 ? -6.233 -9.171 94.429 1.00 45.92 60 PRO D N 1
ATOM 6900 C CA . PRO D 1 60 ? -7.492 -8.552 94.815 1.00 47.61 60 PRO D CA 1
ATOM 6901 C C . PRO D 1 60 ? -8.719 -9.337 94.370 1.00 49.09 60 PRO D C 1
ATOM 6902 O O . PRO D 1 60 ? -9.563 -8.828 93.631 1.00 50.47 60 PRO D O 1
ATOM 6906 N N . THR D 1 61 ? -8.812 -10.574 94.852 1.00 49.75 61 THR D N 1
ATOM 6907 C CA . THR D 1 61 ? -9.795 -11.585 94.386 1.00 50.86 61 THR D CA 1
ATOM 6908 C C . THR D 1 61 ? -10.436 -12.319 95.567 1.00 53.41 61 THR D C 1
ATOM 6909 O O . THR D 1 61 ? -9.917 -12.295 96.676 1.00 54.53 61 THR D O 1
ATOM 6913 N N . GLY D 1 62 ? -11.556 -12.984 95.298 1.00 55.14 62 GLY D N 1
ATOM 6914 C CA . GLY D 1 62 ? -12.326 -13.714 96.316 1.00 57.72 62 GLY D CA 1
ATOM 6915 C C . GLY D 1 62 ? -13.421 -12.864 96.941 1.00 60.19 62 GLY D C 1
ATOM 6916 O O . GLY D 1 62 ? -13.592 -11.690 96.587 1.00 59.52 62 GLY D O 1
ATOM 6917 N N . SER D 1 63 ? -14.161 -13.448 97.884 1.00 63.50 63 SER D N 1
ATOM 6918 C CA . SER D 1 63 ? -15.306 -12.765 98.521 1.00 66.33 63 SER D CA 1
ATOM 6919 C C . SER D 1 63 ? -14.882 -11.592 99.424 1.00 66.59 63 SER D C 1
ATOM 6920 O O . SER D 1 63 ? -15.589 -10.582 99.514 1.00 68.57 63 SER D O 1
ATOM 6923 N N . GLY D 1 64 ? -13.732 -11.736 100.082 1.00 65.21 64 GLY D N 1
ATOM 6924 C CA . GLY D 1 64 ? -13.153 -10.661 100.881 1.00 64.83 64 GLY D CA 1
ATOM 6925 C C . GLY D 1 64 ? -12.918 -9.394 100.079 1.00 63.03 64 GLY D C 1
ATOM 6926 O O . GLY D 1 64 ? -13.437 -8.352 100.430 1.00 64.85 64 GLY D O 1
ATOM 6927 N N . ALA D 1 65 ? -12.181 -9.502 98.979 1.00 59.83 65 ALA D N 1
ATOM 6928 C CA . ALA D 1 65 ? -11.927 -8.380 98.054 1.00 57.81 65 ALA D CA 1
ATOM 6929 C C . ALA D 1 65 ? -13.197 -7.630 97.615 1.00 58.89 65 ALA D C 1
ATOM 6930 O O . ALA D 1 65 ? -13.291 -6.406 97.785 1.00 59.34 65 ALA D O 1
ATOM 6932 N N . GLY D 1 66 ? -14.162 -8.375 97.067 1.00 59.65 66 GLY D N 1
ATOM 6933 C CA . GLY D 1 66 ? -15.350 -7.785 96.437 1.00 60.36 66 GLY D CA 1
ATOM 6934 C C . GLY D 1 66 ? -14.903 -6.847 95.317 1.00 58.20 66 GLY D C 1
ATOM 6935 O O . GLY D 1 66 ? -13.901 -7.113 94.646 1.00 55.59 66 GLY D O 1
ATOM 6936 N N . SER D 1 67 ? -15.616 -5.741 95.140 1.00 58.90 67 SER D N 1
ATOM 6937 C CA . SER D 1 67 ? -15.157 -4.672 94.255 1.00 57.00 67 SER D CA 1
ATOM 6938 C C . SER D 1 67 ? -14.097 -3.787 94.917 1.00 55.88 67 SER D C 1
ATOM 6939 O O . SER D 1 67 ? -14.167 -3.495 96.109 1.00 57.57 67 SER D O 1
ATOM 6942 N N . LEU D 1 68 ? -13.103 -3.390 94.125 1.00 53.25 68 LEU D N 1
ATOM 6943 C CA . LEU D 1 68 ? -12.142 -2.348 94.475 1.00 52.37 68 LEU D CA 1
ATOM 6944 C C . LEU D 1 68 ? -12.614 -1.027 93.868 1.00 52.65 68 LEU D C 1
ATOM 6945 O O . LEU D 1 68 ? -12.910 -0.980 92.686 1.00 51.55 68 LEU D O 1
ATOM 6950 N N . LYS D 1 69 ? -12.682 0.031 94.666 1.00 53.99 69 LYS D N 1
ATOM 6951 C CA . LYS D 1 69 ? -13.052 1.361 94.200 1.00 53.93 69 LYS D CA 1
ATOM 6952 C C . LYS D 1 69 ? -11.954 1.975 93.351 1.00 51.65 69 LYS D C 1
ATOM 6953 O O . LYS D 1 69 ? -10.787 1.624 93.484 1.00 49.73 69 LYS D O 1
ATOM 6959 N N . TYR D 1 70 ? -12.355 2.860 92.433 1.00 51.58 70 TYR D N 1
ATOM 6960 C CA . TYR D 1 70 ? -11.440 3.626 91.587 1.00 49.78 70 TYR D CA 1
ATOM 6961 C C . TYR D 1 70 ? -10.391 4.381 92.417 1.00 49.67 70 TYR D C 1
ATOM 6962 O O . TYR D 1 70 ? -10.725 4.969 93.439 1.00 51.74 70 TYR D O 1
ATOM 6971 N N . LYS D 1 71 ? -9.146 4.346 91.972 1.00 47.95 71 LYS D N 1
ATOM 6972 C CA . LYS D 1 71 ? -8.054 5.047 92.629 1.00 48.43 71 LYS D CA 1
ATOM 6973 C C . LYS D 1 71 ? -7.495 6.171 91.764 1.00 48.08 71 LYS D C 1
ATOM 6974 O O . LYS D 1 71 ? -7.406 7.307 92.218 1.00 49.61 71 LYS D O 1
ATOM 6980 N N . GLY D 1 72 ? -7.088 5.852 90.541 1.00 46.58 72 GLY D N 1
ATOM 6981 C CA . GLY D 1 72 ? -6.511 6.861 89.633 1.00 46.34 72 GLY D CA 1
ATOM 6982 C C . GLY D 1 72 ? -6.294 6.406 88.199 1.00 44.91 72 GLY D C 1
ATOM 6983 O O . GLY D 1 72 ? -6.541 5.249 87.849 1.00 43.90 72 GLY D O 1
ATOM 6984 N N . ALA D 1 73 ? -5.861 7.345 87.373 1.00 45.02 73 ALA D N 1
ATOM 6985 C CA . ALA D 1 73 ? -5.681 7.119 85.935 1.00 43.93 73 ALA D CA 1
ATOM 6986 C C . ALA D 1 73 ? -4.270 6.657 85.685 1.00 42.54 73 ALA D C 1
ATOM 6987 O O . ALA D 1 73 ? -3.346 7.301 86.123 1.00 42.76 73 ALA D O 1
ATOM 6989 N N . GLY D 1 74 ? -4.106 5.552 84.979 1.00 41.41 74 GLY D N 1
ATOM 6990 C CA . GLY D 1 74 ? -2.759 5.023 84.690 1.00 40.42 74 GLY D CA 1
ATOM 6991 C C . GLY D 1 74 ? -1.969 5.898 83.730 1.00 40.88 74 GLY D C 1
ATOM 6992 O O . GLY D 1 74 ? -2.530 6.492 82.824 1.00 40.65 74 GLY D O 1
ATOM 6993 N N . SER D 1 75 ? -0.657 5.975 83.932 1.00 40.28 75 SER D N 1
ATOM 6994 C CA . SER D 1 75 ? 0.209 6.780 83.073 1.00 40.80 75 SER D CA 1
ATOM 6995 C C . SER D 1 75 ? 0.350 6.195 81.639 1.00 40.70 75 SER D C 1
ATOM 6996 O O . SER D 1 75 ? -0.045 5.072 81.365 1.00 40.28 75 SER D O 1
ATOM 6999 N N . ASP D 1 76 ? 0.972 6.965 80.763 1.00 41.61 76 ASP D N 1
ATOM 7000 C CA . ASP D 1 76 ? 1.301 6.497 79.415 1.00 41.79 76 ASP D CA 1
ATOM 7001 C C . ASP D 1 76 ? 2.214 5.254 79.460 1.00 41.12 76 ASP D C 1
ATOM 7002 O O . ASP D 1 76 ? 2.135 4.373 78.586 1.00 40.73 76 ASP D O 1
ATOM 7007 N N . GLU D 1 77 ? 3.073 5.174 80.487 1.00 40.34 77 GLU D N 1
ATOM 7008 C CA . GLU D 1 77 ? 3.940 4.019 80.653 1.00 39.71 77 GLU D CA 1
ATOM 7009 C C . GLU D 1 77 ? 3.101 2.751 80.868 1.00 38.39 77 GLU D C 1
ATOM 7010 O O . GLU D 1 77 ? 3.358 1.727 80.234 1.00 37.85 77 GLU D O 1
ATOM 7016 N N . PHE D 1 78 ? 2.102 2.828 81.751 1.00 38.09 78 PHE D N 1
ATOM 7017 C CA . PHE D 1 78 ? 1.200 1.707 81.985 1.00 37.30 78 PHE D CA 1
ATOM 7018 C C . PHE D 1 78 ? 0.353 1.379 80.743 1.00 37.50 78 PHE D C 1
ATOM 7019 O O . PHE D 1 78 ? 0.124 0.218 80.451 1.0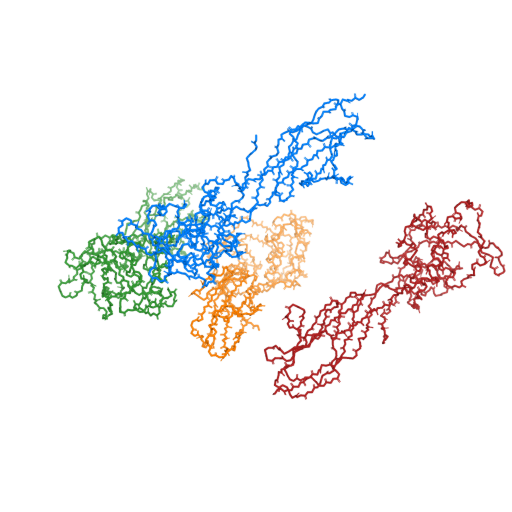0 36.74 78 PHE D O 1
ATOM 7027 N N . TYR D 1 79 ? -0.104 2.393 80.016 1.00 38.14 79 TYR D N 1
ATOM 7028 C CA . TYR D 1 79 ? -0.804 2.166 78.751 1.00 38.74 79 TYR D CA 1
ATOM 7029 C C . TYR D 1 79 ? 0.048 1.302 77.822 1.00 37.93 79 TYR D C 1
ATOM 7030 O O . TYR D 1 79 ? -0.409 0.285 77.331 1.00 37.23 79 TYR D O 1
ATOM 7039 N N . ARG D 1 80 ? 1.295 1.703 77.633 1.00 37.66 80 ARG D N 1
ATOM 7040 C CA . ARG D 1 80 ? 2.204 0.972 76.773 1.00 37.80 80 ARG D CA 1
ATOM 7041 C C . ARG D 1 80 ? 2.556 -0.428 77.277 1.00 36.59 80 ARG D C 1
ATOM 7042 O O . ARG D 1 80 ? 2.740 -1.344 76.481 1.00 34.20 80 ARG D O 1
ATOM 7050 N N . MET D 1 81 ? 2.621 -0.604 78.603 1.00 35.94 81 MET D N 1
ATOM 7051 C CA . MET D 1 81 ? 2.859 -1.928 79.171 1.00 35.17 81 MET D CA 1
ATOM 7052 C C . MET D 1 81 ? 1.778 -2.892 78.688 1.00 34.70 81 MET D C 1
ATOM 7053 O O . MET D 1 81 ? 2.097 -4.019 78.274 1.00 34.51 81 MET D O 1
ATOM 7058 N N . PHE D 1 82 ? 0.512 -2.467 78.763 1.00 34.71 82 PHE D N 1
ATOM 7059 C CA . PHE D 1 82 ? -0.586 -3.279 78.262 1.00 36.11 82 PHE D CA 1
ATOM 7060 C C . PHE D 1 82 ? -0.486 -3.531 76.755 1.00 36.13 82 PHE D C 1
ATOM 7061 O O . PHE D 1 82 ? -0.533 -4.669 76.344 1.00 35.54 82 PHE D O 1
ATOM 7069 N N . LYS D 1 83 ? -0.309 -2.475 75.974 1.00 37.62 83 LYS D N 1
ATOM 7070 C CA A LYS D 1 83 ? -0.256 -2.588 74.499 0.50 39.47 83 LYS D CA 1
ATOM 7071 C CA B LYS D 1 83 ? -0.253 -2.581 74.501 0.50 39.54 83 LYS D CA 1
ATOM 7072 C C . LYS D 1 83 ? 0.913 -3.439 73.995 1.00 39.68 83 LYS D C 1
ATOM 7073 O O . LYS D 1 83 ? 0.766 -4.193 73.027 1.00 41.23 83 LYS D O 1
ATOM 7084 N N . GLY D 1 84 ? 2.066 -3.316 74.652 1.00 39.35 84 GLY D N 1
ATOM 7085 C CA . GLY D 1 84 ? 3.291 -4.032 74.277 1.00 39.63 84 GLY D CA 1
ATOM 7086 C C . GLY D 1 84 ? 3.596 -5.295 75.081 1.00 38.83 84 GLY D C 1
ATOM 7087 O O . GLY D 1 84 ? 4.617 -5.944 74.844 1.00 39.76 84 GLY D O 1
ATOM 7088 N N . GLY D 1 85 ? 2.715 -5.650 76.014 1.00 37.89 85 GLY D N 1
ATOM 7089 C CA . GLY D 1 85 ? 2.893 -6.822 76.878 1.00 37.24 85 GLY D CA 1
ATOM 7090 C C . GLY D 1 85 ? 1.806 -7.858 76.705 1.00 37.81 85 GLY D C 1
ATOM 7091 O O . GLY D 1 85 ? 1.011 -7.797 75.753 1.00 37.84 85 GLY D O 1
ATOM 7092 N N . PHE D 1 86 ? 1.771 -8.822 77.623 1.00 36.98 86 PHE D N 1
ATOM 7093 C CA . PHE D 1 86 ? 0.869 -9.972 77.504 1.00 37.62 86 PHE D CA 1
ATOM 7094 C C . PHE D 1 86 ? -0.500 -9.570 78.062 1.00 37.22 86 PHE D C 1
ATOM 7095 O O . PHE D 1 86 ? -0.527 -8.806 79.032 1.00 34.42 86 PHE D O 1
ATOM 7103 N N . PRO D 1 87 ? -1.625 -10.012 77.458 1.00 37.94 87 PRO D N 1
ATOM 7104 C CA . PRO D 1 87 ? -1.709 -10.855 76.266 1.00 39.32 87 PRO D CA 1
ATOM 7105 C C . PRO D 1 87 ? -1.910 -10.115 74.928 1.00 40.30 87 PRO D C 1
ATOM 7106 O O . PRO D 1 87 ? -2.225 -10.751 73.931 1.00 40.54 87 PRO D O 1
ATOM 7110 N N . SER D 1 88 ? -1.750 -8.797 74.924 1.00 40.40 88 SER D N 1
ATOM 7111 C CA . SER D 1 88 ? -1.834 -8.014 73.688 1.00 42.18 88 SER D CA 1
ATOM 7112 C C . SER D 1 88 ? -0.771 -8.506 72.683 1.00 42.60 88 SER D C 1
ATOM 7113 O O . SER D 1 88 ? -1.051 -8.651 71.520 1.00 43.99 88 SER D O 1
ATOM 7116 N N . LYS D 1 89 ? 0.429 -8.778 73.179 1.00 42.09 89 LYS D N 1
ATOM 7117 C CA . LYS D 1 89 ? 1.444 -9.511 72.434 1.00 42.97 89 LYS D CA 1
ATOM 7118 C C . LYS D 1 89 ? 1.518 -10.952 72.935 1.00 43.01 89 LYS D C 1
ATOM 7119 O O . LYS D 1 89 ? 1.344 -11.219 74.122 1.00 40.35 89 LYS D O 1
ATOM 7125 N N . THR D 1 90 ? 1.781 -11.880 72.017 1.00 43.85 90 THR D N 1
ATOM 7126 C CA . THR D 1 90 ? 1.868 -13.304 72.351 1.00 43.93 90 THR D CA 1
ATOM 7127 C C . THR D 1 90 ? 3.214 -13.626 72.996 1.00 42.71 90 THR D C 1
ATOM 7128 O O . THR D 1 90 ? 4.150 -12.841 72.899 1.00 42.60 90 THR D O 1
ATOM 7132 N N . ALA D 1 91 ? 3.301 -14.810 73.578 1.00 41.95 91 ALA D N 1
ATOM 7133 C CA . ALA D 1 91 ? 4.566 -15.336 74.092 1.00 42.08 91 ALA D CA 1
ATOM 7134 C C . ALA D 1 91 ? 5.693 -15.335 73.056 1.00 43.08 91 ALA D C 1
ATOM 7135 O O . ALA D 1 91 ? 6.804 -14.849 73.325 1.00 42.36 91 ALA D O 1
ATOM 7137 N N . LYS D 1 92 ? 5.399 -15.878 71.882 1.00 45.02 92 LYS D N 1
ATOM 7138 C CA . LYS D 1 92 ? 6.370 -15.930 70.780 1.00 47.40 92 LYS D CA 1
ATOM 7139 C C . LYS D 1 92 ? 6.915 -14.547 70.393 1.00 48.01 92 LYS D C 1
ATOM 7140 O O . LYS D 1 92 ? 8.124 -14.379 70.250 1.00 48.97 92 LYS D O 1
ATOM 7146 N N . GLU D 1 93 ? 6.014 -13.583 70.225 1.00 47.64 93 GLU D N 1
ATOM 7147 C CA . GLU D 1 93 ? 6.383 -12.195 69.915 1.00 47.90 93 GLU D CA 1
ATOM 7148 C C . GLU D 1 93 ? 7.257 -11.542 70.996 1.00 46.08 93 GLU D C 1
ATOM 7149 O O . GLU D 1 93 ? 8.153 -10.764 70.700 1.00 48.13 93 GLU D O 1
ATOM 7155 N N . LEU D 1 94 ? 6.983 -11.856 72.239 1.00 44.20 94 LEU D N 1
ATOM 7156 C CA . LEU D 1 94 ? 7.773 -11.336 73.394 1.00 42.39 94 LEU D CA 1
ATOM 7157 C C . LEU D 1 94 ? 9.087 -12.073 73.702 1.00 41.98 94 LEU D C 1
ATOM 7158 O O . LEU D 1 94 ? 9.909 -11.556 74.393 1.00 41.32 94 LEU D O 1
ATOM 7163 N N . GLY D 1 95 ? 9.300 -13.252 73.121 1.00 43.59 95 GLY D N 1
ATOM 7164 C CA . GLY D 1 95 ? 10.498 -14.056 73.374 1.00 43.64 95 GLY D CA 1
ATOM 7165 C C . GLY D 1 95 ? 10.339 -14.977 74.567 1.00 42.90 95 GLY D C 1
ATOM 7166 O O . GLY D 1 95 ? 11.271 -15.689 74.936 1.00 43.34 95 GLY D O 1
ATOM 7167 N N . ALA D 1 96 ? 9.159 -14.968 75.191 1.00 42.06 96 ALA D N 1
ATOM 7168 C CA . ALA D 1 96 ? 8.836 -15.869 76.273 1.00 40.24 96 ALA D CA 1
ATOM 7169 C C . ALA D 1 96 ? 8.546 -17.248 75.672 1.00 41.33 96 ALA D C 1
ATOM 7170 O O . ALA D 1 96 ? 8.058 -17.350 74.550 1.00 42.45 96 ALA D O 1
ATOM 7172 N N . GLY D 1 97 ? 8.838 -18.295 76.443 1.00 40.66 97 GLY D N 1
ATOM 7173 C CA . GLY D 1 97 ? 8.623 -19.669 76.027 1.00 41.31 97 GLY D CA 1
ATOM 7174 C C . GLY D 1 97 ? 7.207 -20.189 76.200 1.00 41.42 97 GLY D C 1
ATOM 7175 O O . GLY D 1 97 ? 6.862 -21.204 75.605 1.00 42.98 97 GLY D O 1
ATOM 7176 N N . ASN D 1 98 ? 6.404 -19.522 77.030 1.00 40.11 98 ASN D N 1
ATOM 7177 C CA . ASN D 1 98 ? 5.008 -19.889 77.273 1.00 40.03 98 ASN D CA 1
ATOM 7178 C C . ASN D 1 98 ? 4.249 -18.693 77.850 1.00 38.26 98 ASN D C 1
ATOM 7179 O O . ASN D 1 98 ? 4.863 -17.674 78.184 1.00 36.34 98 ASN D O 1
ATOM 7184 N N . ASP D 1 99 ? 2.926 -18.827 77.981 1.00 38.59 99 ASP D N 1
ATOM 7185 C CA . ASP D 1 99 ? 2.074 -17.727 78.435 1.00 38.00 99 ASP D CA 1
ATOM 7186 C C . ASP D 1 99 ? 2.281 -17.309 79.919 1.00 37.12 99 ASP D C 1
ATOM 7187 O O . ASP D 1 99 ? 2.008 -16.149 80.262 1.00 35.53 99 ASP D O 1
ATOM 7192 N N . THR D 1 100 ? 2.740 -18.240 80.773 1.00 36.54 100 THR D N 1
ATOM 7193 C CA . THR D 1 100 ? 3.034 -17.918 82.157 1.00 35.91 100 THR D CA 1
ATOM 7194 C C . THR D 1 100 ? 4.242 -17.020 82.255 1.00 34.62 100 THR D C 1
ATOM 7195 O O . THR D 1 100 ? 4.228 -16.049 82.990 1.00 33.42 100 THR D O 1
ATOM 7199 N N . GLU D 1 101 ? 5.288 -17.354 81.502 1.00 35.83 101 GLU D N 1
ATOM 7200 C CA . GLU D 1 101 ? 6.499 -16.510 81.394 1.00 35.60 101 GLU D CA 1
ATOM 7201 C C . GLU D 1 101 ? 6.186 -15.135 80.826 1.00 34.85 101 GLU D C 1
ATOM 7202 O O . GLU D 1 101 ? 6.709 -14.141 81.324 1.00 33.42 101 GLU D O 1
ATOM 7208 N N . ALA D 1 102 ? 5.350 -15.090 79.783 1.00 35.52 102 ALA D N 1
ATOM 7209 C CA . ALA D 1 102 ? 4.975 -13.811 79.152 1.00 35.49 102 ALA D CA 1
ATOM 7210 C C . ALA D 1 102 ? 4.178 -12.933 80.127 1.00 34.85 102 ALA D C 1
ATOM 7211 O O . ALA D 1 102 ? 4.467 -11.759 80.306 1.00 33.65 102 ALA D O 1
ATOM 7213 N N . TRP D 1 103 ? 3.183 -13.528 80.770 1.00 35.36 103 TRP D N 1
ATOM 7214 C CA . TRP D 1 103 ? 2.420 -12.829 81.797 1.00 34.92 103 TRP D CA 1
ATOM 7215 C C . TRP D 1 103 ? 3.311 -12.321 82.954 1.00 34.13 103 TRP D C 1
ATOM 7216 O O . TRP D 1 103 ? 3.190 -11.165 83.351 1.00 33.12 103 TRP D O 1
ATOM 7227 N N . TYR D 1 104 ? 4.195 -13.169 83.476 1.00 33.94 104 TYR D N 1
ATOM 7228 C CA . TYR D 1 104 ? 5.048 -12.773 84.609 1.00 33.97 104 TYR D CA 1
ATOM 7229 C C . TYR D 1 104 ? 6.005 -11.639 84.222 1.00 33.30 104 TYR D C 1
ATOM 7230 O O . TYR D 1 104 ? 6.217 -10.707 85.008 1.00 31.38 104 TYR D O 1
ATOM 7239 N N . ALA D 1 105 ? 6.584 -11.739 83.030 1.00 32.42 105 ALA D N 1
ATOM 7240 C CA . ALA D 1 105 ? 7.403 -10.659 82.462 1.00 33.16 105 ALA D CA 1
ATOM 7241 C C . ALA D 1 105 ? 6.663 -9.333 82.467 1.00 32.92 105 ALA D C 1
ATOM 7242 O O . ALA D 1 105 ? 7.223 -8.319 82.805 1.00 33.00 105 ALA D O 1
ATOM 7244 N N . THR D 1 106 ? 5.389 -9.368 82.112 1.00 33.06 106 THR D N 1
ATOM 7245 C CA . THR D 1 106 ? 4.581 -8.170 82.095 1.00 33.82 106 THR D CA 1
ATOM 7246 C C . THR D 1 106 ? 4.315 -7.680 83.535 1.00 33.84 106 THR D C 1
ATOM 7247 O O . THR D 1 106 ? 4.392 -6.482 83.806 1.00 33.62 106 THR D O 1
ATOM 7251 N N . GLN D 1 107 ? 4.020 -8.600 84.452 1.00 33.76 107 GLN D N 1
ATOM 7252 C CA . GLN D 1 107 ? 3.833 -8.252 85.861 1.00 33.95 107 GLN D CA 1
ATOM 7253 C C . GLN D 1 107 ? 5.113 -7.646 86.467 1.00 33.83 107 GLN D C 1
ATOM 7254 O O . GLN D 1 107 ? 5.049 -6.766 87.330 1.00 35.20 107 GLN D O 1
ATOM 7260 N N . LEU D 1 108 ? 6.267 -8.119 86.011 1.00 33.37 108 LEU D N 1
ATOM 7261 C CA . LEU D 1 108 ? 7.547 -7.593 86.462 1.00 33.84 108 LEU D CA 1
ATOM 7262 C C . LEU D 1 108 ? 7.676 -6.112 86.055 1.00 34.46 108 LEU D C 1
ATOM 7263 O O . LEU D 1 108 ? 8.009 -5.265 86.881 1.00 34.80 108 LEU D O 1
ATOM 7268 N N . VAL D 1 109 ? 7.334 -5.805 84.804 1.00 34.68 109 VAL D N 1
ATOM 7269 C CA . VAL D 1 109 ? 7.227 -4.406 84.332 1.00 34.83 109 VAL D CA 1
ATOM 7270 C C . VAL D 1 109 ? 6.265 -3.594 85.212 1.00 34.58 109 VAL D C 1
ATOM 7271 O O . VAL D 1 109 ? 6.606 -2.506 85.674 1.00 35.21 109 VAL D O 1
ATOM 7275 N N . SER D 1 110 ? 5.076 -4.124 85.457 1.00 33.67 110 SER D N 1
ATOM 7276 C CA . SER D 1 110 ? 4.115 -3.449 86.340 1.00 33.91 110 SER D CA 1
ATOM 7277 C C . SER D 1 110 ? 4.703 -3.086 87.718 1.00 33.52 110 SER D C 1
ATOM 7278 O O . SER D 1 110 ? 4.534 -1.976 88.186 1.00 33.20 110 SER D O 1
ATOM 7281 N N . TRP D 1 111 ? 5.393 -4.035 88.348 1.00 33.46 111 TRP D N 1
ATOM 7282 C CA . TRP D 1 111 ? 5.978 -3.806 89.669 1.00 34.08 111 TRP D CA 1
ATOM 7283 C C . TRP D 1 111 ? 7.026 -2.693 89.650 1.00 34.87 111 TRP D C 1
ATOM 7284 O O . TRP D 1 111 ? 7.042 -1.847 90.544 1.00 33.58 111 TRP D O 1
ATOM 7295 N N . VAL D 1 112 ? 7.870 -2.696 88.612 1.00 34.85 112 VAL D N 1
ATOM 7296 C CA . VAL D 1 112 ? 8.897 -1.673 88.436 1.00 36.70 112 VAL D CA 1
ATOM 7297 C C . VAL D 1 112 ? 8.269 -0.302 88.165 1.00 37.53 112 VAL D C 1
ATOM 7298 O O . VAL D 1 112 ? 8.608 0.672 88.809 1.00 38.92 112 VAL D O 1
ATOM 7302 N N . LEU D 1 113 ? 7.320 -0.241 87.240 1.00 38.00 113 LEU D N 1
ATOM 7303 C CA . LEU D 1 113 ? 6.628 1.012 86.915 1.00 38.53 113 LEU D CA 1
ATOM 7304 C C . LEU D 1 113 ? 5.911 1.600 88.124 1.00 38.68 113 LEU D C 1
ATOM 7305 O O . LEU D 1 113 ? 5.863 2.805 88.275 1.00 39.74 113 LEU D O 1
ATOM 7310 N N . ALA D 1 114 ? 5.348 0.743 88.960 1.00 38.41 114 ALA D N 1
ATOM 7311 C CA . ALA D 1 114 ? 4.654 1.169 90.189 1.00 38.98 114 ALA D CA 1
ATOM 7312 C C . ALA D 1 114 ? 5.612 1.579 91.316 1.00 39.62 114 ALA D C 1
ATOM 7313 O O . ALA D 1 114 ? 5.177 2.049 92.343 1.00 40.87 114 ALA D O 1
ATOM 7315 N N . GLY D 1 115 ? 6.908 1.379 91.121 1.00 39.62 115 GLY D N 1
ATOM 7316 C CA . GLY D 1 115 ? 7.927 1.861 92.043 1.00 41.11 115 GLY D CA 1
ATOM 7317 C C . GLY D 1 115 ? 8.239 0.908 93.191 1.00 41.43 115 GLY D C 1
ATOM 7318 O O . GLY D 1 115 ? 8.803 1.326 94.198 1.00 41.92 115 GLY D O 1
ATOM 7319 N N . ASN D 1 116 ? 7.903 -0.374 93.044 1.00 40.32 116 ASN D N 1
ATOM 7320 C CA . ASN D 1 116 ? 8.152 -1.359 94.094 1.00 40.87 116 ASN D CA 1
ATOM 7321 C C . ASN D 1 116 ? 9.657 -1.627 94.293 1.00 40.96 116 ASN D C 1
ATOM 7322 O O . ASN D 1 116 ? 10.099 -1.861 95.406 1.00 42.18 116 ASN D O 1
ATOM 7327 N N . PHE D 1 117 ? 10.394 -1.627 93.193 1.00 40.50 117 PHE D N 1
ATOM 7328 C CA . PHE D 1 117 ? 11.846 -1.747 93.165 1.00 41.14 117 PHE D CA 1
ATOM 7329 C C . PHE D 1 117 ? 12.396 -1.281 91.815 1.00 41.35 117 PHE D C 1
ATOM 7330 O O . PHE D 1 117 ? 11.672 -1.187 90.810 1.00 41.33 117 PHE D O 1
ATOM 7338 N N . LYS D 1 118 ? 13.684 -0.963 91.821 1.00 42.58 118 LYS D N 1
ATOM 7339 C CA A LYS D 1 118 ? 14.427 -0.591 90.616 0.50 42.77 118 LYS D CA 1
ATOM 7340 C CA B LYS D 1 118 ? 14.427 -0.596 90.620 0.50 42.70 118 LYS D CA 1
ATOM 7341 C C . LYS D 1 118 ? 14.909 -1.844 89.885 1.00 41.58 118 LYS D C 1
ATOM 7342 O O . LYS D 1 118 ? 14.992 -2.922 90.469 1.00 41.49 118 LYS D O 1
ATOM 7353 N N . VAL D 1 119 ? 15.238 -1.681 88.607 1.00 41.79 119 VAL D N 1
ATOM 7354 C CA . VAL D 1 119 ? 15.780 -2.756 87.763 1.00 40.82 119 VAL D CA 1
ATOM 7355 C C . VAL D 1 119 ? 17.118 -3.266 88.306 1.00 41.62 119 VAL D C 1
ATOM 7356 O O . VAL D 1 119 ? 17.375 -4.473 88.253 1.00 41.88 119 VAL D O 1
ATOM 7360 N N . SER D 1 120 ? 17.939 -2.379 88.865 1.00 42.65 120 SER D N 1
ATOM 7361 C CA . SER D 1 120 ? 19.210 -2.790 89.458 1.00 43.89 120 SER D CA 1
ATOM 7362 C C . SER D 1 120 ? 19.056 -3.711 90.690 1.00 43.53 120 SER D C 1
ATOM 7363 O O . SER D 1 120 ? 20.012 -4.381 91.064 1.00 44.26 120 SER D O 1
ATOM 7366 N N . GLN D 1 121 ? 17.881 -3.715 91.323 1.00 42.76 121 GLN D N 1
ATOM 7367 C CA . GLN D 1 121 ? 17.594 -4.650 92.414 1.00 42.62 121 GLN D CA 1
ATOM 7368 C C . GLN D 1 121 ? 17.182 -6.063 91.949 1.00 41.32 121 GLN D C 1
ATOM 7369 O O . GLN D 1 121 ? 17.171 -7.001 92.759 1.00 40.93 121 GLN D O 1
ATOM 7375 N N . ILE D 1 122 ? 16.831 -6.234 90.671 1.00 40.55 122 ILE D N 1
ATOM 7376 C CA . ILE D 1 122 ? 16.365 -7.539 90.198 1.00 39.21 122 ILE D CA 1
ATOM 7377 C C . ILE D 1 122 ? 17.517 -8.547 90.152 1.00 39.70 122 ILE D C 1
ATOM 7378 O O . ILE D 1 122 ? 18.532 -8.270 89.533 1.00 40.50 122 ILE D O 1
ATOM 7383 N N . VAL D 1 123 ? 17.331 -9.693 90.817 1.00 38.48 123 VAL D N 1
ATOM 7384 C CA . VAL D 1 123 ? 18.239 -10.840 90.738 1.00 38.65 123 VAL D CA 1
ATOM 7385 C C . VAL D 1 123 ? 17.699 -11.827 89.681 1.00 37.89 123 VAL D C 1
ATOM 7386 O O . VAL D 1 123 ? 16.621 -12.412 89.848 1.00 37.02 123 VAL D O 1
ATOM 7390 N N . TRP D 1 124 ? 18.466 -12.027 88.610 1.00 38.60 124 TRP D N 1
ATOM 7391 C CA . TRP D 1 124 ? 18.002 -12.775 87.439 1.00 38.09 124 TRP D CA 1
ATOM 7392 C C . TRP D 1 124 ? 18.271 -14.259 87.595 1.00 38.68 124 TRP D C 1
ATOM 7393 O O . TRP D 1 124 ? 18.976 -14.866 86.787 1.00 40.46 124 TRP D O 1
ATOM 7404 N N . SER D 1 125 ? 17.679 -14.842 88.630 1.00 37.87 125 SER D N 1
ATOM 7405 C CA . SER D 1 125 ? 17.773 -16.272 88.903 1.00 37.79 125 SER D CA 1
ATOM 7406 C C . SER D 1 125 ? 16.793 -16.618 90.029 1.00 37.11 125 SER D C 1
ATOM 7407 O O . SER D 1 125 ? 16.433 -15.756 90.831 1.00 37.08 125 SER D O 1
ATOM 7410 N N . HIS D 1 126 ? 16.360 -17.868 90.065 1.00 36.70 126 HIS D N 1
ATOM 7411 C CA . HIS D 1 126 ? 15.417 -18.383 91.042 1.00 36.47 126 HIS D CA 1
ATOM 7412 C C . HIS D 1 126 ? 15.704 -19.896 91.244 1.00 37.25 126 HIS D C 1
ATOM 7413 O O . HIS D 1 126 ? 15.887 -20.625 90.265 1.00 35.37 126 HIS D O 1
ATOM 7420 N N . PRO D 1 127 ? 15.727 -20.375 92.518 1.00 37.60 127 PRO D N 1
ATOM 7421 C CA . PRO D 1 127 ? 16.084 -21.793 92.784 1.00 38.44 127 PRO D CA 1
ATOM 7422 C C . PRO D 1 127 ? 15.185 -22.903 92.177 1.00 38.01 127 PRO D C 1
ATOM 7423 O O . PRO D 1 127 ? 15.620 -24.040 92.091 1.00 37.91 127 PRO D O 1
ATOM 7427 N N . ASN D 1 128 ? 13.977 -22.549 91.750 1.00 37.68 128 ASN D N 1
ATOM 7428 C CA . ASN D 1 128 ? 12.979 -23.477 91.173 1.00 37.45 128 ASN D CA 1
ATOM 7429 C C . ASN D 1 128 ? 12.866 -23.413 89.645 1.00 37.86 128 ASN D C 1
ATOM 7430 O O . ASN D 1 128 ? 12.017 -24.094 89.073 1.00 38.29 128 ASN D O 1
ATOM 7435 N N . HIS D 1 129 ? 13.666 -22.571 88.996 1.00 37.30 129 HIS D N 1
ATOM 7436 C CA . HIS D 1 129 ? 13.601 -22.411 87.546 1.00 37.02 129 HIS D CA 1
ATOM 7437 C C . HIS D 1 129 ? 14.995 -22.369 86.937 1.00 37.26 129 HIS D C 1
ATOM 7438 O O . HIS D 1 129 ? 15.938 -21.880 87.552 1.00 35.99 129 HIS D O 1
ATOM 7445 N N . THR D 1 130 ? 15.101 -22.869 85.701 1.00 37.90 130 THR D N 1
ATOM 7446 C CA . THR D 1 130 ? 16.398 -22.951 85.024 1.00 38.72 130 THR D CA 1
ATOM 7447 C C . THR D 1 130 ? 16.818 -21.557 84.554 1.00 38.26 130 THR D C 1
ATOM 7448 O O . THR D 1 130 ? 16.003 -20.642 84.472 1.00 37.31 130 THR D O 1
ATOM 7452 N N . ALA D 1 131 ? 18.106 -21.422 84.254 1.00 39.16 131 ALA D N 1
ATOM 7453 C CA . ALA D 1 131 ? 18.651 -20.202 83.686 1.00 39.47 131 ALA D CA 1
ATOM 7454 C C . ALA D 1 131 ? 17.991 -19.825 82.364 1.00 39.88 131 ALA D C 1
ATOM 7455 O O . ALA D 1 131 ? 17.806 -18.642 82.091 1.00 40.18 131 ALA D O 1
ATOM 7457 N N . ALA D 1 132 ? 17.646 -20.817 81.544 1.00 40.73 132 ALA D N 1
ATOM 7458 C CA . ALA D 1 132 ? 17.004 -20.567 80.231 1.00 41.16 132 ALA D CA 1
ATOM 7459 C C . ALA D 1 132 ? 15.580 -20.019 80.400 1.00 39.65 132 ALA D C 1
ATOM 7460 O O . ALA D 1 132 ? 15.180 -19.105 79.671 1.00 38.31 132 ALA D O 1
ATOM 7462 N N . GLU D 1 133 ? 14.833 -20.560 81.372 1.00 39.12 133 GLU D N 1
ATOM 7463 C CA . GLU D 1 133 ? 13.502 -20.018 81.734 1.00 38.92 133 GLU D CA 1
ATOM 7464 C C . GLU D 1 133 ? 13.594 -18.543 82.151 1.00 37.61 133 GLU D C 1
ATOM 7465 O O . GLU D 1 133 ? 12.909 -17.680 81.596 1.00 38.82 133 GLU D O 1
ATOM 7471 N N . THR D 1 134 ? 14.474 -18.264 83.097 1.00 36.87 134 THR D N 1
ATOM 7472 C CA . THR D 1 134 ? 14.658 -16.908 83.609 1.00 35.99 134 THR D CA 1
ATOM 7473 C C . THR D 1 134 ? 15.115 -15.958 82.487 1.00 36.29 134 THR D C 1
ATOM 7474 O O . THR D 1 134 ? 14.624 -14.840 82.405 1.00 34.61 134 THR D O 1
ATOM 7478 N N . ALA D 1 135 ? 16.012 -16.422 81.622 1.00 37.76 135 ALA D N 1
ATOM 7479 C CA . ALA D 1 135 ? 16.522 -15.620 80.488 1.00 38.88 135 ALA D CA 1
ATOM 7480 C C . ALA D 1 135 ? 15.444 -15.257 79.450 1.00 39.50 135 ALA D C 1
ATOM 7481 O O . ALA D 1 135 ? 15.455 -14.142 78.896 1.00 41.24 135 ALA D O 1
ATOM 7483 N N . ARG D 1 136 ? 14.523 -16.178 79.167 1.00 39.32 136 ARG D N 1
ATOM 7484 C CA . ARG D 1 136 ? 13.360 -15.851 78.316 1.00 39.14 136 ARG D CA 1
ATOM 7485 C C . ARG D 1 136 ? 12.512 -14.773 78.981 1.00 38.32 136 ARG D C 1
ATOM 7486 O O . ARG D 1 136 ? 12.102 -13.810 78.330 1.00 37.97 136 ARG D O 1
ATOM 7494 N N . VAL D 1 137 ? 12.281 -14.917 80.296 1.00 36.97 137 VAL D N 1
ATOM 7495 C CA . VAL D 1 137 ? 11.574 -13.884 81.056 1.00 35.99 137 VAL D CA 1
ATOM 7496 C C . VAL D 1 137 ? 12.294 -12.531 81.002 1.00 35.88 137 VAL D C 1
ATOM 7497 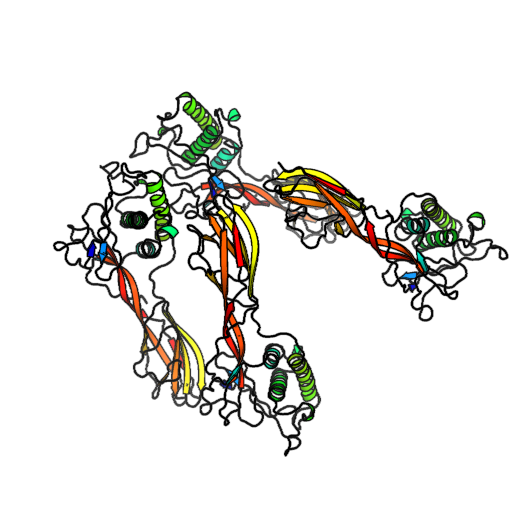O O . VAL D 1 137 ? 11.658 -11.495 80.773 1.00 36.13 137 VAL D O 1
ATOM 7501 N N . LYS D 1 138 ? 13.612 -12.544 81.188 1.00 36.17 138 LYS D N 1
ATOM 7502 C CA . LYS D 1 138 ? 14.431 -11.333 81.105 1.00 36.35 138 LYS D CA 1
ATOM 7503 C C . LYS D 1 138 ? 14.319 -10.650 79.718 1.00 38.10 138 LYS D C 1
ATOM 7504 O O . LYS D 1 138 ? 14.165 -9.434 79.636 1.00 37.78 138 LYS D O 1
ATOM 7510 N N . LYS D 1 139 ? 14.417 -11.443 78.655 1.00 38.80 139 LYS D N 1
ATOM 7511 C CA . LYS D 1 139 ? 14.265 -10.965 77.292 1.00 40.08 139 LYS D CA 1
ATOM 7512 C C . LYS D 1 139 ? 12.882 -10.324 77.070 1.00 39.44 139 LYS D C 1
ATOM 7513 O O . LYS D 1 139 ? 12.785 -9.204 76.567 1.00 39.49 139 LYS D O 1
ATOM 7519 N N . ALA D 1 140 ? 11.826 -11.028 77.483 1.00 38.76 140 ALA D N 1
ATOM 7520 C CA . ALA D 1 140 ? 10.454 -10.488 77.424 1.00 37.75 140 ALA D CA 1
ATOM 7521 C C . ALA D 1 140 ? 10.286 -9.197 78.225 1.00 37.26 140 ALA D C 1
ATOM 7522 O O . ALA D 1 140 ? 9.721 -8.220 77.722 1.00 36.46 140 ALA D O 1
ATOM 7524 N N . PHE D 1 141 ? 10.780 -9.209 79.476 1.00 36.93 141 PHE D N 1
ATOM 7525 C CA . PHE D 1 141 ? 10.782 -8.021 80.352 1.00 36.60 141 PHE D CA 1
ATOM 7526 C C . PHE D 1 141 ? 11.408 -6.797 79.669 1.00 37.73 141 PHE D C 1
ATOM 7527 O O . PHE D 1 141 ? 10.807 -5.730 79.618 1.00 37.34 141 PHE D O 1
ATOM 7535 N N . GLU D 1 142 ? 12.619 -6.969 79.161 1.00 39.16 142 GLU D N 1
ATOM 7536 C CA . GLU D 1 142 ? 13.360 -5.879 78.520 1.00 40.98 142 GLU D CA 1
ATOM 7537 C C . GLU D 1 142 ? 12.672 -5.324 77.280 1.00 41.00 142 GLU D C 1
ATOM 7538 O O . GLU D 1 142 ? 12.709 -4.121 77.046 1.00 41.42 142 GLU D O 1
ATOM 7544 N N . LYS D 1 143 ? 12.047 -6.192 76.499 1.00 42.33 143 LYS D N 1
ATOM 7545 C CA . LYS D 1 143 ? 11.242 -5.743 75.369 1.00 43.12 143 LYS D CA 1
ATOM 7546 C C . LYS D 1 143 ? 10.100 -4.857 75.881 1.00 41.25 143 LYS D C 1
ATOM 7547 O O . LYS D 1 143 ? 9.958 -3.703 75.451 1.00 41.67 143 LYS D O 1
ATOM 7553 N N . ILE D 1 144 ? 9.306 -5.390 76.804 1.00 39.86 144 ILE D N 1
ATOM 7554 C CA . ILE D 1 144 ? 8.113 -4.683 77.284 1.00 38.70 144 ILE D CA 1
ATOM 7555 C C . ILE D 1 144 ? 8.501 -3.376 78.005 1.00 37.66 144 ILE D C 1
ATOM 7556 O O . ILE D 1 144 ? 7.911 -2.329 77.766 1.00 36.21 144 ILE D O 1
ATOM 7561 N N . TYR D 1 145 ? 9.501 -3.461 78.880 1.00 37.66 145 TYR D N 1
ATOM 7562 C CA . TYR D 1 145 ? 9.943 -2.309 79.680 1.00 37.86 145 TYR D CA 1
ATOM 7563 C C . TYR D 1 145 ? 10.474 -1.193 78.791 1.00 38.25 145 TYR D C 1
ATOM 7564 O O . TYR D 1 145 ? 10.078 -0.038 78.939 1.00 38.09 145 TYR D O 1
ATOM 7573 N N . ASP D 1 146 ? 11.342 -1.544 77.846 1.00 39.49 146 ASP D N 1
ATOM 7574 C CA . ASP D 1 146 ? 11.860 -0.569 76.880 1.00 40.65 146 ASP D CA 1
ATOM 7575 C C . ASP D 1 146 ? 10.732 0.183 76.173 1.00 39.63 146 ASP D C 1
ATOM 7576 O O . ASP D 1 146 ? 10.766 1.414 76.086 1.00 40.00 146 ASP D O 1
ATOM 7581 N N . TYR D 1 147 ? 9.720 -0.552 75.725 1.00 38.64 147 TYR D N 1
ATOM 7582 C CA . TYR D 1 147 ? 8.566 0.054 75.077 1.00 38.58 147 TYR D CA 1
ATOM 7583 C C . TYR D 1 147 ? 7.764 0.947 76.050 1.00 38.25 147 TYR D C 1
ATOM 7584 O O . TYR D 1 147 ? 7.411 2.079 75.710 1.00 38.07 147 TYR D O 1
ATOM 7593 N N . ALA D 1 148 ? 7.512 0.453 77.256 1.00 37.58 148 ALA D N 1
ATOM 7594 C CA . ALA D 1 148 ? 6.790 1.222 78.278 1.00 37.44 148 ALA D CA 1
ATOM 7595 C C . ALA D 1 148 ? 7.472 2.544 78.657 1.00 37.78 148 ALA D C 1
ATOM 7596 O O . ALA D 1 148 ? 6.820 3.570 78.729 1.00 37.24 148 ALA D O 1
ATOM 7598 N N . LYS D 1 149 ? 8.780 2.498 78.876 1.00 38.83 149 LYS D N 1
ATOM 7599 C CA . LYS D 1 149 ? 9.570 3.689 79.208 1.00 40.91 149 LYS D CA 1
ATOM 7600 C C . LYS D 1 149 ? 9.777 4.613 78.011 1.00 42.11 149 LYS D C 1
ATOM 7601 O O . LYS D 1 149 ? 9.626 5.813 78.138 1.00 42.56 149 LYS D O 1
ATOM 7607 N N . ASN D 1 150 ? 10.180 4.027 76.884 1.00 42.13 150 ASN D N 1
ATOM 7608 C CA . ASN D 1 150 ? 10.741 4.804 75.764 1.00 44.05 150 ASN D CA 1
ATOM 7609 C C . ASN D 1 150 ? 9.869 4.896 74.514 1.00 43.27 150 ASN D C 1
ATOM 7610 O O . ASN D 1 150 ? 10.185 5.673 73.641 1.00 45.74 150 ASN D O 1
ATOM 7615 N N . GLY D 1 151 ? 8.784 4.123 74.441 1.00 41.74 151 GLY D N 1
ATOM 7616 C CA . GLY D 1 151 ? 7.831 4.183 73.317 1.00 41.31 151 GLY D CA 1
ATOM 7617 C C . GLY D 1 151 ? 7.066 5.494 73.318 1.00 41.70 151 GLY D C 1
ATOM 7618 O O . GLY D 1 151 ? 7.031 6.192 74.329 1.00 41.77 151 GLY D O 1
ATOM 7619 N N . LYS D 1 152 ? 6.442 5.819 72.198 1.00 41.88 152 LYS D N 1
ATOM 7620 C CA . LYS D 1 152 ? 5.789 7.128 72.011 1.00 42.07 152 LYS D CA 1
ATOM 7621 C C . LYS D 1 152 ? 4.268 7.115 72.103 1.00 40.40 152 LYS D C 1
ATOM 7622 O O . LYS D 1 152 ? 3.662 8.155 72.313 1.00 41.01 152 LYS D O 1
ATOM 7628 N N . ASP D 1 153 ? 3.648 5.952 71.953 1.00 39.28 153 ASP D N 1
ATOM 7629 C CA . ASP D 1 153 ? 2.178 5.825 71.831 1.00 38.60 153 ASP D CA 1
ATOM 7630 C C . ASP D 1 153 ? 1.505 6.095 73.171 1.00 38.74 153 ASP D C 1
ATOM 7631 O O . ASP D 1 153 ? 2.032 5.708 74.244 1.00 38.05 153 ASP D O 1
ATOM 7636 N N . THR D 1 154 ? 0.347 6.744 73.102 1.00 38.62 154 THR D N 1
ATOM 7637 C CA . THR D 1 154 ? -0.406 7.172 74.284 1.00 39.22 154 THR D CA 1
ATOM 7638 C C . THR D 1 154 ? -1.878 6.880 74.040 1.00 39.66 154 THR D C 1
ATOM 7639 O O . THR D 1 154 ? -2.256 6.601 72.900 1.00 39.18 154 THR D O 1
ATOM 7643 N N . PRO D 1 155 ? -2.720 6.975 75.091 1.00 40.49 155 PRO D N 1
ATOM 7644 C CA . PRO D 1 155 ? -4.179 6.862 74.876 1.00 41.12 155 PRO D CA 1
ATOM 7645 C C . PRO D 1 155 ? -4.869 8.168 74.408 1.00 41.43 155 PRO D C 1
ATOM 7646 O O . PRO D 1 155 ? -6.094 8.251 74.456 1.00 41.80 155 PRO D O 1
ATOM 7650 N N . ASN D 1 156 ? -4.098 9.154 73.952 1.00 41.20 156 ASN D N 1
ATOM 7651 C CA . ASN D 1 156 ? -4.621 10.462 73.559 1.00 43.00 156 ASN D CA 1
ATOM 7652 C C . ASN D 1 156 ? -5.721 10.334 72.481 1.00 42.74 156 ASN D C 1
ATOM 7653 O O . ASN D 1 156 ? -5.602 9.545 71.545 1.00 41.58 156 ASN D O 1
ATOM 7658 N N . THR D 1 157 ? -6.800 11.083 72.673 1.00 44.32 157 THR D N 1
ATOM 7659 C CA . THR D 1 157 ? -7.870 11.229 71.701 1.00 44.36 157 THR D CA 1
ATOM 7660 C C . THR D 1 157 ? -7.532 12.435 70.834 1.00 44.28 157 THR D C 1
ATOM 7661 O O . THR D 1 157 ? -7.369 13.538 71.341 1.00 45.62 157 THR D O 1
ATOM 7665 N N . GLU D 1 158 ? -7.377 12.197 69.534 1.00 43.06 158 GLU D N 1
ATOM 7666 C CA . GLU D 1 158 ? -7.265 13.266 68.546 1.00 43.45 158 GLU D CA 1
ATOM 7667 C C . GLU D 1 158 ? -8.686 13.619 68.102 1.00 43.88 158 GLU D C 1
ATOM 7668 O O . GLU D 1 158 ? -9.496 12.717 67.837 1.00 45.12 158 GLU D O 1
ATOM 7674 N N . PHE D 1 159 ? -8.990 14.911 68.033 1.00 43.65 159 PHE D N 1
ATOM 7675 C CA . PHE D 1 159 ? -10.253 15.378 67.457 1.00 44.32 159 PHE D CA 1
ATOM 7676 C C . PHE D 1 159 ? -10.075 16.727 66.765 1.00 44.17 159 PHE D C 1
ATOM 7677 O O . PHE D 1 159 ? -9.496 17.652 67.333 1.00 45.37 159 PHE D O 1
ATOM 7685 N N . SER D 1 160 ? -10.575 16.829 65.542 1.00 43.58 160 SER D N 1
ATOM 7686 C CA . SER D 1 160 ? -10.548 18.081 64.800 1.00 43.21 160 SER D CA 1
ATOM 7687 C C . SER D 1 160 ? -11.771 18.250 63.891 1.00 43.35 160 SER D C 1
ATOM 7688 O O . SER D 1 160 ? -12.315 17.284 63.363 1.00 42.83 160 SER D O 1
ATOM 7691 N N . ILE D 1 161 ? -12.175 19.502 63.733 1.00 43.83 161 ILE D N 1
ATOM 7692 C CA . ILE D 1 161 ? -13.122 19.944 62.730 1.00 44.10 161 ILE D CA 1
ATOM 7693 C C . ILE D 1 161 ? -12.373 20.976 61.895 1.00 43.70 161 ILE D C 1
ATOM 7694 O O . ILE D 1 161 ? -11.879 21.955 62.437 1.00 43.36 161 ILE D O 1
ATOM 7699 N N . THR D 1 162 ? -12.305 20.741 60.585 1.00 42.67 162 THR D N 1
ATOM 7700 C CA . THR D 1 162 ? -11.520 21.578 59.684 1.00 42.81 162 THR D CA 1
ATOM 7701 C C . THR D 1 162 ? -12.378 21.976 58.471 1.00 42.39 162 THR D C 1
ATOM 7702 O O . THR D 1 162 ? -12.977 21.118 57.811 1.00 42.06 162 THR D O 1
ATOM 7706 N N . ALA D 1 163 ? -12.422 23.277 58.197 1.00 42.61 163 ALA D N 1
ATOM 7707 C CA . ALA D 1 163 ? -13.117 23.808 57.023 1.00 42.27 163 ALA D CA 1
ATOM 7708 C C . ALA D 1 163 ? -12.386 23.315 55.800 1.00 41.51 163 ALA D C 1
ATOM 7709 O O . ALA D 1 163 ? -11.156 23.376 55.753 1.00 41.23 163 ALA D O 1
ATOM 7711 N N . SER D 1 164 ? -13.140 22.776 54.843 1.00 41.43 164 SER D N 1
ATOM 7712 C CA . SER D 1 164 ? -12.568 22.219 53.605 1.00 41.29 164 SER D CA 1
ATOM 7713 C C . SER D 1 164 ? -12.873 23.107 52.389 1.00 41.82 164 SER D C 1
ATOM 7714 O O . SER D 1 164 ? -11.996 23.337 51.567 1.00 41.25 164 SER D O 1
ATOM 7717 N N . LYS D 1 165 ? -14.110 23.600 52.299 1.00 41.76 165 LYS D N 1
ATOM 7718 C CA . LYS D 1 165 ? -14.518 24.442 51.192 1.00 42.76 165 LYS D CA 1
ATOM 7719 C C . LYS D 1 165 ? -15.753 25.265 51.528 1.00 42.46 165 LYS D C 1
ATOM 7720 O O . LYS D 1 165 ? -16.506 24.932 52.463 1.00 41.81 165 LYS D O 1
ATOM 7726 N N . THR D 1 166 ? -15.951 26.319 50.731 1.00 42.39 166 THR D N 1
ATOM 7727 C CA . THR D 1 166 ? -17.148 27.148 50.796 1.00 42.92 166 THR D CA 1
ATOM 7728 C C . THR D 1 166 ? -17.666 27.322 49.379 1.00 43.13 166 THR D C 1
ATOM 7729 O O . THR D 1 166 ? -16.887 27.368 48.451 1.00 42.06 166 THR D O 1
ATOM 7733 N N . ALA D 1 167 ? -18.980 27.417 49.224 1.00 44.10 167 ALA D N 1
ATOM 7734 C CA . ALA D 1 167 ? -19.582 27.726 47.930 1.00 45.02 167 ALA D CA 1
ATOM 7735 C C . ALA D 1 167 ? -20.993 28.253 48.067 1.00 45.96 167 ALA D C 1
ATOM 7736 O O . ALA D 1 167 ? -21.705 27.929 49.017 1.00 46.63 167 ALA D O 1
ATOM 7738 N N . ASP D 1 168 ? -21.389 29.071 47.100 1.00 47.15 168 ASP D N 1
ATOM 7739 C CA . ASP D 1 168 ? -22.782 29.463 46.951 1.00 48.28 168 ASP D CA 1
ATOM 7740 C C . ASP D 1 168 ? -23.464 28.387 46.104 1.00 49.64 168 ASP D C 1
ATOM 7741 O O . ASP D 1 168 ? -22.934 27.972 45.065 1.00 50.44 168 ASP D O 1
ATOM 7746 N N . GLU D 1 169 ? -24.608 27.909 46.587 1.00 50.92 169 GLU D N 1
ATOM 7747 C CA . GLU D 1 169 ? -25.381 26.841 45.938 1.00 52.14 169 GLU D CA 1
ATOM 7748 C C . GLU D 1 169 ? -26.856 27.154 46.152 1.00 53.43 169 GLU D C 1
ATOM 7749 O O . GLU D 1 169 ? -27.313 27.230 47.304 1.00 54.09 169 GLU D O 1
ATOM 7755 N N . GLY D 1 170 ? -27.584 27.352 45.051 1.00 53.79 170 GLY D N 1
ATOM 7756 C CA . GLY D 1 170 ? -28.981 27.767 45.097 1.00 55.05 170 GLY D CA 1
ATOM 7757 C C . GLY D 1 170 ? -29.161 29.029 45.930 1.00 54.20 170 GLY D C 1
ATOM 7758 O O . GLY D 1 170 ? -28.484 30.036 45.701 1.00 52.30 170 GLY D O 1
ATOM 7759 N N . LYS D 1 171 ? -30.031 28.943 46.934 1.00 55.43 171 LYS D N 1
ATOM 7760 C CA . LYS D 1 171 ? -30.338 30.066 47.806 1.00 55.89 171 LYS D CA 1
ATOM 7761 C C . LYS D 1 171 ? -29.515 30.070 49.124 1.00 55.30 171 LYS D C 1
ATOM 7762 O O . LYS D 1 171 ? -29.881 30.744 50.090 1.00 55.97 171 LYS D O 1
ATOM 7768 N N . TYR D 1 172 ? -28.374 29.380 49.142 1.00 45.63 172 TYR D N 1
ATOM 7769 C CA . TYR D 1 172 ? -27.540 29.290 50.349 1.00 45.40 172 TYR D CA 1
ATOM 7770 C C . TYR D 1 172 ? -26.075 29.596 50.089 1.00 44.57 172 TYR D C 1
ATOM 7771 O O . TYR D 1 172 ? -25.522 29.213 49.041 1.00 44.67 172 TYR D O 1
ATOM 7780 N N . HIS D 1 173 ? -25.456 30.295 51.050 1.00 44.07 173 HIS D N 1
ATOM 7781 C CA . HIS D 1 173 ? -24.008 30.231 51.243 1.00 43.35 173 HIS D CA 1
ATOM 7782 C C . HIS D 1 173 ? -23.763 28.915 51.983 1.00 42.43 173 HIS D C 1
ATOM 7783 O O . HIS D 1 173 ? -24.411 28.664 52.989 1.00 42.07 173 HIS D O 1
ATOM 7790 N N . THR D 1 174 ? -22.848 28.088 51.479 1.00 42.00 174 THR D N 1
ATOM 7791 C CA . THR D 1 174 ? -22.543 26.779 52.071 1.00 41.95 174 THR D CA 1
ATOM 7792 C C . THR D 1 174 ? -21.105 26.720 52.626 1.00 41.61 174 THR D C 1
ATOM 7793 O O . THR D 1 174 ? -20.190 27.276 52.045 1.00 40.83 174 THR D O 1
ATOM 7797 N N . PHE D 1 175 ? -20.942 26.034 53.750 1.00 41.68 175 PHE D N 1
ATOM 7798 C CA . PHE D 1 175 ? -19.638 25.873 54.407 1.00 42.01 175 PHE D CA 1
ATOM 7799 C C . PHE D 1 175 ? -19.480 24.412 54.797 1.00 41.34 175 PHE D C 1
ATOM 7800 O O . PHE D 1 175 ? -20.214 23.914 55.647 1.00 41.44 175 PHE D O 1
ATOM 7808 N N . THR D 1 176 ? -18.538 23.734 54.145 1.00 40.85 176 THR D N 1
ATOM 7809 C CA . THR D 1 176 ? -18.294 22.324 54.420 1.00 41.11 176 THR D CA 1
ATOM 7810 C C . THR D 1 176 ? -17.086 22.173 55.354 1.00 40.72 176 THR D C 1
ATOM 7811 O O . THR D 1 176 ? -16.101 22.898 55.233 1.00 40.26 176 THR D O 1
ATOM 7815 N N . TYR D 1 177 ? -17.196 21.225 56.282 1.00 40.76 177 TYR D N 1
ATOM 7816 C CA . TYR D 1 177 ? -16.149 20.933 57.276 1.00 41.35 177 TYR D CA 1
ATOM 7817 C C . TYR D 1 177 ? -15.884 19.424 57.303 1.00 41.30 177 TYR D C 1
ATOM 7818 O O . TYR D 1 177 ? -16.816 18.633 57.130 1.00 41.15 177 TYR D O 1
ATOM 7827 N N . LYS D 1 178 ? -14.621 19.049 57.509 1.00 41.57 178 LYS D N 1
ATOM 7828 C CA . LYS D 1 178 ? -14.242 17.649 57.746 1.00 42.19 178 LYS D CA 1
ATOM 7829 C C . LYS D 1 178 ? -14.028 17.397 59.254 1.00 41.85 178 LYS D C 1
ATOM 7830 O O . LYS D 1 178 ? -13.330 18.166 59.920 1.00 41.54 178 LYS D O 1
ATOM 7836 N N . THR D 1 179 ? -14.616 16.316 59.769 1.00 41.57 179 THR D N 1
ATOM 7837 C CA . THR D 1 179 ? -14.339 15.839 61.124 1.00 41.46 179 THR D CA 1
ATOM 7838 C C . THR D 1 179 ? -13.292 14.741 61.051 1.00 42.03 179 THR D C 1
ATOM 7839 O O . THR D 1 179 ? -13.236 14.003 60.045 1.00 42.42 179 THR D O 1
ATOM 7843 N N . ALA D 1 180 ? -12.469 14.634 62.093 1.00 41.06 180 ALA D N 1
ATOM 7844 C CA . ALA D 1 180 ? -11.464 13.582 62.182 1.00 41.44 180 ALA D CA 1
ATOM 7845 C C . ALA D 1 180 ? -11.205 13.194 63.644 1.00 41.48 180 ALA D C 1
ATOM 7846 O O . ALA D 1 180 ? -11.194 14.038 64.537 1.00 40.26 180 ALA D O 1
ATOM 7848 N N . SER D 1 181 ? -11.000 11.900 63.865 1.00 42.22 181 SER D N 1
ATOM 7849 C CA . SER D 1 181 ? -10.662 11.371 65.182 1.00 41.90 181 SER D CA 1
ATOM 7850 C C . SER D 1 181 ? -10.026 9.993 65.062 1.00 42.13 181 SER D C 1
ATOM 7851 O O . SER D 1 181 ? -10.326 9.228 64.150 1.00 42.08 181 SER D O 1
ATOM 7854 N N . ASN D 1 182 ? -9.153 9.678 66.006 1.00 41.96 182 ASN D N 1
ATOM 7855 C CA . ASN D 1 182 ? -8.632 8.314 66.145 1.00 42.29 182 ASN D CA 1
ATOM 7856 C C . ASN D 1 182 ? -9.484 7.435 67.074 1.00 41.72 182 ASN D C 1
ATOM 7857 O O . ASN D 1 182 ? -9.101 6.323 67.342 1.00 41.89 182 ASN D O 1
ATOM 7862 N N . LYS D 1 183 ? -10.628 7.930 67.541 1.00 41.56 183 LYS D N 1
ATOM 7863 C CA . LYS D 1 183 ? -11.574 7.137 68.346 1.00 41.91 183 LYS D CA 1
ATOM 7864 C C . LYS D 1 183 ? -12.963 7.179 67.704 1.00 42.78 183 LYS D C 1
ATOM 7865 O O . LYS D 1 183 ? -13.284 8.110 66.963 1.00 42.85 183 LYS D O 1
ATOM 7871 N N . THR D 1 184 ? -13.787 6.178 67.986 1.00 43.61 184 THR D N 1
ATOM 7872 C CA . THR D 1 184 ? -15.154 6.105 67.455 1.00 44.25 184 THR D CA 1
ATOM 7873 C C . THR D 1 184 ? -16.135 6.820 68.396 1.00 43.98 184 THR D C 1
ATOM 7874 O O . THR D 1 184 ? -15.952 6.837 69.615 1.00 43.15 184 THR D O 1
ATOM 7878 N N . GLY D 1 185 A -17.167 7.412 67.806 1.00 44.09 185 GLY D N 1
ATOM 7879 C CA . GLY D 1 185 A -18.188 8.169 68.522 1.00 44.59 185 GLY D CA 1
ATOM 7880 C C . GLY D 1 185 A -18.816 9.215 67.618 1.00 45.14 185 GLY D C 1
ATOM 7881 O O . GLY D 1 185 A -19.001 8.978 66.424 1.00 45.58 185 GLY D O 1
ATOM 7882 N N . ASN D 1 186 ? -19.161 10.371 68.186 1.00 45.04 186 ASN D N 1
ATOM 7883 C CA . ASN D 1 186 ? -19.747 11.488 67.435 1.00 44.86 186 ASN D CA 1
ATOM 7884 C C . ASN D 1 186 ? -19.366 12.802 68.102 1.00 44.69 186 ASN D C 1
ATOM 7885 O O . ASN D 1 186 ? -18.687 12.799 69.134 1.00 44.04 186 ASN D O 1
ATOM 7890 N N . ALA D 1 187 ? -19.789 13.911 67.501 1.00 44.53 187 ALA D N 1
ATOM 7891 C CA . ALA D 1 187 ? -19.565 15.232 68.067 1.00 44.50 187 ALA D CA 1
ATOM 7892 C C . ALA D 1 187 ? -20.842 16.057 68.064 1.00 45.74 187 ALA D C 1
ATOM 7893 O O . ALA D 1 187 ? -21.700 15.903 67.189 1.00 46.91 187 ALA D O 1
ATOM 7895 N N . LYS D 1 188 ? -20.935 16.930 69.057 1.00 46.46 188 LYS D N 1
ATOM 7896 C CA . LYS D 1 188 ? -22.037 17.866 69.230 1.00 47.89 188 LYS D CA 1
ATOM 7897 C C . LYS D 1 188 ? -21.535 19.269 68.916 1.00 47.45 188 LYS D C 1
ATOM 7898 O O . LYS D 1 188 ? -20.517 19.695 69.462 1.00 46.78 188 LYS D O 1
ATOM 7904 N N . LEU D 1 189 ? -22.257 19.984 68.063 1.00 47.75 189 LEU D N 1
ATOM 7905 C CA . LEU D 1 189 ? -21.923 21.367 67.741 1.00 47.95 189 LEU D CA 1
ATOM 7906 C C . LEU D 1 189 ? -22.530 22.322 68.773 1.00 49.71 189 LEU D C 1
ATOM 7907 O O . LEU D 1 189 ? -23.684 22.166 69.167 1.00 51.19 189 LEU D O 1
ATOM 7912 N N . THR D 1 190 ? -21.734 23.297 69.214 1.00 49.79 190 THR D N 1
ATOM 7913 C CA . THR D 1 190 ? -22.217 24.423 70.012 1.00 51.27 190 THR D CA 1
ATOM 7914 C C . THR D 1 190 ? -21.929 25.701 69.244 1.00 51.08 190 THR D C 1
ATOM 7915 O O . THR D 1 190 ? -20.781 25.959 68.870 1.00 49.92 190 THR D O 1
ATOM 7919 N N . PHE D 1 191 ? -22.962 26.498 69.016 1.00 52.66 191 PHE D N 1
ATOM 7920 C CA . PHE D 1 191 ? -22.815 27.796 68.354 1.00 53.24 191 PHE D CA 1
ATOM 7921 C C . PHE D 1 191 ? -22.555 28.876 69.374 1.00 55.61 191 PHE D C 1
ATOM 7922 O O . PHE D 1 191 ? -23.311 29.022 70.339 1.00 57.36 191 PHE D O 1
ATOM 7930 N N . THR D 1 192 ? -21.454 29.595 69.174 1.00 55.63 192 THR D N 1
ATOM 7931 C CA . THR D 1 192 ? -20.959 30.565 70.153 1.00 57.87 192 THR D CA 1
ATOM 7932 C C . THR D 1 192 ? -21.300 32.001 69.784 1.00 59.66 192 THR D C 1
ATOM 7933 O O . THR D 1 192 ? -20.952 32.914 70.524 1.00 62.44 192 THR D O 1
ATOM 7937 N N . SER D 1 193 ? -21.977 32.187 68.647 1.00 58.49 193 SER D N 1
ATOM 7938 C CA . SER D 1 193 ? -22.583 33.462 68.268 1.00 59.60 193 SER D CA 1
ATOM 7939 C C . SER D 1 193 ? -24.012 33.212 67.811 1.00 59.12 193 SER D C 1
ATOM 7940 O O . SER D 1 193 ? -24.476 32.075 67.774 1.00 57.37 193 SER D O 1
ATOM 7943 N N . ALA D 1 194 ? -24.696 34.297 67.472 1.00 60.70 194 ALA D N 1
ATOM 7944 C CA . ALA D 1 194 ? -26.049 34.260 66.915 1.00 61.14 194 ALA D CA 1
ATOM 7945 C C . ALA D 1 194 ? -26.101 33.429 65.632 1.00 58.67 194 ALA D C 1
ATOM 7946 O O . ALA D 1 194 ? -25.243 33.570 64.748 1.00 56.63 194 ALA D O 1
ATOM 7948 N N . LYS D 1 195 ? -27.095 32.552 65.548 1.00 58.71 195 LYS D N 1
ATOM 7949 C CA . LYS D 1 195 ? -27.341 31.772 64.350 1.00 56.80 195 LYS D CA 1
ATOM 7950 C C . LYS D 1 195 ? -28.252 32.560 63.415 1.00 57.45 195 LYS D C 1
ATOM 7951 O O . LYS D 1 195 ? -29.320 33.015 63.844 1.00 60.10 195 LYS D O 1
ATOM 7957 N N . PRO D 1 196 ? -27.844 32.738 62.142 1.00 55.55 196 PRO D N 1
ATOM 7958 C CA . PRO D 1 196 ? -28.754 33.438 61.220 1.00 56.07 196 PRO D CA 1
ATOM 7959 C C . PRO D 1 196 ? -30.051 32.660 61.007 1.00 56.31 196 PRO D C 1
ATOM 7960 O O . PRO D 1 196 ? -30.053 31.443 61.080 1.00 55.30 196 PRO D O 1
ATOM 7964 N N . ALA D 1 197 ? -31.142 33.381 60.780 1.00 58.17 197 ALA D N 1
ATOM 7965 C CA . ALA D 1 197 ? -32.448 32.774 60.491 1.00 58.83 197 ALA D CA 1
ATOM 7966 C C . ALA D 1 197 ? -32.356 31.861 59.270 1.00 56.94 197 ALA D C 1
ATOM 7967 O O . ALA D 1 197 ? -31.652 32.182 58.303 1.00 55.85 197 ALA D O 1
ATOM 7969 N N . GLY D 1 198 ? -33.042 30.723 59.331 1.00 57.05 198 GLY D N 1
ATOM 7970 C CA . GLY D 1 198 ? -33.058 29.755 58.228 1.00 55.48 198 GLY D CA 1
ATOM 7971 C C . GLY D 1 198 ? -31.765 28.980 58.016 1.00 53.48 198 GLY D C 1
ATOM 7972 O O . GLY D 1 198 ? -31.593 28.343 56.982 1.00 52.02 198 GLY D O 1
ATOM 7973 N N . MET D 1 199 ? -30.859 29.016 58.992 1.00 53.19 199 MET D N 1
ATOM 7974 C CA . MET D 1 199 ? -29.620 28.223 58.933 1.00 51.27 199 MET D CA 1
ATOM 7975 C C . MET D 1 199 ? -29.961 26.741 59.001 1.00 51.02 199 MET D C 1
ATOM 7976 O O . MET D 1 199 ? -30.791 26.342 59.797 1.00 52.76 199 MET D O 1
ATOM 7981 N N . LYS D 1 200 ? -29.334 25.945 58.148 1.00 49.54 200 LYS D N 1
ATOM 7982 C CA . LYS D 1 200 ? -29.478 24.492 58.181 1.00 49.40 200 LYS D CA 1
ATOM 7983 C C . LYS D 1 200 ? -28.123 23.807 58.173 1.00 47.75 200 LYS D C 1
ATOM 7984 O O . LYS D 1 200 ? -27.133 24.378 57.720 1.00 46.83 200 LYS D O 1
ATOM 7990 N N . ILE D 1 201 ? -28.099 22.575 58.678 1.00 48.24 201 ILE D N 1
ATOM 7991 C CA . ILE D 1 201 ? -26.904 21.726 58.696 1.00 47.09 201 ILE D CA 1
ATOM 7992 C C . ILE D 1 201 ? -27.235 20.407 57.996 1.00 47.12 201 ILE D C 1
ATOM 7993 O O . ILE D 1 201 ? -28.304 19.823 58.237 1.00 48.15 201 ILE D O 1
ATOM 7998 N N . TYR D 1 202 ? -26.320 19.949 57.136 1.00 46.27 202 TYR D N 1
ATOM 7999 C CA . TYR D 1 202 ? -26.491 18.684 56.403 1.00 46.54 202 TYR D CA 1
ATOM 8000 C C . TYR D 1 202 ? -25.299 17.743 56.634 1.00 45.79 202 TYR D C 1
ATOM 8001 O O . TYR D 1 202 ? -24.147 18.200 56.736 1.00 44.64 202 TYR D O 1
ATOM 8010 N N . ASP D 1 203 ? -25.582 16.437 56.737 1.00 46.59 203 ASP D N 1
ATOM 8011 C CA . ASP D 1 203 ? -24.526 15.411 56.823 1.00 46.24 203 ASP D CA 1
ATOM 8012 C C . ASP D 1 203 ? -23.891 15.175 55.440 1.00 45.93 203 ASP D C 1
ATOM 8013 O O . ASP D 1 203 ? -24.263 15.819 54.469 1.00 45.42 203 ASP D O 1
ATOM 8018 N N . ALA D 1 204 ? -22.940 14.251 55.366 1.00 46.06 204 ALA D N 1
ATOM 8019 C CA . ALA D 1 204 ? -22.206 13.953 54.137 1.00 46.21 204 ALA D CA 1
ATOM 8020 C C . ALA D 1 204 ? -23.072 13.369 53.015 1.00 48.23 204 ALA D C 1
ATOM 8021 O O . ALA D 1 204 ? -22.682 13.457 51.847 1.00 47.72 204 ALA D O 1
ATOM 8023 N N . ASP D 1 205 ? -24.213 12.771 53.367 1.00 49.25 205 ASP D N 1
ATOM 8024 C CA . ASP D 1 205 ? -25.153 12.223 52.378 1.00 51.24 205 ASP D CA 1
ATOM 8025 C C . ASP D 1 205 ? -26.181 13.253 51.876 1.00 51.37 205 ASP D C 1
ATOM 8026 O O . ASP D 1 205 ? -27.054 12.905 51.072 1.00 52.34 205 ASP D O 1
ATOM 8031 N N . GLY D 1 206 ? -26.093 14.493 52.368 1.00 49.53 206 GLY D N 1
ATOM 8032 C CA . GLY D 1 206 ? -27.030 15.557 51.991 1.00 49.88 206 GLY D CA 1
ATOM 8033 C C . GLY D 1 206 ? -28.334 15.582 52.765 1.00 50.97 206 GLY D C 1
ATOM 8034 O O . GLY D 1 206 ? -29.262 16.272 52.381 1.00 51.82 206 GLY D O 1
ATOM 8035 N N . LYS D 1 207 ? -28.397 14.837 53.863 1.00 51.86 207 LYS D N 1
ATOM 8036 C CA . LYS D 1 207 ? -29.587 14.743 54.704 1.00 53.32 207 LYS D CA 1
ATOM 8037 C C . LYS D 1 207 ? -29.439 15.709 55.879 1.00 51.88 207 LYS D C 1
ATOM 8038 O O . LYS D 1 207 ? -28.363 15.839 56.476 1.00 51.10 207 LYS D O 1
ATOM 8044 N N . GLU D 1 208 ? -30.533 16.378 56.216 1.00 52.99 208 GLU D N 1
ATOM 8045 C CA . GLU D 1 208 ? -30.522 17.434 57.208 1.00 52.40 208 GLU D CA 1
ATOM 8046 C C . GLU D 1 208 ? -30.293 16.880 58.619 1.00 52.33 208 GLU D C 1
ATOM 8047 O O . GLU D 1 208 ? -30.853 15.859 58.986 1.00 52.75 208 GLU D O 1
ATOM 8053 N N . ILE D 1 209 ? -29.439 17.576 59.369 1.00 50.96 209 ILE D N 1
ATOM 8054 C CA . ILE D 1 209 ? -29.197 17.319 60.778 1.00 51.64 209 ILE D CA 1
ATOM 8055 C C . ILE D 1 209 ? -30.027 18.327 61.573 1.00 52.94 209 ILE D C 1
ATOM 8056 O O . ILE D 1 209 ? -29.980 19.516 61.294 1.00 52.05 209 ILE D O 1
ATOM 8061 N N . THR D 1 210 ? -30.792 17.837 62.550 1.00 54.87 210 THR D N 1
ATOM 8062 C CA . THR D 1 210 ? -31.619 18.693 63.413 1.00 56.72 210 THR D CA 1
ATOM 8063 C C . THR D 1 210 ? -31.342 18.534 64.908 1.00 57.56 210 THR D C 1
ATOM 8064 O O . THR D 1 210 ? -31.978 19.214 65.722 1.00 59.96 210 THR D O 1
ATOM 8068 N N . ASN D 1 211 ? -30.397 17.668 65.277 1.00 56.26 211 ASN D N 1
ATOM 8069 C CA . ASN D 1 211 ? -30.028 17.467 66.688 1.00 56.28 211 ASN D CA 1
ATOM 8070 C C . ASN D 1 211 ? -28.588 17.945 66.977 1.00 54.15 211 ASN D C 1
ATOM 8071 O O . ASN D 1 211 ? -27.990 17.554 67.970 1.00 53.46 211 ASN D O 1
ATOM 8076 N N . ASN D 1 212 ? -28.051 18.784 66.082 1.00 52.91 212 ASN D N 1
ATOM 8077 C CA . ASN D 1 212 ? -26.680 19.344 66.151 1.00 51.24 212 ASN D CA 1
ATOM 8078 C C . ASN D 1 212 ? -25.549 18.321 66.303 1.00 49.90 212 ASN D C 1
ATOM 8079 O O . ASN D 1 212 ? -24.478 18.648 66.825 1.00 49.54 212 ASN D O 1
ATOM 8084 N N . THR D 1 213 ? -25.769 17.096 65.828 1.00 49.47 213 THR D N 1
ATOM 8085 C CA . THR D 1 213 ? -24.802 16.010 66.006 1.00 48.45 213 THR D CA 1
ATOM 8086 C C . THR D 1 213 ? -24.214 15.610 64.655 1.00 47.40 213 THR D C 1
ATOM 8087 O O . THR D 1 213 ? -24.945 15.493 63.665 1.00 47.74 213 THR D O 1
ATOM 8091 N N . VAL D 1 214 ? -22.892 15.442 64.615 1.00 46.04 214 VAL D N 1
ATOM 8092 C CA . VAL D 1 214 ? -22.169 15.089 63.388 1.00 45.04 214 VAL D CA 1
ATOM 8093 C C . VAL D 1 214 ? -21.341 13.840 63.611 1.00 45.05 214 VAL D C 1
ATOM 8094 O O . VAL D 1 214 ? -21.030 13.472 64.753 1.00 45.52 214 VAL D O 1
ATOM 8098 N N . LYS D 1 215 ? -20.981 13.198 62.515 1.00 44.61 215 LYS D N 1
ATOM 8099 C CA . LYS D 1 215 ? -20.176 11.996 62.564 1.00 45.12 215 LYS D CA 1
ATOM 8100 C C . LYS D 1 215 ? -18.709 12.373 62.561 1.00 43.84 215 LYS D C 1
ATOM 8101 O O . LYS D 1 215 ? -18.357 13.459 62.099 1.00 42.16 215 LYS D O 1
ATOM 8107 N N . LEU D 1 216 ? -17.877 11.495 63.124 1.00 43.77 216 LEU D N 1
ATOM 8108 C CA . LEU D 1 216 ? -16.416 11.622 63.095 1.00 43.43 216 LEU D CA 1
ATOM 8109 C C . LEU D 1 216 ? -15.840 10.929 61.875 1.00 43.85 216 LEU D C 1
ATOM 8110 O O . LEU D 1 216 ? -16.367 9.919 61.453 1.00 45.45 216 LEU D O 1
ATOM 8115 N N . ASN D 1 217 ? -14.734 11.453 61.351 1.00 43.59 217 ASN D N 1
ATOM 8116 C CA . ASN D 1 217 ? -14.130 10.962 60.098 1.00 44.18 217 ASN D CA 1
ATOM 8117 C C . ASN D 1 217 ? -15.152 11.003 58.953 1.00 44.50 217 ASN D C 1
ATOM 8118 O O . ASN D 1 217 ? -15.377 10.021 58.240 1.00 46.23 217 ASN D O 1
ATOM 8123 N N . SER D 1 218 ? -15.762 12.175 58.819 1.00 43.56 218 SER D N 1
ATOM 8124 C CA . SER D 1 218 ? -16.838 12.400 57.871 1.00 44.26 218 SER D CA 1
ATOM 8125 C C . SER D 1 218 ? -16.829 13.882 57.481 1.00 43.31 218 SER D C 1
ATOM 8126 O O . SER D 1 218 ? -15.799 14.559 57.593 1.00 42.12 218 SER D O 1
ATOM 8129 N N . SER D 1 219 ? -17.956 14.377 56.987 1.00 42.91 219 SER D N 1
ATOM 8130 C CA . SER D 1 219 ? -18.092 15.802 56.775 1.00 42.31 219 SER D CA 1
ATOM 8131 C C . SER D 1 219 ? -19.513 16.240 57.009 1.00 41.82 219 SER D C 1
ATOM 8132 O O . SER D 1 219 ? -20.442 15.423 57.086 1.00 41.74 219 SER D O 1
ATOM 8135 N N . PHE D 1 220 ? -19.663 17.546 57.167 1.00 41.47 220 PHE D N 1
ATOM 8136 C CA . PHE D 1 220 ? -20.977 18.162 57.214 1.00 41.84 220 PHE D CA 1
ATOM 8137 C C . PHE D 1 220 ? -20.905 19.521 56.556 1.00 40.72 220 PHE D C 1
ATOM 8138 O O . PHE D 1 220 ? -19.812 20.055 56.326 1.00 39.36 220 PHE D O 1
ATOM 8146 N N . THR D 1 221 ? -22.080 20.066 56.266 1.00 41.49 221 THR D N 1
ATOM 8147 C CA . THR D 1 221 ? -22.189 21.362 55.604 1.00 41.84 221 THR D CA 1
ATOM 8148 C C . THR D 1 221 ? -23.189 22.233 56.366 1.00 42.60 221 THR D C 1
ATOM 8149 O O . THR D 1 221 ? -24.281 21.779 56.710 1.00 43.66 221 THR D O 1
ATOM 8153 N N . ILE D 1 222 ? -22.780 23.468 56.658 1.00 42.60 222 ILE D N 1
ATOM 8154 C CA . ILE D 1 222 ? -23.659 24.495 57.215 1.00 43.51 222 ILE D CA 1
ATOM 8155 C C . ILE D 1 222 ? -24.130 25.368 56.050 1.00 43.35 222 ILE D C 1
ATOM 8156 O O . ILE D 1 222 ? -23.326 25.738 55.181 1.00 42.22 222 ILE D O 1
ATOM 8161 N N . LYS D 1 223 ? -25.421 25.692 56.043 1.00 44.13 223 LYS D N 1
ATOM 8162 C CA . LYS D 1 223 ? -26.016 26.500 54.965 1.00 45.18 223 LYS D CA 1
ATOM 8163 C C . LYS D 1 223 ? -26.692 27.738 55.538 1.00 46.18 223 LYS D C 1
ATOM 8164 O O . LYS D 1 223 ? -27.523 27.634 56.436 1.00 46.58 223 LYS D O 1
ATOM 8170 N N . VAL D 1 224 ? -26.319 28.898 55.003 1.00 45.92 224 VAL D N 1
ATOM 8171 C CA . VAL D 1 224 ? -26.787 30.194 55.482 1.00 46.80 224 VAL D CA 1
ATOM 8172 C C . VAL D 1 224 ? -27.506 30.836 54.295 1.00 46.89 224 VAL D C 1
ATOM 8173 O O . VAL D 1 224 ? -26.908 30.977 53.234 1.00 45.80 224 VAL D O 1
ATOM 8177 N N . PRO D 1 225 ? -28.791 31.213 54.453 1.00 48.04 225 PRO D N 1
ATOM 8178 C CA . PRO D 1 225 ? -29.509 31.801 53.302 1.00 48.16 225 PRO D CA 1
ATOM 8179 C C . PRO D 1 225 ? -28.803 33.028 52.714 1.00 47.88 225 PRO D C 1
ATOM 8180 O O . PRO D 1 225 ? -28.307 33.872 53.467 1.00 48.45 225 PRO D O 1
ATOM 8184 N N . VAL D 1 226 ? -28.744 33.116 51.381 1.00 47.49 226 VAL D N 1
ATOM 8185 C CA . VAL D 1 226 ? -28.106 34.262 50.707 1.00 47.17 226 VAL D CA 1
ATOM 8186 C C . VAL D 1 226 ? -28.789 35.604 50.995 1.00 48.11 226 VAL D C 1
ATOM 8187 O O . VAL D 1 226 ? -28.215 36.648 50.726 1.00 48.50 226 VAL D O 1
ATOM 8191 N N . THR D 1 227 ? -30.003 35.562 51.523 1.00 49.22 227 THR D N 1
ATOM 8192 C CA . THR D 1 227 ? -30.698 36.749 52.029 1.00 50.79 227 THR D CA 1
ATOM 8193 C C . THR D 1 227 ? -30.141 37.309 53.342 1.00 52.27 227 THR D C 1
ATOM 8194 O O . THR D 1 227 ? -30.450 38.440 53.716 1.00 54.79 227 THR D O 1
ATOM 8198 N N . THR D 1 228 ? -29.323 36.532 54.038 1.00 51.62 228 THR D N 1
ATOM 8199 C CA . THR D 1 228 ? -28.775 36.932 55.319 1.00 52.49 228 THR D CA 1
ATOM 8200 C C . THR D 1 228 ? -27.826 38.125 55.144 1.00 52.86 228 THR D C 1
ATOM 8201 O O . THR D 1 228 ? -26.975 38.106 54.247 1.00 51.63 228 THR D O 1
ATOM 8205 N N . PRO D 1 229 ? -27.968 39.164 55.994 1.00 55.03 229 PRO D N 1
ATOM 8206 C CA . PRO D 1 229 ? -27.019 40.285 56.015 1.00 55.79 229 PRO D CA 1
ATOM 8207 C C . PRO D 1 229 ? -25.563 39.836 56.184 1.00 54.66 229 PRO D C 1
ATOM 8208 O O . PRO D 1 229 ? -25.298 38.882 56.920 1.00 53.59 229 PRO D O 1
ATOM 8212 N N . SER D 1 230 ? -24.643 40.520 55.507 1.00 54.56 230 SER D N 1
ATOM 8213 C CA . SER D 1 230 ? -23.226 40.168 55.539 1.00 54.06 230 SER D CA 1
ATOM 8214 C C . SER D 1 230 ? -22.737 40.004 56.970 1.00 54.91 230 SER D C 1
ATOM 8215 O O . SER D 1 230 ? -23.072 40.808 57.835 1.00 56.96 230 SER D O 1
ATOM 8218 N N . GLY D 1 231 ? -21.974 38.952 57.229 1.00 53.73 231 GLY D N 1
ATOM 8219 C CA . GLY D 1 231 ? -21.470 38.729 58.582 1.00 55.09 231 GLY D CA 1
ATOM 8220 C C . GLY D 1 231 ? -20.812 37.390 58.822 1.00 53.57 231 GLY D C 1
ATOM 8221 O O . GLY D 1 231 ? -20.356 36.731 57.889 1.00 51.93 231 GLY D O 1
ATOM 8222 N N . THR D 1 232 ? -20.757 37.010 60.092 1.00 54.38 232 THR D N 1
ATOM 8223 C CA . THR D 1 232 ? -20.056 35.813 60.519 1.00 53.25 232 THR D CA 1
ATOM 8224 C C . THR D 1 232 ? -20.851 35.011 61.536 1.00 53.29 232 THR D C 1
ATOM 8225 O O . THR D 1 232 ? -21.714 35.526 62.238 1.00 54.68 232 THR D O 1
ATOM 8229 N N . LEU D 1 233 ? -20.494 33.741 61.617 1.00 51.94 233 LEU D N 1
ATOM 8230 C CA . LEU D 1 233 ? -21.041 32.784 62.550 1.00 51.77 233 LEU D CA 1
ATOM 8231 C C . LEU D 1 233 ? -19.843 32.035 63.127 1.00 51.30 233 LEU D C 1
ATOM 8232 O O . LEU D 1 233 ? -18.909 31.728 62.395 1.00 49.87 233 LEU D O 1
ATOM 8237 N N . SER D 1 234 ? -19.856 31.733 64.427 1.00 51.86 234 SER D N 1
ATOM 8238 C CA . SER D 1 234 ? -18.788 30.932 65.019 1.00 51.08 234 SER D CA 1
ATOM 8239 C C . SER D 1 234 ? -19.347 29.726 65.759 1.00 50.48 234 SER D C 1
ATOM 8240 O O . SER D 1 234 ? -20.458 29.777 66.287 1.00 51.38 234 SER D O 1
ATOM 8243 N N . PHE D 1 235 ? -18.588 28.629 65.767 1.00 49.17 235 PHE D N 1
ATOM 8244 C CA . PHE D 1 235 ? -18.985 27.412 66.487 1.00 48.73 235 PHE D CA 1
ATOM 8245 C C . PHE D 1 235 ? -17.791 26.539 66.860 1.00 47.65 235 PHE D C 1
ATOM 8246 O O . PHE D 1 235 ? -16.665 26.780 66.408 1.00 46.68 235 PHE D O 1
ATOM 8254 N N . LYS D 1 236 ? -18.063 25.534 67.690 1.00 47.11 236 LYS D N 1
ATOM 8255 C CA . LYS D 1 236 ? -17.114 24.451 67.973 1.00 46.83 236 LYS D CA 1
ATOM 8256 C C . LYS D 1 236 ? -17.867 23.135 68.055 1.00 46.08 236 LYS D C 1
ATOM 8257 O O . LYS D 1 236 ? -19.093 23.125 68.139 1.00 46.58 236 LYS D O 1
ATOM 8263 N N . GLY D 1 237 ? -17.115 22.042 68.036 1.00 45.21 237 GLY D N 1
ATOM 8264 C CA . GLY D 1 237 ? -17.652 20.706 68.239 1.00 44.82 237 GLY D CA 1
ATOM 8265 C C . GLY D 1 237 ? -17.087 20.144 69.524 1.00 45.09 237 GLY D C 1
ATOM 8266 O O . GLY D 1 237 ? -15.980 20.505 69.917 1.00 44.75 237 GLY D O 1
ATOM 8267 N N . THR D 1 238 ? -17.862 19.289 70.185 1.00 45.11 238 THR D N 1
ATOM 8268 C CA . THR D 1 238 ? -17.389 18.524 71.345 1.00 45.20 238 THR D CA 1
ATOM 8269 C C . THR D 1 238 ? -17.553 17.046 71.015 1.00 44.09 238 THR D C 1
ATOM 8270 O O . THR D 1 238 ? -18.677 16.547 70.981 1.00 44.40 238 THR D O 1
ATOM 8274 N N . ALA D 1 239 ? -16.441 16.361 70.776 1.00 43.15 239 ALA D N 1
ATOM 8275 C CA . ALA D 1 239 ? -16.479 14.923 70.498 1.00 43.22 239 ALA D CA 1
ATOM 8276 C C . ALA D 1 239 ? -16.849 14.150 71.752 1.00 44.26 239 ALA D C 1
ATOM 8277 O O . ALA D 1 239 ? -16.509 14.549 72.865 1.00 44.01 239 ALA D O 1
ATOM 8279 N N . ASN D 1 240 ? -17.590 13.072 71.553 1.00 44.77 240 ASN D N 1
ATOM 8280 C CA . ASN D 1 240 ? -17.905 12.146 72.611 1.00 45.58 240 ASN D CA 1
ATOM 8281 C C . ASN D 1 240 ? -17.523 10.787 72.066 1.00 44.91 240 ASN D C 1
ATOM 8282 O O . ASN D 1 240 ? -18.171 10.271 71.145 1.00 44.81 240 ASN D O 1
ATOM 8287 N N . VAL D 1 241 ? -16.457 10.228 72.619 1.00 43.86 241 VAL D N 1
ATOM 8288 C CA . VAL D 1 241 ? -15.829 9.043 72.079 1.00 43.31 241 VAL D CA 1
ATOM 8289 C C . VAL D 1 241 ? -15.713 7.921 73.086 1.00 43.67 241 VAL D C 1
ATOM 8290 O O . VAL D 1 241 ? -15.862 8.122 74.266 1.00 43.62 241 VAL D O 1
ATOM 8294 N N . SER D 1 242 ? -15.464 6.737 72.557 1.00 43.64 242 SER D N 1
ATOM 8295 C CA . SER D 1 242 ? -15.137 5.572 73.317 1.00 44.01 242 SER D CA 1
ATOM 8296 C C . SER D 1 242 ? -13.615 5.522 73.386 1.00 43.08 242 SER D C 1
ATOM 8297 O O . SER D 1 242 ? -12.952 5.762 72.390 1.00 43.30 242 SER D O 1
ATOM 8300 N N . THR D 1 243 ? -13.065 5.247 74.564 1.00 42.99 243 THR D N 1
ATOM 8301 C CA . THR D 1 243 ? -11.617 5.130 74.744 1.00 42.15 243 THR D CA 1
ATOM 8302 C C . THR D 1 243 ? -11.318 4.020 75.769 1.00 42.23 243 THR D C 1
ATOM 8303 O O . THR D 1 243 ? -12.037 3.864 76.751 1.00 42.35 243 THR D O 1
ATOM 8307 N N . THR D 1 244 ? -10.277 3.240 75.512 1.00 42.04 244 THR D N 1
ATOM 8308 C CA . THR D 1 244 ? -9.825 2.163 76.411 1.00 41.90 244 THR D CA 1
ATOM 8309 C C . THR D 1 244 ? -8.459 2.561 77.002 1.00 41.19 244 THR D C 1
ATOM 8310 O O . THR D 1 244 ? -7.444 2.539 76.317 1.00 40.68 244 THR D O 1
ATOM 8314 N N . ASN D 1 245 ? -8.482 2.956 78.286 1.00 41.43 245 ASN D N 1
ATOM 8315 C CA . ASN D 1 245 ? -7.318 3.502 79.016 1.00 40.86 245 ASN D CA 1
ATOM 8316 C C . ASN D 1 245 ? -7.032 2.661 80.276 1.00 40.76 245 ASN D C 1
ATOM 8317 O O . ASN D 1 245 ? -7.926 1.993 80.784 1.00 41.15 245 ASN D O 1
ATOM 8322 N N . PRO D 1 246 ? -5.786 2.709 80.789 1.00 40.36 246 PRO D N 1
ATOM 8323 C CA . PRO D 1 246 ? -5.480 1.999 82.015 1.00 41.00 246 PRO D CA 1
ATOM 8324 C C . PRO D 1 246 ? -5.916 2.796 83.249 1.00 40.83 246 PRO D C 1
ATOM 8325 O O . PRO D 1 246 ? -5.674 4.000 83.325 1.00 40.91 246 PRO D O 1
ATOM 8329 N N . PHE D 1 247 ? -6.537 2.104 84.197 1.00 41.31 247 PHE D N 1
ATOM 8330 C CA . PHE D 1 247 ? -6.942 2.711 85.466 1.00 42.12 247 PHE D CA 1
ATOM 8331 C C . PHE D 1 247 ? -6.492 1.845 86.640 1.00 42.39 247 PHE D C 1
ATOM 8332 O O . PHE D 1 247 ? -6.412 0.621 86.530 1.00 42.21 247 PHE D O 1
ATOM 8340 N N . THR D 1 248 ? -6.215 2.501 87.758 1.00 43.56 248 THR D N 1
ATOM 8341 C CA . THR D 1 248 ? -5.816 1.823 88.985 1.00 43.66 248 THR D CA 1
ATOM 8342 C C . THR D 1 248 ? -6.974 1.788 89.959 1.00 44.29 248 THR D C 1
ATOM 8343 O O . THR D 1 248 ? -7.773 2.723 90.025 1.00 44.22 248 THR D O 1
ATOM 8347 N N . PHE D 1 249 ? -7.016 0.710 90.734 1.00 44.60 249 PHE D N 1
ATOM 8348 C CA . PHE D 1 249 ? -8.043 0.466 91.729 1.00 45.73 249 PHE D CA 1
ATOM 8349 C C . PHE D 1 249 ? -7.476 0.159 93.118 1.00 45.74 249 PHE D C 1
ATOM 8350 O O . PHE D 1 249 ? -6.405 -0.402 93.262 1.00 43.83 249 PHE D O 1
ATOM 8358 N N . ASP D 1 250 ? -8.248 0.536 94.129 1.00 46.96 250 ASP D N 1
ATOM 8359 C CA . ASP D 1 250 ? -7.780 0.642 95.506 1.00 47.95 250 ASP D CA 1
ATOM 8360 C C . ASP D 1 250 ? -8.025 -0.679 96.251 1.00 47.57 250 ASP D C 1
ATOM 8361 O O . ASP D 1 250 ? -9.164 -1.048 96.515 1.00 47.77 250 ASP D O 1
ATOM 8366 N N . GLY D 1 251 ? -6.930 -1.361 96.583 1.00 46.71 251 GLY D N 1
ATOM 8367 C CA . GLY D 1 251 ? -6.957 -2.573 97.410 1.00 48.14 251 GLY D CA 1
ATOM 8368 C C . GLY D 1 251 ? -7.121 -2.364 98.914 1.00 50.25 251 GLY D C 1
ATOM 8369 O O . GLY D 1 251 ? -7.166 -3.327 99.665 1.00 50.77 251 GLY D O 1
ATOM 8370 N N . ARG D 1 252 ? -7.192 -1.099 99.333 1.00 51.90 252 ARG D N 1
ATOM 8371 C CA . ARG D 1 252 ? -7.548 -0.673 100.700 1.00 54.76 252 ARG D CA 1
ATOM 8372 C C . ARG D 1 252 ? -6.491 -1.073 101.725 1.00 54.91 252 ARG D C 1
ATOM 8373 O O . ARG D 1 252 ? -6.811 -1.269 102.881 1.00 57.16 252 ARG D O 1
ATOM 8381 N N . GLY D 1 253 ? -5.238 -1.200 101.287 1.00 53.34 253 GLY D N 1
ATOM 8382 C CA . GLY D 1 253 ? -4.142 -1.664 102.115 1.00 53.54 253 GLY D CA 1
ATOM 8383 C C . GLY D 1 253 ? -4.236 -3.096 102.634 1.00 53.44 253 GLY D C 1
ATOM 8384 O O . GLY D 1 253 ? -3.468 -3.493 103.493 1.00 53.70 253 GLY D O 1
ATOM 8385 N N . VAL D 1 254 ? -5.174 -3.872 102.104 1.00 52.91 254 VAL D N 1
ATOM 8386 C CA . VAL D 1 254 ? -5.378 -5.283 102.471 1.00 52.62 254 VAL D CA 1
ATOM 8387 C C . VAL D 1 254 ? -5.037 -6.160 101.268 1.00 50.55 254 VAL D C 1
ATOM 8388 O O . VAL D 1 254 ? -4.278 -7.110 101.371 1.00 49.40 254 VAL D O 1
ATOM 8392 N N . TYR D 1 255 ? -5.613 -5.824 100.129 1.00 50.46 255 TYR D N 1
ATOM 8393 C CA . TYR D 1 255 ? -5.225 -6.420 98.854 1.00 49.01 255 TYR D CA 1
ATOM 8394 C C . TYR D 1 255 ? -4.361 -5.432 98.087 1.00 47.64 255 TYR D C 1
ATOM 8395 O O . TYR D 1 255 ? -4.383 -4.249 98.357 1.00 47.82 255 TYR D O 1
ATOM 8404 N N . GLN D 1 256 ? -3.586 -5.922 97.135 1.00 46.88 256 GLN D N 1
ATOM 8405 C CA . GLN D 1 256 ? -2.796 -5.032 96.292 1.00 45.79 256 GLN D CA 1
ATOM 8406 C C . GLN D 1 256 ? -3.719 -4.115 95.503 1.00 45.11 256 GLN D C 1
ATOM 8407 O O . GLN D 1 256 ? -4.864 -4.480 95.185 1.00 44.86 256 GLN D O 1
ATOM 8412 N N . ASP D 1 257 ? -3.226 -2.910 95.228 1.00 44.82 257 ASP D N 1
ATOM 8413 C CA . ASP D 1 257 ? -3.787 -2.078 94.170 1.00 44.42 257 ASP D CA 1
ATOM 8414 C C . ASP D 1 257 ? -3.557 -2.782 92.831 1.00 43.49 257 ASP D C 1
ATOM 8415 O O . ASP D 1 257 ? -2.565 -3.500 92.653 1.00 42.66 257 ASP D O 1
ATOM 8420 N N . ALA D 1 258 ? -4.469 -2.557 91.897 1.00 43.59 258 ALA D N 1
ATOM 8421 C CA . ALA D 1 258 ? -4.436 -3.196 90.590 1.00 42.90 258 ALA D CA 1
ATOM 8422 C C . ALA D 1 258 ? -4.722 -2.235 89.441 1.00 42.63 258 ALA D C 1
ATOM 8423 O O . ALA D 1 258 ? -5.508 -1.327 89.576 1.00 42.88 258 ALA D O 1
ATOM 8425 N N . VAL D 1 259 ? -4.064 -2.474 88.318 1.00 42.04 259 VAL D N 1
ATOM 8426 C CA . VAL D 1 259 ? -4.217 -1.673 87.106 1.00 41.98 259 VAL D CA 1
ATOM 8427 C C . VAL D 1 259 ? -4.812 -2.576 86.013 1.00 41.44 259 VAL D C 1
ATOM 8428 O O . VAL D 1 259 ? -4.469 -3.752 85.919 1.00 40.77 259 VAL D O 1
ATOM 8432 N N . VAL D 1 260 ? -5.709 -2.008 85.221 1.00 41.19 260 VAL D N 1
ATOM 8433 C CA . VAL D 1 260 ? -6.458 -2.760 84.209 1.00 42.13 260 VAL D CA 1
ATOM 8434 C C . VAL D 1 260 ? -6.972 -1.791 83.133 1.00 42.22 260 VAL D C 1
ATOM 8435 O O . VAL D 1 260 ? -7.280 -0.632 83.434 1.00 42.76 260 VAL D O 1
ATOM 8439 N N . MET D 1 261 ? -7.035 -2.268 81.892 1.00 42.23 261 MET D N 1
ATOM 8440 C CA . MET D 1 261 ? -7.564 -1.480 80.787 1.00 41.96 261 MET D CA 1
ATOM 8441 C C . MET D 1 261 ? -9.079 -1.513 80.851 1.00 42.06 261 MET D C 1
ATOM 8442 O O . MET D 1 261 ? -9.665 -2.593 80.921 1.00 42.94 261 MET D O 1
ATOM 8447 N N . ILE D 1 262 ? -9.697 -0.339 80.878 1.00 41.99 262 ILE D N 1
ATOM 8448 C CA . ILE D 1 262 ? -11.150 -0.213 80.872 1.00 43.10 262 ILE D CA 1
ATOM 8449 C C . ILE D 1 262 ? -11.630 0.697 79.730 1.00 43.19 262 ILE D C 1
ATOM 8450 O O . ILE D 1 262 ? -11.097 1.795 79.519 1.00 42.30 262 ILE D O 1
ATOM 8455 N N . THR D 1 263 ? -12.657 0.231 79.024 1.00 43.81 263 THR D N 1
ATOM 8456 C CA . THR D 1 263 ? -13.340 1.009 78.004 1.00 44.25 263 THR D CA 1
ATOM 8457 C C . THR D 1 263 ? -14.269 1.991 78.714 1.00 44.65 263 THR D C 1
ATOM 8458 O O . THR D 1 263 ? -15.095 1.583 79.520 1.00 45.99 263 THR D O 1
ATOM 8462 N N . THR D 1 264 ? -14.084 3.281 78.454 1.00 44.22 264 THR D N 1
ATOM 8463 C CA . THR D 1 264 ? -14.944 4.334 79.000 1.00 45.04 264 THR D CA 1
ATOM 8464 C C . THR D 1 264 ? -15.207 5.399 77.917 1.00 44.74 264 THR D C 1
ATOM 8465 O O . THR D 1 264 ? -14.853 5.196 76.753 1.00 44.12 264 THR D O 1
ATOM 8469 N N . SER D 1 265 ? -15.847 6.505 78.282 1.00 45.54 265 SER D N 1
ATOM 8470 C CA . SER D 1 265 ? -16.069 7.634 77.356 1.00 45.46 265 SER D CA 1
ATOM 8471 C C . SER D 1 265 ? -15.130 8.794 77.649 1.00 44.77 265 SER D C 1
ATOM 8472 O O . SER D 1 265 ? -14.628 8.916 78.757 1.00 45.13 265 SER D O 1
ATOM 8475 N N . GLU D 1 266 ? -14.917 9.646 76.655 1.00 43.81 266 GLU D N 1
ATOM 8476 C CA . GLU D 1 266 ? -14.158 10.893 76.779 1.00 43.62 266 GLU D CA 1
ATOM 8477 C C . GLU D 1 266 ? -14.810 11.991 75.931 1.00 43.90 266 GLU D C 1
ATOM 8478 O O . GLU D 1 266 ? -15.237 11.739 74.812 1.00 43.48 266 GLU D O 1
ATOM 8484 N N . THR D 1 267 ? -14.892 13.200 76.477 1.00 44.60 267 THR D N 1
ATOM 8485 C CA . THR D 1 267 ? -15.291 14.391 75.745 1.00 45.20 267 THR D CA 1
ATOM 8486 C C . THR D 1 267 ? -14.072 15.254 75.421 1.00 44.91 267 THR D C 1
ATOM 8487 O O . THR D 1 267 ? -13.170 15.386 76.238 1.00 45.07 267 THR D O 1
ATOM 8491 N N . LYS D 1 268 ? -14.062 15.860 74.234 1.00 44.44 268 LYS D N 1
ATOM 8492 C CA . LYS D 1 268 ? -12.971 16.747 73.829 1.00 44.62 268 LYS D CA 1
ATOM 8493 C C . LYS D 1 268 ? -13.440 17.767 72.802 1.00 44.57 268 LYS D C 1
ATOM 8494 O O . LYS D 1 268 ? -14.081 17.385 71.819 1.00 43.61 268 LYS D O 1
ATOM 8500 N N . ASP D 1 269 ? -13.073 19.030 73.000 1.00 45.20 269 ASP D N 1
ATOM 8501 C CA . ASP D 1 269 ? -13.424 20.116 72.073 1.00 45.52 269 ASP D CA 1
ATOM 8502 C C . ASP D 1 269 ? -12.519 20.204 70.851 1.00 44.37 269 ASP D C 1
ATOM 8503 O O . ASP D 1 269 ? -11.323 19.961 70.928 1.00 44.05 269 ASP D O 1
ATOM 8508 N N . SER D 1 270 ? -13.120 20.596 69.726 1.00 43.99 270 SER D N 1
ATOM 8509 C CA . SER D 1 270 ? -12.397 21.065 68.556 1.00 43.33 270 SER D CA 1
ATOM 8510 C C . SER D 1 270 ? -11.912 22.478 68.818 1.00 44.71 270 SER D C 1
ATOM 8511 O O . SER D 1 270 ? -12.252 23.080 69.825 1.00 45.57 270 SER D O 1
ATOM 8514 N N . LYS D 1 271 ? -11.181 23.029 67.871 1.00 45.60 271 LYS D N 1
ATOM 8515 C CA . LYS D 1 271 ? -10.978 24.472 67.810 1.00 47.57 271 LYS D CA 1
ATOM 8516 C C . LYS D 1 271 ? -12.273 25.246 67.475 1.00 48.18 271 LYS D C 1
ATOM 8517 O O . LYS D 1 271 ? -13.284 24.678 67.052 1.00 47.03 271 LYS D O 1
ATOM 8523 N N . SER D 1 272 ? -12.209 26.554 67.670 1.00 50.25 272 SER D N 1
ATOM 8524 C CA . SER D 1 272 ? -13.274 27.465 67.265 1.00 50.86 272 SER D CA 1
ATOM 8525 C C . SER D 1 272 ? -13.182 27.713 65.755 1.00 50.48 272 SER D C 1
ATOM 8526 O O . SER D 1 272 ? -12.100 27.974 65.228 1.00 51.36 272 SER D O 1
ATOM 8529 N N . LEU D 1 273 ? -14.321 27.626 65.077 1.00 49.27 273 LEU D N 1
ATOM 8530 C CA . LEU D 1 273 ? -14.409 27.850 63.633 1.00 48.72 273 LEU D CA 1
ATOM 8531 C C . LEU D 1 273 ? -15.343 29.004 63.346 1.00 49.10 273 LEU D C 1
ATOM 8532 O O . LEU D 1 273 ? -16.293 29.217 64.092 1.00 49.62 273 LEU D O 1
ATOM 8537 N N . SER D 1 274 ? -15.041 29.759 62.291 1.00 49.18 274 SER D N 1
ATOM 8538 C CA . SER D 1 274 ? -15.927 30.814 61.784 1.00 50.00 274 SER D CA 1
ATOM 8539 C C . SER D 1 274 ? -16.303 30.567 60.320 1.00 48.69 274 SER D C 1
ATOM 8540 O O . SER D 1 274 ? -15.458 30.192 59.507 1.00 48.17 274 SER D O 1
ATOM 8543 N N . ALA D 1 275 ? -17.582 30.772 60.018 1.00 48.03 275 ALA D N 1
ATOM 8544 C CA . ALA D 1 275 ? -18.089 30.841 58.650 1.00 47.61 275 ALA D CA 1
ATOM 8545 C C . ALA D 1 275 ? -18.356 32.314 58.381 1.00 48.32 275 ALA D C 1
ATOM 8546 O O . ALA D 1 275 ? -18.949 32.991 59.217 1.00 49.46 275 ALA D O 1
ATOM 8548 N N . LYS D 1 276 ? -17.909 32.805 57.232 1.00 47.93 276 LYS D N 1
ATOM 8549 C CA . LYS D 1 276 ? -18.097 34.201 56.859 1.00 49.20 276 LYS D CA 1
ATOM 8550 C C . LYS D 1 276 ? -18.763 34.274 55.486 1.00 48.18 276 LYS D C 1
ATOM 8551 O O . LYS D 1 276 ? -18.444 33.478 54.615 1.00 46.73 276 LYS D O 1
ATOM 8557 N N . TRP D 1 277 ? -19.687 35.217 55.303 1.00 48.66 277 TRP D N 1
ATOM 8558 C CA . TRP D 1 277 ? -20.378 35.423 54.022 1.00 48.19 277 TRP D CA 1
ATOM 8559 C C . TRP D 1 277 ? -20.662 36.907 53.772 1.00 49.41 277 TRP D C 1
ATOM 8560 O O . TRP D 1 277 ? -20.745 37.700 54.697 1.00 50.53 277 TRP D O 1
ATOM 8571 N N . THR D 1 278 ? -20.820 37.256 52.505 1.00 49.13 278 THR D N 1
ATOM 8572 C CA . THR D 1 278 ? -21.173 38.608 52.086 1.00 50.05 278 THR D CA 1
ATOM 8573 C C . THR D 1 278 ? -22.468 38.548 51.262 1.00 49.28 278 THR D C 1
ATOM 8574 O O . THR D 1 278 ? -22.607 37.745 50.351 1.00 46.96 278 THR D O 1
ATOM 8578 N N . ARG D 1 279 ? -23.424 39.399 51.626 1.00 50.49 279 ARG D N 1
ATOM 8579 C CA . ARG D 1 279 ? -24.694 39.482 50.927 1.00 50.44 279 ARG D CA 1
ATOM 8580 C C . ARG D 1 279 ? -24.462 40.137 49.579 1.00 51.25 279 ARG D C 1
ATOM 8581 O O . ARG D 1 279 ? -23.856 41.204 49.491 1.00 52.22 279 ARG D O 1
ATOM 8589 N N . ALA D 1 280 ? -24.924 39.474 48.528 1.00 50.72 280 ALA D N 1
ATOM 8590 C CA . ALA D 1 280 ? -24.857 40.007 47.163 1.00 51.22 280 ALA D CA 1
ATOM 8591 C C . ALA D 1 280 ? -25.841 41.170 47.022 1.00 53.11 280 ALA D C 1
ATOM 8592 O O . ALA D 1 280 ? -26.977 41.059 47.522 1.00 54.64 280 ALA D O 1
#

Radius of gyration: 43.43 Å; Cα contacts (8 Å, |Δi|>4): 2637; chains: 4; bounding box: 109×88×108 Å

Solvent-accessible surface area: 54921 Å² total; per-residue (Å²): 123,41,169,26,101,34,77,92,21,110,57,11,98,5,92,59,53,63,52,128,18,40,0,11,0,45,0,65,30,119,152,74,99,66,29,108,3,114,15,21,20,3,87,6,69,151,38,66,18,1,0,7,26,41,22,72,44,30,28,0,20,42,83,31,2,23,66,0,152,51,120,20,65,17,55,63,48,15,30,16,0,12,89,8,0,23,76,72,79,75,13,191,99,2,22,8,48,66,86,38,0,0,2,0,0,0,2,0,0,0,4,16,28,34,60,34,8,144,59,99,34,12,31,66,50,8,92,88,42,87,89,60,46,4,54,82,0,75,135,0,2,88,107,0,51,82,60,0,87,113,20,177,40,54,27,76,1,107,22,44,8,79,61,50,138,90,45,102,96,83,166,50,13,5,12,19,3,121,5,44,15,78,37,111,44,65,0,126,5,58,33,83,47,88,104,20,92,46,28,70,8,41,38,61,115,49,138,85,21,123,107,38,42,6,143,20,100,34,30,1,20,0,43,0,20,48,92,17,94,71,28,85,1,26,0,58,0,33,0,76,4,51,3,58,13,2,2,12,0,52,0,68,53,4,9,3,21,0,0,0,30,19,87,22,45,11,55,31,45,9,160,88,24,82,1,140,15,87,128,147,128,43,170,26,100,36,77,93,22,113,53,10,78,5,80,78,52,67,53,162,15,40,0,11,0,45,0,66,30,122,150,96,100,65,28,111,3,113,14,31,20,2,90,5,38,146,38,62,19,1,0,7,30,40,22,102,63,78,24,0,22,53,107,54,3,28,63,0,158,62,116,19,65,16,57,63,49,15,31,16,0,11,90,6,0,25,78,70,80,75,12,188,99,1,18,7,50,66,86,39,0,0,2,0,0,0,2,0,0,0,4,15,27,37,61,35,9,143,59,97,35,12,31,63,49,6,92,89,41,87,87,61,46,4,55,84,0,75,129,0,2,88,112,0,51,81,58,0,86,96,18,179,61,54,26,76,1,106,21,47,3,79,58,53,139,93,48,104,102,85,114,42,15,4,12,18,3,125,6,44,13,78,40,111,44,65,0,115,3,61,28,82,48,89,112,21,92,30,16,40,6,32,34,62,133,52,150,58,22,77,103,39,40,6,145,20,99,33,32,2,21,0,50,0,7,47,76,18,94,70,27,85,0,26,0,64,0,36,0,77,5,51,3,59,11,2,2,12,0,49,0,119,65,88,41,1,21,0,0,0,31,18,86,22,46,11,56,29,44,8,154,88,20,82,2,142,16,91,126,151,128,166,24,99,34,80,90,21,112,52,11,98,4,82,76,51,67,52,157,18,42,0,11,0,44,0,43,29,106,142,105,108,66,39,108,3,110,15,29,19,2,73,4,69,149,47,69,20,0,0,6,31,43,20,109,64,78,22,0,20,48,119,54,3,22,58,0,155,62,121,20,66,15,56,62,49,15,32,16,0,11,93,6,0,23,77,70,70,73,14,100,51,3,22,8,49,65,86,39,0,0,2,0,0,0,1,0,0,0,3,16,28,38,63,36,8,153,26,72,40,12,33,64,49,8,93,88,42,86,88,59,46,4,55,81,0,54,100,0,2,17,84,0,23,16,58,0,83,58,19,190,63,52,24,77,1,104,24,47,10,79,59,52,95,89,50,102,60,68,166,53,10,10,12,17,2,124,5,45,14,77,38,111,44,65,0,109,2,60,32,86,48,89,108,20,92,46,30,74,8,43,43,64,119,49,139,84,24,122,99,43,40,6,145,19,100,33,31,1,22,0,35,0,21,38,92,17,94,71,25,84,0,27,0,62,0,34,0,73,4,50,3,62,11,1,2,13,0,50,0,120,64,88,40,1,19,0,0,0,30,21,90,22,50,10,59,41,48,11,171,91,23,80,1,141,16,91,134,133,108,174,24,100,35,77,90,20,114,52,10,118,11,103,77,56,67,52,157,17,41,0,11,0,43,0,66,29,107,140,104,108,66,39,109,2,113,15,27,20,2,84,6,66,149,40,65,20,1,0,6,31,40,20,107,63,79,21,0,20,56,121,54,3,33,48,0,140,62,118,20,65,16,57,64,49,15,33,16,0,13,93,10,0,24,76,70,85,74,13,191,104,6,24,8,48,67,86,39,0,0,2,0,0,0,2,0,0,0,3,16,28,36,62,35,9,142,55,100,35,12,31,65,50,7,91,87,43,86,88,60,46,4,55,85,0,72,124,0,2,88,84,1,50,81,60,0,85,96,17,176,62,53,26,78,1,106,21,46,9,79,58,53,138,90,46,103,99,81,164,53,14,3,10,19,2,126,5,44,15,78,36,113,44,65,0,119,3,57,34,84,49,89,118,21,93,48,30,69,8,39,28,64,133,54,148,73,22,121,105,44,43,4,136,19,99,33,34,2,22,0,49,0,18,51,86,16,92,69,29,94,1,26,0,62,0,35,0,76,4,50,4,61,11,1,2,12,0,48,0,106,63,90,40,1,19,0,0,0,31,21,92,21,44,12,57,31,48,9,176,90,22,79,1,151,19,99,122,150

Nearest PDB structures (foldseek):
  6fwy-assembly4_D  TM=1.004E+00  e=6.385E-59  Enterococcus faecium
  6fwv-assembly2_B  TM=7.922E-01  e=1.324E-19  Bacillus anthracis
  6fwv-assembly1_A  TM=7.928E-01  e=1.954E-19  Bacillus anthracis
  7q5z-assembly1_A  TM=4.188E-01  e=2.280E+00  Homo sapiens
  1w3a-assembly1_A  TM=1.412E-01  e=3.446E-01  Laetiporus sulphureus

Secondary structure (DSSP, 8-state):
----EEPPP-EEEEEEEEEEES-S-EEEETTEEEEE--EEEEEETTSPEEEES-TTS--SBHHHH-EEEEEEEPPHHHHHHHHHSTTTS-HHHHT-SSHHHHHHHHHHHHHHHTTSS-GGGEE--BTTB-HHHHHHHHHHHHHHHHHHHH-----PPPEEEEEEEEEEETTEEEEEEEEEESS-EEEEEEESSPPPTT-EEEETTSPEE-SSEEESSEEEEEEEETTSPSEEEEEEEEEEEEEEEEEEEE-TTTSPPEEEEEEEEEEEE---EEEEE---/----EEPPP-EE-EEEEEEEES-S-EEEETTEEEEE--EEEEEETTSPEEEES-TTS--SBHHHH-PEEEEEEPPHHHHHHHHHSTTTS-HHHHT-SSHHHHHHHHHHHHHHHTTSS-GGGEE--BTTB-HHHHHHHHHHHHHHHHHHHH-----PPPEEEEEEEEEEETTEEEEEEEEEESS-EEEEEEE-SPPPTT-EEEETTSPEESSSEEESSSEEEEEEETTSPSEEEEEEEEEEEEEEEEEEEE-TTTSPPEEEEEEEEEEEE---EEEEE---/---EEPPP-EEEEEEEEEEES-S-EEEETTEEEEE--EEEEEETTSPEEEES-TTS--SBHHHH-EEEEEEEPPHHHHHHHHHSTTTS-HHHHT-SSHHHHHHHHHHHHHHHTTS--GGGEE---TTS-HHHHHHHHHHHHHHHHHHHH-----PPPEEEEEEEEEEETTEEEEEEEEEESS-EEEEEEE-SPPPTT-EEEETTSPEE-SSEEESSEEEEEEEETTSPSEEEEEEEEEEEEEEEEEEEE-TTTSPPEEEEEEEEEEEE---EEEEE---/---EEPPP-EEEEEEEEEEES-S-EEEETTEEEEE--EEEEEETTSPEEEES-TTS--SBHHHH-EEEEEEEPPHHHHHHHHHSTTTS-HHHHT-SSHHHHHHHHHHHHHHHTTS--GGGEE--BTTB-HHHHHHHHHHHHHHHHHHHH-----PPPEEEEEEEEEEETTEEEEEEEEEESS-EEEEEEE-SPPPTT-EEEETTSPEESSSEEESSSEEEEEEETTSPSEEEEEEEEEEEEEEEEEEEE-TTTSPPEEEEEEEEEEEE---EEEEE---

Foldseek 3Di:
DWDKDFDDDFKWAKAFPPDWDQDQWAFCDPVDARHTQIDTWMDTPVRFTKAFLARPFAAQHDPVNGIFTFDWFDDQLLQLLRCLAPPVPALVRLLAPHRSLRVRLSNVLSNCVSPNDHPVRIGQGDPVDDSSNSVSSVSSNCRSNCCSVPNDDGQDKDWAKAWDDWDDDDQWTKTKIAIAIPFFFKKAKDWPDDDAPPKWKAFQVRHTDDRRIYGHRGMMMIIDGLPTAWDKTKMKIKTKGKTWGKTWGDSPVRHTIMITTDIGIMIIMYDMDMDGDHRD/DWDKDFDDDFKWAKAFPPDWDQDQWAFCDPVDARHTQIDTWMDTPVRFTKAFLARPAAAQHDDVNGIFTFDWFDDQLLVLLRCLAPPVPPLVRLQAPHRSLRVRLSNVLSNCVSPVDHPVRMGQGDPVDDSSNSVSSVSSNVRSNCCSVPNDDGQDKDWAKAWDDWDDDDQWTKTKIAIAIPFFFKKAKDWPDDDAPPKWKAFQVRHTDDRRIYGHRGMMMIIHGLPTAWDKTKMKIKTKGKTWGKTWGDSPVRHTIMITTDIGIMIIMYDMDMDGDHRD/DDKDFDFDFKWAKAFPPDWDQDQWAFCDVVDARHTQIATWMATPVRFTKAFLERPAHAQHDPVNGIFTFDWFDDQLLQLLRCQAPPVPPCVRLQAPHRSLRVRLSNVLSNVVSPVDHPVRIGQGDPVDDSVNSVSSVSSNCRSNCCSVPNDDGQDKDWAKAWDDWDDDDQWTKTKIAIAIPFFFKKAKDWPDDDAPPKWKAFQVRHTDDRRIYGHRGMMMIIHGLQTAWDKTKMKIKTKGKTWGKTWGDSPVRGTIMITTDIGIMIDMYDMDMDGDHRD/DDKDFDFDFKWAKAFPPDWDQDQWAFCDVVDARHTQIATWMATPVRFTKAFLARPAHAQHDPVNGIFTFDWFDDQLLVLLRCQAPPVPPLVRLQAPHRSLRVRLSNVLNNVVSPVDHPVRIGQGDPVDDNVNSVSSVSSNCRSNCCSVPNDDGQDKDWAKAWDDWDDDDQWTKTKIAIAIPFFFKKAKDWPDDDAPPKWKAFQVRHTDDRRIYGHRGMMMIIHGLPDAWDKTKMKIKTKGKTWGKTWGDSPVRGTIMITTDIGIMIDMYDMDMDGDHRD

Sequence (1118 aa):
GAMGDDVTKPTSAKFIETGVKTDGYIRVNMPNHHPNEWMISSQFKDSHGNIGYCMDSELPSPTGSGAGSLKYKGAGSDEFYRMFKGGFPSKTAKELGAGNDTEAWYATQLVSWVLAGNFKVSQIVWSHPNHTAAETARVKKAFEKIYDYAKNGKDTPNTEFSITASKTADEGKYHTFTYKTASNKTGNAKKLTFTSAKPAGMKIYDADGKEITNNTVKLNSSFTIKVPVTTPSGTLSFKGTANVSTTNPFTFDGRGVYQDAVVMITTSETKDSKSLSAKWTRAGAMGDDVTKPTSAKFIETGVKTDGYIRVNMPNHPNEWMISSQFKDSHGNIGYCMDSELPSPTGSGAGSLKYKGAGSDEFYRMFKKGGFPSKTAKELGAGNDTEAWYATQLVSWVLAGNFKVSQIVWSHPNHTAAETARVKKAFEKIYDYAKNGKDTPNTEFSITASKTADEGKYHTFTYKTASNKTGNAKLTFTSAKPAGMKIYDADGKEITNNTVKLNSSFTIKVPVTTPSGTLSFKGTANVSTTNPFTFDGRGVYQDAVVMITTSETKDSKSLSAKWTRAAMGDVTKPTSAKFIETGVKTDGYIRVNMPNHPNEWMISSQFKDSHGNIGYCMDSELPSPTGSGAGSLKYKGAGSDEFYRMFKKGGFPSKTAKELGAGNDTEAWYATQLVSWVLAGNFKVSQIVWSHPNHTAAETARVKKAFEKIYDYAKNGKDTPNTEFSITASKTADEGKYHTFTYKTASNKTGNAKLTFTSAKPAGMKIYDADGKEITNNTVKLNSSFTIKVPVTTPSGTLSFKGTANVSTTNPFTFDGRGVYQDAVVMITTSETKDSKSLSAKWTRAAMGDDVTKPTSAKFIETGVKTDGYIRVNMPNHPNEWMISSQFKDSHGNIGYCMDSELPSPTGSGAGSLKYKGAGSDEFYRMFKKGGFPSKTAKELGAGNDTEAWYATQLVSWVLAGNFKKVSQIVWSHPNHTAAETARVKKAFEKIYDYAKNGKDTPNTEFSITASKTADEGKYHTFTYKTASNKTGNAKLTFTSAKPAGMKIYDADGKEITNNTVKLNSSFTIKVPVTTPSGTLSFKGTANVSTTNPFTFDGRGVYQDAVVMITTSETKDSKSLSAKWTRA